Protein AF-A0A0G4IZK8-F1 (afdb_monomer_lite)

InterPro domains:
  IPR000195 Rab-GAP-TBC domain [PF00566] (155-348)
  IPR000195 Rab-GAP-TBC domain [PS50086] (149-330)
  IPR000195 Rab-GAP-TBC domain [SM00164] (146-354)
  IPR000836 Phosphoribosyltransferase domain [PF14681] (653-843)
  IPR001763 Rhodanese-like domain [PF00581] (453-541)
  IPR001763 Rhodanese-like domain [PS50206] (453-551)
  IPR029057 Phosphoribosyltransferase-like [G3DSA:3.40.50.2020] (639-859)
  IPR029057 Phosphoribosyltransferase-like [SSF53271] (658-852)
  IPR035969 Rab-GAP-TBC domain superfamily [SSF47923] (148-286)
  IPR035969 Rab-GAP-TBC domain superfamily [SSF47923] (273-383)
  IPR036873 Rhodanese-like domain superfamily [G3DSA:3.40.250.10] (441-547)
  IPR036873 Rhodanese-like domain superfamily [SSF52821] (453-541)
  IPR039755 TBC1 domain family member 23 [PTHR13297] (133-566)

Radius of gyration: 36.81 Å; chains: 1; bounding box: 91×108×116 Å

Sequence (861 aa):
MEDAEADAVDGRYLRTFTLAQIEERVMSRKHVPGYREMLMECAVDKTDDGVVFNIQHPSWVKLISLVREAEQSGSDAARRSRSFRMEASTGTGSSGSESARSRVRSLSQSSLETSSGMRRHQSPFSLEDELRKPVPNANVIRERCSAASITTANRADVWQALLNAKLPNEGSDVQLPECDFDLYNQRVIRMDIQRTRPDVDFFRNDSAVGDALEMMLTLFCKRHLINYKQGLNYIAAPFLFVFGTSRAHDAYSCMSAFIRRFCPNTFTDDQFGGLQCIFRMFRAILLANFLDDNDMSPELYASPWFMTVFANRLPFSVLLYVWDCLMFHHEPLILYFLAAALLISNSDSIRSQSVVVLPEKLTQLSVVSVANVDELFATANNLLSSTPVSFVTYFRSVVSRNVTVDSALYQRIAALECISIAAEEVIGHCYPALNAPPQSPRVAQASPRSALQFFIIDCRPLNHYNSGHLPHAYHLDPTLYMEPEKLARRVESLSSMVGCHFVFLLDSHDSRSRQQFMGLQLFFVQKGFKYVSSCEGGFAACHDLVIHSSADIDLADHNPARCLDCMNTSVPSTDSPIQFKRGFFSSVRSKMSLARVGSPQNRLESPRASVLSSGISDLSIDNRTPNPAYMVPAYGSDYLPQRCAVLDESVEAQMLFCGIRDTNVTPVQYTSCAQRLLSLLVAKAVSDFPIRESATTSANGFPFSARRFERAIVAVGTSSAGRHALEHSLSIFSLCGRISAGVVSFKEEYVKQADGVLKAVNVPVYGDIPDGSRSGLCNILVFIAMVESEAVICDVVNALAQRGFGESCITIVSIIAVRAVLWRLAAAFPELRFIAGAIDRTTKGKVDPGMNPFDKFYCVP

pLDDT: mean 78.06, std 22.93, range [20.62, 98.0]

Secondary structure (DSSP, 8-state):
--S----EETTEEEEEE-HHHHHHHHHHTTTSTTHHHHHHTTEEEE-SS-EEEETTSHHHHHHHHHHHHHHHHHHHHHHHHHHHHHHTSS-------------------------------PPPP-HHHHHTSSS--HHHHHHH--GGG--TTTHHHHHHHHTT---SS--TTPPPPP--S--TTHHHHHHHHTTS-TTSGGGSS-HHHHHHHHHHHHHHHHHHT----TTHHHHHHHHHHHH-GGGHHHHHHHHHHHHHHHSTTTTT-TT-HHHHHHHHHHHHH---HHHHTTT--GGGTTHHHHHHTTTTTS-HHHHHHHHHHHHH-S-TTHHHHHHHHHHHHTHHHHHTS-TTTHHHHHHT-----THHHHHHHHHHHHHHHTS-HHHHHHHHHHHTS---TTSTTHHHHHT--SEEEPHHHHHHHH-GGGGPPPS-SS---S-------EEEEE-S-HHHHTT-B-TTPEE--TTGGG-HHHHHHHHHTTGGGBTBEEEEEP-TT-TTHHHHHHHHHHHHHHTT---EEEETTHHHHHHHHHHT-SSS---BT--TTT-HHHHHTTS----------PPP----------------------------------------PPPTT--PPPTT-----TTEEE----HHHHHHHHHHH-TT--HHHHHHHHHHHHHHHHHHHHTTS-EEEEEEE-TTS-EEEEEEESSEEEEEESSHHHHHHHHHHHGGGTTTS-EEEEEEEEEEEEEEPTTS-EEEEEEEEEESPPPGGGGGGEEEEEE-SEE--SHHHHHHHHHHHHTT--GGGEEEEEEEEEHHHHHHHHHH-SS-EEEEEEEEEEETTEEES--S-HHHH----

Organism: Plasmodiophora brassicae (NCBI:txid37360)

Structure (mmCIF, N/CA/C/O backbone):
data_AF-A0A0G4IZK8-F1
#
_entry.id   AF-A0A0G4IZK8-F1
#
loop_
_atom_site.group_PDB
_atom_site.id
_atom_site.type_symbol
_atom_site.label_atom_id
_atom_site.label_alt_id
_atom_site.label_comp_id
_atom_site.label_asym_id
_atom_site.label_entity_id
_atom_site.label_seq_id
_atom_site.pdbx_PDB_ins_code
_atom_site.Cartn_x
_atom_site.Cartn_y
_atom_site.Cartn_z
_atom_site.occupancy
_atom_site.B_iso_or_equiv
_atom_site.auth_seq_id
_atom_site.auth_comp_id
_atom_site.auth_asym_id
_atom_site.auth_atom_id
_atom_site.pdbx_PDB_model_num
ATOM 1 N N . MET A 1 1 ? 6.654 8.918 34.407 1.00 38.06 1 MET A N 1
ATOM 2 C CA . MET A 1 1 ? 5.967 10.113 33.862 1.00 38.06 1 MET A CA 1
ATOM 3 C C . MET A 1 1 ? 4.977 10.705 34.865 1.00 38.06 1 MET A C 1
ATOM 5 O O . MET A 1 1 ? 4.505 11.803 34.628 1.00 38.06 1 MET A O 1
ATOM 9 N N . GLU A 1 2 ? 4.697 10.002 35.960 1.00 27.50 2 GLU A N 1
ATOM 10 C CA . GLU A 1 2 ? 3.604 10.232 36.899 1.00 27.50 2 GLU A CA 1
ATOM 11 C C . GLU A 1 2 ? 3.725 11.543 37.705 1.00 27.50 2 GLU A C 1
ATOM 13 O O . GLU A 1 2 ? 2.715 12.194 37.939 1.00 27.50 2 GLU A O 1
ATOM 18 N N . ASP A 1 3 ? 4.938 11.987 38.057 1.00 30.91 3 ASP A N 1
ATOM 19 C CA . ASP A 1 3 ? 5.151 13.153 38.934 1.00 30.91 3 ASP A CA 1
ATOM 20 C C . ASP A 1 3 ? 5.335 14.489 38.175 1.00 30.91 3 ASP A C 1
ATOM 22 O O . ASP A 1 3 ? 6.399 15.110 38.272 1.00 30.91 3 ASP A O 1
ATOM 26 N N . ALA A 1 4 ? 4.362 14.925 37.361 1.00 36.50 4 ALA A N 1
ATOM 27 C CA . ALA A 1 4 ? 4.330 16.312 36.860 1.00 36.50 4 ALA A CA 1
ATOM 28 C C . ALA A 1 4 ? 3.048 16.745 36.135 1.00 36.50 4 ALA A C 1
ATOM 30 O O . ALA A 1 4 ? 2.687 16.190 35.096 1.00 36.50 4 ALA A O 1
ATOM 31 N N . GLU A 1 5 ? 2.512 17.872 36.594 1.00 38.28 5 GLU A N 1
ATOM 32 C CA . GLU A 1 5 ? 1.679 18.792 35.817 1.00 38.28 5 GLU A CA 1
ATOM 33 C C . GLU A 1 5 ? 2.503 19.444 34.679 1.00 38.28 5 GLU A C 1
ATOM 35 O O . GLU A 1 5 ? 3.741 19.458 34.707 1.00 38.28 5 GLU A O 1
ATOM 40 N N . ALA A 1 6 ? 1.829 19.958 33.647 1.00 45.03 6 ALA A N 1
ATOM 41 C CA . ALA A 1 6 ? 2.467 20.638 32.518 1.00 45.03 6 ALA A CA 1
ATOM 42 C C . ALA A 1 6 ? 1.580 21.777 31.996 1.00 45.03 6 ALA A C 1
ATOM 44 O O . ALA A 1 6 ? 0.466 21.533 31.530 1.00 45.03 6 ALA A O 1
ATOM 45 N N . ASP A 1 7 ? 2.088 23.009 32.045 1.00 45.28 7 ASP A N 1
ATOM 46 C CA . ASP A 1 7 ? 1.340 24.200 31.642 1.00 45.28 7 ASP A CA 1
ATOM 47 C C . ASP A 1 7 ? 1.237 24.329 30.115 1.00 45.28 7 ASP A C 1
ATOM 49 O O . ASP A 1 7 ? 2.236 24.424 29.395 1.00 45.28 7 ASP A O 1
ATOM 53 N N . ALA A 1 8 ? 0.004 24.372 29.611 1.00 43.19 8 ALA A N 1
ATOM 54 C CA . ALA A 1 8 ? -0.285 24.565 28.195 1.00 43.19 8 ALA A CA 1
ATOM 55 C C . ALA A 1 8 ? -0.426 26.062 27.864 1.00 43.19 8 ALA A C 1
ATOM 57 O O . ALA A 1 8 ? -1.498 26.646 28.022 1.00 43.19 8 ALA A O 1
ATOM 58 N N . VAL A 1 9 ? 0.649 26.676 27.359 1.00 42.03 9 VAL A N 1
ATOM 59 C CA . VAL A 1 9 ? 0.668 28.078 26.899 1.00 42.03 9 VAL A CA 1
ATOM 60 C C . VAL A 1 9 ? 0.877 28.124 25.380 1.00 42.03 9 VAL A C 1
ATOM 62 O O . VAL A 1 9 ? 1.725 27.415 24.837 1.00 42.03 9 VAL A O 1
ATOM 65 N N . ASP A 1 10 ? 0.067 28.921 24.675 1.00 44.12 10 ASP A N 1
ATOM 66 C CA . ASP A 1 10 ? 0.082 29.099 23.208 1.00 44.12 10 ASP A CA 1
ATOM 67 C C . ASP A 1 10 ? 0.131 27.796 22.379 1.00 44.12 10 ASP A C 1
ATOM 69 O O . ASP A 1 10 ? 0.736 27.724 21.306 1.00 44.12 10 ASP A O 1
ATOM 73 N N . GLY A 1 11 ? -0.517 26.736 22.877 1.00 51.66 11 GLY A N 1
ATOM 74 C CA . GLY A 1 11 ? -0.624 25.444 22.189 1.00 51.66 11 GLY A CA 1
ATOM 75 C C . GLY A 1 11 ? 0.693 24.669 22.064 1.00 51.66 11 GLY A C 1
ATOM 76 O O . GLY A 1 11 ? 0.738 23.670 21.348 1.00 51.66 11 GLY A O 1
ATOM 77 N N . ARG A 1 12 ? 1.755 25.106 22.751 1.00 51.19 12 ARG A N 1
ATOM 78 C CA . ARG A 1 12 ? 3.034 24.396 22.849 1.00 51.19 12 ARG A CA 1
ATOM 79 C C . ARG A 1 12 ? 3.099 23.728 24.212 1.00 51.19 12 ARG A C 1
ATOM 81 O O . ARG A 1 12 ? 2.983 24.401 25.232 1.00 51.19 12 ARG A O 1
ATOM 88 N N . TYR A 1 13 ? 3.333 22.421 24.246 1.00 68.88 13 TYR A N 1
ATOM 89 C CA . TYR A 1 13 ? 3.596 21.744 25.514 1.00 68.88 13 TYR A CA 1
ATOM 90 C C . TYR A 1 13 ? 5.037 22.067 25.930 1.00 68.88 13 TYR A C 1
ATOM 92 O O . TYR A 1 13 ? 6.002 21.501 25.406 1.00 68.88 13 TYR A O 1
ATOM 100 N N . LEU A 1 14 ? 5.176 23.035 26.834 1.00 78.50 14 LEU A N 1
ATOM 101 C CA . LEU A 1 14 ? 6.451 23.486 27.380 1.00 78.50 14 LEU A CA 1
ATOM 102 C C . LEU A 1 14 ? 6.670 22.881 28.769 1.00 78.50 14 LEU A C 1
ATOM 104 O O . LEU A 1 14 ? 5.722 22.616 29.504 1.00 78.50 14 LEU A O 1
ATOM 108 N N . ARG A 1 15 ? 7.931 22.639 29.135 1.00 79.88 15 ARG A N 1
ATOM 109 C CA . ARG A 1 15 ? 8.280 22.111 30.456 1.00 79.88 15 ARG A CA 1
ATOM 110 C C . ARG A 1 15 ? 9.654 22.570 30.922 1.00 79.88 15 ARG A C 1
ATOM 112 O O . ARG A 1 15 ? 10.657 22.324 30.252 1.00 79.88 15 ARG A O 1
ATOM 119 N N . THR A 1 16 ? 9.697 23.174 32.102 1.00 83.75 16 THR A N 1
ATOM 120 C CA . THR A 1 16 ? 10.937 23.588 32.767 1.00 83.75 16 THR A CA 1
ATOM 121 C C . THR A 1 16 ? 11.600 22.405 33.473 1.00 83.75 16 THR A C 1
ATOM 123 O O . THR A 1 16 ? 10.928 21.586 34.102 1.00 83.75 16 THR A O 1
ATOM 126 N N . PHE A 1 17 ? 12.929 22.325 33.401 1.00 85.00 17 PHE A N 1
ATOM 127 C CA . PHE A 1 17 ? 13.751 21.456 34.247 1.00 85.00 17 PHE A CA 1
ATOM 128 C C . PHE A 1 17 ? 14.901 22.264 34.850 1.00 85.00 17 PHE A C 1
ATOM 130 O O . PHE A 1 17 ? 15.513 23.087 34.163 1.00 85.00 17 PHE A O 1
ATOM 137 N N . THR A 1 18 ? 15.229 22.010 36.117 1.00 89.62 18 THR A N 1
ATOM 138 C CA . THR A 1 18 ? 16.373 22.668 36.771 1.00 89.62 18 THR A CA 1
ATOM 139 C C . THR A 1 18 ? 17.697 22.162 36.188 1.00 89.62 18 THR A C 1
ATOM 141 O O . THR A 1 18 ? 17.772 21.051 35.658 1.00 89.62 18 THR A O 1
ATOM 144 N N . LEU A 1 19 ? 18.781 22.937 36.311 1.00 82.94 19 LEU A N 1
ATOM 145 C CA . LEU A 1 19 ? 20.096 22.527 35.785 1.00 82.94 19 LEU A CA 1
ATOM 146 C C . LEU A 1 19 ? 20.553 21.164 36.339 1.00 82.94 19 LEU A C 1
ATOM 148 O O . LEU A 1 19 ? 20.984 20.309 35.568 1.00 82.94 19 LEU A O 1
ATOM 152 N N . ALA A 1 20 ? 20.347 20.906 37.635 1.00 81.69 20 ALA A N 1
ATOM 153 C CA . ALA A 1 20 ? 20.647 19.610 38.249 1.00 81.69 20 ALA A CA 1
ATOM 154 C C . ALA A 1 20 ? 19.798 18.461 37.663 1.00 81.69 20 ALA A C 1
ATOM 156 O O . ALA A 1 20 ? 20.322 17.383 37.386 1.00 81.69 20 ALA A O 1
ATOM 157 N N . GLN A 1 21 ? 18.505 18.695 37.406 1.00 83.19 21 GLN A N 1
ATOM 158 C CA . GLN A 1 21 ? 17.613 17.714 36.771 1.00 83.19 21 GLN A CA 1
ATOM 159 C C . GLN A 1 21 ? 18.003 17.400 35.318 1.00 83.19 21 GLN A C 1
ATOM 161 O O . GLN A 1 21 ? 17.745 16.288 34.843 1.00 83.19 21 GLN A O 1
ATOM 166 N N . ILE A 1 22 ? 18.600 18.358 34.604 1.00 86.00 22 ILE A N 1
ATOM 167 C CA . ILE A 1 22 ? 19.125 18.174 33.243 1.00 86.00 22 ILE A CA 1
ATOM 168 C C . ILE A 1 22 ? 20.428 17.370 33.299 1.00 86.00 22 ILE A C 1
ATOM 170 O O . ILE A 1 22 ? 20.568 16.378 32.582 1.00 86.00 22 ILE A O 1
ATOM 174 N N . GLU A 1 23 ? 21.359 17.741 34.182 1.00 84.25 23 GLU A N 1
ATOM 175 C CA . GLU A 1 23 ? 22.634 17.038 34.351 1.00 84.25 23 GLU A CA 1
ATOM 176 C C . GLU A 1 23 ? 22.440 15.583 34.796 1.00 84.25 23 GLU A C 1
ATOM 178 O O . GLU A 1 23 ? 23.052 14.692 34.212 1.00 84.25 23 GLU A O 1
ATOM 183 N N . GLU A 1 24 ? 21.532 15.304 35.735 1.00 85.94 24 GLU A N 1
ATOM 184 C CA . GLU A 1 24 ? 21.164 13.942 36.146 1.00 85.94 24 GLU A CA 1
ATOM 185 C C . GLU A 1 24 ? 20.649 13.096 34.964 1.00 85.94 24 GLU A C 1
ATOM 187 O O . GLU A 1 24 ? 21.072 11.949 34.768 1.00 85.94 24 GLU A O 1
ATOM 192 N N . ARG A 1 25 ? 19.768 13.665 34.129 1.00 84.88 25 ARG A N 1
ATOM 193 C CA . ARG A 1 25 ? 19.214 12.992 32.939 1.00 84.88 25 ARG A CA 1
ATOM 194 C C . ARG A 1 25 ? 20.288 12.722 31.890 1.00 84.88 25 ARG A C 1
ATOM 196 O O . ARG A 1 25 ? 20.313 11.632 31.322 1.00 84.88 25 ARG A O 1
ATOM 203 N N . VAL A 1 26 ? 21.196 13.672 31.669 1.00 85.31 26 VAL A N 1
ATOM 204 C CA . VAL A 1 26 ? 22.335 13.514 30.754 1.00 85.31 26 VAL A CA 1
ATOM 205 C C . VAL A 1 26 ? 23.335 12.486 31.289 1.00 85.31 26 VAL A C 1
ATOM 207 O O . VAL A 1 26 ? 23.807 11.651 30.526 1.00 85.31 26 VAL A O 1
ATOM 210 N N . MET A 1 27 ? 23.632 12.498 32.592 1.00 78.81 27 MET A N 1
ATOM 211 C CA . MET A 1 27 ? 24.558 11.565 33.245 1.00 78.81 27 MET A CA 1
ATOM 212 C C . MET A 1 27 ? 24.046 10.122 33.225 1.00 78.81 27 MET A C 1
ATOM 214 O O . MET A 1 27 ? 24.802 9.219 32.867 1.00 78.81 27 MET A O 1
ATOM 218 N N . SER A 1 28 ? 22.772 9.903 33.560 1.00 77.69 28 SER A N 1
ATOM 219 C CA . SER A 1 28 ? 22.150 8.569 33.557 1.00 77.69 28 SER A CA 1
ATOM 220 C C . SER A 1 28 ? 22.009 7.972 32.149 1.00 77.69 28 SER A C 1
ATOM 222 O O . SER A 1 28 ? 22.091 6.753 31.988 1.00 77.69 28 SER A O 1
ATOM 224 N N . ARG A 1 29 ? 21.863 8.812 31.114 1.00 84.50 29 ARG A N 1
ATOM 225 C CA . ARG A 1 29 ? 21.614 8.387 29.722 1.00 84.50 29 ARG A CA 1
ATOM 226 C C . ARG A 1 29 ? 22.785 8.595 28.756 1.00 84.50 29 ARG A C 1
ATOM 228 O O . ARG A 1 29 ? 22.594 8.516 27.547 1.00 84.50 29 ARG A O 1
ATOM 235 N N . LYS A 1 30 ? 24.020 8.730 29.262 1.00 79.06 30 LYS A N 1
ATOM 236 C CA . LYS A 1 30 ? 25.266 8.780 28.455 1.00 79.06 30 LYS A CA 1
ATOM 237 C C . LYS A 1 30 ? 25.460 7.618 27.468 1.00 79.06 30 LYS A C 1
ATOM 239 O O . LYS A 1 30 ? 26.289 7.722 26.572 1.00 79.06 30 LYS A O 1
ATOM 244 N N . HIS A 1 31 ? 24.744 6.511 27.653 1.00 78.81 31 HIS A N 1
ATOM 245 C CA . HIS A 1 31 ? 24.772 5.347 26.767 1.00 78.81 31 HIS A CA 1
ATOM 246 C C . HIS A 1 31 ? 23.898 5.509 25.506 1.00 78.81 31 HIS A C 1
ATOM 248 O O . HIS A 1 31 ? 24.038 4.715 24.580 1.00 78.81 31 HIS A O 1
ATOM 254 N N . VAL A 1 32 ? 23.018 6.517 25.448 1.00 80.25 32 VAL A N 1
ATOM 255 C CA . VAL A 1 32 ? 22.222 6.854 24.258 1.00 80.25 32 VAL A CA 1
ATOM 256 C C . VAL A 1 32 ? 23.016 7.848 23.389 1.00 80.25 32 VAL A C 1
ATOM 258 O O . VAL A 1 32 ? 23.316 8.951 23.858 1.00 80.25 32 VAL A O 1
ATOM 261 N N . PRO A 1 33 ? 23.378 7.506 22.135 1.00 78.06 33 PRO A N 1
ATOM 262 C CA . PRO A 1 33 ? 24.157 8.395 21.271 1.00 78.06 33 PRO A CA 1
ATOM 263 C C . PRO A 1 33 ? 23.444 9.727 21.003 1.00 78.06 33 PRO A C 1
ATOM 265 O O . PRO A 1 33 ? 22.262 9.747 20.668 1.00 78.06 33 PRO A O 1
ATOM 268 N N . GLY A 1 34 ? 24.164 10.845 21.145 1.00 81.00 34 GLY A N 1
ATOM 269 C CA . GLY A 1 34 ? 23.631 12.193 20.902 1.00 81.00 34 GLY A CA 1
ATOM 270 C C . GLY A 1 34 ? 22.565 12.666 21.901 1.00 81.00 34 GLY A C 1
ATOM 271 O O . GLY A 1 34 ? 21.857 13.630 21.613 1.00 81.00 34 GLY A O 1
ATOM 272 N N . TYR A 1 35 ? 22.399 11.991 23.050 1.00 86.25 35 TYR A N 1
ATOM 273 C CA . TYR A 1 35 ? 21.328 12.292 24.011 1.00 86.25 35 TYR A CA 1
ATOM 274 C C . TYR A 1 35 ? 21.332 13.750 24.483 1.00 86.25 35 TYR A C 1
ATOM 276 O O . TYR A 1 35 ? 20.278 14.373 24.584 1.00 86.25 35 TYR A O 1
ATOM 284 N N . ARG A 1 36 ? 22.514 14.305 24.779 1.00 86.31 36 ARG A N 1
ATOM 285 C CA . ARG A 1 36 ? 22.647 15.679 25.282 1.00 86.31 36 ARG A CA 1
ATOM 286 C C . ARG A 1 36 ? 22.336 16.695 24.188 1.00 86.31 36 ARG A C 1
ATOM 288 O O . ARG A 1 36 ? 21.698 17.705 24.456 1.00 86.31 36 ARG A O 1
ATOM 295 N N . GLU A 1 37 ? 22.770 16.410 22.971 1.00 83.81 37 GLU A N 1
ATOM 296 C CA . GLU A 1 37 ? 22.636 17.264 21.798 1.00 83.81 37 GLU A CA 1
ATOM 297 C C . GLU A 1 37 ? 21.155 17.370 21.410 1.00 83.81 37 GLU A C 1
ATOM 299 O O . GLU A 1 37 ? 20.595 18.463 21.454 1.00 83.81 37 GLU A O 1
ATOM 304 N N . MET A 1 38 ? 20.482 16.231 21.205 1.00 85.62 38 MET A N 1
ATOM 305 C CA . MET A 1 38 ? 19.038 16.175 20.932 1.00 85.62 38 MET A CA 1
ATOM 306 C C . MET A 1 38 ? 18.182 16.735 22.078 1.00 85.62 38 MET A C 1
ATOM 308 O O . MET A 1 38 ? 17.077 17.216 21.834 1.00 85.62 38 MET A O 1
ATOM 312 N N . LEU A 1 39 ? 18.658 16.690 23.330 1.00 86.12 39 LEU A N 1
ATOM 313 C CA . LEU A 1 39 ? 17.936 17.279 24.463 1.00 86.12 39 LEU A CA 1
ATOM 314 C C . LEU A 1 39 ? 18.002 18.808 24.398 1.00 86.12 39 LEU A C 1
ATOM 316 O O . LEU A 1 39 ? 16.975 19.469 24.527 1.00 86.12 39 LEU A O 1
ATOM 320 N N . MET A 1 40 ? 19.189 19.365 24.142 1.00 85.25 40 MET A N 1
ATOM 321 C CA . MET A 1 40 ? 19.378 20.811 24.005 1.00 85.25 40 MET A CA 1
ATOM 322 C C . MET A 1 40 ? 18.743 21.381 22.726 1.00 85.25 40 MET A C 1
ATOM 324 O O . MET A 1 40 ? 18.303 22.523 22.755 1.00 85.25 40 MET A O 1
ATOM 328 N N . GLU A 1 41 ? 18.599 20.597 21.650 1.00 84.12 41 GLU A N 1
ATOM 329 C CA . GLU A 1 41 ? 17.779 20.960 20.474 1.00 84.12 41 GLU A CA 1
ATOM 330 C C . GLU A 1 41 ? 16.309 21.247 20.829 1.00 84.12 41 GLU A C 1
ATOM 332 O O . GLU A 1 41 ? 15.626 21.956 20.097 1.00 84.12 41 GLU A O 1
ATOM 337 N N . CYS A 1 42 ? 15.805 20.697 21.938 1.00 85.12 42 CYS A N 1
ATOM 338 C CA . CYS A 1 42 ? 14.428 20.907 22.387 1.00 85.12 42 CYS A CA 1
ATOM 339 C C . CYS A 1 42 ? 14.279 22.101 23.343 1.00 85.12 42 CYS A C 1
ATOM 341 O O . CYS A 1 42 ? 13.153 22.408 23.737 1.00 85.12 42 CYS A O 1
ATOM 343 N N . ALA A 1 43 ? 15.378 22.741 23.756 1.00 87.00 43 ALA A N 1
ATOM 344 C CA . ALA A 1 43 ? 15.350 23.905 24.635 1.00 87.00 43 ALA A CA 1
ATOM 345 C C . ALA A 1 43 ? 14.856 25.143 23.868 1.00 87.00 43 ALA A C 1
ATOM 347 O O . ALA A 1 43 ? 15.344 25.448 22.782 1.00 87.00 43 ALA A O 1
ATOM 348 N N . VAL A 1 44 ? 13.888 25.855 24.443 1.00 83.56 44 VAL A N 1
ATOM 349 C CA . VAL A 1 44 ? 13.249 27.038 23.842 1.00 83.56 44 VAL A CA 1
ATOM 350 C C . VAL A 1 44 ? 13.624 28.318 24.582 1.00 83.56 44 VAL A C 1
ATOM 352 O O . VAL A 1 44 ? 13.802 29.348 23.940 1.00 83.56 44 VAL A O 1
ATOM 355 N N . ASP A 1 45 ? 13.755 28.258 25.909 1.00 84.31 45 ASP A N 1
ATOM 356 C CA . ASP A 1 45 ? 14.054 29.425 26.743 1.00 84.31 45 ASP A CA 1
ATOM 357 C C . ASP A 1 45 ? 14.808 29.031 28.028 1.00 84.31 45 ASP A C 1
ATOM 359 O O . ASP A 1 45 ? 14.900 27.847 28.373 1.00 84.31 45 ASP A O 1
ATOM 363 N N . LYS A 1 46 ? 15.350 30.014 28.750 1.00 84.56 46 LYS A N 1
ATOM 364 C CA . LYS A 1 46 ? 16.038 29.836 30.032 1.00 84.56 46 LYS A CA 1
ATOM 365 C C . LYS A 1 46 ? 15.504 30.825 31.071 1.00 84.56 46 LYS A C 1
ATOM 367 O O . LYS A 1 46 ? 15.720 32.027 30.955 1.00 84.56 46 LYS A O 1
ATOM 372 N N . THR A 1 47 ? 14.897 30.291 32.125 1.00 82.19 47 THR A N 1
ATOM 373 C CA . THR A 1 47 ? 14.411 31.042 33.289 1.00 82.19 47 THR A CA 1
ATOM 374 C C . THR A 1 47 ? 15.429 31.007 34.434 1.00 82.19 47 THR A C 1
ATOM 376 O O . THR A 1 47 ? 16.436 30.296 34.370 1.00 82.19 47 THR A O 1
ATOM 379 N N . ASP A 1 48 ? 15.171 31.752 35.511 1.00 75.44 48 ASP A N 1
ATOM 380 C CA . ASP A 1 48 ? 15.991 31.682 36.728 1.00 75.44 48 ASP A CA 1
ATOM 381 C C . ASP A 1 48 ? 15.910 30.294 37.403 1.00 75.44 48 ASP A C 1
ATOM 383 O O . ASP A 1 48 ? 16.901 29.812 37.953 1.00 75.44 48 ASP A O 1
ATOM 387 N N . ASP A 1 49 ? 14.770 29.602 37.277 1.00 74.75 49 ASP A N 1
ATOM 388 C CA . ASP A 1 49 ? 14.551 28.250 37.812 1.00 74.75 49 ASP A CA 1
ATOM 389 C C . ASP A 1 49 ? 15.175 27.120 36.964 1.00 74.75 49 ASP A C 1
ATOM 391 O O . ASP A 1 49 ? 15.347 25.996 37.450 1.00 74.75 49 ASP A O 1
ATOM 395 N N . GLY A 1 50 ? 15.520 27.367 35.692 1.00 87.50 50 GLY A N 1
ATOM 396 C CA . GLY A 1 50 ? 16.059 26.318 34.823 1.00 87.50 50 GLY A CA 1
ATOM 397 C C . GLY A 1 50 ? 16.016 26.593 33.319 1.00 87.50 50 GLY A C 1
ATOM 398 O O . GLY A 1 50 ? 16.218 27.707 32.849 1.00 87.50 50 GLY A O 1
ATOM 399 N N . VAL A 1 51 ? 15.805 25.531 32.540 1.00 86.12 51 VAL A N 1
ATOM 400 C CA . VAL A 1 51 ? 15.674 25.587 31.074 1.00 86.12 51 VAL A CA 1
ATOM 401 C C . VAL A 1 51 ? 14.305 25.040 30.684 1.00 86.12 51 VAL A C 1
ATOM 403 O O . VAL A 1 51 ? 13.886 23.998 31.192 1.00 86.12 51 VAL A O 1
ATOM 406 N N . VAL A 1 52 ? 13.616 25.745 29.789 1.00 85.31 52 VAL A N 1
ATOM 407 C CA . VAL A 1 52 ? 12.289 25.399 29.271 1.00 85.31 52 VAL A CA 1
ATOM 408 C C . VAL A 1 52 ? 12.452 24.618 27.971 1.00 85.31 52 VAL A C 1
ATOM 410 O O . VAL A 1 52 ? 13.086 25.099 27.033 1.00 85.31 52 VAL A O 1
ATOM 413 N N . PHE A 1 53 ? 11.861 23.428 27.894 1.00 87.88 53 PHE A N 1
ATOM 414 C CA . PHE A 1 53 ? 11.915 22.555 26.721 1.00 87.88 53 PHE A CA 1
ATOM 415 C C . PHE A 1 53 ? 10.531 22.384 26.094 1.00 87.88 53 PHE A C 1
ATOM 417 O O . PHE A 1 53 ? 9.537 22.252 26.806 1.00 87.88 53 PHE A O 1
ATOM 424 N N . ASN A 1 54 ? 10.468 22.329 24.765 1.00 83.56 54 ASN A N 1
ATOM 425 C CA . ASN A 1 54 ? 9.268 21.934 24.030 1.00 83.56 54 ASN A CA 1
ATOM 426 C C . ASN A 1 54 ? 9.215 20.405 23.914 1.00 83.56 54 ASN A C 1
ATOM 428 O O . ASN A 1 54 ? 9.993 19.806 23.169 1.00 83.56 54 ASN A O 1
ATOM 432 N N . ILE A 1 55 ? 8.273 19.775 24.618 1.00 81.69 55 ILE A N 1
ATOM 433 C CA . ILE A 1 55 ? 8.160 18.309 24.670 1.00 81.69 55 ILE A CA 1
ATOM 434 C C . ILE A 1 55 ? 7.455 17.701 23.442 1.00 81.69 55 ILE A C 1
ATOM 436 O O . ILE A 1 55 ? 7.378 16.480 23.319 1.00 81.69 55 ILE A O 1
ATOM 440 N N . GLN A 1 56 ? 6.985 18.538 22.511 1.00 75.88 56 GLN A N 1
ATOM 441 C CA . GLN A 1 56 ? 6.522 18.147 21.172 1.00 75.88 56 GLN A CA 1
ATOM 442 C C . GLN A 1 56 ? 7.593 18.339 20.084 1.00 75.88 56 GLN A C 1
ATOM 444 O O . GLN A 1 56 ? 7.336 18.038 18.918 1.00 75.88 56 GLN A O 1
ATOM 449 N N . HIS A 1 57 ? 8.788 18.844 20.417 1.00 80.31 57 HIS A N 1
ATOM 450 C CA . HIS A 1 57 ? 9.859 18.984 19.430 1.00 80.31 57 HIS A CA 1
ATOM 451 C C . HIS A 1 57 ? 10.244 17.600 18.855 1.00 80.31 57 HIS A C 1
ATOM 453 O O . HIS A 1 57 ? 10.346 16.644 19.630 1.00 80.31 57 HIS A O 1
ATOM 459 N N . PRO A 1 58 ? 10.492 17.436 17.536 1.00 75.69 58 PRO A N 1
ATOM 460 C CA . PRO A 1 58 ? 10.772 16.121 16.949 1.00 75.69 58 PRO A CA 1
ATOM 461 C C . PRO A 1 58 ? 11.938 15.374 17.613 1.00 75.69 58 PRO A C 1
ATOM 463 O O . PRO A 1 58 ? 11.859 14.161 17.817 1.00 75.69 58 PRO A O 1
ATOM 466 N N . SER A 1 59 ? 12.983 16.092 18.038 1.00 77.75 59 SER A N 1
ATOM 467 C CA . SER A 1 59 ? 14.106 15.503 18.778 1.00 77.75 59 SER A CA 1
ATOM 468 C C . SER A 1 59 ? 13.703 14.988 20.169 1.00 77.75 59 SER A C 1
ATOM 470 O O . SER A 1 59 ? 14.282 14.011 20.632 1.00 77.75 59 SER A O 1
ATOM 472 N N . TRP A 1 60 ? 12.664 15.544 20.807 1.00 83.19 60 TRP A N 1
ATOM 473 C CA . TRP A 1 60 ? 12.130 15.060 22.088 1.00 83.19 60 TRP A CA 1
ATOM 474 C C . TRP A 1 60 ? 11.386 13.731 21.916 1.00 83.19 60 TRP A C 1
ATOM 476 O O . TRP A 1 60 ? 11.594 12.786 22.678 1.00 83.19 60 TRP A O 1
ATOM 486 N N . VAL A 1 61 ? 10.573 13.616 20.862 1.00 73.56 61 VAL A N 1
ATOM 487 C CA . VAL A 1 61 ? 9.881 12.364 20.509 1.00 73.56 61 VAL A CA 1
ATOM 488 C C . VAL A 1 61 ? 10.898 11.269 20.158 1.00 73.56 61 VAL A C 1
ATOM 490 O O . VAL A 1 61 ? 10.806 10.147 20.658 1.00 73.56 61 VAL A O 1
ATOM 493 N N . LYS A 1 62 ? 11.929 11.617 19.376 1.00 79.12 62 LYS A N 1
ATOM 494 C CA . LYS A 1 62 ? 13.049 10.733 19.017 1.00 79.12 62 LYS A CA 1
ATOM 495 C C . LYS A 1 62 ? 13.901 10.321 20.226 1.00 79.12 62 LYS A C 1
ATOM 497 O O . LYS A 1 62 ? 14.346 9.179 20.304 1.00 79.12 62 LYS A O 1
ATOM 502 N N . LEU A 1 63 ? 14.100 11.208 21.202 1.00 82.00 63 LEU A N 1
ATOM 503 C CA . LEU A 1 63 ? 14.733 10.859 22.477 1.00 82.00 63 LEU A CA 1
ATOM 504 C C . LEU A 1 63 ? 13.917 9.817 23.246 1.00 82.00 63 LEU A C 1
ATOM 506 O O . LEU A 1 63 ? 14.495 8.876 23.785 1.00 82.00 63 LEU A O 1
ATOM 510 N N . ILE A 1 64 ? 12.588 9.949 23.284 1.00 78.06 64 ILE A N 1
ATOM 511 C CA . ILE A 1 64 ? 11.716 8.989 23.975 1.00 78.06 64 ILE A CA 1
ATOM 512 C C . ILE A 1 64 ? 11.793 7.597 23.326 1.00 78.06 64 ILE A C 1
ATOM 514 O O . ILE A 1 64 ? 11.825 6.607 24.060 1.00 78.06 64 ILE A O 1
ATOM 518 N N . SER A 1 65 ? 11.865 7.486 21.992 1.00 73.88 65 SER A N 1
ATOM 519 C CA . SER A 1 65 ? 12.036 6.177 21.337 1.00 73.88 65 SER A CA 1
ATOM 520 C C . SER A 1 65 ? 13.417 5.575 21.616 1.00 73.88 65 SER A C 1
ATOM 522 O O . SER A 1 65 ? 13.494 4.453 22.114 1.00 73.88 65 SER A O 1
ATOM 524 N N . LEU A 1 66 ? 14.498 6.341 21.429 1.00 77.19 66 LEU A N 1
ATOM 525 C CA . LEU A 1 66 ? 15.873 5.870 21.650 1.00 77.19 66 LEU A CA 1
ATOM 526 C C . LEU A 1 66 ? 16.139 5.447 23.106 1.00 77.19 66 LEU A C 1
ATOM 528 O O . LEU A 1 66 ? 16.844 4.469 23.349 1.00 77.19 66 LEU A O 1
ATOM 532 N N . VAL A 1 67 ? 15.552 6.143 24.086 1.00 76.56 67 VAL A N 1
ATOM 533 C CA . VAL A 1 67 ? 15.632 5.747 25.502 1.00 76.56 67 VAL A CA 1
ATOM 534 C C . VAL A 1 67 ? 14.869 4.446 25.757 1.00 76.56 67 VAL A C 1
ATOM 536 O O . VAL A 1 67 ? 15.407 3.555 26.410 1.00 76.56 67 VAL A O 1
ATOM 539 N N . ARG A 1 68 ? 13.664 4.280 25.193 1.00 74.62 68 ARG A N 1
ATOM 540 C CA . ARG A 1 68 ? 12.894 3.027 25.310 1.00 74.62 68 ARG A CA 1
ATOM 541 C C . ARG A 1 68 ? 13.613 1.844 24.654 1.00 74.62 68 ARG A C 1
ATOM 543 O O . ARG A 1 68 ? 13.596 0.750 25.209 1.00 74.62 68 ARG A O 1
ATOM 550 N N . GLU A 1 69 ? 14.269 2.050 23.515 1.00 72.38 69 GLU A N 1
ATOM 551 C CA . GLU A 1 69 ? 15.077 1.032 22.826 1.00 72.38 69 GLU A CA 1
ATOM 552 C C . GLU A 1 69 ? 16.316 0.625 23.649 1.00 72.38 69 GLU A C 1
ATOM 554 O O . GLU A 1 69 ? 16.628 -0.566 23.770 1.00 72.38 69 GLU A O 1
ATOM 559 N N . ALA A 1 70 ? 16.989 1.588 24.289 1.00 71.88 70 ALA A N 1
ATOM 560 C CA . ALA A 1 70 ? 18.099 1.329 25.210 1.00 71.88 70 ALA A CA 1
ATOM 561 C C . ALA A 1 70 ? 17.651 0.579 26.483 1.00 71.88 70 ALA A C 1
ATOM 563 O O . ALA A 1 70 ? 18.292 -0.389 26.900 1.00 71.88 70 ALA A O 1
ATOM 564 N N . GLU A 1 71 ? 16.520 0.967 27.075 1.00 72.44 71 GLU A N 1
ATOM 565 C CA . GLU A 1 71 ? 15.948 0.312 28.259 1.00 72.44 71 GLU A CA 1
ATOM 566 C C . GLU A 1 71 ? 15.471 -1.123 27.938 1.00 72.44 71 GLU A C 1
ATOM 568 O O . GLU A 1 71 ? 15.746 -2.057 28.698 1.00 72.44 71 GLU A O 1
ATOM 573 N N . GLN A 1 72 ? 14.843 -1.342 26.776 1.00 63.62 72 GLN A N 1
ATOM 574 C CA . GLN A 1 72 ? 14.425 -2.673 26.313 1.00 63.62 72 GLN A CA 1
ATOM 575 C C . GLN A 1 72 ? 15.620 -3.591 26.027 1.00 63.62 72 GLN A C 1
ATOM 577 O O . GLN A 1 72 ? 15.659 -4.713 26.538 1.00 63.62 72 GLN A O 1
ATOM 582 N N . SER A 1 73 ? 16.623 -3.122 25.280 1.00 58.59 73 SER A N 1
ATOM 583 C CA . SER A 1 73 ? 17.826 -3.914 24.978 1.00 58.59 73 SER A CA 1
ATOM 584 C C . SER A 1 73 ? 18.657 -4.232 26.231 1.00 58.59 73 SER A C 1
ATOM 586 O O . SER A 1 73 ? 19.158 -5.353 26.365 1.00 58.59 73 SER A O 1
ATOM 588 N N . GLY A 1 74 ? 18.712 -3.319 27.208 1.00 57.16 74 GLY A N 1
ATOM 589 C CA . GLY A 1 74 ? 19.245 -3.599 28.544 1.00 57.16 74 GLY A CA 1
ATOM 590 C C . GLY A 1 74 ? 18.459 -4.689 29.289 1.00 57.16 74 GLY A C 1
ATOM 591 O O . GLY A 1 74 ? 19.056 -5.584 29.897 1.00 57.16 74 GLY A O 1
ATOM 592 N N . SER A 1 75 ? 17.124 -4.677 29.194 1.00 51.84 75 SER A N 1
ATOM 593 C CA . SER A 1 75 ? 16.266 -5.698 29.815 1.00 51.84 75 SER A CA 1
ATOM 594 C C . SER A 1 75 ? 16.464 -7.092 29.200 1.00 51.84 75 SER A C 1
ATOM 596 O O . SER A 1 75 ? 16.559 -8.078 29.935 1.00 51.84 75 SER A O 1
ATOM 598 N N . ASP A 1 76 ? 16.641 -7.193 27.878 1.00 44.03 76 ASP A N 1
ATOM 599 C CA . ASP A 1 76 ? 16.915 -8.467 27.205 1.00 44.03 76 ASP A CA 1
ATOM 600 C C . ASP A 1 76 ? 18.341 -8.973 27.465 1.00 44.03 76 ASP A C 1
ATOM 602 O O . ASP A 1 76 ? 18.544 -10.182 27.606 1.00 44.03 76 ASP A O 1
ATOM 606 N N . ALA A 1 77 ? 19.328 -8.087 27.635 1.00 44.16 77 ALA A N 1
ATOM 607 C CA . ALA A 1 77 ? 20.657 -8.471 28.116 1.00 44.16 77 ALA A CA 1
ATOM 608 C C . ALA A 1 77 ? 20.600 -9.056 29.545 1.00 44.16 77 ALA A C 1
ATOM 610 O O . ALA A 1 77 ? 21.208 -10.098 29.822 1.00 44.16 77 ALA A O 1
ATOM 611 N N . ALA A 1 78 ? 19.808 -8.457 30.442 1.00 40.00 78 ALA A N 1
ATOM 612 C CA . ALA A 1 78 ? 19.552 -8.985 31.786 1.00 40.00 78 ALA A CA 1
ATOM 613 C C . ALA A 1 78 ? 18.773 -10.320 31.763 1.00 40.00 78 ALA A C 1
ATOM 615 O O . ALA A 1 78 ? 19.032 -11.219 32.567 1.00 40.00 78 ALA A O 1
ATOM 616 N N . ARG A 1 79 ? 17.847 -10.491 30.811 1.00 40.28 79 ARG A N 1
ATOM 617 C CA . ARG A 1 79 ? 17.063 -11.722 30.625 1.00 40.28 79 ARG A CA 1
ATOM 618 C C . ARG A 1 79 ? 17.918 -12.874 30.089 1.00 40.28 79 ARG A C 1
ATOM 620 O O . ARG A 1 79 ? 17.883 -13.969 30.650 1.00 40.28 79 ARG A O 1
ATOM 627 N N . ARG A 1 80 ? 18.752 -12.614 29.075 1.00 40.62 80 ARG A N 1
ATOM 628 C CA . ARG A 1 80 ? 19.718 -13.580 28.517 1.00 40.62 80 ARG A CA 1
ATOM 629 C C . ARG A 1 80 ? 20.755 -14.006 29.557 1.00 40.62 80 ARG A C 1
ATOM 631 O O . ARG A 1 80 ? 20.997 -15.199 29.714 1.00 40.62 80 ARG A O 1
ATOM 638 N N . SER A 1 81 ? 21.306 -13.064 30.325 1.00 40.44 81 SER A N 1
ATOM 639 C CA . SER A 1 81 ? 22.278 -13.375 31.387 1.00 40.44 81 SER A CA 1
ATOM 640 C C . SER A 1 81 ? 21.666 -14.090 32.602 1.00 40.44 81 SER A C 1
ATOM 642 O O . SER A 1 81 ? 22.367 -14.865 33.251 1.00 40.44 81 SER A O 1
ATOM 644 N N . ARG A 1 82 ? 20.360 -13.935 32.881 1.00 37.41 82 ARG A N 1
ATOM 645 C CA . ARG A 1 82 ? 19.641 -14.814 33.827 1.00 37.41 82 ARG A CA 1
ATOM 646 C C . ARG A 1 82 ? 19.454 -16.236 33.287 1.00 37.41 82 ARG A C 1
ATOM 648 O O . ARG A 1 82 ? 19.688 -17.171 34.045 1.00 37.41 82 ARG A O 1
ATOM 655 N N . SER A 1 83 ? 19.114 -16.405 32.004 1.00 37.94 83 SER A N 1
ATOM 656 C CA . SER A 1 83 ? 19.009 -17.734 31.368 1.00 37.94 83 SER A CA 1
ATOM 657 C C . SER A 1 83 ? 20.338 -18.494 31.448 1.00 37.94 83 SER A C 1
ATOM 659 O O . SER A 1 83 ? 20.414 -19.577 32.027 1.00 37.94 83 SER A O 1
ATOM 661 N N . PHE A 1 84 ? 21.422 -17.856 30.995 1.00 32.16 84 PHE A N 1
ATOM 662 C CA . PHE A 1 84 ? 22.763 -18.450 30.956 1.00 32.16 84 PHE A CA 1
ATOM 663 C C . PHE A 1 84 ? 23.301 -18.846 32.345 1.00 32.16 84 PHE A C 1
ATOM 665 O O . PHE A 1 84 ? 24.150 -19.727 32.460 1.00 32.16 84 PHE A O 1
ATOM 672 N N . ARG A 1 85 ? 22.808 -18.211 33.419 1.00 30.77 85 ARG A N 1
ATOM 673 C CA . ARG A 1 85 ? 23.227 -18.488 34.802 1.00 30.77 85 ARG A CA 1
ATOM 674 C C . ARG A 1 85 ? 22.439 -19.617 35.479 1.00 30.77 85 ARG A C 1
ATOM 676 O O . ARG A 1 85 ? 22.855 -20.051 36.547 1.00 30.77 85 ARG A O 1
ATOM 683 N N . MET A 1 86 ? 21.349 -20.104 34.877 1.00 33.94 86 MET A N 1
ATOM 684 C CA . MET A 1 86 ? 20.650 -21.324 35.316 1.00 33.94 86 MET A CA 1
ATOM 685 C C . MET A 1 86 ? 21.146 -22.586 34.597 1.00 33.94 86 MET A C 1
ATOM 687 O O . MET A 1 86 ? 21.152 -23.660 35.192 1.00 33.94 86 MET A O 1
ATOM 691 N N . GLU A 1 87 ? 21.607 -22.471 33.350 1.00 31.23 87 GLU A N 1
ATOM 692 C CA . GLU A 1 87 ? 22.094 -23.621 32.568 1.00 31.23 87 GLU A CA 1
ATOM 693 C C . GLU A 1 87 ? 23.563 -23.980 32.877 1.00 31.23 87 GLU A C 1
ATOM 695 O O . GLU A 1 87 ? 23.993 -25.107 32.650 1.00 31.23 87 GLU A O 1
ATOM 700 N N . ALA A 1 88 ? 24.329 -23.059 33.473 1.00 28.25 88 ALA A N 1
ATOM 701 C CA . ALA A 1 88 ? 25.750 -23.242 33.785 1.00 28.25 88 ALA A CA 1
ATOM 702 C C . ALA A 1 88 ? 26.056 -23.920 35.144 1.00 28.25 88 ALA A C 1
ATOM 704 O O . ALA A 1 88 ? 27.209 -23.906 35.575 1.00 28.25 88 ALA A O 1
ATOM 705 N N . SER A 1 89 ? 25.066 -24.481 35.856 1.00 29.33 89 SER A N 1
ATOM 706 C CA . SER A 1 89 ? 25.245 -24.962 37.244 1.00 29.33 89 SER A CA 1
ATOM 707 C C . SER A 1 89 ? 24.800 -26.408 37.522 1.00 29.33 89 SER A C 1
ATOM 709 O O . SER A 1 89 ? 24.369 -26.709 38.634 1.00 29.33 89 SER A O 1
ATOM 711 N N . THR A 1 90 ? 24.916 -27.321 36.549 1.00 29.52 90 THR A N 1
ATOM 712 C CA . THR A 1 90 ? 24.739 -28.779 36.759 1.00 29.52 90 THR A CA 1
ATOM 713 C C . THR A 1 90 ? 25.745 -29.621 35.953 1.00 29.52 90 THR A C 1
ATOM 715 O O . THR A 1 90 ? 25.443 -30.105 34.868 1.00 29.52 90 THR A O 1
ATOM 718 N N . GLY A 1 91 ? 26.950 -29.856 36.490 1.00 25.39 91 GLY A N 1
ATOM 719 C CA . GLY A 1 91 ? 27.893 -30.808 35.881 1.00 25.39 91 GLY A CA 1
ATOM 720 C C . GLY A 1 91 ? 29.304 -30.808 36.476 1.00 25.39 91 GLY A C 1
ATOM 721 O O . GLY A 1 91 ? 30.019 -29.822 36.356 1.00 25.39 91 GLY A O 1
ATOM 722 N N . THR A 1 92 ? 29.726 -31.959 37.019 1.00 27.56 92 THR A N 1
ATOM 723 C CA . THR A 1 92 ? 31.055 -32.250 37.618 1.00 27.56 92 THR A CA 1
ATOM 724 C C . THR A 1 92 ? 31.417 -31.458 38.898 1.00 27.56 92 THR A C 1
ATOM 726 O O . THR A 1 92 ? 31.081 -30.291 39.034 1.00 27.56 92 THR A O 1
ATOM 729 N N . GLY A 1 93 ? 32.089 -32.040 39.900 1.00 25.39 93 GLY A N 1
ATOM 730 C CA . GLY A 1 93 ? 32.358 -33.469 40.109 1.00 25.39 93 GLY A CA 1
ATOM 731 C C . GLY A 1 93 ? 33.410 -33.757 41.193 1.00 25.39 93 GLY A C 1
ATOM 732 O O . GLY A 1 93 ? 34.565 -33.386 41.024 1.00 25.39 93 GLY A O 1
ATOM 733 N N . SER A 1 94 ? 33.034 -34.529 42.227 1.00 24.75 94 SER A N 1
ATOM 734 C CA . SER A 1 94 ? 33.893 -35.000 43.342 1.00 24.75 94 SER A CA 1
ATOM 735 C C . SER A 1 94 ? 34.386 -33.895 44.314 1.00 24.75 94 SER A C 1
ATOM 737 O O . SER A 1 94 ? 34.313 -32.718 43.988 1.00 24.75 94 SER A O 1
ATOM 739 N N . SER A 1 95 ? 34.830 -34.177 45.547 1.00 24.55 95 SER A N 1
ATOM 740 C CA . SER A 1 95 ? 34.963 -35.455 46.279 1.00 24.55 95 SER A CA 1
ATOM 741 C C . SER A 1 95 ? 34.755 -35.247 47.792 1.00 24.55 95 SER A C 1
ATOM 743 O O . SER A 1 95 ? 35.183 -34.220 48.312 1.00 24.55 95 SER A O 1
ATOM 745 N N . GLY A 1 96 ? 34.206 -36.229 48.517 1.00 23.91 96 GLY A N 1
ATOM 746 C CA . GLY A 1 96 ? 34.147 -36.197 49.988 1.00 23.91 96 GLY A CA 1
ATOM 747 C C . GLY A 1 96 ? 33.295 -37.315 50.600 1.00 23.91 96 GLY A C 1
ATOM 748 O O . GLY A 1 96 ? 32.218 -37.620 50.097 1.00 23.91 96 GLY A O 1
ATOM 749 N N . SER A 1 97 ? 33.800 -37.934 51.668 1.00 24.19 97 SER A N 1
ATOM 750 C CA . SER A 1 97 ? 33.095 -38.875 52.557 1.00 24.19 97 SER A CA 1
ATOM 751 C C . SER A 1 97 ? 32.010 -38.141 53.388 1.00 24.19 97 SER A C 1
ATOM 753 O O . SER A 1 97 ? 32.036 -36.919 53.464 1.00 24.19 97 SER A O 1
ATOM 755 N N . GLU A 1 98 ? 31.005 -38.773 54.007 1.00 24.52 98 GLU A N 1
ATOM 756 C CA . GLU A 1 98 ? 31.059 -40.005 54.813 1.00 24.52 98 GLU A CA 1
ATOM 757 C C . GLU A 1 98 ? 29.850 -40.956 54.678 1.00 24.52 98 GLU A C 1
ATOM 759 O O . GLU A 1 98 ? 28.866 -40.705 53.988 1.00 24.52 98 GLU A O 1
ATOM 764 N N . SER A 1 99 ? 29.973 -42.106 55.347 1.00 22.78 99 SER A N 1
ATOM 765 C CA . SER A 1 99 ? 29.019 -43.215 55.386 1.00 22.78 99 SER A CA 1
ATOM 766 C C . SER A 1 99 ? 28.257 -43.239 56.714 1.00 22.78 99 SER A C 1
ATOM 768 O O . SER A 1 99 ? 28.870 -43.021 57.756 1.00 22.78 99 SER A O 1
ATOM 770 N N . ALA A 1 100 ? 26.972 -43.624 56.704 1.00 25.31 100 ALA A N 1
ATOM 771 C CA . ALA A 1 100 ? 26.527 -44.905 57.288 1.00 25.31 100 ALA A CA 1
ATOM 772 C C . ALA A 1 100 ? 25.022 -44.966 57.642 1.00 25.31 100 ALA A C 1
ATOM 774 O O . ALA A 1 100 ? 24.477 -44.045 58.237 1.00 25.31 100 ALA A O 1
ATOM 775 N N . ARG A 1 101 ? 24.447 -46.175 57.467 1.00 24.50 101 ARG A N 1
ATOM 776 C CA . ARG A 1 101 ? 23.233 -46.731 58.131 1.00 24.50 101 ARG A CA 1
ATOM 777 C C . ARG A 1 101 ? 21.855 -46.149 57.729 1.00 24.50 101 ARG A C 1
ATOM 779 O O . ARG A 1 101 ? 21.724 -44.967 57.477 1.00 24.50 101 ARG A O 1
ATOM 786 N N . SER A 1 102 ? 20.757 -46.925 57.743 1.00 25.91 102 SER A N 1
ATOM 787 C CA . SER A 1 102 ? 20.568 -48.399 57.693 1.00 25.91 102 SER A CA 1
ATOM 788 C C . SER A 1 102 ? 19.074 -48.754 57.487 1.00 25.91 102 SER A C 1
ATOM 790 O O . SER A 1 102 ? 18.223 -47.902 57.710 1.00 25.91 102 SER A O 1
ATOM 792 N N . ARG A 1 103 ? 18.774 -50.043 57.218 1.00 25.36 103 ARG A N 1
ATOM 793 C CA . ARG A 1 103 ? 17.440 -50.707 57.147 1.00 25.36 103 ARG A CA 1
ATOM 794 C C . ARG A 1 103 ? 16.635 -50.357 55.881 1.00 25.36 103 ARG A C 1
ATOM 796 O O . ARG A 1 103 ? 16.120 -49.259 55.777 1.00 25.36 103 ARG A O 1
ATOM 803 N N . VAL A 1 104 ? 16.510 -51.194 54.839 1.00 25.20 104 VAL A N 1
ATOM 804 C CA . VAL A 1 104 ? 16.635 -52.666 54.634 1.00 25.20 104 VAL A CA 1
ATOM 805 C C . VAL A 1 104 ? 15.458 -53.505 55.161 1.00 25.20 104 VAL A C 1
ATOM 807 O O . VAL A 1 104 ? 15.511 -53.967 56.301 1.00 25.20 104 VAL A O 1
ATOM 810 N N . ARG A 1 105 ? 14.464 -53.766 54.286 1.00 24.66 105 ARG A N 1
ATOM 811 C CA . ARG A 1 105 ? 13.831 -55.078 53.950 1.00 24.66 105 ARG A CA 1
ATOM 812 C C . ARG A 1 105 ? 12.553 -54.883 53.094 1.00 24.66 105 ARG A C 1
ATOM 814 O O . ARG A 1 105 ? 11.890 -53.875 53.278 1.00 24.66 105 ARG A O 1
ATOM 821 N N . SER A 1 106 ? 12.104 -55.795 52.218 1.00 24.20 106 SER A N 1
ATOM 822 C CA . SER A 1 106 ? 12.788 -56.817 51.383 1.00 24.20 106 SER A CA 1
ATOM 823 C C . SER A 1 106 ? 11.768 -57.608 50.536 1.00 24.20 106 SER A C 1
ATOM 825 O O . SER A 1 106 ? 10.835 -58.139 51.129 1.00 24.20 106 SER A O 1
ATOM 827 N N . LEU A 1 107 ? 12.068 -57.846 49.246 1.00 27.16 107 LEU A N 1
ATOM 828 C CA . LEU A 1 107 ? 11.468 -58.893 48.378 1.00 27.16 107 LEU A CA 1
ATOM 829 C C . LEU A 1 107 ? 9.957 -58.697 48.053 1.00 27.16 107 LEU A C 1
ATOM 831 O O . LEU A 1 107 ? 9.270 -57.939 48.722 1.00 27.16 107 LEU A O 1
ATOM 835 N N . SER A 1 108 ? 9.378 -59.281 46.995 1.00 24.78 108 SER A N 1
ATOM 836 C CA . SER A 1 108 ? 9.790 -60.425 46.153 1.00 24.78 108 SER A CA 1
ATOM 837 C C . SER A 1 108 ? 9.438 -60.240 44.655 1.00 24.78 108 SER A C 1
ATOM 839 O O . SER A 1 108 ? 8.864 -59.225 44.269 1.00 24.78 108 SER A O 1
ATOM 841 N N . GLN A 1 109 ? 9.839 -61.198 43.807 1.00 29.27 109 GLN A N 1
ATOM 842 C CA . GLN A 1 109 ? 9.562 -61.267 42.357 1.00 29.27 109 GLN A CA 1
ATOM 843 C C . GLN A 1 109 ? 8.540 -62.377 42.020 1.00 29.27 109 GLN A C 1
ATOM 845 O O . GLN A 1 109 ? 8.186 -63.169 42.892 1.00 29.27 109 GLN A O 1
ATOM 850 N N . SER A 1 110 ? 8.192 -62.490 40.726 1.00 26.25 110 SER A N 1
ATOM 851 C CA . SER A 1 110 ? 7.270 -63.454 40.079 1.00 26.25 110 SER A CA 1
ATOM 852 C C . SER A 1 110 ? 5.774 -63.101 40.222 1.00 26.25 110 SER A C 1
ATOM 854 O O . SER A 1 110 ? 5.382 -62.526 41.230 1.00 26.25 110 SER A O 1
ATOM 856 N N . SER A 1 111 ? 4.899 -63.324 39.231 1.00 25.42 111 SER A N 1
ATOM 857 C CA . SER A 1 111 ? 5.049 -63.980 37.909 1.00 25.42 111 SER A CA 1
ATOM 858 C C . SER A 1 111 ? 4.454 -63.139 36.763 1.00 25.42 111 SER A C 1
ATOM 860 O O . SER A 1 111 ? 3.847 -62.097 37.000 1.00 25.42 111 SER A O 1
ATOM 862 N N . LEU A 1 112 ? 4.647 -63.576 35.511 1.00 32.41 112 LEU A N 1
ATOM 863 C CA . LEU A 1 112 ? 4.054 -62.947 34.325 1.00 32.41 112 LEU A CA 1
ATOM 864 C C . LEU A 1 112 ? 2.558 -63.280 34.213 1.00 32.41 112 LEU A C 1
ATOM 866 O O . LEU A 1 112 ? 2.224 -64.453 34.094 1.00 32.41 112 LEU A O 1
ATOM 870 N N . GLU A 1 113 ? 1.707 -62.262 34.079 1.00 25.97 113 GLU A N 1
ATOM 871 C CA . GLU A 1 113 ? 0.443 -62.348 33.332 1.00 25.97 113 GLU A CA 1
ATOM 872 C C . GLU A 1 113 ? 0.248 -61.075 32.487 1.00 25.97 113 GLU A C 1
ATOM 874 O O . GLU A 1 113 ? 0.850 -60.030 32.745 1.00 25.97 113 GLU A O 1
ATOM 879 N N . THR A 1 114 ? -0.529 -61.178 31.406 1.00 30.38 114 THR A N 1
ATOM 880 C CA . THR A 1 114 ? -0.571 -60.177 30.328 1.00 30.38 114 THR A CA 1
ATOM 881 C C . THR A 1 114 ? -1.356 -58.920 30.702 1.00 30.38 114 THR A C 1
ATOM 883 O O . THR A 1 114 ? -2.587 -58.937 30.762 1.00 30.38 114 THR A O 1
ATOM 886 N N . SER A 1 115 ? -0.663 -57.792 30.860 1.00 27.44 115 SER A N 1
ATOM 887 C CA . SER A 1 115 ? -1.285 -56.491 31.110 1.00 27.44 115 SER A CA 1
ATOM 888 C C . SER A 1 115 ? -1.921 -55.896 29.846 1.00 27.44 115 SER A C 1
ATOM 890 O O . SER A 1 115 ? -1.284 -55.196 29.058 1.00 27.44 115 SER A O 1
ATOM 892 N N . SER A 1 116 ? -3.230 -56.114 29.689 1.00 30.16 116 SER A N 1
ATOM 893 C CA . SER A 1 116 ? -4.063 -55.265 28.829 1.00 30.16 116 SER A CA 1
ATOM 894 C C . SER A 1 116 ? -3.902 -53.805 29.268 1.00 30.16 116 SER A C 1
ATOM 896 O O . SER A 1 116 ? -4.140 -53.463 30.429 1.00 30.16 116 SER A O 1
ATOM 898 N N . GLY A 1 117 ? -3.420 -52.949 28.364 1.00 29.81 117 GLY A N 1
ATOM 899 C CA . GLY A 1 117 ? -2.966 -51.605 28.713 1.00 29.81 117 GLY A CA 1
ATOM 900 C C . GLY A 1 117 ? -4.093 -50.720 29.247 1.00 29.81 117 GLY A C 1
ATOM 901 O O . GLY A 1 117 ? -4.989 -50.334 28.494 1.00 29.81 117 GLY A O 1
ATOM 902 N N . MET A 1 118 ? -4.010 -50.339 30.526 1.00 30.17 118 MET A N 1
ATOM 903 C CA . MET A 1 118 ? -4.919 -49.376 31.156 1.00 30.17 118 MET A CA 1
ATOM 904 C C . MET A 1 118 ? -4.878 -48.033 30.415 1.00 30.17 118 MET A C 1
ATOM 906 O O . MET A 1 118 ? -4.019 -47.184 30.670 1.00 30.17 118 MET A O 1
ATOM 910 N N . ARG A 1 119 ? -5.843 -47.805 29.518 1.00 35.84 119 ARG A N 1
ATOM 911 C CA . ARG A 1 119 ? -6.111 -46.471 28.977 1.00 35.84 119 ARG A CA 1
ATOM 912 C C . ARG A 1 119 ? -6.500 -45.569 30.145 1.00 35.84 119 ARG A C 1
ATOM 914 O O . ARG A 1 119 ? -7.530 -45.788 30.778 1.00 35.84 119 ARG A O 1
ATOM 921 N N . ARG A 1 120 ? -5.695 -44.539 30.428 1.00 40.59 120 ARG A N 1
ATOM 922 C CA . ARG A 1 120 ? -6.112 -43.451 31.323 1.00 40.59 120 ARG A CA 1
ATOM 923 C C . ARG A 1 120 ? -7.373 -42.822 30.735 1.00 40.59 120 ARG A C 1
ATOM 925 O O . ARG A 1 120 ? -7.288 -42.154 29.706 1.00 40.59 120 ARG A O 1
ATOM 932 N N . HIS A 1 121 ? -8.514 -43.009 31.395 1.00 39.78 121 HIS A N 1
ATOM 933 C CA . HIS A 1 121 ? -9.692 -42.189 31.142 1.00 39.78 121 HIS A CA 1
ATOM 934 C C . HIS A 1 121 ? -9.339 -40.737 31.479 1.00 39.78 121 HIS A C 1
ATOM 936 O O . HIS A 1 121 ? -9.256 -40.361 32.646 1.00 39.78 121 HIS A O 1
ATOM 942 N N . GLN A 1 122 ? -9.101 -39.928 30.448 1.00 50.69 122 GLN A N 1
ATOM 943 C CA . GLN A 1 122 ? -9.258 -38.486 30.570 1.00 50.69 122 GLN A CA 1
ATOM 944 C C . GLN A 1 122 ? -10.758 -38.211 30.711 1.00 50.69 122 GLN A C 1
ATOM 946 O O . GLN A 1 122 ? -11.567 -38.822 30.008 1.00 50.69 122 GLN A O 1
ATOM 951 N N . SER A 1 123 ? -11.131 -37.322 31.628 1.00 57.69 123 SER A N 1
ATOM 952 C CA . SER A 1 123 ? -12.496 -36.800 31.691 1.00 57.69 123 SER A CA 1
ATOM 953 C C . SER A 1 123 ? -12.847 -36.098 30.371 1.00 57.69 123 SER A C 1
ATOM 955 O O . SER A 1 123 ? -11.948 -35.542 29.729 1.00 57.69 123 SER A O 1
ATOM 957 N N . PRO A 1 124 ? -14.126 -36.090 29.948 1.00 79.62 124 PRO A N 1
ATOM 958 C CA . PRO A 1 124 ? -14.545 -35.250 28.831 1.00 79.62 124 PRO A CA 1
ATOM 959 C C . PRO A 1 124 ? -14.181 -33.786 29.116 1.00 79.62 124 PRO A C 1
ATOM 961 O O . PRO A 1 124 ? -14.209 -33.338 30.264 1.00 79.62 124 PRO A O 1
ATOM 964 N N . PHE A 1 125 ? -13.799 -33.053 28.072 1.00 86.69 125 PHE A N 1
ATOM 965 C CA . PHE A 1 125 ? -13.492 -31.631 28.193 1.00 86.69 125 PHE A CA 1
ATOM 966 C C . PHE A 1 125 ? -14.778 -30.833 28.464 1.00 86.69 125 PHE A C 1
ATOM 968 O O . PHE A 1 125 ? -15.809 -31.090 27.845 1.00 86.69 125 PHE A O 1
ATOM 975 N N . SER A 1 126 ? -14.689 -29.853 29.362 1.00 91.38 126 SER A N 1
ATOM 976 C CA . SER A 1 126 ? -15.776 -28.958 29.761 1.00 91.38 126 SER A CA 1
ATOM 977 C C . SER A 1 126 ? -15.283 -27.518 29.661 1.00 91.38 126 SER A C 1
ATOM 979 O O . SER A 1 126 ? -14.292 -27.156 30.298 1.00 91.38 126 SER A O 1
ATOM 981 N N . LEU A 1 127 ? -15.960 -26.697 28.851 1.00 91.62 127 LEU A N 1
ATOM 982 C CA . LEU A 1 127 ? -15.595 -25.288 28.676 1.00 91.62 127 LEU A CA 1
ATOM 983 C C . LEU A 1 127 ? -15.803 -24.494 29.971 1.00 91.62 127 LEU A C 1
ATOM 985 O O . LEU A 1 127 ? -14.958 -23.678 30.323 1.00 91.62 127 LEU A O 1
ATOM 989 N N . GLU A 1 128 ? -16.877 -24.765 30.717 1.00 90.44 128 GLU A N 1
ATOM 990 C CA . GLU A 1 128 ? -17.125 -24.096 31.998 1.00 90.44 128 GLU A CA 1
ATOM 991 C C . GLU A 1 128 ? -16.000 -24.366 33.005 1.00 90.44 128 GLU A C 1
ATOM 993 O O . GLU A 1 128 ? -15.545 -23.448 33.680 1.00 90.44 128 GLU A O 1
ATOM 998 N N . ASP A 1 129 ? -15.498 -25.601 33.075 1.00 90.31 129 ASP A N 1
ATOM 999 C CA . ASP A 1 129 ? -14.437 -25.977 34.018 1.00 90.31 129 ASP A CA 1
ATOM 1000 C C . ASP A 1 129 ? -13.036 -25.537 33.560 1.00 90.31 129 ASP A C 1
ATOM 1002 O O . ASP A 1 129 ? -12.110 -25.464 34.369 1.00 90.31 129 ASP A O 1
ATOM 1006 N N . GLU A 1 130 ? -12.869 -25.188 32.280 1.00 91.31 130 GLU A N 1
ATOM 1007 C CA . GLU A 1 130 ? -11.698 -24.460 31.782 1.00 91.31 130 GLU A CA 1
ATOM 1008 C C . GLU A 1 130 ? -11.767 -22.972 32.167 1.00 91.31 130 GLU A C 1
ATOM 1010 O O . GLU A 1 130 ? -10.779 -22.426 32.657 1.00 91.31 130 GLU A O 1
ATOM 1015 N N . LEU A 1 131 ? -12.936 -22.337 32.019 1.00 90.00 131 LEU A N 1
ATOM 1016 C CA . LEU A 1 131 ? -13.170 -20.926 32.364 1.00 90.00 131 LEU A CA 1
ATOM 1017 C C . LEU A 1 131 ? -13.157 -20.663 33.880 1.00 90.00 131 LEU A C 1
ATOM 1019 O O . LEU A 1 131 ? -12.691 -19.612 34.309 1.00 90.00 131 LEU A O 1
ATOM 1023 N N . ARG A 1 132 ? -13.583 -21.630 34.705 1.00 88.31 132 ARG A N 1
ATOM 1024 C CA . ARG A 1 132 ? -13.515 -21.576 36.183 1.00 88.31 132 ARG A CA 1
ATOM 1025 C C . ARG A 1 132 ? -12.081 -21.555 36.744 1.00 88.31 132 ARG A C 1
ATOM 1027 O O . ARG A 1 132 ? -11.905 -21.380 37.950 1.00 88.31 132 ARG A O 1
ATOM 1034 N N . LYS A 1 133 ? -11.043 -21.759 35.923 1.00 84.50 133 LYS A N 1
ATOM 1035 C CA . LYS A 1 133 ? -9.643 -21.746 36.382 1.00 84.50 133 LYS A CA 1
ATOM 1036 C C . LYS A 1 133 ? -9.148 -20.313 36.627 1.00 84.50 133 LYS A C 1
ATOM 1038 O O . LYS A 1 133 ? -9.474 -19.420 35.852 1.00 84.50 133 LYS A O 1
ATOM 1043 N N . PRO A 1 134 ? -8.236 -20.084 37.597 1.00 78.44 134 PRO A N 1
ATOM 1044 C CA . PRO A 1 134 ? -7.618 -18.767 37.813 1.00 78.44 134 PRO A CA 1
ATOM 1045 C C . PRO A 1 134 ? -6.913 -18.183 36.573 1.00 78.44 134 PRO A C 1
ATOM 1047 O O . PRO A 1 134 ? -6.827 -16.961 36.414 1.00 78.44 134 PRO A O 1
ATOM 1050 N N . VAL A 1 135 ? -6.422 -19.057 35.687 1.00 81.75 135 VAL A N 1
ATOM 1051 C CA . VAL A 1 135 ? -5.920 -18.730 34.345 1.00 81.75 135 VAL A CA 1
ATOM 1052 C C . VAL A 1 135 ? -6.444 -19.799 33.369 1.00 81.75 135 VAL A C 1
ATOM 1054 O O . VAL A 1 135 ? -5.876 -20.894 33.326 1.00 81.75 135 VAL A O 1
ATOM 1057 N N . PRO A 1 136 ? -7.529 -19.532 32.619 1.00 87.69 136 PRO A N 1
ATOM 1058 C CA . PRO A 1 136 ? -8.035 -20.439 31.586 1.00 87.69 136 PRO A CA 1
ATOM 1059 C C . PRO A 1 136 ? -7.031 -20.593 30.438 1.00 87.69 136 PRO A C 1
ATOM 1061 O O . PRO A 1 136 ? -6.405 -19.616 30.019 1.00 87.69 136 PRO A O 1
ATOM 1064 N N . ASN A 1 137 ? -6.861 -21.803 29.898 1.00 87.94 137 ASN A N 1
ATOM 1065 C CA . ASN A 1 137 ? -5.877 -22.030 28.841 1.00 87.94 137 ASN A CA 1
ATOM 1066 C C . ASN A 1 137 ? -6.457 -21.738 27.445 1.00 87.94 137 ASN A C 1
ATOM 1068 O O . ASN A 1 137 ? -7.141 -22.571 26.849 1.00 87.94 137 ASN A O 1
ATOM 1072 N N . ALA A 1 138 ? -6.108 -20.572 26.894 1.00 89.44 138 ALA A N 1
ATOM 1073 C CA . ALA A 1 138 ? -6.532 -20.120 25.568 1.00 89.44 138 ALA A CA 1
ATOM 1074 C C . ALA A 1 138 ? -6.260 -21.131 24.435 1.00 89.44 138 ALA A C 1
ATOM 1076 O O . ALA A 1 138 ? -7.073 -21.237 23.520 1.00 89.44 138 ALA A O 1
ATOM 1077 N N . ASN A 1 139 ? -5.157 -21.889 24.483 1.00 88.44 139 ASN A N 1
ATOM 1078 C CA . ASN A 1 139 ? -4.850 -22.892 23.456 1.00 88.44 139 ASN A CA 1
ATOM 1079 C C . ASN A 1 139 ? -5.773 -24.108 23.580 1.00 88.44 139 ASN A C 1
ATOM 1081 O O . ASN A 1 139 ? -6.332 -24.544 22.582 1.00 88.44 139 ASN A O 1
ATOM 1085 N N . VAL A 1 140 ? -6.015 -24.596 24.801 1.00 90.06 140 VAL A N 1
ATOM 1086 C CA . VAL A 1 140 ? -6.950 -25.712 25.038 1.00 90.06 140 VAL A CA 1
ATOM 1087 C C . VAL A 1 140 ? -8.370 -25.332 24.614 1.00 90.06 140 VAL A C 1
ATOM 1089 O O . VAL A 1 140 ? -9.051 -26.146 24.000 1.00 90.06 140 VAL A O 1
ATOM 1092 N N . ILE A 1 141 ? -8.804 -24.091 24.864 1.00 92.06 141 ILE A N 1
ATOM 1093 C CA . ILE A 1 141 ? -10.103 -23.600 24.377 1.00 92.06 141 ILE A CA 1
ATOM 1094 C C . ILE A 1 141 ? -10.138 -23.629 22.839 1.00 92.06 141 ILE A C 1
ATOM 1096 O O . ILE A 1 141 ? -11.077 -24.186 22.276 1.00 92.06 141 ILE A O 1
ATOM 1100 N N . ARG A 1 142 ? -9.103 -23.119 22.152 1.00 90.81 142 ARG A N 1
ATOM 1101 C CA . ARG A 1 142 ? -9.008 -23.139 20.674 1.00 90.81 142 ARG A CA 1
ATOM 1102 C C . ARG A 1 142 ? -8.960 -24.548 20.074 1.00 90.81 142 ARG A C 1
ATOM 1104 O O . ARG A 1 142 ? -9.505 -24.764 19.001 1.00 90.81 142 ARG A O 1
ATOM 1111 N N . GLU A 1 143 ? -8.332 -25.501 20.760 1.00 89.19 143 GLU A N 1
ATOM 1112 C CA . GLU A 1 143 ? -8.225 -26.903 20.329 1.00 89.19 143 GLU A CA 1
ATOM 1113 C C . GLU A 1 143 ? -9.497 -27.732 20.579 1.00 89.19 143 GLU A C 1
ATOM 1115 O O . GLU A 1 143 ? -9.652 -28.802 19.986 1.00 89.19 143 GLU A O 1
ATOM 1120 N N . ARG A 1 144 ? -10.373 -27.308 21.503 1.00 90.56 144 ARG A N 1
ATOM 1121 C CA . ARG A 1 144 ? -11.502 -28.122 22.002 1.00 90.56 144 ARG A CA 1
ATOM 1122 C C . ARG A 1 144 ? -12.887 -27.509 21.797 1.00 90.56 144 ARG A C 1
ATOM 1124 O O . ARG A 1 144 ? -13.870 -28.227 21.959 1.00 90.56 144 ARG A O 1
ATOM 1131 N N . CYS A 1 145 ? -12.975 -26.225 21.461 1.00 92.75 145 CYS A N 1
ATOM 1132 C CA . CYS A 1 145 ? -14.221 -25.499 21.203 1.00 92.75 145 CYS A CA 1
ATOM 1133 C C . CYS A 1 145 ? -14.221 -24.864 19.805 1.00 92.75 145 CYS A C 1
ATOM 1135 O O . CYS A 1 145 ? -13.213 -24.857 19.103 1.00 92.75 145 CYS A O 1
ATOM 1137 N N . SER A 1 146 ? -15.358 -24.292 19.418 1.00 91.44 146 SER A N 1
ATOM 1138 C CA . SER A 1 146 ? -15.505 -23.458 18.221 1.00 91.44 146 SER A CA 1
ATOM 1139 C C . SER A 1 146 ? -16.378 -22.237 18.526 1.00 91.44 146 SER A C 1
ATOM 1141 O O . SER A 1 146 ? -16.914 -22.114 19.629 1.00 91.44 146 SER A O 1
ATOM 1143 N N . ALA A 1 147 ? -16.583 -21.345 17.551 1.00 89.94 147 ALA A N 1
ATOM 1144 C CA . ALA A 1 147 ? -17.505 -20.214 17.701 1.00 89.94 147 ALA A CA 1
ATOM 1145 C C . ALA A 1 147 ? -18.934 -20.658 18.085 1.00 89.94 147 ALA A C 1
ATOM 1147 O O . ALA A 1 147 ? -19.603 -19.982 18.860 1.00 89.94 147 ALA A O 1
ATOM 1148 N N . ALA A 1 148 ? -19.373 -21.844 17.644 1.00 87.81 148 ALA A N 1
ATOM 1149 C CA . ALA A 1 148 ? -20.655 -22.438 18.036 1.00 87.81 148 ALA A CA 1
ATOM 1150 C C . ALA A 1 148 ? -20.730 -22.872 19.520 1.00 87.81 148 ALA A C 1
ATOM 1152 O O . ALA A 1 148 ? -21.809 -23.192 20.010 1.00 87.81 148 ALA A O 1
ATOM 1153 N N . SER A 1 149 ? -19.609 -22.884 20.252 1.00 89.00 149 SER A N 1
ATOM 1154 C CA . SER A 1 149 ? -19.565 -23.096 21.709 1.00 89.00 149 SER A CA 1
ATOM 1155 C C . SER A 1 149 ? -19.829 -21.813 22.517 1.00 89.00 149 SER A C 1
ATOM 1157 O O . SER A 1 149 ? -19.957 -21.875 23.744 1.00 89.00 149 SER A O 1
ATOM 1159 N N . ILE A 1 150 ? -19.889 -20.648 21.859 1.00 93.00 150 ILE A N 1
ATOM 1160 C CA . ILE A 1 150 ? -20.141 -19.362 22.510 1.00 93.00 150 ILE A CA 1
ATOM 1161 C C . ILE A 1 150 ? -21.645 -19.076 22.580 1.00 93.00 150 ILE A C 1
ATOM 1163 O O . ILE A 1 150 ? -22.388 -19.177 21.607 1.00 93.00 150 ILE A O 1
ATOM 1167 N N . THR A 1 151 ? -22.082 -18.656 23.762 1.00 93.75 151 THR A N 1
ATOM 1168 C CA . THR A 1 151 ? -23.436 -18.197 24.075 1.00 93.75 151 THR A CA 1
ATOM 1169 C C . THR A 1 151 ? -23.375 -16.767 24.607 1.00 93.75 151 THR A C 1
ATOM 1171 O O . THR A 1 151 ? -22.326 -16.298 25.045 1.00 93.75 151 THR A O 1
ATOM 1174 N N . THR A 1 152 ? -24.505 -16.059 24.638 1.00 90.56 152 THR A N 1
ATOM 1175 C CA . THR A 1 152 ? -24.569 -14.713 25.238 1.00 90.56 152 THR A CA 1
ATOM 1176 C C . THR A 1 152 ? -24.111 -14.696 26.702 1.00 90.56 152 THR A C 1
ATOM 1178 O O . THR A 1 152 ? -23.535 -13.706 27.131 1.00 90.56 152 THR A O 1
ATOM 1181 N N . ALA A 1 153 ? -24.298 -15.794 27.444 1.00 91.75 153 ALA A N 1
ATOM 1182 C CA . ALA A 1 153 ? -23.917 -15.891 28.852 1.00 91.75 153 ALA A CA 1
ATOM 1183 C C . ALA A 1 153 ? -22.411 -16.117 29.087 1.00 91.75 153 ALA A C 1
ATOM 1185 O O . ALA A 1 153 ? -21.904 -15.677 30.111 1.00 91.75 153 ALA A O 1
ATOM 1186 N N . ASN A 1 154 ? -21.693 -16.788 28.172 1.00 94.56 154 ASN A N 1
ATOM 1187 C CA . ASN A 1 154 ? -20.265 -17.112 28.351 1.00 94.56 154 ASN A CA 1
ATOM 1188 C C . ASN A 1 154 ? -19.306 -16.281 27.472 1.00 94.56 154 ASN A C 1
ATOM 1190 O O . ASN A 1 154 ? -18.093 -16.359 27.665 1.00 94.56 154 ASN A O 1
ATOM 1194 N N . ARG A 1 155 ? -19.816 -15.478 26.521 1.00 96.25 155 ARG A N 1
ATOM 1195 C CA . ARG A 1 155 ? -18.985 -14.758 25.535 1.00 96.25 155 ARG A CA 1
ATOM 1196 C C . ARG A 1 155 ? -17.922 -13.862 26.169 1.00 96.25 155 ARG A C 1
ATOM 1198 O O . ARG A 1 155 ? -16.791 -13.883 25.697 1.00 96.25 155 ARG A O 1
ATOM 1205 N N . ALA A 1 156 ? -18.257 -13.124 27.229 1.00 94.75 156 ALA A N 1
ATOM 1206 C CA . ALA A 1 156 ? -17.311 -12.253 27.932 1.00 94.75 156 ALA A CA 1
ATOM 1207 C C . ALA A 1 156 ? -16.079 -13.031 28.421 1.00 94.75 156 ALA A C 1
ATOM 1209 O O . ALA A 1 156 ? -14.945 -12.709 28.065 1.00 94.75 156 ALA A O 1
ATOM 1210 N N . ASP A 1 157 ? -16.303 -14.117 29.156 1.00 93.19 157 ASP A N 1
ATOM 1211 C CA . ASP A 1 157 ? -15.225 -14.885 29.781 1.00 93.19 157 ASP A CA 1
ATOM 1212 C C . ASP A 1 157 ? -14.435 -15.698 28.741 1.00 93.19 157 ASP A C 1
ATOM 1214 O O . ASP A 1 157 ? -13.211 -15.812 28.837 1.00 93.19 157 ASP A O 1
ATOM 1218 N N . VAL A 1 158 ? -15.101 -16.187 27.684 1.00 95.06 158 VAL A N 1
ATOM 1219 C CA . VAL A 1 158 ? -14.432 -16.825 26.537 1.00 95.06 158 VAL A CA 1
ATOM 1220 C C . VAL A 1 158 ? -13.560 -15.824 25.772 1.00 95.06 158 VAL A C 1
ATOM 1222 O O . VAL A 1 158 ? -12.420 -16.151 25.446 1.00 95.06 158 VAL A O 1
ATOM 1225 N N . TRP A 1 159 ? -14.032 -14.600 25.509 1.00 95.31 159 TRP A N 1
ATOM 1226 C CA . TRP A 1 159 ? -13.228 -13.554 24.862 1.00 95.31 159 TRP A CA 1
ATOM 1227 C C . TRP A 1 159 ? -12.035 -13.142 25.736 1.00 95.31 159 TRP A C 1
ATOM 1229 O O . TRP A 1 159 ? -10.909 -13.076 25.237 1.00 95.31 159 TRP A O 1
ATOM 1239 N N . GLN A 1 160 ? -12.249 -12.942 27.041 1.00 92.62 160 GLN A N 1
ATOM 1240 C CA . GLN A 1 160 ? -11.189 -12.597 27.994 1.00 92.62 160 GLN A CA 1
ATOM 1241 C C . GLN A 1 160 ? -10.099 -13.681 28.051 1.00 92.62 160 GLN A C 1
ATOM 1243 O O . GLN A 1 160 ? -8.904 -13.363 28.021 1.00 92.62 160 GLN A O 1
ATOM 1248 N N . ALA A 1 161 ? -10.499 -14.957 28.050 1.00 92.38 161 ALA A N 1
ATOM 1249 C CA . ALA A 1 161 ? -9.593 -16.099 27.975 1.00 92.38 161 ALA A CA 1
ATOM 1250 C C . ALA A 1 161 ? -8.855 -16.183 26.626 1.00 92.38 161 ALA A C 1
ATOM 1252 O O . ALA A 1 161 ? -7.627 -16.265 26.605 1.00 92.38 161 ALA A O 1
ATOM 1253 N N . LEU A 1 162 ? -9.566 -16.123 25.492 1.00 93.44 162 LEU A N 1
ATOM 1254 C CA . LEU A 1 162 ? -8.985 -16.268 24.147 1.00 93.44 162 LEU A CA 1
ATOM 1255 C C . LEU A 1 162 ? -7.996 -15.152 23.780 1.00 93.44 162 LEU A C 1
ATOM 1257 O O . LEU A 1 162 ? -7.074 -15.401 22.994 1.00 93.44 162 LEU A O 1
ATOM 1261 N N . LEU A 1 163 ? -8.169 -13.953 24.342 1.00 91.56 163 LEU A N 1
ATOM 1262 C CA . LEU A 1 163 ? -7.260 -12.809 24.203 1.00 91.56 163 LEU A CA 1
ATOM 1263 C C . LEU A 1 163 ? -6.099 -12.813 25.209 1.00 91.56 163 LEU A C 1
ATOM 1265 O O . LEU A 1 163 ? -5.169 -12.021 25.049 1.00 91.56 163 LEU A O 1
ATOM 1269 N N . ASN A 1 164 ? -6.156 -13.660 26.246 1.00 83.00 164 ASN A N 1
ATOM 1270 C CA . ASN A 1 164 ? -5.310 -13.576 27.442 1.00 83.00 164 ASN A CA 1
ATOM 1271 C C . ASN A 1 164 ? -5.307 -12.152 28.047 1.00 83.00 164 ASN A C 1
ATOM 1273 O O . ASN A 1 164 ? -4.261 -11.576 28.355 1.00 83.00 164 ASN A O 1
ATOM 1277 N N . ALA A 1 165 ? -6.495 -11.549 28.154 1.00 67.19 165 ALA A N 1
ATOM 1278 C CA . ALA A 1 165 ? -6.684 -10.147 28.515 1.00 67.19 165 ALA A CA 1
ATOM 1279 C C . ALA A 1 165 ? -6.661 -9.926 30.040 1.00 67.19 165 ALA A C 1
ATOM 1281 O O . ALA A 1 165 ? -7.660 -9.536 30.642 1.00 67.19 165 ALA A O 1
ATOM 1282 N N . LYS A 1 166 ? -5.498 -10.160 30.662 1.00 60.03 166 LYS A N 1
ATOM 1283 C CA . LYS A 1 166 ? -5.191 -9.715 32.030 1.00 60.03 166 LYS A CA 1
ATOM 1284 C C . LYS A 1 166 ? -4.078 -8.669 31.996 1.00 60.03 166 LYS A C 1
ATOM 1286 O O . LYS A 1 166 ? -3.018 -8.912 31.417 1.00 60.03 166 LYS A O 1
ATOM 1291 N N . LEU A 1 167 ? -4.325 -7.507 32.599 1.00 49.31 167 LEU A N 1
ATOM 1292 C CA . LEU A 1 167 ? -3.300 -6.483 32.799 1.00 49.31 167 LEU A CA 1
ATOM 1293 C C . LEU A 1 167 ? -2.304 -6.958 33.877 1.00 49.31 167 LEU A C 1
ATOM 1295 O O . LEU A 1 167 ? -2.721 -7.600 34.844 1.00 49.31 167 LEU A O 1
ATOM 1299 N N . PRO A 1 168 ? -0.991 -6.696 33.737 1.00 39.53 168 PRO A N 1
ATOM 1300 C CA . PRO A 1 168 ? -0.038 -6.991 34.800 1.00 39.53 168 PRO A CA 1
ATOM 1301 C C . PRO A 1 168 ? -0.344 -6.170 36.060 1.00 39.53 168 PRO A C 1
ATOM 1303 O O . PRO A 1 168 ? -0.499 -4.957 35.980 1.00 39.53 168 PRO A O 1
ATOM 1306 N N . ASN A 1 169 ? -0.345 -6.829 37.220 1.00 42.75 169 ASN A N 1
ATOM 1307 C CA . ASN A 1 169 ? -0.406 -6.244 38.569 1.00 42.75 169 ASN A CA 1
ATOM 1308 C C . ASN A 1 169 ? -1.691 -5.495 38.992 1.00 42.75 169 ASN A C 1
ATOM 1310 O O . ASN A 1 169 ? -1.772 -5.114 40.158 1.00 42.75 169 ASN A O 1
ATOM 1314 N N . GLU A 1 170 ? -2.700 -5.323 38.136 1.00 45.97 170 GLU A N 1
ATOM 1315 C CA . GLU A 1 170 ? -3.998 -4.743 38.532 1.00 45.97 170 GLU A CA 1
ATOM 1316 C C . GLU A 1 170 ? -4.965 -5.842 39.036 1.00 45.97 170 GLU A C 1
ATOM 1318 O O . GLU A 1 170 ? -5.052 -6.937 38.472 1.00 45.97 170 GLU A O 1
ATOM 1323 N N . GLY A 1 171 ? -5.649 -5.579 40.158 1.00 48.88 171 GLY A N 1
ATOM 1324 C CA . GLY A 1 171 ? -6.558 -6.528 40.814 1.00 48.88 171 GLY A CA 1
ATOM 1325 C C . GLY A 1 171 ? -7.912 -6.661 40.107 1.00 48.88 171 GLY A C 1
ATOM 1326 O O . GLY A 1 171 ? -8.326 -5.781 39.361 1.00 48.88 171 GLY A O 1
ATOM 1327 N N . SER A 1 172 ? -8.648 -7.742 40.382 1.00 45.66 172 SER A N 1
ATOM 1328 C CA . SER A 1 172 ? -9.934 -8.062 39.729 1.00 45.66 172 SER A CA 1
ATOM 1329 C C . SER A 1 172 ? -11.135 -7.203 40.168 1.00 45.66 172 SER A C 1
ATOM 1331 O O . SER A 1 172 ? -12.269 -7.609 39.950 1.00 45.66 172 SER A O 1
ATOM 1333 N N . ASP A 1 173 ? -10.885 -6.065 40.815 1.00 47.09 173 ASP A N 1
ATOM 1334 C CA . ASP A 1 173 ? -11.890 -5.150 41.386 1.00 47.09 173 ASP A CA 1
ATOM 1335 C C . ASP A 1 173 ? -11.520 -3.672 41.106 1.00 47.09 173 ASP A C 1
ATOM 1337 O O . ASP A 1 173 ? -11.981 -2.739 41.758 1.00 47.09 173 ASP A O 1
ATOM 1341 N N . VAL A 1 174 ? -10.612 -3.453 40.145 1.00 54.47 174 VAL A N 1
ATOM 1342 C CA . VAL A 1 174 ? -10.147 -2.129 39.719 1.00 54.47 174 VAL A CA 1
ATOM 1343 C C . VAL A 1 174 ? -11.140 -1.552 38.708 1.00 54.47 174 VAL A C 1
ATOM 1345 O O . VAL A 1 174 ? -11.322 -2.093 37.616 1.00 54.47 174 VAL A O 1
ATOM 1348 N N . GLN A 1 175 ? -11.788 -0.440 39.067 1.00 62.25 175 GLN A N 1
ATOM 1349 C CA . GLN A 1 175 ? -12.540 0.379 38.111 1.00 62.25 175 GLN A CA 1
ATOM 1350 C C . GLN A 1 175 ? -11.593 0.959 37.048 1.00 62.25 175 GLN A C 1
ATOM 1352 O O . GLN A 1 175 ? -10.384 1.047 37.266 1.00 62.25 175 GLN A O 1
ATOM 1357 N N . LEU A 1 176 ? -12.124 1.367 35.888 1.00 67.56 176 LEU A N 1
ATOM 1358 C CA . LEU A 1 176 ? -11.315 2.083 34.895 1.00 67.56 176 LEU A CA 1
ATOM 1359 C C . LEU A 1 176 ? -10.648 3.300 35.562 1.00 67.56 176 LEU A C 1
ATOM 1361 O O . LEU A 1 176 ? -11.372 4.079 36.181 1.00 67.56 176 LEU A O 1
ATOM 1365 N N . PRO A 1 177 ? -9.316 3.478 35.445 1.00 71.06 177 PRO A N 1
ATOM 1366 C CA . PRO A 1 177 ? -8.645 4.645 36.000 1.00 71.06 177 PRO A CA 1
ATOM 1367 C C . PRO A 1 177 ? -9.292 5.928 35.482 1.00 71.06 177 PRO A C 1
ATOM 1369 O O . PRO A 1 177 ? -9.384 6.115 34.266 1.00 71.06 177 PRO A O 1
ATOM 1372 N N . GLU A 1 178 ? -9.732 6.792 36.398 1.00 72.12 178 GLU A N 1
ATOM 1373 C CA . GLU A 1 178 ? -10.253 8.109 36.046 1.00 72.12 178 GLU A CA 1
ATOM 1374 C C . GLU A 1 178 ? -9.191 8.868 35.242 1.00 72.12 178 GLU A C 1
ATOM 1376 O O . GLU A 1 178 ? -8.013 8.902 35.607 1.00 72.12 178 GLU A O 1
ATOM 1381 N N . CYS A 1 179 ? -9.592 9.438 34.108 1.00 79.94 179 CYS A N 1
ATOM 1382 C CA . CYS A 1 179 ? -8.713 10.261 33.294 1.00 79.94 179 CYS A CA 1
ATOM 1383 C C . CYS A 1 179 ? -9.503 11.384 32.628 1.00 79.94 179 CYS A C 1
ATOM 1385 O O . CYS A 1 179 ? -10.633 11.188 32.179 1.00 79.94 179 CYS A O 1
ATOM 1387 N N . ASP A 1 180 ? -8.895 12.565 32.562 1.00 86.12 180 ASP A N 1
ATOM 1388 C CA . ASP A 1 180 ? -9.563 13.766 32.072 1.00 86.12 180 ASP A CA 1
ATOM 1389 C C . ASP A 1 180 ? -9.942 13.640 30.598 1.00 86.12 180 ASP A C 1
ATOM 1391 O O . ASP A 1 180 ? -9.184 13.110 29.779 1.00 86.12 180 ASP A O 1
ATOM 1395 N N . PHE A 1 181 ? -11.108 14.173 30.248 1.00 91.50 181 PHE A N 1
ATOM 1396 C CA . PHE A 1 181 ? -11.627 14.193 28.883 1.00 91.50 181 PHE A CA 1
ATOM 1397 C C . PHE A 1 181 ? -11.085 15.421 28.126 1.00 91.50 181 PHE A C 1
ATOM 1399 O O . PHE A 1 181 ? -11.835 16.321 27.741 1.00 91.50 181 PHE A O 1
ATOM 1406 N N . ASP A 1 182 ? -9.761 15.455 27.964 1.00 88.81 182 ASP A N 1
ATOM 1407 C CA . ASP A 1 182 ? -8.933 16.611 27.573 1.00 88.81 182 ASP A CA 1
ATOM 1408 C C . ASP A 1 182 ? -8.265 16.492 26.186 1.00 88.81 182 ASP A C 1
ATOM 1410 O O . ASP A 1 182 ? -7.549 17.402 25.763 1.00 88.81 182 ASP A O 1
ATOM 1414 N N . LEU A 1 183 ? -8.477 15.384 25.462 1.00 89.12 183 LEU A N 1
ATOM 1415 C CA . LEU A 1 183 ? -7.845 15.156 24.160 1.00 89.12 183 LEU A CA 1
ATOM 1416 C C . LEU A 1 183 ? -8.223 16.267 23.173 1.00 89.12 183 LEU A C 1
ATOM 1418 O O . LEU A 1 183 ? -9.380 16.690 23.111 1.00 89.12 183 LEU A O 1
ATOM 1422 N N . TYR A 1 184 ? -7.279 16.680 22.319 1.00 87.88 184 TYR A N 1
ATOM 1423 C CA . TYR A 1 184 ? -7.485 17.784 21.365 1.00 87.88 184 TYR A CA 1
ATOM 1424 C C . TYR A 1 184 ? -8.743 17.609 20.483 1.00 87.88 184 TYR A C 1
ATOM 1426 O O . TYR A 1 184 ? -9.353 18.587 20.050 1.00 87.88 184 TYR A O 1
ATOM 1434 N N . ASN A 1 185 ? -9.149 16.358 20.235 1.00 90.94 185 ASN A N 1
ATOM 1435 C CA . ASN A 1 185 ? -10.333 15.981 19.474 1.00 90.94 185 ASN A CA 1
ATOM 1436 C C . ASN A 1 185 ? -11.390 15.213 20.295 1.00 90.94 185 ASN A C 1
ATOM 1438 O O . ASN A 1 185 ? -12.221 14.519 19.710 1.00 90.94 185 ASN A O 1
ATOM 1442 N N . GLN A 1 186 ? -11.448 15.391 21.622 1.00 94.94 186 GLN A N 1
ATOM 1443 C CA . GLN A 1 186 ? -12.454 14.780 22.512 1.00 94.94 186 GLN A CA 1
ATOM 1444 C C . GLN A 1 186 ? -13.903 15.013 22.032 1.00 94.94 186 GLN A C 1
ATOM 1446 O O . GLN A 1 186 ? -14.766 14.143 22.137 1.00 94.94 186 GLN A O 1
ATOM 1451 N N . ARG A 1 187 ? -14.182 16.172 21.415 1.00 94.00 187 ARG A N 1
ATOM 1452 C CA . ARG A 1 187 ? -15.487 16.463 20.795 1.00 94.00 187 ARG A CA 1
ATOM 1453 C C . ARG A 1 187 ? -15.869 15.451 19.703 1.00 94.00 187 ARG A C 1
ATOM 1455 O O . ARG A 1 187 ? -17.053 15.182 19.526 1.00 94.00 187 ARG A O 1
ATOM 1462 N N . VAL A 1 188 ? -14.898 14.887 18.983 1.00 96.06 188 VAL A N 1
ATOM 1463 C CA . VAL A 1 188 ? -15.128 13.853 17.960 1.00 96.06 188 VAL A CA 1
ATOM 1464 C C . VAL A 1 188 ? -15.533 12.531 18.612 1.00 96.06 188 VAL A C 1
ATOM 1466 O O . VAL A 1 188 ? -16.475 11.914 18.127 1.00 96.06 188 VAL A O 1
ATOM 1469 N N . ILE A 1 189 ? -14.929 12.157 19.749 1.00 96.69 189 ILE A N 1
ATOM 1470 C CA . ILE A 1 189 ? -15.346 10.989 20.551 1.00 96.69 189 ILE A CA 1
ATOM 1471 C C . ILE A 1 189 ? -16.830 11.114 20.928 1.00 96.69 189 ILE A C 1
ATOM 1473 O O . ILE A 1 189 ? -17.619 10.222 20.624 1.00 96.69 189 ILE A O 1
ATOM 1477 N N . ARG A 1 190 ? -17.240 12.262 21.487 1.00 95.31 190 ARG A N 1
ATOM 1478 C CA . ARG A 1 190 ? -18.642 12.534 21.869 1.00 95.31 190 ARG A CA 1
ATOM 1479 C C . ARG A 1 190 ? -19.618 12.431 20.695 1.00 95.31 190 ARG A C 1
ATOM 1481 O O . ARG A 1 190 ? -20.673 11.814 20.823 1.00 95.31 190 ARG A O 1
ATOM 1488 N N . MET A 1 191 ? -19.264 13.000 19.540 1.00 95.25 191 MET A N 1
ATOM 1489 C CA . MET A 1 191 ? -20.090 12.915 18.326 1.00 95.25 191 MET A CA 1
ATOM 1490 C C . MET A 1 191 ? -20.137 11.496 17.740 1.00 95.25 191 MET A C 1
ATOM 1492 O O . MET A 1 191 ? -21.159 11.107 17.178 1.00 95.25 191 MET A O 1
ATOM 1496 N N . ASP A 1 192 ? -19.065 10.709 17.874 1.00 95.75 192 ASP A N 1
ATOM 1497 C CA . ASP A 1 192 ? -19.029 9.311 17.441 1.00 95.75 192 ASP A CA 1
ATOM 1498 C C . ASP A 1 192 ? -19.867 8.400 18.339 1.00 95.75 192 ASP A C 1
ATOM 1500 O O . ASP A 1 192 ? -20.607 7.560 17.824 1.00 95.75 192 ASP A O 1
ATOM 1504 N N . ILE A 1 193 ? -19.820 8.588 19.660 1.00 95.44 193 ILE A N 1
ATOM 1505 C CA . ILE A 1 193 ? -20.631 7.835 20.629 1.00 95.44 193 ILE A CA 1
ATOM 1506 C C . ILE A 1 193 ? -22.125 7.995 20.321 1.00 95.44 193 ILE A C 1
ATOM 1508 O O . ILE A 1 193 ? -22.820 6.993 20.172 1.00 95.44 193 ILE A O 1
ATOM 1512 N N . GLN A 1 194 ? -22.595 9.223 20.074 1.00 92.12 194 GLN A N 1
ATOM 1513 C CA . GLN A 1 194 ? -23.992 9.513 19.702 1.00 92.12 194 GLN A CA 1
ATOM 1514 C C . GLN A 1 194 ? -24.480 8.790 1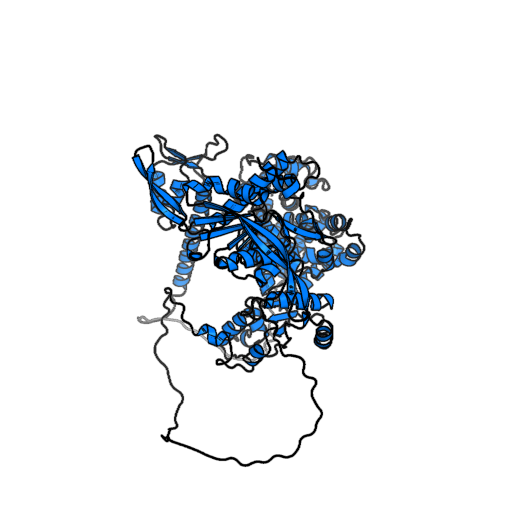8.429 1.00 92.12 194 GLN A C 1
ATOM 1516 O O . GLN A 1 194 ? -25.685 8.627 18.242 1.00 92.12 194 GLN A O 1
ATOM 1521 N N . ARG A 1 195 ? -23.567 8.350 17.551 1.00 92.06 195 ARG A N 1
ATOM 1522 C CA . ARG A 1 195 ? -23.866 7.581 16.325 1.00 92.06 195 ARG A CA 1
ATOM 1523 C C . ARG A 1 195 ? -23.331 6.143 16.357 1.00 92.06 195 ARG A C 1
ATOM 1525 O O . ARG A 1 195 ? -23.255 5.493 15.314 1.00 92.06 195 ARG A O 1
ATOM 1532 N N . THR A 1 196 ? -22.953 5.632 17.528 1.00 94.44 196 THR A N 1
ATOM 1533 C CA . THR A 1 196 ? -22.413 4.276 17.696 1.00 94.44 196 THR A CA 1
ATOM 1534 C C . THR A 1 196 ? -23.544 3.265 17.852 1.00 94.44 196 THR A C 1
ATOM 1536 O O . THR A 1 196 ? -24.266 3.283 18.839 1.00 94.44 196 THR A O 1
ATOM 1539 N N . ARG A 1 197 ? -23.693 2.377 16.858 1.00 92.75 197 ARG A N 1
ATOM 1540 C CA . ARG A 1 197 ? -24.699 1.292 16.813 1.00 92.75 197 ARG A CA 1
ATOM 1541 C C . ARG A 1 197 ? -26.124 1.695 17.268 1.00 92.75 197 ARG A C 1
ATOM 1543 O O . ARG A 1 197 ? -26.724 0.987 18.077 1.00 92.75 197 ARG A O 1
ATOM 1550 N N . PRO A 1 198 ? -26.729 2.768 16.712 1.00 91.56 198 PRO A N 1
ATOM 1551 C CA . PRO A 1 198 ? -28.109 3.159 17.031 1.00 91.56 198 PRO A CA 1
ATOM 1552 C C . PRO A 1 198 ? -29.153 2.118 16.581 1.00 91.56 198 PRO A C 1
ATOM 1554 O O . PRO A 1 198 ? -30.339 2.251 16.887 1.00 91.56 198 PRO A O 1
ATOM 1557 N N . ASP A 1 199 ? -28.738 1.076 15.856 1.00 90.62 199 ASP A N 1
ATOM 1558 C CA . ASP A 1 199 ? -29.529 -0.109 15.531 1.00 90.62 199 ASP A CA 1
ATOM 1559 C C . ASP A 1 199 ? -29.756 -1.050 16.732 1.00 90.62 199 ASP A C 1
ATOM 1561 O O . ASP A 1 199 ? -30.698 -1.839 16.698 1.00 90.62 199 ASP A O 1
ATOM 1565 N N . VAL A 1 200 ? -28.955 -0.938 17.800 1.00 93.62 200 VAL A N 1
ATOM 1566 C CA . VAL A 1 200 ? -28.964 -1.827 18.973 1.00 93.62 200 VAL A CA 1
ATOM 1567 C C . VAL A 1 200 ? -29.398 -1.069 20.230 1.00 93.62 200 VAL A C 1
ATOM 1569 O O . VAL A 1 200 ? -28.785 -0.070 20.599 1.00 93.62 200 VAL A O 1
ATOM 1572 N N . ASP A 1 201 ? -30.419 -1.573 20.932 1.00 93.19 201 ASP A N 1
ATOM 1573 C CA . ASP A 1 201 ? -31.039 -0.886 22.079 1.00 93.19 201 ASP A CA 1
ATOM 1574 C C . ASP A 1 201 ? -30.078 -0.546 23.227 1.00 93.19 201 ASP A C 1
ATOM 1576 O O . ASP A 1 201 ? -30.237 0.493 23.856 1.00 93.19 201 ASP A O 1
ATOM 1580 N N . PHE A 1 202 ? -29.039 -1.355 23.453 1.00 94.31 202 PHE A N 1
ATOM 1581 C CA . PHE A 1 202 ? -28.016 -1.110 24.480 1.00 94.31 202 PHE A CA 1
ATOM 1582 C C . PHE A 1 202 ? -27.291 0.242 24.329 1.00 94.31 202 PHE A C 1
ATOM 1584 O O . PHE A 1 202 ? -26.830 0.794 25.319 1.00 94.31 202 PHE A O 1
ATOM 1591 N N . PHE A 1 203 ? -27.201 0.799 23.115 1.00 93.81 203 PHE A N 1
ATOM 1592 C CA . PHE A 1 203 ? -26.568 2.104 22.870 1.00 93.81 203 PHE A CA 1
ATOM 1593 C C . PHE A 1 203 ? -27.587 3.253 22.749 1.00 93.81 203 PHE A C 1
ATOM 1595 O O . PHE A 1 203 ? -27.215 4.381 22.426 1.00 93.81 203 PHE A O 1
ATOM 1602 N N . ARG A 1 204 ? -28.883 2.998 22.987 1.00 89.06 204 ARG A N 1
ATOM 1603 C CA . ARG A 1 204 ? -29.946 4.009 22.883 1.00 89.06 204 ARG A CA 1
ATOM 1604 C C . ARG A 1 204 ? -30.204 4.672 24.233 1.00 89.06 204 ARG A C 1
ATOM 1606 O O . ARG A 1 204 ? -30.848 4.094 25.099 1.00 89.06 204 ARG A O 1
ATOM 1613 N N . ASN A 1 205 ? -29.800 5.935 24.354 1.00 74.62 205 ASN A N 1
ATOM 1614 C CA . ASN A 1 205 ? -30.168 6.848 25.448 1.00 74.62 205 ASN A CA 1
ATOM 1615 C C . ASN A 1 205 ? -29.713 6.441 26.870 1.00 74.62 205 ASN A C 1
ATOM 1617 O O . ASN A 1 205 ? -30.145 7.068 27.835 1.00 74.62 205 ASN A O 1
ATOM 1621 N N . ASP A 1 206 ? -28.832 5.449 27.013 1.00 85.00 206 ASP A N 1
ATOM 1622 C CA . ASP A 1 206 ? -28.158 5.134 28.277 1.00 85.00 206 ASP A CA 1
ATOM 1623 C C . ASP A 1 206 ? -26.900 6.010 28.422 1.00 85.00 206 ASP A C 1
ATOM 1625 O O . ASP A 1 206 ? -25.967 5.922 27.616 1.00 85.00 206 ASP A O 1
ATOM 1629 N N . SER A 1 207 ? -26.879 6.884 29.434 1.00 87.56 207 SER A N 1
ATOM 1630 C CA . SER A 1 207 ? -25.736 7.766 29.684 1.00 87.56 207 SER A CA 1
ATOM 1631 C C . SER A 1 207 ? -24.513 6.999 30.179 1.00 87.56 207 SER A C 1
ATOM 1633 O O . SER A 1 207 ? -23.419 7.279 29.710 1.00 87.56 207 SER A O 1
ATOM 1635 N N . ALA A 1 208 ? -24.679 5.981 31.029 1.00 92.19 208 ALA A N 1
ATOM 1636 C CA . ALA A 1 208 ? -23.565 5.204 31.571 1.00 92.19 208 ALA A CA 1
ATOM 1637 C C . ALA A 1 208 ? -22.859 4.373 30.486 1.00 92.19 208 ALA A C 1
ATOM 1639 O O . ALA A 1 208 ? -21.648 4.163 30.559 1.00 92.19 208 ALA A O 1
ATOM 1640 N N . VAL A 1 209 ? -23.583 3.934 29.449 1.00 95.19 209 VAL A N 1
ATOM 1641 C CA . VAL A 1 209 ? -22.981 3.342 28.240 1.00 95.19 209 VAL A CA 1
ATOM 1642 C C . VAL A 1 209 ? -22.181 4.388 27.455 1.00 95.19 209 VAL A C 1
ATOM 1644 O O . VAL A 1 209 ? -21.077 4.090 26.996 1.00 95.19 209 VAL A O 1
ATOM 1647 N N . GLY A 1 210 ? -22.692 5.616 27.331 1.00 94.44 210 GLY A N 1
ATOM 1648 C CA . GLY A 1 210 ? -21.976 6.731 26.705 1.00 94.44 210 GLY A CA 1
ATOM 1649 C C . GLY A 1 210 ? -20.695 7.116 27.454 1.00 94.44 210 GLY A C 1
ATOM 1650 O O . GLY A 1 210 ? -19.620 7.143 26.856 1.00 94.44 210 GLY A O 1
ATOM 1651 N N . ASP A 1 211 ? -20.798 7.333 28.764 1.00 93.50 211 ASP A N 1
ATOM 1652 C CA . ASP A 1 211 ? -19.698 7.710 29.656 1.00 93.50 211 ASP A CA 1
ATOM 1653 C C . ASP A 1 211 ? -18.606 6.624 29.683 1.00 93.50 211 ASP A C 1
ATOM 1655 O O . ASP A 1 211 ? -17.412 6.924 29.602 1.00 93.50 211 ASP A O 1
ATOM 1659 N N . ALA A 1 212 ? -19.001 5.344 29.711 1.00 94.44 212 ALA A N 1
ATOM 1660 C CA . ALA A 1 212 ? -18.071 4.220 29.633 1.00 94.44 212 ALA A CA 1
ATOM 1661 C C . ALA A 1 212 ? -17.355 4.139 28.273 1.00 94.44 212 ALA A C 1
ATOM 1663 O O . ALA A 1 212 ? -16.156 3.860 28.245 1.00 94.44 212 ALA A O 1
ATOM 1664 N N . LEU A 1 213 ? -18.036 4.414 27.149 1.00 96.06 213 LEU A N 1
ATOM 1665 C CA . LEU A 1 213 ? -17.370 4.514 25.844 1.00 96.06 213 LEU A CA 1
ATOM 1666 C C . LEU A 1 213 ? -16.402 5.701 25.790 1.00 96.06 213 LEU A C 1
ATOM 1668 O O . LEU A 1 213 ? -15.298 5.537 25.271 1.00 96.06 213 LEU A O 1
ATOM 1672 N N . GLU A 1 214 ? -16.771 6.868 26.328 1.00 95.62 214 GLU A N 1
ATOM 1673 C CA . GLU A 1 214 ? -15.883 8.036 26.350 1.00 95.62 214 GLU A CA 1
ATOM 1674 C C . GLU A 1 214 ? -14.621 7.733 27.168 1.00 95.62 214 GLU A C 1
ATOM 1676 O O . GLU A 1 214 ? -13.512 7.877 26.651 1.00 95.62 214 GLU A O 1
ATOM 1681 N N . MET A 1 215 ? -14.775 7.171 28.372 1.00 94.81 215 MET A N 1
ATOM 1682 C CA . MET A 1 215 ? -13.657 6.736 29.213 1.00 94.81 215 MET A CA 1
ATOM 1683 C C . MET A 1 215 ? -12.780 5.678 28.523 1.00 94.81 215 MET A C 1
ATOM 1685 O O . MET A 1 215 ? -11.560 5.833 28.464 1.00 94.81 215 MET A O 1
ATOM 1689 N N . MET A 1 216 ? -13.369 4.619 27.951 1.00 95.69 216 MET A N 1
ATOM 1690 C CA . MET A 1 216 ? -12.618 3.556 27.264 1.00 95.69 216 MET A CA 1
ATOM 1691 C C . MET A 1 216 ? -11.796 4.086 26.081 1.00 95.69 216 MET A C 1
ATOM 1693 O O . MET A 1 216 ? -10.653 3.664 25.887 1.00 95.69 216 MET A O 1
ATOM 1697 N N . LEU A 1 217 ? -12.366 4.996 25.285 1.00 96.62 217 LEU A N 1
ATOM 1698 C CA . LEU A 1 217 ? -11.715 5.566 24.105 1.00 96.62 217 LEU A CA 1
ATOM 1699 C C . LEU A 1 217 ? -10.636 6.585 24.489 1.00 96.62 217 LEU A C 1
ATOM 1701 O O . LEU A 1 217 ? -9.533 6.529 23.938 1.00 96.62 217 LEU A O 1
ATOM 1705 N N . THR A 1 218 ? -10.902 7.460 25.462 1.00 95.50 218 THR A N 1
ATOM 1706 C CA . THR A 1 218 ? -9.921 8.432 25.965 1.00 95.50 218 THR A CA 1
ATOM 1707 C C . THR A 1 218 ? -8.738 7.739 26.627 1.00 95.50 218 THR A C 1
ATOM 1709 O O . THR A 1 218 ? -7.591 8.023 26.273 1.00 95.50 218 THR A O 1
ATOM 1712 N N . LEU A 1 219 ? -8.991 6.760 27.502 1.00 93.94 219 LEU A N 1
ATOM 1713 C CA . LEU A 1 219 ? -7.946 5.977 28.161 1.00 93.94 219 LEU A CA 1
ATOM 1714 C C . LEU A 1 219 ? -7.095 5.190 27.153 1.00 93.94 219 LEU A C 1
ATOM 1716 O O . LEU A 1 219 ? -5.883 5.077 27.343 1.00 93.94 219 LEU A O 1
ATOM 1720 N N . PHE A 1 220 ? -7.691 4.683 26.065 1.00 93.19 220 PHE A N 1
ATOM 1721 C CA . PHE A 1 220 ? -6.947 4.007 24.997 1.00 93.19 220 PHE A CA 1
ATOM 1722 C C . PHE A 1 220 ? -5.997 4.978 24.288 1.00 93.19 220 PHE A C 1
ATOM 1724 O O . PHE A 1 220 ? -4.807 4.691 24.161 1.00 93.19 220 PHE A O 1
ATOM 1731 N N . CYS A 1 221 ? -6.499 6.147 23.886 1.00 92.81 221 CYS A N 1
ATOM 1732 C CA . CYS A 1 221 ? -5.701 7.170 23.214 1.00 92.81 221 CYS A CA 1
ATOM 1733 C C . CYS A 1 221 ? -4.557 7.678 24.112 1.00 92.81 221 CYS A C 1
ATOM 1735 O O . CYS A 1 221 ? -3.404 7.700 23.677 1.00 92.81 221 CYS A O 1
ATOM 1737 N N . LYS A 1 222 ? -4.842 7.962 25.395 1.00 89.69 222 LYS A N 1
ATOM 1738 C CA . LYS A 1 222 ? -3.840 8.351 26.405 1.00 89.69 222 LYS A CA 1
ATOM 1739 C C . LYS A 1 222 ? -2.787 7.260 26.642 1.00 89.69 222 LYS A C 1
ATOM 1741 O O . LYS A 1 222 ? -1.596 7.539 26.513 1.00 89.69 222 LYS A O 1
ATOM 1746 N N . ARG A 1 223 ? -3.183 6.011 26.943 1.00 88.62 223 ARG A N 1
ATOM 1747 C CA . ARG A 1 223 ? -2.237 4.906 27.232 1.00 88.62 223 ARG A CA 1
ATOM 1748 C C . ARG A 1 223 ? -1.372 4.518 26.019 1.00 88.62 223 ARG A C 1
ATOM 1750 O O . ARG A 1 223 ? -0.254 4.051 26.226 1.00 88.62 223 ARG A O 1
ATOM 1757 N N . HIS A 1 224 ? -1.842 4.720 24.783 1.00 85.69 224 HIS A N 1
ATOM 1758 C CA . HIS A 1 224 ? -1.075 4.427 23.556 1.00 85.69 224 HIS A CA 1
ATOM 1759 C C . HIS A 1 224 ? -0.368 5.639 22.926 1.00 85.69 224 HIS A C 1
ATOM 1761 O O . HIS A 1 224 ? 0.379 5.451 21.970 1.00 85.69 224 HIS A O 1
ATOM 1767 N N . LEU A 1 225 ? -0.539 6.850 23.476 1.00 87.19 225 LEU A N 1
ATOM 1768 C CA . LEU A 1 225 ? 0.007 8.112 22.947 1.00 87.19 225 LEU A CA 1
ATOM 1769 C C . LEU A 1 225 ? -0.412 8.387 21.488 1.00 87.19 225 LEU A C 1
ATOM 1771 O O . LEU A 1 225 ? 0.412 8.765 20.656 1.00 87.19 225 LEU A O 1
ATOM 1775 N N . ILE A 1 226 ? -1.698 8.187 21.181 1.00 88.31 226 ILE A N 1
ATOM 1776 C CA . ILE A 1 226 ? -2.276 8.417 19.847 1.00 88.31 226 ILE A CA 1
ATOM 1777 C C . ILE A 1 226 ? -3.433 9.417 19.888 1.00 88.31 226 ILE A C 1
ATOM 1779 O O . ILE A 1 226 ? -4.150 9.534 20.881 1.00 88.31 226 ILE A O 1
ATOM 1783 N N . ASN A 1 227 ? -3.661 10.078 18.757 1.00 88.62 227 ASN A N 1
ATOM 1784 C CA . ASN A 1 227 ? -4.864 10.859 18.491 1.00 88.62 227 ASN A CA 1
ATOM 1785 C C . ASN A 1 227 ? -6.085 9.936 18.312 1.00 88.62 227 ASN A C 1
ATOM 1787 O O . ASN A 1 227 ? -5.964 8.860 17.717 1.00 88.62 227 ASN A O 1
ATOM 1791 N N . TYR A 1 228 ? -7.279 10.349 18.765 1.00 93.44 228 TYR A N 1
ATOM 1792 C CA . TYR A 1 228 ? -8.493 9.568 18.494 1.00 93.44 228 TYR A CA 1
ATOM 1793 C C . TYR A 1 228 ? -8.784 9.526 16.989 1.00 93.44 228 TYR A C 1
ATOM 1795 O O . TYR A 1 228 ? -8.740 10.554 16.309 1.00 93.44 228 TYR A O 1
ATOM 1803 N N . LYS A 1 229 ? -9.122 8.339 16.478 1.00 91.56 229 LYS A N 1
ATOM 1804 C CA . LYS A 1 229 ? -9.431 8.087 15.066 1.00 91.56 229 LYS A CA 1
ATOM 1805 C C . LYS A 1 229 ? -10.835 7.498 14.934 1.00 91.56 229 LYS A C 1
ATOM 1807 O O . LYS A 1 229 ? -11.141 6.470 15.542 1.00 91.56 229 LYS A O 1
ATOM 1812 N N . GLN A 1 230 ? -11.670 8.149 14.120 1.00 90.69 230 GLN A N 1
ATOM 1813 C CA . GLN A 1 230 ? -13.033 7.704 13.812 1.00 90.69 230 GLN A CA 1
ATOM 1814 C C . GLN A 1 230 ? -13.011 6.240 13.347 1.00 90.69 230 GLN A C 1
ATOM 1816 O O . GLN A 1 230 ? -12.271 5.888 12.428 1.00 90.69 230 GLN A O 1
ATOM 1821 N N . GLY A 1 231 ? -13.819 5.391 13.985 1.00 91.44 231 GLY A N 1
ATOM 1822 C CA . GLY A 1 231 ? -13.779 3.936 13.807 1.00 91.44 231 GLY A CA 1
ATOM 1823 C C . GLY A 1 231 ? -13.434 3.178 15.090 1.00 91.44 231 GLY A C 1
ATOM 1824 O O . GLY A 1 231 ? -13.979 2.096 15.306 1.00 91.44 231 GLY A O 1
ATOM 1825 N N . LEU A 1 232 ? -12.622 3.757 15.987 1.00 94.88 232 LEU A N 1
ATOM 1826 C CA . LEU A 1 232 ? -12.305 3.146 17.288 1.00 94.88 232 LEU A CA 1
ATOM 1827 C C . LEU A 1 232 ? -13.562 2.918 18.145 1.00 94.88 232 LEU A C 1
ATOM 1829 O O . LEU A 1 232 ? -13.674 1.886 18.802 1.00 94.88 232 LEU A O 1
ATOM 1833 N N . ASN A 1 233 ? -14.548 3.816 18.075 1.00 96.25 233 ASN A N 1
ATOM 1834 C CA . ASN A 1 233 ? -15.865 3.651 18.699 1.00 96.25 233 ASN A CA 1
ATOM 1835 C C . ASN A 1 233 ? -16.592 2.361 18.261 1.00 96.25 233 ASN A C 1
ATOM 1837 O O . ASN A 1 233 ? -17.181 1.670 19.092 1.00 96.25 233 ASN A O 1
ATOM 1841 N N . TYR A 1 234 ? -16.499 1.989 16.979 1.00 96.94 234 TYR A N 1
ATOM 1842 C CA . TYR A 1 234 ? -17.071 0.740 16.467 1.00 96.94 234 TYR A CA 1
ATOM 1843 C C . TYR A 1 234 ? -16.307 -0.498 16.962 1.00 96.94 234 TYR A C 1
ATOM 1845 O O . TYR A 1 234 ? -16.912 -1.561 17.062 1.00 96.94 234 TYR A O 1
ATOM 1853 N N . ILE A 1 235 ? -15.020 -0.373 17.313 1.00 97.31 235 ILE A N 1
ATOM 1854 C CA . ILE A 1 235 ? -14.255 -1.460 17.946 1.00 97.31 235 ILE A CA 1
ATOM 1855 C C . ILE A 1 235 ? -14.568 -1.560 19.449 1.00 97.31 235 ILE A C 1
ATOM 1857 O O . ILE A 1 235 ? -14.669 -2.665 19.975 1.00 97.31 235 ILE A O 1
ATOM 1861 N N . ALA A 1 236 ? -14.762 -0.436 20.144 1.00 97.56 236 ALA A N 1
ATOM 1862 C CA . ALA A 1 236 ? -15.093 -0.412 21.570 1.00 97.56 236 ALA A CA 1
ATOM 1863 C C . ALA A 1 236 ? -16.486 -0.993 21.876 1.00 97.56 236 ALA A C 1
ATOM 1865 O O . ALA A 1 236 ? -16.654 -1.735 22.847 1.00 97.56 236 ALA A O 1
ATOM 1866 N N . ALA A 1 237 ? -17.476 -0.686 21.032 1.00 97.50 237 ALA A N 1
ATOM 1867 C CA . ALA A 1 237 ? -18.878 -1.022 21.269 1.00 97.50 237 ALA A CA 1
ATOM 1868 C C . ALA A 1 237 ? -19.155 -2.526 21.502 1.00 97.50 237 ALA A C 1
ATOM 1870 O O . ALA A 1 237 ? -19.786 -2.840 22.515 1.00 97.50 237 ALA A O 1
ATOM 1871 N N . PRO A 1 238 ? -18.677 -3.483 20.676 1.00 97.94 238 PRO A N 1
ATOM 1872 C CA . PRO A 1 238 ? -18.891 -4.907 20.941 1.00 97.94 238 PRO A CA 1
ATOM 1873 C C . PRO A 1 238 ? -18.330 -5.381 22.287 1.00 97.94 238 PRO A C 1
ATOM 1875 O O . PRO A 1 238 ? -18.962 -6.215 22.929 1.00 97.94 238 PRO A O 1
ATOM 1878 N N . PHE A 1 239 ? -17.199 -4.837 22.755 1.00 98.00 239 PHE A N 1
ATOM 1879 C CA . PHE A 1 239 ? -16.673 -5.181 24.081 1.00 98.00 239 PHE A CA 1
ATOM 1880 C C . PHE A 1 239 ? -17.566 -4.639 25.197 1.00 98.00 239 PHE A C 1
ATOM 1882 O O . PHE A 1 239 ? -17.950 -5.406 26.075 1.00 98.00 239 PHE A O 1
ATOM 1889 N N . LEU A 1 240 ? -17.960 -3.362 25.155 1.00 97.38 240 LEU A N 1
ATOM 1890 C CA . LEU A 1 240 ? -18.829 -2.809 26.199 1.00 97.38 240 LEU A CA 1
ATOM 1891 C C . LEU A 1 240 ? -20.205 -3.499 26.240 1.00 97.38 240 LEU A C 1
ATOM 1893 O O . LEU A 1 240 ? -20.729 -3.731 27.324 1.00 97.38 240 LEU A O 1
ATOM 1897 N N . PHE A 1 241 ? -20.754 -3.901 25.089 1.00 97.31 241 PHE A N 1
ATOM 1898 C CA . PHE A 1 241 ? -21.984 -4.699 25.024 1.00 97.31 241 PHE A CA 1
ATOM 1899 C C . PHE A 1 241 ? -21.824 -6.092 25.647 1.00 97.31 241 PHE A C 1
ATOM 1901 O O . PHE A 1 241 ? -22.678 -6.533 26.409 1.00 97.31 241 PHE A O 1
ATOM 1908 N N . VAL A 1 242 ? -20.746 -6.808 25.307 1.00 97.00 242 VAL A N 1
ATOM 1909 C CA . VAL A 1 242 ? -20.527 -8.198 25.748 1.00 97.00 242 VAL A CA 1
ATOM 1910 C C . VAL A 1 242 ? -20.237 -8.289 27.247 1.00 97.00 242 VAL A C 1
ATOM 1912 O O . VAL A 1 242 ? -20.626 -9.268 27.879 1.00 97.00 242 VAL A O 1
ATOM 1915 N N . PHE A 1 243 ? -19.561 -7.289 27.811 1.00 95.25 243 PHE A N 1
ATOM 1916 C CA . PHE A 1 243 ? -19.165 -7.260 29.220 1.00 95.25 243 PHE A CA 1
ATOM 1917 C C . PHE A 1 243 ? -20.146 -6.476 30.111 1.00 95.25 243 PHE A C 1
ATOM 1919 O O . PHE A 1 243 ? -20.252 -6.769 31.302 1.00 95.25 243 PHE A O 1
ATOM 1926 N N . GLY A 1 244 ? -20.878 -5.511 29.548 1.00 93.94 244 GLY A N 1
ATOM 1927 C CA . GLY A 1 244 ? -21.700 -4.555 30.288 1.00 93.94 244 GLY A CA 1
ATOM 1928 C C . GLY A 1 244 ? -20.878 -3.429 30.929 1.00 93.94 244 GLY A C 1
ATOM 1929 O O . GLY A 1 244 ? -19.667 -3.539 31.130 1.00 93.94 244 GLY A O 1
ATOM 1930 N N . THR A 1 245 ? -21.550 -2.334 31.294 1.00 92.25 245 THR A N 1
ATOM 1931 C CA . THR A 1 245 ? -20.933 -1.175 31.971 1.00 92.25 245 THR A CA 1
ATOM 1932 C C . THR A 1 245 ? -20.288 -1.549 33.309 1.00 92.25 245 THR A C 1
ATOM 1934 O O . THR A 1 245 ? -19.217 -1.044 33.637 1.00 92.25 245 THR A O 1
ATOM 1937 N N . SER A 1 246 ? -20.860 -2.513 34.035 1.00 89.75 246 SER A N 1
ATOM 1938 C CA . SER A 1 246 ? -20.312 -3.055 35.288 1.00 89.75 246 SER A CA 1
ATOM 1939 C C . SER A 1 246 ? -18.963 -3.776 35.140 1.00 89.75 246 SER A C 1
ATOM 1941 O O . SER A 1 246 ? -18.259 -3.931 36.134 1.00 89.75 246 SER A O 1
ATOM 1943 N N . ARG A 1 247 ? -18.572 -4.191 33.926 1.00 90.50 247 ARG A N 1
ATOM 1944 C CA . ARG A 1 247 ? -17.258 -4.787 33.618 1.00 90.50 247 ARG A CA 1
ATOM 1945 C C . ARG A 1 247 ? -16.484 -3.970 32.572 1.00 90.50 247 ARG A C 1
ATOM 1947 O O . ARG A 1 247 ? -15.672 -4.523 31.830 1.00 90.50 247 ARG A O 1
ATOM 1954 N N . ALA A 1 248 ? -16.679 -2.649 32.516 1.00 90.88 248 ALA A N 1
ATOM 1955 C CA . ALA A 1 248 ? -16.000 -1.776 31.547 1.00 90.88 248 ALA A CA 1
ATOM 1956 C C . ALA A 1 248 ? -14.453 -1.869 31.594 1.00 90.88 248 ALA A C 1
ATOM 1958 O O . ALA A 1 248 ? -13.790 -1.706 30.569 1.00 90.88 248 ALA A O 1
ATOM 1959 N N . HIS A 1 249 ? -13.866 -2.213 32.748 1.00 88.75 249 HIS A N 1
ATOM 1960 C CA . HIS A 1 249 ? -12.429 -2.492 32.881 1.00 88.75 249 HIS A CA 1
ATOM 1961 C C . HIS A 1 249 ? -11.976 -3.757 32.119 1.00 88.75 249 HIS A C 1
ATOM 1963 O O . HIS A 1 249 ? -10.972 -3.732 31.395 1.00 88.75 249 HIS A O 1
ATOM 1969 N N . ASP A 1 250 ? -12.738 -4.853 32.212 1.00 90.38 250 ASP A N 1
ATOM 1970 C CA . ASP A 1 250 ? -12.497 -6.059 31.409 1.00 90.38 250 ASP A CA 1
ATOM 1971 C C . ASP A 1 250 ? -12.732 -5.772 29.920 1.00 90.38 250 ASP A C 1
ATOM 1973 O O . ASP A 1 250 ? -11.936 -6.193 29.077 1.00 90.38 250 ASP A O 1
ATOM 1977 N N . ALA A 1 251 ? -13.785 -5.009 29.595 1.00 95.19 251 ALA A N 1
ATOM 1978 C CA . ALA A 1 251 ? -14.111 -4.599 28.231 1.00 95.19 251 ALA A CA 1
ATOM 1979 C C . ALA A 1 251 ? -12.950 -3.827 27.581 1.00 95.19 251 ALA A C 1
ATOM 1981 O O . ALA A 1 251 ? -12.523 -4.164 26.477 1.00 95.19 251 ALA A O 1
ATOM 1982 N N . TYR A 1 252 ? -12.380 -2.846 28.291 1.00 94.62 252 TYR A N 1
ATOM 1983 C CA . TYR A 1 252 ? -11.180 -2.115 27.876 1.00 94.62 252 TYR A CA 1
ATOM 1984 C C . TYR A 1 252 ? -9.967 -3.035 27.698 1.00 94.62 252 TYR A C 1
ATOM 1986 O O . TYR A 1 252 ? -9.253 -2.956 26.693 1.00 94.62 252 TYR A O 1
ATOM 1994 N N . SER A 1 253 ? -9.730 -3.926 28.664 1.00 92.56 253 SER A N 1
ATOM 1995 C CA . SER A 1 253 ? -8.596 -4.855 28.645 1.00 92.56 253 SER A CA 1
ATOM 1996 C C . SER A 1 253 ? -8.663 -5.794 27.436 1.00 92.56 253 SER A C 1
ATOM 1998 O O . SER A 1 253 ? -7.658 -6.004 26.749 1.00 92.56 253 SER A O 1
ATOM 2000 N N . CYS A 1 254 ? -9.863 -6.287 27.118 1.00 94.88 254 CYS A N 1
ATOM 2001 C CA . CYS A 1 254 ? -10.140 -7.089 25.932 1.00 94.88 254 CYS A CA 1
ATOM 2002 C C . CYS A 1 254 ? -10.016 -6.264 24.643 1.00 94.88 254 CYS A C 1
ATOM 2004 O O . CYS A 1 254 ? -9.320 -6.692 23.726 1.00 94.88 254 CYS A O 1
ATOM 2006 N N . MET A 1 255 ? -10.577 -5.053 24.587 1.00 95.88 255 MET A N 1
ATOM 2007 C CA . MET A 1 255 ? -10.449 -4.141 23.442 1.00 95.88 255 MET A CA 1
ATOM 2008 C C . MET A 1 255 ? -8.979 -3.851 23.098 1.00 95.88 255 MET A C 1
ATOM 2010 O O . MET A 1 255 ? -8.564 -3.996 21.948 1.00 95.88 255 MET A O 1
ATOM 2014 N N . SER A 1 256 ? -8.158 -3.516 24.096 1.00 93.81 256 SER A N 1
ATOM 2015 C CA . SER A 1 256 ? -6.722 -3.264 23.917 1.00 93.81 256 SER A CA 1
ATOM 2016 C C . SER A 1 256 ? -5.957 -4.521 23.474 1.00 93.81 256 SER A C 1
ATOM 2018 O O . SER A 1 256 ? -5.060 -4.444 22.631 1.00 93.81 256 SER A O 1
ATOM 2020 N N . ALA A 1 257 ? -6.318 -5.702 23.991 1.00 93.69 257 ALA A N 1
ATOM 2021 C CA . ALA A 1 257 ? -5.747 -6.975 23.547 1.00 93.69 257 ALA A CA 1
ATOM 2022 C C . ALA A 1 257 ? -6.151 -7.347 22.110 1.00 93.69 257 ALA A C 1
ATOM 2024 O O . ALA A 1 257 ? -5.319 -7.839 21.348 1.00 93.69 257 ALA A O 1
ATOM 2025 N N . PHE A 1 258 ? -7.394 -7.066 21.721 1.00 96.38 258 PHE A N 1
ATOM 2026 C CA . PHE A 1 258 ? -7.922 -7.305 20.381 1.00 96.38 258 PHE A CA 1
ATOM 2027 C C . PHE A 1 258 ? -7.281 -6.387 19.339 1.00 96.38 258 PHE A C 1
ATOM 2029 O O . PHE A 1 258 ? -6.796 -6.877 18.320 1.00 96.38 258 PHE A O 1
ATOM 2036 N N . ILE A 1 259 ? -7.171 -5.083 19.624 1.00 94.25 259 ILE A N 1
ATOM 2037 C CA . ILE A 1 259 ? -6.486 -4.132 18.736 1.00 94.25 259 ILE A CA 1
ATOM 2038 C C . ILE A 1 259 ? -5.010 -4.523 18.577 1.00 94.25 259 ILE A C 1
ATOM 2040 O O . ILE A 1 259 ? -4.537 -4.610 17.449 1.00 94.25 259 ILE A O 1
ATOM 2044 N N . ARG A 1 260 ? -4.302 -4.890 19.659 1.00 92.00 260 ARG A N 1
ATOM 2045 C CA . ARG A 1 260 ? -2.930 -5.438 19.562 1.00 92.00 260 ARG A CA 1
ATOM 2046 C C . ARG A 1 260 ? -2.826 -6.723 18.733 1.00 92.00 260 ARG A C 1
ATOM 2048 O O . ARG A 1 260 ? -1.750 -6.997 18.209 1.00 92.00 260 ARG A O 1
ATOM 2055 N N . ARG A 1 261 ? -3.890 -7.528 18.651 1.00 92.81 261 ARG A N 1
ATOM 2056 C CA . ARG A 1 261 ? -3.896 -8.806 17.925 1.00 92.81 261 ARG A CA 1
ATOM 2057 C C . ARG A 1 261 ? -4.202 -8.636 16.436 1.00 92.81 261 ARG A C 1
ATOM 2059 O O . ARG A 1 261 ? -3.501 -9.239 15.634 1.00 92.81 261 ARG A O 1
ATOM 2066 N N . PHE A 1 262 ? -5.225 -7.858 16.080 1.00 94.12 262 PHE A N 1
ATOM 2067 C CA . PHE A 1 262 ? -5.758 -7.785 14.708 1.00 94.12 262 PHE A CA 1
ATOM 2068 C C . PHE A 1 262 ? -5.505 -6.451 13.990 1.00 94.12 262 PHE A C 1
ATOM 2070 O O . PHE A 1 262 ? -5.477 -6.435 12.763 1.00 94.12 262 PHE A O 1
ATOM 2077 N N . CYS A 1 263 ? -5.280 -5.359 14.728 1.00 90.62 263 CYS A N 1
ATOM 2078 C CA . CYS A 1 263 ? -5.004 -4.021 14.187 1.00 90.62 263 CYS A CA 1
ATOM 2079 C C . CYS A 1 263 ? -3.760 -3.351 14.824 1.00 90.62 263 CYS A C 1
ATOM 2081 O O . CYS A 1 263 ? -3.814 -2.152 15.132 1.00 90.62 263 CYS A O 1
ATOM 2083 N N . PRO A 1 264 ? -2.636 -4.064 15.074 1.00 87.00 264 PRO A N 1
ATOM 2084 C CA . PRO A 1 264 ? -1.440 -3.418 15.603 1.00 87.00 264 PRO A CA 1
ATOM 2085 C C . PRO A 1 264 ? -0.977 -2.324 14.632 1.00 87.00 264 PRO A C 1
ATOM 2087 O O . PRO A 1 264 ? -1.112 -2.455 13.417 1.00 87.00 264 PRO A O 1
ATOM 2090 N N . ASN A 1 265 ? -0.503 -1.207 15.183 1.00 84.06 265 ASN A N 1
ATOM 2091 C CA . ASN A 1 265 ? -0.036 -0.013 14.462 1.00 84.06 265 ASN A CA 1
ATOM 2092 C C . ASN A 1 265 ? -1.031 0.647 13.476 1.00 84.06 265 ASN A C 1
ATOM 2094 O O . ASN A 1 265 ? -0.729 1.685 12.895 1.00 84.06 265 ASN A O 1
ATOM 2098 N N . THR A 1 266 ? -2.250 0.120 13.315 1.00 84.50 266 THR A N 1
ATOM 2099 C CA . THR A 1 266 ? -3.260 0.660 12.379 1.00 84.50 266 THR A CA 1
ATOM 2100 C C . THR A 1 266 ? -3.685 2.085 12.756 1.00 84.50 266 THR A C 1
ATOM 2102 O O . THR A 1 266 ? -4.062 2.877 11.897 1.00 84.50 266 THR A O 1
ATOM 2105 N N . PHE A 1 267 ? -3.568 2.434 14.041 1.00 83.56 267 PHE A N 1
ATOM 2106 C CA . PHE A 1 267 ? -3.939 3.741 14.584 1.00 83.56 267 PHE A CA 1
ATOM 2107 C C . PHE A 1 267 ? -2.738 4.637 14.953 1.00 83.56 267 PHE A C 1
ATOM 2109 O O . PHE A 1 267 ? -2.959 5.796 15.298 1.00 83.56 267 PHE A O 1
ATOM 2116 N N . THR A 1 268 ? -1.487 4.159 14.877 1.00 78.06 268 THR A N 1
ATOM 2117 C CA . THR A 1 268 ? -0.309 4.853 15.456 1.00 78.06 268 THR A CA 1
ATOM 2118 C C . THR A 1 268 ? 0.350 5.904 14.566 1.00 78.06 268 THR A C 1
ATOM 2120 O O . THR A 1 268 ? 1.061 6.753 15.087 1.00 78.06 268 THR A O 1
ATOM 2123 N N . ASP A 1 269 ? 0.123 5.871 13.253 1.00 73.88 269 ASP A N 1
ATOM 2124 C CA . ASP A 1 269 ? 0.615 6.884 12.309 1.00 73.88 269 ASP A CA 1
ATOM 2125 C C . ASP A 1 269 ? -0.544 7.758 11.812 1.00 73.88 269 ASP A C 1
ATOM 2127 O O . ASP A 1 269 ? -1.561 7.246 11.336 1.00 73.88 269 ASP A O 1
ATOM 2131 N N . ASP A 1 270 ? -0.413 9.079 11.937 1.00 70.69 270 ASP A N 1
ATOM 2132 C CA . ASP A 1 270 ? -1.400 10.055 11.460 1.00 70.69 270 ASP A CA 1
ATOM 2133 C C . ASP A 1 270 ? -1.471 10.150 9.929 1.00 70.69 270 ASP A C 1
ATOM 2135 O O . ASP A 1 270 ? -2.514 10.534 9.404 1.00 70.69 270 ASP A O 1
ATOM 2139 N N . GLN A 1 271 ? -0.432 9.715 9.204 1.00 74.19 271 GLN A N 1
ATOM 2140 C CA . GLN A 1 271 ? -0.465 9.582 7.741 1.00 74.19 271 GLN A CA 1
ATOM 2141 C C . GLN A 1 271 ? -1.010 8.226 7.255 1.00 74.19 271 GLN A C 1
ATOM 2143 O O . GLN A 1 271 ? -1.142 8.015 6.049 1.00 74.19 271 GLN A O 1
ATOM 2148 N N . PHE A 1 272 ? -1.363 7.311 8.167 1.00 82.06 272 PHE A N 1
ATOM 2149 C CA . PHE A 1 272 ? -1.889 5.976 7.857 1.00 82.06 272 PHE A CA 1
ATOM 2150 C C . PHE A 1 272 ? -0.980 5.106 6.955 1.00 82.06 272 PHE A C 1
ATOM 2152 O O . PHE A 1 272 ? -1.464 4.170 6.317 1.00 82.06 272 PHE A O 1
ATOM 2159 N N . GLY A 1 273 ? 0.337 5.336 6.924 1.00 84.44 273 GLY A N 1
ATOM 2160 C CA . GLY A 1 273 ? 1.289 4.609 6.075 1.00 84.44 273 GLY A CA 1
ATOM 2161 C C . GLY A 1 273 ? 1.269 3.089 6.284 1.00 84.44 273 GLY A C 1
ATOM 2162 O O . GLY A 1 273 ? 1.338 2.326 5.318 1.00 84.44 273 GLY A O 1
ATOM 2163 N N . GLY A 1 274 ? 1.052 2.630 7.521 1.00 87.62 274 GLY A N 1
ATOM 2164 C CA . GLY A 1 274 ? 0.843 1.212 7.837 1.00 87.62 274 GLY A CA 1
ATOM 2165 C C . GLY A 1 274 ? -0.439 0.631 7.225 1.00 87.62 274 GLY A C 1
ATOM 2166 O O . GLY A 1 274 ? -0.426 -0.490 6.719 1.00 87.62 274 GLY A O 1
ATOM 2167 N N . LEU A 1 275 ? -1.532 1.401 7.192 1.00 89.88 275 LEU A N 1
ATOM 2168 C CA . LEU A 1 275 ? -2.794 0.998 6.561 1.00 89.88 275 LEU A CA 1
ATOM 2169 C C . LEU A 1 275 ? -2.680 0.998 5.025 1.00 89.88 275 LEU A C 1
ATOM 2171 O O . LEU A 1 275 ? -3.167 0.075 4.377 1.00 89.88 275 LEU A O 1
ATOM 2175 N N . GLN A 1 276 ? -1.962 1.965 4.450 1.00 89.44 276 GLN A N 1
ATOM 2176 C CA . GLN A 1 276 ? -1.617 1.975 3.023 1.00 89.44 276 GLN A CA 1
ATOM 2177 C C . GLN A 1 276 ? -0.799 0.735 2.631 1.00 89.44 276 GLN A C 1
ATOM 2179 O O . GLN A 1 276 ? -1.121 0.050 1.659 1.00 89.44 276 GLN A O 1
ATOM 2184 N N . CYS A 1 277 ? 0.194 0.360 3.444 1.00 90.38 277 CYS A N 1
ATOM 2185 C CA . CYS A 1 277 ? 0.923 -0.895 3.267 1.00 90.38 277 CYS A CA 1
ATOM 2186 C C . CYS A 1 277 ? -0.007 -2.120 3.352 1.00 90.38 277 CYS A C 1
ATOM 2188 O O . CYS A 1 277 ? 0.112 -3.034 2.538 1.00 90.38 277 CYS A O 1
ATOM 2190 N N . ILE A 1 278 ? -0.966 -2.132 4.287 1.00 92.38 278 ILE A N 1
ATOM 2191 C CA . ILE A 1 278 ? -1.977 -3.195 4.405 1.00 92.38 278 ILE A CA 1
ATOM 2192 C C . ILE A 1 278 ? -2.831 -3.313 3.133 1.00 92.38 278 ILE A C 1
ATOM 2194 O O . ILE A 1 278 ? -3.055 -4.436 2.686 1.00 92.38 278 ILE A O 1
ATOM 2198 N N . PHE A 1 279 ? -3.257 -2.212 2.501 1.00 91.81 279 PHE A N 1
ATOM 2199 C CA . PHE A 1 279 ? -4.001 -2.277 1.233 1.00 91.81 279 PHE A CA 1
ATOM 2200 C C . PHE A 1 279 ? -3.176 -2.889 0.097 1.00 91.81 279 PHE A C 1
ATOM 2202 O O . PHE A 1 279 ? -3.708 -3.689 -0.672 1.00 91.81 279 PHE A O 1
ATOM 2209 N N . ARG A 1 280 ? -1.875 -2.584 0.014 1.00 89.06 280 ARG A N 1
ATOM 2210 C CA . ARG A 1 280 ? -0.973 -3.161 -1.001 1.00 89.06 280 ARG A CA 1
ATOM 2211 C C . ARG A 1 280 ? -0.731 -4.654 -0.769 1.00 89.06 280 ARG A C 1
ATOM 2213 O O . ARG A 1 280 ? -0.871 -5.447 -1.698 1.00 89.06 280 ARG A O 1
ATOM 2220 N N . MET A 1 281 ? -0.488 -5.058 0.479 1.00 90.94 281 MET A N 1
ATOM 2221 C CA . MET A 1 281 ? -0.380 -6.474 0.855 1.00 90.94 281 MET A CA 1
ATOM 2222 C C . MET A 1 281 ? -1.691 -7.244 0.622 1.00 90.94 281 MET A C 1
ATOM 2224 O O . MET A 1 281 ? -1.664 -8.393 0.189 1.00 90.94 281 MET A O 1
ATOM 2228 N N . PHE A 1 282 ? -2.842 -6.610 0.858 1.00 91.62 282 PHE A N 1
ATOM 2229 C CA . PHE A 1 282 ? -4.155 -7.180 0.565 1.00 91.62 282 PHE A CA 1
ATOM 2230 C C . PHE A 1 282 ? -4.407 -7.308 -0.946 1.00 91.62 282 PHE A C 1
ATOM 2232 O O . PHE A 1 282 ? -4.845 -8.370 -1.382 1.00 91.62 282 PHE A O 1
ATOM 2239 N N . ARG A 1 283 ? -4.050 -6.303 -1.764 1.00 87.81 283 ARG A N 1
ATOM 2240 C CA . ARG A 1 283 ? -4.117 -6.392 -3.237 1.00 87.81 283 ARG A CA 1
ATOM 2241 C C . ARG A 1 283 ? -3.308 -7.575 -3.771 1.00 87.81 283 ARG A C 1
ATOM 2243 O O . ARG A 1 283 ? -3.815 -8.299 -4.613 1.00 87.81 283 ARG A O 1
ATOM 2250 N N . ALA A 1 284 ? -2.121 -7.847 -3.226 1.00 82.31 284 ALA A N 1
ATOM 2251 C CA . ALA A 1 284 ? -1.318 -9.010 -3.622 1.00 82.31 284 ALA A CA 1
ATOM 2252 C C . ALA A 1 284 ? -1.973 -10.379 -3.299 1.00 82.31 284 ALA A C 1
ATOM 2254 O O . ALA A 1 284 ? -1.620 -11.377 -3.921 1.00 82.31 284 ALA A O 1
ATOM 2255 N N . ILE A 1 285 ? -2.939 -10.441 -2.371 1.00 83.94 285 ILE A N 1
ATOM 2256 C CA . ILE A 1 285 ? -3.771 -11.637 -2.114 1.00 83.94 285 ILE A CA 1
ATOM 2257 C C . ILE A 1 285 ? -4.962 -11.711 -3.093 1.00 83.94 285 ILE A C 1
ATOM 2259 O O . ILE A 1 285 ? -5.473 -12.796 -3.384 1.00 83.94 285 ILE A O 1
ATOM 2263 N N . LEU A 1 286 ? -5.424 -10.571 -3.617 1.00 73.69 286 LEU A N 1
ATOM 2264 C CA . LEU A 1 286 ? -6.537 -10.496 -4.560 1.00 73.69 286 LEU A CA 1
ATOM 2265 C C . LEU A 1 286 ? -6.085 -10.839 -5.983 1.00 73.69 286 LEU A C 1
ATOM 2267 O O . LEU A 1 286 ? -5.653 -9.991 -6.755 1.00 73.69 286 LEU A O 1
ATOM 2271 N N . LEU A 1 287 ? -6.302 -12.098 -6.361 1.00 58.19 287 LEU A N 1
ATOM 2272 C CA . LEU A 1 287 ? -6.097 -12.662 -7.704 1.00 58.19 287 LEU A CA 1
ATOM 2273 C C . LEU A 1 287 ? -7.128 -12.155 -8.741 1.00 58.19 287 LEU A C 1
ATOM 2275 O O . LEU A 1 287 ? -7.721 -12.938 -9.488 1.00 58.19 287 LEU A O 1
ATOM 2279 N N . ALA A 1 288 ? -7.435 -10.861 -8.714 1.00 58.03 288 ALA A N 1
ATOM 2280 C CA . ALA A 1 288 ? -8.643 -10.281 -9.278 1.00 58.03 288 ALA A CA 1
ATOM 2281 C C . ALA A 1 288 ? -8.330 -9.124 -10.234 1.00 58.03 288 ALA A C 1
ATOM 2283 O O . ALA A 1 288 ? -8.727 -7.991 -9.967 1.00 58.03 288 ALA A O 1
ATOM 2284 N N . ASN A 1 289 ? -7.704 -9.438 -11.378 1.00 67.12 289 ASN A N 1
ATOM 2285 C CA . ASN A 1 289 ? -7.410 -8.485 -12.461 1.00 67.12 289 ASN A CA 1
ATOM 2286 C C . ASN A 1 289 ? -8.581 -7.534 -12.718 1.00 67.12 289 ASN A C 1
ATOM 2288 O O . ASN A 1 289 ? -8.370 -6.344 -12.797 1.00 67.12 289 ASN A O 1
ATOM 2292 N N . PHE A 1 290 ? -9.824 -8.034 -12.720 1.00 78.62 290 PHE A N 1
ATOM 2293 C CA . PHE A 1 290 ? -11.030 -7.226 -12.923 1.00 78.62 290 PHE A CA 1
ATOM 2294 C C . PHE A 1 290 ? -11.121 -5.960 -12.046 1.00 78.62 290 PHE A C 1
ATOM 2296 O O . PHE A 1 290 ? -11.693 -4.973 -12.493 1.00 78.62 290 PHE A O 1
ATOM 2303 N N . LEU A 1 291 ? -10.607 -5.962 -10.811 1.00 85.44 291 LEU A N 1
ATOM 2304 C CA . LEU A 1 291 ? -10.576 -4.747 -9.988 1.00 85.44 291 LEU A CA 1
ATOM 2305 C C . LEU A 1 291 ? -9.466 -3.795 -10.454 1.00 85.44 291 LEU A C 1
ATOM 2307 O O . LEU A 1 291 ? -9.709 -2.602 -10.599 1.00 85.44 291 LEU A O 1
ATOM 2311 N N . ASP A 1 292 ? -8.289 -4.333 -10.760 1.00 81.56 292 ASP A N 1
ATOM 2312 C CA . ASP A 1 292 ? -7.123 -3.588 -11.242 1.00 81.56 292 ASP A CA 1
ATOM 2313 C C . ASP A 1 292 ? -7.342 -2.999 -12.653 1.00 81.56 292 ASP A C 1
ATOM 2315 O O . ASP A 1 292 ? -7.054 -1.828 -12.876 1.00 81.56 292 ASP A O 1
ATOM 2319 N N . ASP A 1 293 ? -7.941 -3.772 -13.566 1.00 82.56 293 ASP A N 1
ATOM 2320 C CA . ASP A 1 293 ? -8.362 -3.415 -14.932 1.00 82.56 293 ASP A CA 1
ATOM 2321 C C . ASP A 1 293 ? -9.421 -2.289 -14.959 1.00 82.56 293 ASP A C 1
ATOM 2323 O O . ASP A 1 293 ? -9.731 -1.746 -16.019 1.00 82.56 293 ASP A O 1
ATOM 2327 N N . ASN A 1 294 ? -10.013 -1.969 -13.802 1.00 85.25 294 ASN A N 1
ATOM 2328 C CA . ASN A 1 294 ? -11.044 -0.946 -13.611 1.00 85.25 294 ASN A CA 1
ATOM 2329 C C . ASN A 1 294 ? -10.643 0.106 -12.551 1.00 85.25 294 ASN A C 1
ATOM 2331 O O . ASN A 1 294 ? -11.517 0.796 -12.029 1.00 85.25 294 ASN A O 1
ATOM 2335 N N . ASP A 1 295 ? -9.352 0.217 -12.209 1.00 87.62 295 ASP A N 1
ATOM 2336 C CA . ASP A 1 295 ? -8.787 1.172 -11.234 1.00 87.62 295 ASP A CA 1
ATOM 2337 C C . ASP A 1 295 ? -9.371 1.088 -9.794 1.00 87.62 295 ASP A C 1
ATOM 2339 O O . ASP A 1 295 ? -9.241 2.010 -8.985 1.00 87.62 295 ASP A O 1
ATOM 2343 N N . MET A 1 296 ? -9.984 -0.041 -9.418 1.00 90.06 296 MET A N 1
ATOM 2344 C CA . MET A 1 296 ? -10.655 -0.249 -8.124 1.00 90.06 296 MET A CA 1
ATOM 2345 C C . MET A 1 296 ? -9.676 -0.667 -7.016 1.00 90.06 296 MET A C 1
ATOM 2347 O O . MET A 1 296 ? -9.689 -1.806 -6.537 1.00 90.06 296 MET A O 1
ATOM 2351 N N . SER A 1 297 ? -8.819 0.259 -6.585 1.00 89.06 297 SER A N 1
ATOM 2352 C CA . SER A 1 297 ? -7.831 -0.011 -5.535 1.00 89.06 297 SER A CA 1
ATOM 2353 C C . SER A 1 297 ? -8.483 -0.223 -4.144 1.00 89.06 297 SER A C 1
ATOM 2355 O O . SER A 1 297 ? -9.519 0.386 -3.849 1.00 89.06 297 SER A O 1
ATOM 2357 N N . PRO A 1 298 ? -7.930 -1.083 -3.255 1.00 91.69 298 PRO A N 1
ATOM 2358 C CA . PRO A 1 298 ? -8.577 -1.416 -1.979 1.00 91.69 298 PRO A CA 1
ATOM 2359 C C . PRO A 1 298 ? -8.786 -0.244 -1.016 1.00 91.69 298 PRO A C 1
ATOM 2361 O O . PRO A 1 298 ? -9.715 -0.282 -0.209 1.00 91.69 298 PRO A O 1
ATOM 2364 N N . GLU A 1 299 ? -7.968 0.802 -1.125 1.00 90.50 299 GLU A N 1
ATOM 2365 C CA . GLU A 1 299 ? -8.096 2.080 -0.419 1.00 90.50 299 GLU A CA 1
ATOM 2366 C C . GLU A 1 299 ? -9.546 2.616 -0.477 1.00 90.50 299 GLU A C 1
ATOM 2368 O O . GLU A 1 299 ? -10.083 3.085 0.533 1.00 90.50 299 GLU A O 1
ATOM 2373 N N . LEU A 1 300 ? -10.201 2.476 -1.639 1.00 90.25 300 LEU A N 1
ATOM 2374 C CA . LEU A 1 300 ? -11.534 3.010 -1.946 1.00 90.25 300 LEU A CA 1
ATOM 2375 C C . LEU A 1 300 ? -12.682 2.315 -1.192 1.00 90.25 300 LEU A C 1
ATOM 2377 O O . LEU A 1 300 ? -13.713 2.941 -0.946 1.00 90.25 300 LEU A O 1
ATOM 2381 N N . TYR A 1 301 ? -12.539 1.031 -0.840 1.00 90.50 301 TYR A N 1
ATOM 2382 C CA . TYR A 1 301 ? -13.650 0.221 -0.311 1.00 90.50 301 TYR A CA 1
ATOM 2383 C C . TYR A 1 301 ? -13.328 -0.576 0.960 1.00 90.50 301 TYR A C 1
ATOM 2385 O O . TYR A 1 301 ? -14.219 -0.766 1.789 1.00 90.50 301 TYR A O 1
ATOM 2393 N N . ALA A 1 302 ? -12.080 -1.014 1.155 1.00 92.69 302 ALA A N 1
ATOM 2394 C CA . ALA A 1 302 ? -11.678 -1.852 2.287 1.00 92.69 302 ALA A CA 1
ATOM 2395 C C . ALA A 1 302 ? -11.345 -1.045 3.554 1.00 92.69 302 ALA A C 1
ATOM 2397 O O . ALA A 1 302 ? -11.277 -1.615 4.646 1.00 92.69 302 ALA A O 1
ATOM 2398 N N . SER A 1 303 ? -11.195 0.282 3.443 1.00 91.75 303 SER A N 1
ATOM 2399 C CA . SER A 1 303 ? -10.905 1.178 4.572 1.00 91.75 303 SER A CA 1
ATOM 2400 C C . SER A 1 303 ? -11.809 0.945 5.800 1.00 91.75 303 SER A C 1
ATOM 2402 O O . SER A 1 303 ? -11.265 0.728 6.884 1.00 91.75 303 SER A O 1
ATOM 2404 N N . PRO A 1 304 ? -13.157 0.867 5.692 1.00 90.75 304 PRO A N 1
ATOM 2405 C CA . PRO A 1 304 ? -14.019 0.583 6.844 1.00 90.75 304 PRO A CA 1
ATOM 2406 C C . PRO A 1 304 ? -13.856 -0.837 7.403 1.00 90.75 304 PRO A C 1
ATOM 2408 O O . PRO A 1 304 ? -14.076 -1.048 8.596 1.00 90.75 304 PRO A O 1
ATOM 2411 N N . TRP A 1 305 ? -13.487 -1.817 6.570 1.00 94.12 305 TRP A N 1
ATOM 2412 C CA . TRP A 1 305 ? -13.307 -3.208 6.994 1.00 94.12 305 TRP A CA 1
ATOM 2413 C C . TRP A 1 305 ? -12.093 -3.341 7.914 1.00 94.12 305 TRP A C 1
ATOM 2415 O O . TRP A 1 305 ? -12.210 -3.918 8.994 1.00 94.12 305 TRP A O 1
ATOM 2425 N N . PHE A 1 306 ? -10.954 -2.757 7.529 1.00 93.81 306 PHE A N 1
ATOM 2426 C CA . PHE A 1 306 ? -9.703 -2.876 8.286 1.00 93.81 306 PHE A CA 1
ATOM 2427 C C . PHE A 1 306 ? -9.624 -1.892 9.463 1.00 93.81 306 PHE A C 1
ATOM 2429 O O . PHE A 1 306 ? -9.152 -2.276 10.529 1.00 93.81 306 PHE A O 1
ATOM 2436 N N . MET A 1 307 ? -10.172 -0.676 9.332 1.00 92.38 307 MET A N 1
ATOM 2437 C CA . MET A 1 307 ? -10.220 0.308 10.430 1.00 92.38 307 MET A CA 1
ATOM 2438 C C . MET A 1 307 ? -11.207 -0.036 11.554 1.00 92.38 307 MET A C 1
ATOM 2440 O O . MET A 1 307 ? -11.120 0.555 12.627 1.00 92.38 307 MET A O 1
ATOM 2444 N N . THR A 1 308 ? -12.164 -0.948 11.331 1.00 94.81 308 THR A N 1
ATOM 2445 C CA . THR A 1 308 ? -13.173 -1.317 12.349 1.00 94.81 308 THR A CA 1
ATOM 2446 C C . THR A 1 308 ? -13.287 -2.818 12.612 1.00 94.81 308 THR A C 1
ATOM 2448 O O . THR A 1 308 ? -14.167 -3.237 13.357 1.00 94.81 308 THR A O 1
ATOM 2451 N N . VAL A 1 309 ? -12.438 -3.651 11.998 1.00 95.88 309 VAL A N 1
ATOM 2452 C CA . VAL A 1 309 ? -12.575 -5.124 12.002 1.00 95.88 309 VAL A CA 1
ATOM 2453 C C . VAL A 1 309 ? -14.007 -5.538 11.616 1.00 95.88 309 VAL A C 1
ATOM 2455 O O . VAL A 1 309 ? -14.696 -6.268 12.326 1.00 95.88 309 VAL A O 1
ATOM 2458 N N . PHE A 1 310 ? -14.484 -4.978 10.499 1.00 95.12 310 PHE A N 1
ATOM 2459 C CA . PHE A 1 310 ? -15.860 -5.047 9.981 1.00 95.12 310 PHE A CA 1
ATOM 2460 C C . PHE A 1 310 ? -16.991 -4.464 10.868 1.00 95.12 310 PHE A C 1
ATOM 2462 O O . PHE A 1 310 ? -18.137 -4.418 10.411 1.00 95.12 310 PHE A O 1
ATOM 2469 N N . ALA A 1 311 ? -16.725 -3.951 12.077 1.00 94.31 311 ALA A N 1
ATOM 2470 C CA . ALA A 1 311 ? -17.762 -3.537 13.035 1.00 94.31 311 ALA A CA 1
ATOM 2471 C C . ALA A 1 311 ? -18.694 -2.399 12.579 1.00 94.31 311 ALA A C 1
ATOM 2473 O O . ALA A 1 311 ? -19.823 -2.291 13.068 1.00 94.31 311 ALA A O 1
ATOM 2474 N N . ASN A 1 312 ? -18.265 -1.584 11.613 1.00 89.25 312 ASN A N 1
ATOM 2475 C CA . ASN A 1 312 ? -19.109 -0.586 10.953 1.00 89.25 312 ASN A CA 1
ATOM 2476 C C . ASN A 1 312 ? -20.149 -1.194 9.985 1.00 89.25 312 ASN A C 1
ATOM 2478 O O . ASN A 1 312 ? -21.231 -0.634 9.831 1.00 89.25 312 ASN A O 1
ATOM 2482 N N . ARG A 1 313 ? -19.830 -2.311 9.314 1.00 83.75 313 ARG A N 1
ATOM 2483 C CA . ARG A 1 313 ? -20.571 -2.801 8.132 1.00 83.75 313 ARG A CA 1
ATOM 2484 C C . ARG A 1 313 ? -21.559 -3.935 8.404 1.00 83.75 313 ARG A C 1
ATOM 2486 O O . ARG A 1 313 ? -22.434 -4.167 7.572 1.00 83.75 313 ARG A O 1
ATOM 2493 N N . LEU A 1 314 ? -21.409 -4.658 9.513 1.00 92.56 314 LEU A N 1
ATOM 2494 C CA . LEU A 1 314 ? -22.175 -5.878 9.790 1.00 92.56 314 LEU A CA 1
ATOM 2495 C C . LEU A 1 314 ? -23.378 -5.635 10.724 1.00 92.56 314 LEU A C 1
ATOM 2497 O O . LEU A 1 314 ? -23.257 -4.860 11.684 1.00 92.56 314 LEU A O 1
ATOM 2501 N N . PRO A 1 315 ? -24.512 -6.342 10.534 1.00 93.44 315 PRO A N 1
ATOM 2502 C CA . PRO A 1 315 ? -25.548 -6.471 11.562 1.00 93.44 315 PRO A CA 1
ATOM 2503 C C . PRO A 1 315 ? -24.935 -6.991 12.868 1.00 93.44 315 PRO A C 1
ATOM 2505 O O . PRO A 1 315 ? -24.066 -7.861 12.836 1.00 93.44 315 PRO A O 1
ATOM 2508 N N . PHE A 1 316 ? -25.349 -6.462 14.022 1.00 93.50 316 PHE A N 1
ATOM 2509 C CA . PHE A 1 316 ? -24.585 -6.641 15.265 1.00 93.50 316 PHE A CA 1
ATOM 2510 C C . PHE A 1 316 ? -24.471 -8.107 15.729 1.00 93.50 316 PHE A C 1
ATOM 2512 O O . PHE A 1 316 ? -23.428 -8.524 16.224 1.00 93.50 316 PHE A O 1
ATOM 2519 N N . SER A 1 317 ? -25.495 -8.929 15.488 1.00 93.00 317 SER A N 1
ATOM 2520 C CA . SER A 1 317 ? -25.451 -10.379 15.733 1.00 93.00 317 SER A CA 1
ATOM 2521 C C . SER A 1 317 ? -24.441 -11.112 14.838 1.00 93.00 317 SER A C 1
ATOM 2523 O O . SER A 1 317 ? -23.723 -11.989 15.315 1.00 93.00 317 SER A O 1
ATOM 2525 N N . VAL A 1 318 ? -24.341 -10.728 13.560 1.00 95.31 318 VAL A N 1
ATOM 2526 C CA . VAL A 1 318 ? -23.353 -11.277 12.616 1.00 95.31 318 VAL A CA 1
ATOM 2527 C C . VAL A 1 318 ? -21.947 -10.803 12.982 1.00 95.31 318 VAL A C 1
ATOM 2529 O O . VAL A 1 318 ? -21.011 -11.594 12.937 1.00 95.31 318 VAL A O 1
ATOM 2532 N N . LEU A 1 319 ? -21.797 -9.545 13.413 1.00 96.12 319 LEU A N 1
ATOM 2533 C CA . LEU A 1 319 ? -20.531 -8.998 13.904 1.00 96.12 319 LEU A CA 1
ATOM 2534 C C . LEU A 1 319 ? -19.977 -9.807 15.081 1.00 96.12 319 LEU A C 1
ATOM 2536 O O . LEU A 1 319 ? -18.818 -10.211 15.037 1.00 96.12 319 LEU A O 1
ATOM 2540 N N . LEU A 1 320 ? -20.804 -10.066 16.101 1.00 96.19 320 LEU A N 1
ATOM 2541 C CA . LEU A 1 320 ? -20.393 -10.861 17.259 1.00 96.19 320 LEU A CA 1
ATOM 2542 C C . LEU A 1 320 ? -19.930 -12.262 16.839 1.00 96.19 320 LEU A C 1
ATOM 2544 O O . LEU A 1 320 ? -18.896 -12.704 17.322 1.00 96.19 320 LEU A O 1
ATOM 2548 N N . TYR A 1 321 ? -20.619 -12.918 15.898 1.00 96.50 321 TYR A N 1
ATOM 2549 C CA . TYR A 1 321 ? -20.221 -14.246 15.419 1.00 96.50 321 TYR A CA 1
ATOM 2550 C C . TYR A 1 321 ? -18.953 -14.232 14.546 1.00 96.50 321 TYR A C 1
ATOM 2552 O O . TYR A 1 321 ? -18.084 -15.086 14.700 1.00 96.50 321 TYR A O 1
ATOM 2560 N N . VAL A 1 322 ? -18.781 -13.229 13.676 1.00 96.81 322 VAL A N 1
ATOM 2561 C CA . VAL A 1 322 ? -17.521 -13.026 12.936 1.00 96.81 322 VAL A CA 1
ATOM 2562 C C . VAL A 1 322 ? -16.364 -12.813 13.912 1.00 96.81 322 VAL A C 1
ATOM 2564 O O . VAL A 1 322 ? -15.291 -13.384 13.722 1.00 96.81 322 VAL A O 1
ATOM 2567 N N . TRP A 1 323 ? -16.572 -12.035 14.976 1.00 97.19 323 TRP A N 1
ATOM 2568 C CA . TRP A 1 323 ? -15.564 -11.837 16.014 1.00 97.19 323 TRP A CA 1
ATOM 2569 C C . TRP A 1 323 ? -15.330 -13.099 16.844 1.00 97.19 323 TRP A C 1
ATOM 2571 O O . TRP A 1 323 ? -14.172 -13.414 17.079 1.00 97.19 323 TRP A O 1
ATOM 2581 N N . ASP A 1 324 ? -16.355 -13.878 17.199 1.00 96.44 324 ASP A N 1
ATOM 2582 C CA . ASP A 1 324 ? -16.190 -15.201 17.818 1.00 96.44 324 ASP A CA 1
ATOM 2583 C C . ASP A 1 324 ? -15.251 -16.084 16.964 1.00 96.44 324 ASP A C 1
ATOM 2585 O O . ASP A 1 324 ? -14.260 -16.616 17.472 1.00 96.44 324 ASP A O 1
ATOM 2589 N N . CYS A 1 325 ? -15.475 -16.155 15.646 1.00 96.19 325 CYS A N 1
ATOM 2590 C CA . CYS A 1 325 ? -14.608 -16.878 14.708 1.00 96.19 325 CYS A CA 1
ATOM 2591 C C . CYS A 1 325 ? -13.174 -16.312 14.638 1.00 96.19 325 CYS A C 1
ATOM 2593 O O . CYS A 1 325 ? -12.209 -17.080 14.699 1.00 96.19 325 CYS A O 1
ATOM 2595 N N . LEU A 1 326 ? -13.000 -14.982 14.572 1.00 96.00 326 LEU A N 1
ATOM 2596 C CA . LEU A 1 326 ? -11.675 -14.341 14.631 1.00 96.00 326 LEU A CA 1
ATOM 2597 C C . LEU A 1 326 ? -10.949 -14.668 15.946 1.00 96.00 326 LEU A C 1
ATOM 2599 O O . LEU A 1 326 ? -9.769 -15.020 15.926 1.00 96.00 326 LEU A O 1
ATOM 2603 N N . MET A 1 327 ? -11.647 -14.583 17.084 1.00 93.31 327 MET A N 1
ATOM 2604 C CA . MET A 1 327 ? -11.100 -14.865 18.413 1.00 93.31 327 MET A CA 1
ATOM 2605 C C . MET A 1 327 ? -10.579 -16.297 18.499 1.00 93.31 327 MET A C 1
ATOM 2607 O O . MET A 1 327 ? -9.490 -16.489 19.040 1.00 93.31 327 MET A O 1
ATOM 2611 N N . PHE A 1 328 ? -11.288 -17.277 17.928 1.00 93.44 328 PHE A N 1
ATOM 2612 C CA . PHE A 1 328 ? -10.839 -18.672 17.840 1.00 93.44 328 PHE A CA 1
ATOM 2613 C C . PHE A 1 328 ? -9.643 -18.877 16.901 1.00 93.44 328 PHE A C 1
ATOM 2615 O O . PHE A 1 328 ? -8.755 -19.681 17.201 1.00 93.44 328 PHE A O 1
ATOM 2622 N N . HIS A 1 329 ? -9.552 -18.128 15.801 1.00 93.75 329 HIS A N 1
ATOM 2623 C CA . HIS A 1 329 ? -8.512 -18.340 14.798 1.00 93.75 329 HIS A CA 1
ATOM 2624 C C . HIS A 1 329 ? -7.096 -18.002 15.300 1.00 93.75 329 HIS A C 1
ATOM 2626 O O . HIS A 1 329 ? -6.865 -16.953 15.910 1.00 93.75 329 HIS A O 1
ATOM 2632 N N . HIS A 1 330 ? -6.122 -18.886 15.042 1.00 88.75 330 HIS A N 1
ATOM 2633 C CA . HIS A 1 330 ? -4.749 -18.752 15.552 1.00 88.75 330 HIS A CA 1
ATOM 2634 C C . HIS A 1 330 ? -3.935 -17.654 14.848 1.00 88.75 330 HIS A C 1
ATOM 2636 O O . HIS A 1 330 ? -3.215 -16.917 15.524 1.00 88.75 330 HIS A O 1
ATOM 2642 N N . GLU A 1 331 ? -4.071 -17.512 13.527 1.00 92.38 331 GLU A N 1
ATOM 2643 C CA . GLU A 1 331 ? -3.381 -16.493 12.722 1.00 92.38 331 GLU A CA 1
ATOM 2644 C C . GLU A 1 331 ? -4.232 -15.212 12.622 1.00 92.38 331 GLU A C 1
ATOM 2646 O O . GLU A 1 331 ? -5.337 -15.289 12.078 1.00 92.38 331 GLU A O 1
ATOM 2651 N N . PRO A 1 332 ? -3.763 -14.036 13.087 1.00 93.25 332 PRO A N 1
ATOM 2652 C CA . PRO A 1 332 ? -4.551 -12.803 13.009 1.00 93.25 332 PRO A CA 1
ATOM 2653 C C . PRO A 1 332 ? -4.777 -12.279 11.586 1.00 93.25 332 PRO A C 1
ATOM 2655 O O . PRO A 1 332 ? -5.809 -11.663 11.327 1.00 93.25 332 PRO A O 1
ATOM 2658 N N . LEU A 1 333 ? -3.869 -12.573 10.643 1.00 95.56 333 LEU A N 1
ATOM 2659 C CA . LEU A 1 333 ? -3.994 -12.143 9.242 1.00 95.56 333 LEU A CA 1
ATOM 2660 C C . LEU A 1 333 ? -5.249 -12.682 8.530 1.00 95.56 333 LEU A C 1
ATOM 2662 O O . LEU A 1 333 ? -5.601 -12.170 7.468 1.00 95.56 333 LEU A O 1
ATOM 2666 N N . ILE A 1 334 ? -5.952 -13.668 9.106 1.00 96.25 334 ILE A N 1
ATOM 2667 C CA . ILE A 1 334 ? -7.230 -14.191 8.592 1.00 96.25 334 ILE A CA 1
ATOM 2668 C C . ILE A 1 334 ? -8.264 -13.087 8.320 1.00 96.25 334 ILE A C 1
ATOM 2670 O O . ILE A 1 334 ? -9.082 -13.247 7.424 1.00 96.25 334 ILE A O 1
ATOM 2674 N N . LEU A 1 335 ? -8.188 -11.947 9.020 1.00 95.94 335 LEU A N 1
ATOM 2675 C CA . LEU A 1 335 ? -9.013 -10.761 8.768 1.00 95.94 335 LEU A CA 1
ATOM 2676 C C . LEU A 1 335 ? -8.952 -10.296 7.300 1.00 95.94 335 LEU A C 1
ATOM 2678 O O . LEU A 1 335 ? -9.977 -9.971 6.700 1.00 95.94 335 LEU A O 1
ATOM 2682 N N . TYR A 1 336 ? -7.759 -10.304 6.704 1.00 95.75 336 TYR A N 1
ATOM 2683 C CA . TYR A 1 336 ? -7.540 -9.886 5.319 1.00 95.75 336 TYR A CA 1
ATOM 2684 C C . TYR A 1 336 ? -7.972 -10.979 4.330 1.00 95.75 336 TYR A C 1
ATOM 2686 O O . TYR A 1 336 ? -8.565 -10.683 3.295 1.00 95.75 336 TYR A O 1
ATOM 2694 N N . PHE A 1 337 ? -7.782 -12.254 4.678 1.00 95.88 337 PHE A N 1
ATOM 2695 C CA . PHE A 1 337 ? -8.293 -13.376 3.881 1.00 95.88 337 PHE A CA 1
ATOM 2696 C C . PHE A 1 337 ? -9.828 -13.484 3.924 1.00 95.88 337 PHE A C 1
ATOM 2698 O O . PHE A 1 337 ? -10.430 -13.905 2.941 1.00 95.88 337 PHE A O 1
ATOM 2705 N N . LEU A 1 338 ? -10.476 -13.035 5.005 1.00 95.56 338 LEU A N 1
ATOM 2706 C CA . LEU A 1 338 ? -11.933 -12.913 5.112 1.00 95.56 338 LEU A CA 1
ATOM 2707 C C . LEU A 1 338 ? -12.478 -11.803 4.196 1.00 95.56 338 LEU A C 1
ATOM 2709 O O . LEU A 1 338 ? -13.502 -11.994 3.545 1.00 95.56 338 LEU A O 1
ATOM 2713 N N . ALA A 1 339 ? -11.767 -10.677 4.072 1.00 94.62 339 ALA A N 1
ATOM 2714 C CA . ALA A 1 339 ? -12.080 -9.650 3.075 1.00 94.62 339 ALA A CA 1
ATOM 2715 C C . ALA A 1 339 ? -11.899 -10.154 1.629 1.00 94.62 339 ALA A C 1
ATOM 2717 O O . ALA A 1 339 ? -12.718 -9.844 0.763 1.00 94.62 339 ALA A O 1
ATOM 2718 N N . ALA A 1 340 ? -10.878 -10.979 1.368 1.00 94.00 340 ALA A N 1
ATOM 2719 C CA . ALA A 1 340 ? -10.694 -11.617 0.064 1.00 94.00 340 ALA A CA 1
ATOM 2720 C C . ALA A 1 340 ? -11.815 -12.628 -0.239 1.00 94.00 340 ALA A C 1
ATOM 2722 O O . ALA A 1 340 ? -12.371 -12.616 -1.336 1.00 94.00 340 ALA A O 1
ATOM 2723 N N . ALA A 1 341 ? -12.207 -13.444 0.745 1.00 93.69 341 ALA A N 1
ATOM 2724 C CA . ALA A 1 341 ? -13.351 -14.346 0.641 1.00 93.69 341 ALA A CA 1
ATOM 2725 C C . ALA A 1 341 ? -14.654 -13.584 0.341 1.00 93.69 341 ALA A C 1
ATOM 2727 O O . ALA A 1 341 ? -15.374 -13.966 -0.576 1.00 93.69 341 ALA A O 1
ATOM 2728 N N . LEU A 1 342 ? -14.918 -12.461 1.025 1.00 93.12 342 LEU A N 1
ATOM 2729 C CA . LEU A 1 342 ? -16.102 -11.626 0.783 1.00 93.12 342 LEU A CA 1
ATOM 2730 C C . LEU A 1 342 ? -16.176 -11.117 -0.668 1.00 93.12 342 LEU A C 1
ATOM 2732 O O . LEU A 1 342 ? -17.251 -11.152 -1.270 1.00 93.12 342 LEU A O 1
ATOM 2736 N N . LEU A 1 343 ? -15.050 -10.683 -1.244 1.00 92.75 343 LEU A N 1
ATOM 2737 C CA . LEU A 1 343 ? -14.970 -10.278 -2.652 1.00 92.75 343 LEU A CA 1
ATOM 2738 C C . LEU A 1 343 ? -15.184 -11.464 -3.605 1.00 92.75 343 LEU A C 1
ATOM 2740 O O . LEU A 1 343 ? -15.932 -11.345 -4.574 1.00 92.75 343 LEU A O 1
ATOM 2744 N N . ILE A 1 344 ? -14.576 -12.619 -3.321 1.00 89.94 344 ILE A N 1
ATOM 2745 C CA . ILE A 1 344 ? -14.690 -13.833 -4.145 1.00 89.94 344 ILE A CA 1
ATOM 2746 C C . ILE A 1 344 ? -16.134 -14.357 -4.163 1.00 89.94 344 ILE A C 1
ATOM 2748 O O . ILE A 1 344 ? -16.680 -14.576 -5.246 1.00 89.94 344 ILE A O 1
ATOM 2752 N N . SER A 1 345 ? -16.790 -14.461 -3.004 1.00 90.50 345 SER A N 1
ATOM 2753 C CA . SER A 1 345 ? -18.193 -14.889 -2.875 1.00 90.50 345 SER A CA 1
ATOM 2754 C C . SER A 1 345 ? -19.200 -13.917 -3.507 1.00 90.50 345 SER A C 1
ATOM 2756 O O . SER A 1 345 ? -20.352 -14.285 -3.712 1.00 90.50 345 SER A O 1
ATOM 2758 N N . ASN A 1 346 ? -18.788 -12.688 -3.840 1.00 91.31 346 ASN A N 1
ATOM 2759 C CA . ASN A 1 346 ? -19.609 -11.703 -4.552 1.00 91.31 346 ASN A CA 1
ATOM 2760 C C . ASN A 1 346 ? -19.152 -11.467 -6.006 1.00 91.31 346 ASN A C 1
ATOM 2762 O O . ASN A 1 346 ? -19.705 -10.596 -6.680 1.00 91.31 346 ASN A O 1
ATOM 2766 N N . SER A 1 347 ? -18.162 -12.217 -6.503 1.00 89.81 347 SER A N 1
ATOM 2767 C CA . SER A 1 347 ? -17.434 -11.898 -7.741 1.00 89.81 347 SER A CA 1
ATOM 2768 C C . SER A 1 347 ? -18.319 -11.728 -8.982 1.00 89.81 347 SER A C 1
ATOM 2770 O O . SER A 1 347 ? -18.098 -10.785 -9.740 1.00 89.81 347 SER A O 1
ATOM 2772 N N . ASP A 1 348 ? -19.369 -12.530 -9.160 1.00 89.25 348 ASP A N 1
ATOM 2773 C CA . ASP A 1 348 ? -20.303 -12.381 -10.289 1.00 89.25 348 ASP A CA 1
ATOM 2774 C C . ASP A 1 348 ? -21.225 -11.153 -10.147 1.00 89.25 348 ASP A C 1
ATOM 2776 O O . ASP A 1 348 ? -21.533 -10.471 -11.128 1.00 89.25 348 ASP A O 1
ATOM 2780 N N . SER A 1 349 ? -21.616 -10.796 -8.916 1.00 89.81 349 SER A N 1
ATOM 2781 C CA . SER A 1 349 ? -22.380 -9.567 -8.636 1.00 89.81 349 SER A CA 1
ATOM 2782 C C . SER A 1 349 ? -21.522 -8.306 -8.794 1.00 89.81 349 SER A C 1
ATOM 2784 O O . SER A 1 349 ? -22.050 -7.245 -9.121 1.00 89.81 349 SER A O 1
ATOM 2786 N N . ILE A 1 350 ? -20.208 -8.421 -8.589 1.00 91.25 350 ILE A N 1
ATOM 2787 C CA . ILE A 1 350 ? -19.217 -7.361 -8.813 1.00 91.25 350 ILE A CA 1
ATOM 2788 C C . ILE A 1 350 ? -18.962 -7.195 -10.323 1.00 91.25 350 ILE A C 1
ATOM 2790 O O . ILE A 1 350 ? -19.081 -6.091 -10.849 1.00 91.25 350 ILE A O 1
ATOM 2794 N N . ARG A 1 351 ? -18.699 -8.296 -11.041 1.00 89.25 351 ARG A N 1
ATOM 2795 C CA . ARG A 1 351 ? -18.401 -8.324 -12.490 1.00 89.25 351 ARG A CA 1
ATOM 2796 C C . ARG A 1 351 ? -19.559 -7.909 -13.399 1.00 89.25 351 ARG A C 1
ATOM 2798 O O . ARG A 1 351 ? -19.327 -7.583 -14.557 1.00 89.25 351 ARG A O 1
ATOM 2805 N N . SER A 1 352 ? -20.789 -7.934 -12.892 1.00 89.88 352 SER A N 1
ATOM 2806 C CA . SER A 1 352 ? -21.993 -7.491 -13.610 1.00 89.88 352 SER A CA 1
ATOM 2807 C C . SER A 1 352 ? -22.289 -5.989 -13.482 1.00 89.88 352 SER A C 1
ATOM 2809 O O . SER A 1 352 ? -23.238 -5.516 -14.106 1.00 89.88 352 SER A O 1
ATOM 2811 N N . GLN A 1 353 ? -21.505 -5.226 -12.709 1.00 90.25 353 GLN A N 1
ATOM 2812 C CA . GLN A 1 353 ? -21.673 -3.771 -12.603 1.00 90.25 353 GLN A CA 1
ATOM 2813 C C . GLN A 1 353 ? -20.926 -3.009 -13.701 1.00 90.25 353 GLN A C 1
ATOM 2815 O O . GLN A 1 353 ? -19.907 -3.461 -14.220 1.00 90.25 353 GLN A O 1
ATOM 2820 N N . SER A 1 354 ? -21.396 -1.795 -14.000 1.00 88.31 354 SER A N 1
ATOM 2821 C CA . SER A 1 354 ? -20.605 -0.818 -14.748 1.00 88.31 354 SER A CA 1
ATOM 2822 C C . SER A 1 354 ? -19.552 -0.165 -13.845 1.00 88.31 354 SER A C 1
ATOM 2824 O O . SER A 1 354 ? -19.767 0.009 -12.644 1.00 88.31 354 SER A O 1
ATOM 2826 N N . VAL A 1 355 ? -18.435 0.262 -14.441 1.00 86.56 355 VAL A N 1
ATOM 2827 C CA . VAL A 1 355 ? -17.290 0.893 -13.749 1.00 86.56 355 VAL A CA 1
ATOM 2828 C C . VAL A 1 355 ? -17.705 2.076 -12.863 1.00 86.56 355 VAL A C 1
ATOM 2830 O O . VAL A 1 355 ? -17.132 2.290 -11.803 1.00 86.56 355 VAL A O 1
ATOM 2833 N N . VAL A 1 356 ? -18.747 2.814 -13.262 1.00 88.06 356 VAL A N 1
ATOM 2834 C CA . VAL A 1 356 ? -19.271 3.985 -12.536 1.00 88.06 356 VAL A CA 1
ATOM 2835 C C . VAL A 1 356 ? -19.958 3.600 -11.216 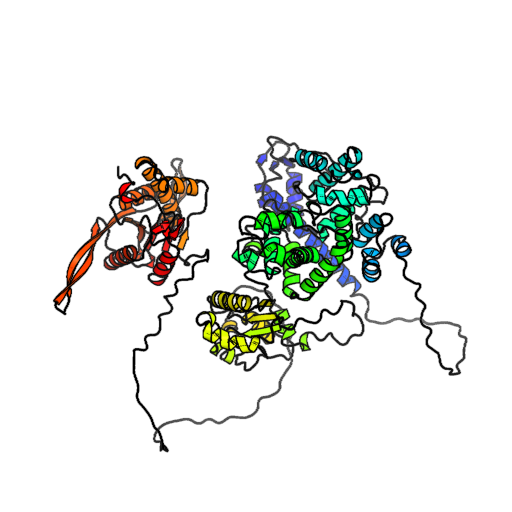1.00 88.06 356 VAL A C 1
ATOM 2837 O O . VAL A 1 356 ? -19.867 4.340 -10.243 1.00 88.06 356 VAL A O 1
ATOM 2840 N N . VAL A 1 357 ? -20.632 2.446 -11.168 1.00 90.50 357 VAL A N 1
ATOM 2841 C CA . VAL A 1 357 ? -21.371 1.951 -9.983 1.00 90.50 357 VAL A CA 1
ATOM 2842 C C . VAL A 1 357 ? -20.500 1.025 -9.120 1.00 90.50 357 VAL A C 1
ATOM 2844 O O . VAL A 1 357 ? -20.777 0.799 -7.941 1.00 90.50 357 VAL A O 1
ATOM 2847 N N . LEU A 1 358 ? -19.411 0.505 -9.690 1.00 89.06 358 LEU A N 1
ATOM 2848 C CA . LEU A 1 358 ? -18.506 -0.450 -9.058 1.00 89.06 358 LEU A CA 1
ATOM 2849 C C . LEU A 1 358 ? -17.933 0.018 -7.695 1.00 89.06 358 LEU A C 1
ATOM 2851 O O . LEU A 1 358 ? -17.982 -0.794 -6.767 1.00 89.06 358 LEU A O 1
ATOM 2855 N N . PRO A 1 359 ? -17.500 1.284 -7.482 1.00 88.81 359 PRO A N 1
ATOM 2856 C CA . PRO A 1 359 ? -17.064 1.752 -6.162 1.00 88.81 359 PRO A CA 1
ATOM 2857 C C . PRO A 1 359 ? -18.177 1.665 -5.115 1.00 88.81 359 PRO A C 1
ATOM 2859 O O . PRO A 1 359 ? -17.971 1.124 -4.029 1.00 88.81 359 PRO A O 1
ATOM 2862 N N . GLU A 1 360 ? -19.381 2.143 -5.449 1.00 89.75 360 GLU A N 1
ATOM 2863 C CA . GLU A 1 360 ? -20.531 2.110 -4.544 1.00 89.75 360 GLU A CA 1
ATOM 2864 C C . GLU A 1 360 ? -20.858 0.661 -4.158 1.00 89.75 360 GLU A C 1
ATOM 2866 O O . GLU A 1 360 ? -20.893 0.330 -2.969 1.00 89.75 360 GLU A O 1
ATOM 2871 N N . LYS A 1 361 ? -20.976 -0.228 -5.154 1.00 90.94 361 LYS A N 1
ATOM 2872 C CA . LYS A 1 361 ? -21.236 -1.658 -4.947 1.00 90.94 361 LYS A CA 1
ATOM 2873 C C . LYS A 1 361 ? -20.188 -2.321 -4.050 1.00 90.94 361 LYS A C 1
ATOM 2875 O O . LYS A 1 361 ? -20.567 -3.091 -3.169 1.00 90.94 361 LYS A O 1
ATOM 2880 N N . LEU A 1 362 ? -18.899 -2.028 -4.248 1.00 91.81 362 LEU A N 1
ATOM 2881 C CA . LEU A 1 362 ? -17.809 -2.559 -3.420 1.00 91.81 362 LEU A CA 1
ATOM 2882 C C . LEU A 1 362 ? -17.915 -2.066 -1.969 1.00 91.81 362 LEU A C 1
ATOM 2884 O O . LEU A 1 362 ? -17.780 -2.862 -1.040 1.00 91.81 362 LEU A O 1
ATOM 2888 N N . THR A 1 363 ? -18.234 -0.785 -1.752 1.00 89.69 363 THR A N 1
ATOM 2889 C CA . THR A 1 363 ? -18.433 -0.251 -0.391 1.00 89.69 363 THR A CA 1
ATOM 2890 C C . THR A 1 363 ? -19.668 -0.828 0.312 1.00 89.69 363 THR A C 1
ATOM 2892 O O . THR A 1 363 ? -19.686 -0.892 1.542 1.00 89.69 363 THR A O 1
ATOM 2895 N N . GLN A 1 364 ? -20.685 -1.265 -0.439 1.00 89.31 364 GLN A N 1
ATOM 2896 C CA . GLN A 1 364 ? -21.919 -1.866 0.081 1.00 89.31 364 GLN A CA 1
ATOM 2897 C C . GLN A 1 364 ? -21.800 -3.366 0.413 1.00 89.31 364 GLN A C 1
ATOM 2899 O O . GLN A 1 364 ? -22.742 -3.936 0.965 1.00 89.31 364 GLN A O 1
ATOM 2904 N N . LEU A 1 365 ? -20.670 -4.025 0.118 1.00 90.06 365 LEU A N 1
ATOM 2905 C CA . LEU A 1 365 ? -20.477 -5.437 0.466 1.00 90.06 365 LEU A CA 1
ATOM 2906 C C . LEU A 1 365 ? -20.474 -5.642 1.991 1.00 90.06 365 LEU A C 1
ATOM 2908 O O . LEU A 1 365 ? -19.754 -4.974 2.736 1.00 90.06 365 LEU A O 1
ATOM 2912 N N . SER A 1 366 ? -21.281 -6.601 2.448 1.00 86.88 366 SER A N 1
ATOM 2913 C CA . SER A 1 366 ? -21.470 -6.939 3.860 1.00 86.88 366 SER A CA 1
ATOM 2914 C C . SER A 1 366 ? -21.881 -8.408 4.014 1.00 86.88 366 SER A C 1
ATOM 2916 O O . SER A 1 366 ? -22.438 -9.004 3.091 1.00 86.88 366 SER A O 1
ATOM 2918 N N . VAL A 1 367 ? -21.615 -8.999 5.182 1.00 85.56 367 VAL A N 1
ATOM 2919 C CA . VAL A 1 367 ? -22.062 -10.358 5.521 1.00 85.56 367 VAL A CA 1
ATOM 2920 C C . VAL A 1 367 ? -23.445 -10.263 6.163 1.00 85.56 367 VAL A C 1
ATOM 2922 O O . VAL A 1 367 ? -23.595 -9.765 7.276 1.00 85.56 367 VAL A O 1
ATOM 2925 N N . VAL A 1 368 ? -24.468 -10.713 5.435 1.00 78.06 368 VAL A N 1
ATOM 2926 C CA . VAL A 1 368 ? -25.880 -10.464 5.788 1.00 78.06 368 VAL A CA 1
ATOM 2927 C C . VAL A 1 368 ? -26.447 -11.472 6.799 1.00 78.06 368 VAL A C 1
ATOM 2929 O O . VAL A 1 368 ? -27.460 -11.200 7.436 1.00 78.06 368 VAL A O 1
ATOM 2932 N N . SER A 1 369 ? -25.814 -12.639 6.953 1.00 83.25 369 SER A N 1
ATOM 2933 C CA . SER A 1 369 ? -26.307 -13.750 7.776 1.00 83.25 369 SER A CA 1
ATOM 2934 C C . SER A 1 369 ? -25.162 -14.526 8.422 1.00 83.25 369 SER A C 1
ATOM 2936 O O . SER A 1 369 ? -24.103 -14.699 7.820 1.00 83.25 369 SER A O 1
ATOM 2938 N N . VAL A 1 370 ? -25.413 -15.048 9.627 1.00 83.12 370 VAL A N 1
ATOM 2939 C CA . VAL A 1 370 ? -24.510 -15.948 10.366 1.00 83.12 370 VAL A CA 1
ATOM 2940 C C . VAL A 1 370 ? -24.188 -17.207 9.554 1.00 83.12 370 VAL A C 1
ATOM 2942 O O . VAL A 1 370 ? -23.039 -17.629 9.532 1.00 83.12 370 VAL A O 1
ATOM 2945 N N . ALA A 1 371 ? -25.160 -17.758 8.819 1.00 79.44 371 ALA A N 1
ATOM 2946 C CA . ALA A 1 371 ? -24.978 -18.984 8.032 1.00 79.44 371 ALA A CA 1
ATOM 2947 C C . ALA A 1 371 ? -23.902 -18.861 6.933 1.00 79.44 371 ALA A C 1
ATOM 2949 O O . ALA A 1 371 ? -23.283 -19.850 6.559 1.00 79.44 371 ALA A O 1
ATOM 2950 N N . ASN A 1 372 ? -23.652 -17.644 6.440 1.00 86.00 372 ASN A N 1
ATOM 2951 C CA . ASN A 1 372 ? -22.640 -17.368 5.420 1.00 86.00 372 ASN A CA 1
ATOM 2952 C C . ASN A 1 372 ? -21.236 -17.171 6.025 1.00 86.00 372 ASN A C 1
ATOM 2954 O O . ASN A 1 372 ? -20.254 -17.133 5.286 1.00 86.00 372 ASN A O 1
ATOM 2958 N N . VAL A 1 373 ? -21.118 -17.011 7.351 1.00 93.31 373 VAL A N 1
ATOM 2959 C CA . VAL A 1 373 ? -19.834 -16.744 8.018 1.00 93.31 373 VAL A CA 1
ATOM 2960 C C . VAL A 1 373 ? -18.925 -17.969 7.952 1.00 93.31 373 VAL A C 1
ATOM 2962 O O . VAL A 1 373 ? -17.757 -17.819 7.607 1.00 93.31 373 VAL A O 1
ATOM 2965 N N . ASP A 1 374 ? -19.447 -19.171 8.209 1.00 92.12 374 ASP A N 1
ATOM 2966 C CA . ASP A 1 374 ? -18.651 -20.407 8.168 1.00 92.12 374 ASP A CA 1
ATOM 2967 C C . ASP A 1 374 ? -18.086 -20.690 6.767 1.00 92.12 374 ASP A C 1
ATOM 2969 O O . ASP A 1 374 ? -16.916 -21.044 6.631 1.00 92.12 374 ASP A O 1
ATOM 2973 N N . GLU A 1 375 ? -18.880 -20.464 5.714 1.00 92.12 375 GLU A N 1
ATOM 2974 C CA . GLU A 1 375 ? -18.436 -20.601 4.322 1.00 92.12 375 GLU A CA 1
ATOM 2975 C C . GLU A 1 375 ? -17.346 -19.574 3.976 1.00 92.12 375 GLU A C 1
ATOM 2977 O O . GLU A 1 375 ? -16.299 -19.939 3.441 1.00 92.12 375 GLU A O 1
ATOM 2982 N N . LEU A 1 376 ? -17.527 -18.307 4.369 1.00 94.81 376 LEU A N 1
ATOM 2983 C CA . LEU A 1 376 ? -16.517 -17.260 4.189 1.00 94.81 376 LEU A CA 1
ATOM 2984 C C . LEU A 1 376 ? -15.220 -17.562 4.955 1.00 94.81 376 LEU A C 1
ATOM 2986 O O . LEU A 1 376 ? -14.132 -17.346 4.419 1.00 94.81 376 LEU A O 1
ATOM 2990 N N . PHE A 1 377 ? -15.300 -18.097 6.178 1.00 95.31 377 PHE A N 1
ATOM 2991 C CA . PHE A 1 377 ? -14.121 -18.530 6.932 1.00 95.31 377 PHE A CA 1
ATOM 2992 C C . PHE A 1 377 ? -13.471 -19.782 6.333 1.00 95.31 377 PHE A C 1
ATOM 2994 O O . PHE A 1 377 ? -12.243 -19.870 6.345 1.00 95.31 377 PHE A O 1
ATOM 3001 N N . ALA A 1 378 ? -14.232 -20.721 5.765 1.00 94.56 378 ALA A N 1
ATOM 3002 C CA . ALA A 1 378 ? -13.680 -21.857 5.029 1.00 94.56 378 ALA A CA 1
ATOM 3003 C C . ALA A 1 378 ? -12.924 -21.384 3.773 1.00 94.56 378 ALA A C 1
ATOM 3005 O O . ALA A 1 378 ? -11.775 -21.775 3.559 1.00 94.56 378 ALA A O 1
ATOM 3006 N N . THR A 1 379 ? -13.503 -20.465 2.992 1.00 94.06 379 THR A N 1
ATOM 3007 C CA . THR A 1 379 ? -12.832 -19.823 1.851 1.00 94.06 379 THR A CA 1
ATOM 3008 C C . THR A 1 379 ? -11.575 -19.060 2.286 1.00 94.06 379 THR A C 1
ATOM 3010 O O . THR A 1 379 ? -10.521 -19.236 1.677 1.00 94.06 379 THR A O 1
ATOM 3013 N N . ALA A 1 380 ? -11.639 -18.276 3.367 1.00 95.56 380 ALA A N 1
ATOM 3014 C CA . ALA A 1 380 ? -10.492 -17.543 3.907 1.00 95.56 380 ALA A CA 1
ATOM 3015 C C . ALA A 1 380 ? -9.361 -18.473 4.385 1.00 95.56 380 ALA A C 1
ATOM 3017 O O . ALA A 1 380 ? -8.188 -18.196 4.134 1.00 95.56 380 ALA A O 1
ATOM 3018 N N . ASN A 1 381 ? -9.700 -19.598 5.025 1.00 95.06 381 ASN A N 1
ATOM 3019 C CA . ASN A 1 381 ? -8.737 -20.629 5.420 1.00 95.06 381 ASN A CA 1
ATOM 3020 C C . ASN A 1 381 ? -8.086 -21.296 4.207 1.00 95.06 381 ASN A C 1
ATOM 3022 O O . ASN A 1 381 ? -6.865 -21.451 4.188 1.00 95.06 381 ASN A O 1
ATOM 3026 N N . ASN A 1 382 ? -8.871 -21.636 3.181 1.00 92.44 382 ASN A N 1
ATOM 3027 C CA . ASN A 1 382 ? -8.349 -22.202 1.940 1.00 92.44 382 ASN A CA 1
ATOM 3028 C C . ASN A 1 382 ? -7.332 -21.244 1.299 1.00 92.44 382 ASN A C 1
ATOM 3030 O O . ASN A 1 382 ? -6.196 -21.649 1.070 1.00 92.44 382 ASN A O 1
ATOM 3034 N N . LEU A 1 383 ? -7.674 -19.959 1.135 1.00 91.81 383 LEU A N 1
ATOM 3035 C CA . LEU A 1 383 ? -6.753 -18.930 0.625 1.00 91.81 383 LEU A CA 1
ATOM 3036 C C . LEU A 1 383 ? -5.475 -18.814 1.478 1.00 91.81 383 LEU A C 1
ATOM 3038 O O . LEU A 1 383 ? -4.371 -18.868 0.941 1.00 91.81 383 LEU A O 1
ATOM 3042 N N . LEU A 1 384 ? -5.604 -18.722 2.806 1.00 93.25 384 LEU A N 1
ATOM 3043 C CA . LEU A 1 384 ? -4.473 -18.631 3.741 1.00 93.25 384 LEU A CA 1
ATOM 3044 C C . LEU A 1 384 ? -3.586 -19.894 3.741 1.00 93.25 384 LEU A C 1
ATOM 3046 O O . LEU A 1 384 ? -2.389 -19.808 4.039 1.00 93.25 384 LEU A O 1
ATOM 3050 N N . SER A 1 385 ? -4.154 -21.064 3.434 1.00 90.69 385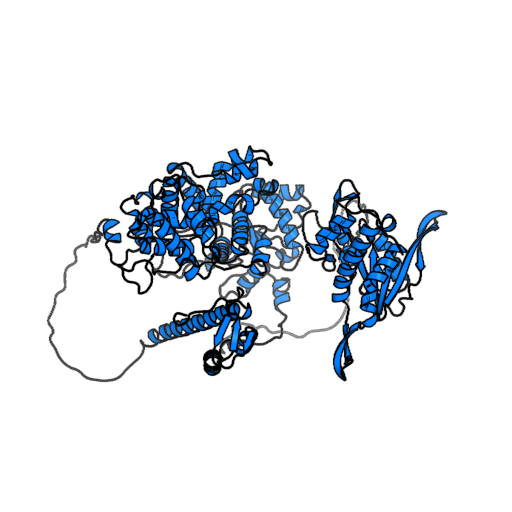 SER A N 1
ATOM 3051 C CA . SER A 1 385 ? -3.408 -22.315 3.252 1.00 90.69 385 SER A CA 1
ATOM 3052 C C . SER A 1 385 ? -2.686 -22.359 1.900 1.00 90.69 385 SER A C 1
ATOM 3054 O O . SER A 1 385 ? -1.527 -22.760 1.855 1.00 90.69 385 SER A O 1
ATOM 3056 N N . SER A 1 386 ? -3.316 -21.839 0.840 1.00 89.00 386 SER A N 1
ATOM 3057 C CA . SER A 1 386 ? -2.763 -21.635 -0.507 1.00 89.00 386 SER A CA 1
ATOM 3058 C C . SER A 1 386 ? -1.975 -20.322 -0.642 1.00 89.00 386 SER A C 1
ATOM 3060 O O . SER A 1 386 ? -1.933 -19.729 -1.716 1.00 89.00 386 SER A O 1
ATOM 3062 N N . THR A 1 387 ? -1.356 -19.844 0.442 1.00 91.62 387 THR A N 1
ATOM 3063 C CA . THR A 1 387 ? -0.478 -18.663 0.434 1.00 91.62 387 THR A CA 1
ATOM 3064 C C . THR A 1 387 ? 0.904 -19.031 0.999 1.00 91.62 387 THR A C 1
ATOM 3066 O O . THR A 1 387 ? 0.955 -19.553 2.122 1.00 91.62 387 THR A O 1
ATOM 3069 N N . PRO A 1 388 ? 2.007 -18.752 0.270 1.00 91.94 388 PRO A N 1
ATOM 3070 C CA . PRO A 1 388 ? 3.386 -19.027 0.694 1.00 91.94 388 PRO A CA 1
ATOM 3071 C C . PRO A 1 388 ? 3.749 -18.481 2.078 1.00 91.94 388 PRO A C 1
ATOM 3073 O O . PRO A 1 388 ? 3.300 -17.406 2.492 1.00 91.94 388 PRO A O 1
ATOM 3076 N N . VAL A 1 389 ? 4.571 -19.231 2.811 1.00 91.00 389 VAL A N 1
ATOM 3077 C CA . VAL A 1 389 ? 4.877 -18.972 4.224 1.00 91.00 389 VAL A CA 1
ATOM 3078 C C . VAL A 1 389 ? 5.745 -17.724 4.390 1.00 91.00 389 VAL A C 1
ATOM 3080 O O . VAL A 1 389 ? 5.551 -16.984 5.363 1.00 91.00 389 VAL A O 1
ATOM 3083 N N . SER A 1 390 ? 6.629 -17.431 3.433 1.00 92.19 390 SER A N 1
ATOM 3084 C CA . SER A 1 390 ? 7.403 -16.190 3.373 1.00 92.19 390 SER A CA 1
ATOM 3085 C C . SER A 1 390 ? 6.485 -14.977 3.305 1.00 92.19 390 SER A C 1
ATOM 3087 O O . SER A 1 390 ? 6.635 -14.056 4.102 1.00 92.19 390 SER A O 1
ATOM 3089 N N . PHE A 1 391 ? 5.479 -14.998 2.427 1.00 92.19 391 PHE A N 1
ATOM 3090 C CA . PHE A 1 391 ? 4.560 -13.884 2.228 1.00 92.19 391 PHE A CA 1
ATOM 3091 C C . PHE A 1 391 ? 3.651 -13.675 3.440 1.00 92.19 391 PHE A C 1
ATOM 3093 O O . PHE A 1 391 ? 3.513 -12.547 3.910 1.00 92.19 391 PHE A O 1
ATOM 3100 N N . VAL A 1 392 ? 3.094 -14.750 4.014 1.00 92.88 392 VAL A N 1
ATOM 3101 C CA . VAL A 1 392 ? 2.327 -14.663 5.272 1.00 92.88 392 VAL A CA 1
ATOM 3102 C C . VAL A 1 392 ? 3.205 -14.086 6.393 1.00 92.88 392 VAL A C 1
ATOM 3104 O O . VAL A 1 392 ? 2.747 -13.264 7.185 1.00 92.88 392 VAL A O 1
ATOM 3107 N N . THR A 1 393 ? 4.488 -14.450 6.448 1.00 92.62 393 THR A N 1
ATOM 3108 C CA . THR A 1 393 ? 5.427 -13.951 7.466 1.00 92.62 393 THR A CA 1
ATOM 3109 C C . THR A 1 393 ? 5.843 -12.499 7.232 1.00 92.62 393 THR A C 1
ATOM 3111 O O . THR A 1 393 ? 5.861 -11.712 8.183 1.00 92.62 393 THR A O 1
ATOM 3114 N N . TYR A 1 394 ? 6.088 -12.112 5.982 1.00 91.56 394 TYR A N 1
ATOM 3115 C CA . TYR A 1 394 ? 6.363 -10.737 5.582 1.00 91.56 394 TYR A CA 1
ATOM 3116 C C . TYR A 1 394 ? 5.156 -9.835 5.865 1.00 91.56 394 TYR A C 1
ATOM 3118 O O . TYR A 1 394 ? 5.307 -8.831 6.555 1.00 91.56 394 TYR A O 1
ATOM 3126 N N . PHE A 1 395 ? 3.941 -10.232 5.472 1.00 92.94 395 PHE A N 1
ATOM 3127 C CA . PHE A 1 395 ? 2.712 -9.487 5.768 1.00 92.94 395 PHE A CA 1
ATOM 3128 C C . PHE A 1 395 ? 2.489 -9.332 7.280 1.00 92.94 395 PHE A C 1
ATOM 3130 O O . PHE A 1 395 ? 2.201 -8.231 7.751 1.00 92.94 395 PHE A O 1
ATOM 3137 N N . ARG A 1 396 ? 2.738 -10.384 8.077 1.00 92.50 396 ARG A N 1
ATOM 3138 C CA . ARG A 1 396 ? 2.684 -10.294 9.546 1.00 92.50 396 ARG A CA 1
ATOM 3139 C C . ARG A 1 396 ? 3.688 -9.272 10.082 1.00 92.50 396 ARG A C 1
ATOM 3141 O O . ARG A 1 396 ? 3.358 -8.516 10.992 1.00 92.50 396 ARG A O 1
ATOM 3148 N N . SER A 1 397 ? 4.886 -9.211 9.498 1.00 90.12 397 SER A N 1
ATOM 3149 C CA . SER A 1 397 ? 5.916 -8.215 9.816 1.00 90.12 397 SER A CA 1
ATOM 3150 C C . SER A 1 397 ? 5.580 -6.797 9.325 1.00 90.12 397 SER A C 1
ATOM 3152 O O . SER A 1 397 ? 6.062 -5.846 9.932 1.00 90.12 397 SER A O 1
ATOM 3154 N N . VAL A 1 398 ? 4.787 -6.627 8.263 1.00 90.12 398 VAL A N 1
ATOM 3155 C CA . VAL A 1 398 ? 4.279 -5.313 7.822 1.00 90.12 398 VAL A CA 1
ATOM 3156 C C . VAL A 1 398 ? 3.244 -4.799 8.821 1.00 90.12 398 VAL A C 1
ATOM 3158 O O . VAL A 1 398 ? 3.431 -3.733 9.397 1.00 90.12 398 VAL A O 1
ATOM 3161 N N . VAL A 1 399 ? 2.214 -5.601 9.106 1.00 90.88 399 VAL A N 1
ATOM 3162 C CA . VAL A 1 399 ? 1.141 -5.286 10.071 1.00 90.88 399 VAL A CA 1
ATOM 3163 C C . VAL A 1 399 ? 1.707 -5.011 11.474 1.00 90.88 399 VAL A C 1
ATOM 3165 O O . VAL A 1 399 ? 1.277 -4.099 12.175 1.00 90.88 399 VAL A O 1
ATOM 3168 N N . SER A 1 400 ? 2.735 -5.758 11.883 1.00 88.06 400 SER A N 1
ATOM 3169 C CA . SER A 1 400 ? 3.337 -5.637 13.219 1.00 88.06 400 SER A CA 1
ATOM 3170 C C . SER A 1 400 ? 4.338 -4.482 13.379 1.00 88.06 400 SER A C 1
ATOM 3172 O O . SER A 1 400 ? 4.896 -4.337 14.466 1.00 88.06 400 SER A O 1
ATOM 3174 N N . ARG A 1 401 ? 4.566 -3.638 12.359 1.00 85.62 401 ARG A N 1
ATOM 3175 C CA . ARG A 1 401 ? 5.444 -2.453 12.443 1.00 85.62 401 ARG A CA 1
ATOM 3176 C C . ARG A 1 401 ? 4.655 -1.154 12.273 1.00 85.62 401 ARG A C 1
ATOM 3178 O O . ARG A 1 401 ? 3.689 -1.104 11.522 1.00 85.62 401 ARG A O 1
ATOM 3185 N N . ASN A 1 402 ? 5.116 -0.082 12.915 1.00 83.06 402 ASN A N 1
ATOM 3186 C CA . ASN A 1 402 ? 4.704 1.272 12.549 1.00 83.06 402 ASN A CA 1
ATOM 3187 C C . ASN A 1 402 ? 5.486 1.673 11.287 1.00 83.06 402 ASN A C 1
ATOM 3189 O O . ASN A 1 402 ? 6.716 1.732 11.330 1.00 83.06 402 ASN A O 1
ATOM 3193 N N . VAL A 1 403 ? 4.797 1.867 10.160 1.00 82.75 403 VAL A N 1
ATOM 3194 C CA . VAL A 1 403 ? 5.418 2.134 8.851 1.00 82.75 403 VAL A CA 1
ATOM 3195 C C . VAL A 1 403 ? 4.966 3.502 8.356 1.00 82.75 403 VAL A C 1
ATOM 3197 O O . VAL A 1 403 ? 3.798 3.680 8.025 1.00 82.75 403 VAL A O 1
ATOM 3200 N N . THR A 1 404 ? 5.891 4.457 8.301 1.00 81.19 404 THR A N 1
ATOM 3201 C CA . THR A 1 404 ? 5.650 5.812 7.793 1.00 81.19 404 THR A CA 1
ATOM 3202 C C . THR A 1 404 ? 5.825 5.873 6.272 1.00 81.19 404 THR A C 1
ATOM 3204 O O . THR A 1 404 ? 6.567 5.076 5.688 1.00 81.19 404 THR A O 1
ATOM 3207 N N . VAL A 1 405 ? 5.135 6.820 5.628 1.00 76.62 405 VAL A N 1
ATOM 3208 C CA . VAL A 1 405 ? 5.043 6.968 4.159 1.00 76.62 405 VAL A CA 1
ATOM 3209 C C . VAL A 1 405 ? 6.397 7.275 3.494 1.00 76.62 405 VAL A C 1
ATOM 3211 O O . VAL A 1 405 ? 6.648 6.880 2.359 1.00 76.62 405 VAL A O 1
ATOM 3214 N N . ASP A 1 406 ? 7.307 7.928 4.214 1.00 75.62 406 ASP A N 1
ATOM 3215 C CA . ASP A 1 406 ? 8.669 8.250 3.775 1.00 75.62 406 ASP A CA 1
ATOM 3216 C C . ASP A 1 406 ? 9.647 7.059 3.846 1.00 75.62 406 ASP A C 1
ATOM 3218 O O . ASP A 1 406 ? 10.732 7.103 3.264 1.00 75.62 406 ASP A O 1
ATOM 3222 N N . SER A 1 407 ? 9.287 5.980 4.548 1.00 81.81 407 SER A N 1
ATOM 3223 C CA . SER A 1 407 ? 10.227 4.909 4.884 1.00 81.81 407 SER A CA 1
ATOM 3224 C C . SER A 1 407 ? 10.626 4.021 3.693 1.00 81.81 407 SER A C 1
ATOM 3226 O O . SER A 1 407 ? 9.815 3.636 2.850 1.00 81.81 407 SER A O 1
ATOM 3228 N N . ALA A 1 408 ? 11.874 3.542 3.693 1.00 83.69 408 ALA A N 1
ATOM 3229 C CA . ALA A 1 408 ? 12.364 2.551 2.724 1.00 83.69 408 ALA A CA 1
ATOM 3230 C C . ALA A 1 408 ? 11.679 1.164 2.835 1.00 83.69 408 ALA A C 1
ATOM 3232 O O . ALA A 1 408 ? 11.943 0.262 2.035 1.00 83.69 408 ALA A O 1
ATOM 3233 N N . LEU A 1 409 ? 10.818 0.949 3.839 1.00 82.75 409 LEU A N 1
ATOM 3234 C CA . LEU A 1 409 ? 9.906 -0.197 3.881 1.00 82.75 409 LEU A CA 1
ATOM 3235 C C . LEU A 1 409 ? 8.621 0.112 3.101 1.00 82.75 409 LEU A C 1
ATOM 3237 O O . LEU A 1 409 ? 8.251 -0.684 2.242 1.00 82.75 409 LEU A O 1
ATOM 3241 N N . TYR A 1 410 ? 8.012 1.283 3.319 1.00 86.25 410 TYR A N 1
ATOM 3242 C CA . TYR A 1 410 ? 6.866 1.760 2.540 1.00 86.25 410 TYR A CA 1
ATOM 3243 C C . TYR A 1 410 ? 7.170 1.780 1.039 1.00 86.25 410 TYR A C 1
ATOM 3245 O O . TYR A 1 410 ? 6.429 1.190 0.259 1.00 86.25 410 TYR A O 1
ATOM 3253 N N . GLN A 1 411 ? 8.303 2.361 0.631 1.00 83.12 411 GLN A N 1
ATOM 3254 C CA . GLN A 1 411 ? 8.702 2.434 -0.782 1.00 83.12 411 GLN A CA 1
ATOM 3255 C C . GLN A 1 411 ? 8.845 1.047 -1.435 1.00 83.12 411 GLN A C 1
ATOM 3257 O O . GLN A 1 411 ? 8.442 0.861 -2.581 1.00 83.12 411 GLN A O 1
ATOM 3262 N N . ARG A 1 412 ? 9.360 0.046 -0.703 1.00 82.75 412 ARG A N 1
ATOM 3263 C CA . ARG A 1 412 ? 9.443 -1.340 -1.198 1.00 82.75 412 ARG A CA 1
ATOM 3264 C C . ARG A 1 412 ? 8.074 -2.010 -1.301 1.00 82.75 412 ARG A C 1
ATOM 3266 O O . ARG A 1 412 ? 7.845 -2.721 -2.271 1.00 82.75 412 ARG A O 1
ATOM 3273 N N . ILE A 1 413 ? 7.167 -1.760 -0.355 1.00 85.62 413 ILE A N 1
ATOM 3274 C CA . ILE A 1 413 ? 5.794 -2.298 -0.371 1.00 85.62 413 ILE A CA 1
ATOM 3275 C C . ILE A 1 413 ? 4.954 -1.646 -1.479 1.00 85.62 413 ILE A C 1
ATOM 3277 O O . ILE A 1 413 ? 4.200 -2.331 -2.166 1.00 85.62 413 ILE A O 1
ATOM 3281 N N . ALA A 1 414 ? 5.118 -0.340 -1.703 1.00 80.50 414 ALA A N 1
ATOM 3282 C CA . ALA A 1 414 ? 4.503 0.381 -2.816 1.00 80.50 414 ALA A CA 1
ATOM 3283 C C . ALA A 1 414 ? 4.973 -0.151 -4.185 1.00 80.50 414 ALA A C 1
ATOM 3285 O O . ALA A 1 414 ? 4.213 -0.107 -5.148 1.00 80.50 414 ALA A O 1
ATOM 3286 N N . ALA A 1 415 ? 6.191 -0.701 -4.245 1.00 78.38 415 ALA A N 1
ATOM 3287 C CA . ALA A 1 415 ? 6.774 -1.366 -5.405 1.00 78.38 415 ALA A CA 1
ATOM 3288 C C . ALA A 1 415 ? 6.586 -2.904 -5.412 1.00 78.38 415 ALA A C 1
ATOM 3290 O O . ALA A 1 415 ? 7.393 -3.609 -6.020 1.00 78.38 415 ALA A O 1
ATOM 3291 N N . LEU A 1 416 ? 5.560 -3.466 -4.759 1.00 76.88 416 LEU A N 1
ATOM 3292 C CA . LEU A 1 416 ? 5.216 -4.890 -4.906 1.00 76.88 416 LEU A CA 1
ATOM 3293 C C . LEU A 1 416 ? 4.254 -5.115 -6.085 1.00 76.88 416 LEU A C 1
ATOM 3295 O O . LEU A 1 416 ? 3.101 -4.697 -6.051 1.00 76.88 416 LEU A O 1
ATOM 3299 N N . GLU A 1 417 ? 4.737 -5.817 -7.114 1.00 73.06 417 GLU A N 1
ATOM 3300 C CA . GLU A 1 417 ? 3.973 -6.220 -8.315 1.00 73.06 417 GLU A CA 1
ATOM 3301 C C . GLU A 1 417 ? 3.227 -7.555 -8.140 1.00 73.06 417 GLU A C 1
ATOM 3303 O O . GLU A 1 417 ? 2.292 -7.862 -8.881 1.00 73.06 417 GLU A O 1
ATOM 3308 N N . CYS A 1 418 ? 3.665 -8.381 -7.187 1.00 82.00 418 CYS A N 1
ATOM 3309 C CA . CYS A 1 418 ? 3.119 -9.705 -6.906 1.00 82.00 418 CYS A CA 1
ATOM 3310 C C . CYS A 1 418 ? 3.494 -10.168 -5.488 1.00 82.00 418 CYS A C 1
ATOM 3312 O O . CYS A 1 418 ? 4.192 -9.476 -4.741 1.00 82.00 418 CYS A O 1
ATOM 3314 N N . ILE A 1 419 ? 3.050 -11.374 -5.131 1.00 86.31 419 ILE A N 1
ATOM 3315 C CA . ILE A 1 419 ? 3.573 -12.124 -3.987 1.00 86.31 419 ILE A CA 1
ATOM 3316 C C . ILE A 1 419 ? 5.059 -12.443 -4.237 1.00 86.31 419 ILE A C 1
ATOM 3318 O O . ILE A 1 419 ? 5.396 -13.083 -5.230 1.00 86.31 419 ILE A O 1
ATOM 3322 N N . SER A 1 420 ? 5.934 -12.021 -3.321 1.00 88.19 420 SER A N 1
ATOM 3323 C CA . SER A 1 420 ? 7.368 -12.350 -3.330 1.00 88.19 420 SER A CA 1
ATOM 3324 C C . SER A 1 420 ? 7.656 -13.554 -2.426 1.00 88.19 420 SER A C 1
ATOM 3326 O O . SER A 1 420 ? 7.180 -13.611 -1.286 1.00 88.19 420 SER A O 1
ATOM 3328 N N . ILE A 1 421 ? 8.443 -14.508 -2.923 1.00 92.56 421 ILE A N 1
ATOM 3329 C CA . ILE A 1 421 ? 8.867 -15.711 -2.194 1.00 92.56 421 ILE A CA 1
ATOM 3330 C C . ILE A 1 421 ? 10.272 -15.496 -1.634 1.00 92.56 421 ILE A C 1
ATOM 3332 O O . ILE A 1 421 ? 11.148 -15.028 -2.355 1.00 92.56 421 ILE A O 1
ATOM 3336 N N . ALA A 1 422 ? 10.510 -15.846 -0.370 1.00 93.44 422 ALA A N 1
ATOM 3337 C CA . ALA A 1 422 ? 11.860 -15.796 0.192 1.00 93.44 422 ALA A CA 1
ATOM 3338 C C . ALA A 1 422 ? 12.709 -16.955 -0.356 1.00 93.44 422 ALA A C 1
ATOM 3340 O O . ALA A 1 422 ? 12.208 -18.076 -0.504 1.00 93.44 422 ALA A O 1
ATOM 3341 N N . ALA A 1 423 ? 13.990 -16.702 -0.630 1.00 93.94 423 ALA A N 1
ATOM 3342 C CA . ALA A 1 423 ? 14.893 -17.696 -1.209 1.00 93.94 423 ALA A CA 1
ATOM 3343 C C . ALA A 1 423 ? 15.006 -18.960 -0.334 1.00 93.94 423 ALA A C 1
ATOM 3345 O O . ALA A 1 423 ? 15.104 -20.066 -0.857 1.00 93.94 423 ALA A O 1
ATOM 3346 N N . GLU A 1 424 ? 14.883 -18.836 0.988 1.00 91.94 424 GLU A N 1
ATOM 3347 C CA . GLU A 1 424 ? 14.865 -19.955 1.932 1.00 91.94 424 GLU A CA 1
ATOM 3348 C C . GLU A 1 424 ? 13.662 -20.897 1.735 1.00 91.94 424 GLU A C 1
ATOM 3350 O O . GLU A 1 424 ? 13.806 -22.108 1.901 1.00 91.94 424 GLU A O 1
ATOM 3355 N N . GLU A 1 425 ? 12.485 -20.384 1.349 1.00 92.62 425 GLU A N 1
ATOM 3356 C CA . GLU A 1 425 ? 11.309 -21.226 1.060 1.00 92.62 425 GLU A CA 1
ATOM 3357 C C . GLU A 1 425 ? 11.464 -21.931 -0.299 1.00 92.62 425 GLU A C 1
ATOM 3359 O O . GLU A 1 425 ? 11.091 -23.096 -0.434 1.00 92.62 425 GLU A O 1
ATOM 3364 N N . VAL A 1 426 ? 12.099 -21.272 -1.279 1.00 93.44 426 VAL A N 1
ATOM 3365 C CA . VAL A 1 426 ? 12.452 -21.871 -2.580 1.00 93.44 426 VAL A CA 1
ATOM 3366 C C . VAL A 1 426 ? 13.493 -22.981 -2.417 1.00 93.44 426 VAL A C 1
ATOM 3368 O O . VAL A 1 426 ? 13.284 -24.095 -2.887 1.00 93.44 426 VAL A O 1
ATOM 3371 N N . ILE A 1 427 ? 14.589 -22.727 -1.697 1.00 92.50 427 ILE A N 1
ATOM 3372 C CA . ILE A 1 427 ? 15.622 -23.730 -1.400 1.00 92.50 427 ILE A CA 1
ATOM 3373 C C . ILE A 1 427 ? 15.048 -24.877 -0.557 1.00 92.50 427 ILE A C 1
ATOM 3375 O O . ILE A 1 427 ? 15.322 -26.045 -0.836 1.00 92.50 427 ILE A O 1
ATOM 3379 N N . GLY A 1 428 ? 14.186 -24.575 0.415 1.00 89.31 428 GLY A N 1
ATOM 3380 C CA . GLY A 1 428 ? 13.480 -25.582 1.205 1.00 89.31 428 GLY A CA 1
ATOM 3381 C C . GLY A 1 428 ? 12.518 -26.469 0.397 1.00 89.31 428 GLY A C 1
ATOM 3382 O O . GLY A 1 428 ? 12.281 -27.615 0.789 1.00 89.31 428 GLY A O 1
ATOM 3383 N N . HIS A 1 429 ? 11.985 -25.967 -0.722 1.00 89.31 429 HIS A N 1
ATOM 3384 C CA . HIS A 1 429 ? 11.196 -26.743 -1.684 1.00 89.31 429 HIS A CA 1
ATOM 3385 C C . HIS A 1 429 ? 12.090 -27.582 -2.613 1.00 89.31 429 HIS A C 1
ATOM 3387 O O . HIS A 1 429 ? 11.867 -28.786 -2.737 1.00 89.31 429 HIS A O 1
ATOM 3393 N N . CYS A 1 430 ? 13.142 -26.988 -3.188 1.00 89.94 430 CYS A N 1
ATOM 3394 C CA . CYS A 1 430 ? 14.070 -27.666 -4.102 1.00 89.94 430 CYS A CA 1
ATOM 3395 C C . CYS A 1 430 ? 14.878 -28.795 -3.439 1.00 89.94 430 CYS A C 1
ATOM 3397 O O . CYS A 1 430 ? 15.195 -29.787 -4.096 1.00 89.94 430 CYS A O 1
ATOM 3399 N N . TYR A 1 431 ? 15.194 -28.669 -2.144 1.00 89.50 431 TYR A N 1
ATOM 3400 C CA . TYR A 1 431 ? 15.972 -29.651 -1.382 1.00 89.50 431 TYR A CA 1
ATOM 3401 C C . TYR A 1 431 ? 15.227 -30.096 -0.102 1.00 89.50 431 TYR A C 1
ATOM 3403 O O . TYR A 1 431 ? 15.632 -29.738 1.009 1.00 89.50 431 TYR A O 1
ATOM 3411 N N . PRO A 1 432 ? 14.168 -30.931 -0.197 1.00 80.38 432 PRO A N 1
ATOM 3412 C CA . PRO A 1 432 ? 13.343 -31.316 0.958 1.00 80.38 432 PRO A CA 1
ATOM 3413 C C . PRO A 1 432 ? 14.106 -31.991 2.110 1.00 80.38 432 PRO A C 1
ATOM 3415 O O . PRO A 1 432 ? 13.643 -31.972 3.249 1.00 80.38 432 PRO A O 1
ATOM 3418 N N . ALA A 1 433 ? 15.288 -32.557 1.838 1.00 76.06 433 ALA A N 1
ATOM 3419 C CA . ALA A 1 433 ? 16.178 -33.131 2.847 1.00 76.06 433 ALA A CA 1
ATOM 3420 C C . ALA A 1 433 ? 16.635 -32.113 3.913 1.00 76.06 433 ALA A C 1
ATOM 3422 O O . ALA A 1 433 ? 16.851 -32.502 5.058 1.00 76.06 433 ALA A O 1
ATOM 3423 N N . LEU A 1 434 ? 16.720 -30.819 3.572 1.00 72.50 434 LEU A N 1
ATOM 3424 C CA . LEU A 1 434 ? 17.048 -29.739 4.515 1.00 72.50 434 LEU A CA 1
ATOM 3425 C C . LEU A 1 434 ? 15.940 -29.511 5.554 1.00 72.50 434 LEU A C 1
ATOM 3427 O O . LEU A 1 434 ? 16.214 -29.115 6.683 1.00 72.50 434 LEU A O 1
ATOM 3431 N N . ASN A 1 435 ? 14.691 -29.780 5.168 1.00 66.06 435 ASN A N 1
ATOM 3432 C CA . ASN A 1 435 ? 13.495 -29.586 5.987 1.00 66.06 435 ASN A CA 1
ATOM 3433 C C . ASN A 1 435 ? 13.085 -30.846 6.771 1.00 66.06 435 ASN A C 1
ATOM 3435 O O . ASN A 1 435 ? 12.056 -30.846 7.451 1.00 66.06 435 ASN A O 1
ATOM 3439 N N . ALA A 1 436 ? 13.872 -31.924 6.704 1.00 56.00 436 ALA A N 1
ATOM 3440 C CA . ALA A 1 436 ? 13.645 -33.111 7.517 1.00 56.00 436 ALA A CA 1
ATOM 3441 C C . ALA A 1 436 ? 13.937 -32.794 9.001 1.00 56.00 436 ALA A C 1
ATOM 3443 O O . ALA A 1 436 ? 15.076 -32.462 9.339 1.00 56.00 436 ALA A O 1
ATOM 3444 N N . PRO A 1 437 ? 12.955 -32.901 9.920 1.00 50.72 437 PRO A N 1
ATOM 3445 C CA . PRO A 1 437 ? 13.203 -32.616 11.328 1.00 50.72 437 PRO A CA 1
ATOM 3446 C C . PRO A 1 437 ? 14.203 -33.629 11.913 1.00 50.72 437 PRO A C 1
ATOM 3448 O O . PRO A 1 437 ? 14.112 -34.825 11.608 1.00 50.72 437 PRO A O 1
ATOM 3451 N N . PRO A 1 438 ? 15.132 -33.203 12.792 1.00 42.00 438 PRO A N 1
ATOM 3452 C CA . PRO A 1 438 ? 16.058 -34.122 13.444 1.00 42.00 438 PRO A CA 1
ATOM 3453 C C . PRO A 1 438 ? 15.268 -35.165 14.241 1.00 42.00 438 PRO A C 1
ATOM 3455 O O . PRO A 1 438 ? 14.353 -34.804 14.987 1.00 42.00 438 PRO A O 1
ATOM 3458 N N . GLN A 1 439 ? 15.621 -36.448 14.082 1.00 39.19 439 GLN A N 1
ATOM 3459 C CA . GLN A 1 439 ? 14.866 -37.604 14.590 1.00 39.19 439 GLN A CA 1
ATOM 3460 C C . GLN A 1 439 ? 14.777 -37.621 16.126 1.00 39.19 439 GLN A C 1
ATOM 3462 O O . GLN A 1 439 ? 15.523 -38.302 16.826 1.00 39.19 439 GLN A O 1
ATOM 3467 N N . SER A 1 440 ? 13.834 -36.847 16.653 1.00 35.69 440 SER A N 1
ATOM 3468 C CA . SER A 1 440 ? 13.631 -36.589 18.071 1.00 35.69 440 SER A CA 1
ATOM 3469 C C . SER A 1 440 ? 12.124 -36.655 18.358 1.00 35.69 440 SER A C 1
ATOM 3471 O O . SER A 1 440 ? 11.343 -35.910 17.767 1.00 35.69 440 SER A O 1
ATOM 3473 N N . PRO A 1 441 ? 11.650 -37.568 19.226 1.00 35.53 441 PRO A N 1
ATOM 3474 C CA . PRO A 1 441 ? 10.229 -37.930 19.284 1.00 35.53 441 PRO A CA 1
ATOM 3475 C C . PRO A 1 441 ? 9.357 -36.933 20.076 1.00 35.53 441 PRO A C 1
ATOM 3477 O O . PRO A 1 441 ? 8.367 -37.334 20.689 1.00 35.53 441 PRO A O 1
ATOM 3480 N N . ARG A 1 442 ? 9.738 -35.646 20.138 1.00 36.28 442 ARG A N 1
ATOM 3481 C CA . ARG A 1 442 ? 9.066 -34.602 20.936 1.00 36.28 442 ARG A CA 1
ATOM 3482 C C . ARG A 1 442 ? 9.206 -33.192 20.343 1.00 36.28 442 ARG A C 1
ATOM 3484 O O . ARG A 1 442 ? 9.989 -32.396 20.841 1.00 36.28 442 ARG A O 1
ATOM 3491 N N . VAL A 1 443 ? 8.387 -32.891 19.337 1.00 32.06 443 VAL A N 1
ATOM 3492 C CA . VAL A 1 443 ? 7.454 -31.740 19.260 1.00 32.06 443 VAL A CA 1
ATOM 3493 C C . VAL A 1 443 ? 6.745 -31.866 17.909 1.00 32.06 443 VAL A C 1
ATOM 3495 O O . VAL A 1 443 ? 7.355 -31.711 16.859 1.00 32.06 443 VAL A O 1
ATOM 3498 N N . ALA A 1 444 ? 5.456 -32.200 17.934 1.00 36.50 444 ALA A N 1
ATOM 3499 C CA . ALA A 1 444 ? 4.638 -32.387 16.736 1.00 36.50 444 ALA A CA 1
ATOM 3500 C C . ALA A 1 444 ? 3.247 -31.793 16.987 1.00 36.50 444 ALA A C 1
ATOM 3502 O O . ALA A 1 444 ? 2.305 -32.512 17.310 1.00 36.50 444 ALA A O 1
ATOM 3503 N N . GLN A 1 445 ? 3.150 -30.460 16.928 1.00 34.97 445 GLN A N 1
ATOM 3504 C CA . GLN A 1 445 ? 1.888 -29.739 17.131 1.00 34.97 445 GLN A CA 1
ATOM 3505 C C . GLN A 1 445 ? 1.878 -28.354 16.459 1.00 34.97 445 GLN A C 1
ATOM 3507 O O . GLN A 1 445 ? 1.602 -27.323 17.063 1.00 34.97 445 GLN A O 1
ATOM 3512 N N . ALA A 1 446 ? 2.144 -28.360 15.155 1.00 30.94 446 ALA A N 1
ATOM 3513 C CA . ALA A 1 446 ? 1.496 -27.446 14.224 1.00 30.94 446 ALA A CA 1
ATOM 3514 C C . ALA A 1 446 ? 0.728 -28.317 13.222 1.00 30.94 446 ALA A C 1
ATOM 3516 O O . ALA A 1 446 ? 1.240 -29.363 12.813 1.00 30.94 446 ALA A O 1
ATOM 3517 N N . SER A 1 447 ? -0.496 -27.932 12.854 1.00 31.45 447 SER A N 1
ATOM 3518 C CA . SER A 1 447 ? -1.267 -28.663 11.843 1.00 31.45 447 SER A CA 1
ATOM 3519 C C . SER A 1 447 ? -0.456 -28.735 10.544 1.00 31.45 447 SER A C 1
ATOM 3521 O O . SER A 1 447 ? 0.042 -27.691 10.110 1.00 31.45 447 SER A O 1
ATOM 3523 N N . PRO A 1 448 ? -0.303 -29.914 9.913 1.00 33.66 448 PRO A N 1
ATOM 3524 C CA . PRO A 1 448 ? 0.494 -30.036 8.704 1.00 33.66 448 PRO A CA 1
ATOM 3525 C C . PRO A 1 448 ? -0.216 -29.323 7.552 1.00 33.66 448 PRO A C 1
ATOM 3527 O O . PRO A 1 448 ? -1.050 -29.906 6.860 1.00 33.66 448 PRO A O 1
ATOM 3530 N N . ARG A 1 449 ? 0.142 -28.052 7.323 1.00 47.94 449 ARG A N 1
ATOM 3531 C CA . ARG A 1 449 ? -0.009 -27.438 6.003 1.00 47.94 449 ARG A CA 1
ATOM 3532 C C . ARG A 1 449 ? 0.699 -28.371 5.026 1.00 47.94 449 ARG A C 1
ATOM 3534 O O . ARG A 1 449 ? 1.898 -28.603 5.172 1.00 47.94 449 ARG A O 1
ATOM 3541 N N . SER A 1 450 ? -0.031 -28.918 4.059 1.00 50.22 450 SER A N 1
ATOM 3542 C CA . SER A 1 450 ? 0.583 -29.590 2.917 1.00 50.22 450 SER A CA 1
ATOM 3543 C C . SER A 1 450 ? 1.545 -28.599 2.270 1.00 50.22 450 SER A C 1
ATOM 3545 O O . SER A 1 450 ? 1.093 -27.549 1.809 1.00 50.22 450 SER A O 1
ATOM 3547 N N . ALA A 1 451 ? 2.848 -28.892 2.303 1.00 65.50 451 ALA A N 1
ATOM 3548 C CA . ALA A 1 451 ? 3.868 -27.988 1.780 1.00 65.50 451 ALA A CA 1
ATOM 3549 C C . ALA A 1 451 ? 3.518 -27.616 0.334 1.00 65.50 451 ALA A C 1
ATOM 3551 O O . ALA A 1 451 ? 3.286 -28.503 -0.495 1.00 65.50 451 ALA A O 1
ATOM 3552 N N . LEU A 1 452 ? 3.402 -26.312 0.066 1.00 83.06 452 LEU A N 1
ATOM 3553 C CA . LEU A 1 452 ? 2.959 -25.827 -1.235 1.00 83.06 452 LEU A CA 1
ATOM 3554 C C . LEU A 1 452 ? 3.969 -26.257 -2.295 1.00 83.06 452 LEU A C 1
ATOM 3556 O O . LEU A 1 452 ? 5.174 -26.079 -2.137 1.00 83.06 452 LEU A O 1
ATOM 3560 N N . GLN A 1 453 ? 3.462 -26.867 -3.362 1.00 85.38 453 GLN A N 1
ATOM 3561 C CA . GLN A 1 453 ? 4.299 -27.339 -4.452 1.00 85.38 453 GLN A CA 1
ATOM 3562 C C . GLN A 1 453 ? 4.561 -26.184 -5.410 1.00 85.38 453 GLN A C 1
ATOM 3564 O O . GLN A 1 453 ? 3.653 -25.718 -6.106 1.00 85.38 453 GLN A O 1
ATOM 3569 N N . PHE A 1 454 ? 5.806 -25.716 -5.407 1.00 91.75 454 PHE A N 1
ATOM 3570 C CA . PHE A 1 454 ? 6.277 -24.695 -6.323 1.00 91.75 454 PHE A CA 1
ATOM 3571 C C . PHE A 1 454 ? 6.732 -25.339 -7.639 1.00 91.75 454 PHE A C 1
ATOM 3573 O O . PHE A 1 454 ? 7.398 -26.372 -7.657 1.00 91.75 454 PHE A O 1
ATOM 3580 N N . PHE A 1 455 ? 6.381 -24.709 -8.754 1.00 93.56 455 PHE A N 1
ATOM 3581 C CA . PHE A 1 455 ? 6.975 -24.956 -10.057 1.00 93.56 455 PHE A CA 1
ATOM 3582 C C . PHE A 1 455 ? 7.975 -23.829 -10.313 1.00 93.56 455 PHE A C 1
ATOM 3584 O O . PHE A 1 455 ? 7.588 -22.687 -10.580 1.00 93.56 455 PHE A O 1
ATOM 3591 N N . ILE A 1 456 ? 9.261 -24.136 -10.147 1.00 95.50 456 ILE A N 1
ATOM 3592 C CA . ILE A 1 456 ? 10.337 -23.153 -10.275 1.00 95.50 456 ILE A CA 1
ATOM 3593 C C . ILE A 1 456 ? 10.598 -22.894 -11.757 1.00 95.50 456 ILE A C 1
ATOM 3595 O O . ILE A 1 456 ? 10.905 -23.821 -12.506 1.00 95.50 456 ILE A O 1
ATOM 3599 N N . ILE A 1 457 ? 10.497 -21.636 -12.174 1.00 95.56 457 ILE A N 1
ATOM 3600 C CA . ILE A 1 457 ? 10.857 -21.187 -13.519 1.00 95.56 457 ILE A CA 1
ATOM 3601 C C . ILE A 1 457 ? 12.132 -20.359 -13.411 1.00 95.56 457 ILE A C 1
ATOM 3603 O O . ILE A 1 457 ? 12.158 -19.349 -12.714 1.00 95.56 457 ILE A O 1
ATOM 3607 N N . ASP A 1 458 ? 13.187 -20.766 -14.109 1.00 96.19 458 ASP A N 1
ATOM 3608 C CA . ASP A 1 458 ? 14.398 -19.960 -14.237 1.00 96.19 458 ASP A CA 1
ATOM 3609 C C . ASP A 1 458 ? 14.294 -19.097 -15.499 1.00 96.19 458 ASP A C 1
ATOM 3611 O O . ASP A 1 458 ? 14.256 -19.613 -16.621 1.00 96.19 458 ASP A O 1
ATOM 3615 N N . CYS A 1 459 ? 14.208 -17.781 -15.293 1.00 94.06 459 CYS A N 1
ATOM 3616 C CA . CYS A 1 459 ? 14.108 -16.773 -16.344 1.00 94.06 459 CYS A CA 1
ATOM 3617 C C . CYS A 1 459 ? 15.411 -15.989 -16.536 1.00 94.06 459 CYS A C 1
ATOM 3619 O O . CYS A 1 459 ? 15.392 -14.855 -17.009 1.00 94.06 459 CYS A O 1
ATOM 3621 N N . ARG A 1 460 ? 16.564 -16.573 -16.204 1.00 94.00 460 ARG A N 1
ATOM 3622 C CA . ARG A 1 460 ? 17.859 -16.022 -16.619 1.00 94.00 460 ARG A CA 1
ATOM 3623 C C . ARG A 1 460 ? 18.134 -16.286 -18.108 1.00 94.00 460 ARG A C 1
ATOM 3625 O O . ARG A 1 460 ? 17.552 -17.201 -18.701 1.00 94.00 460 ARG A O 1
ATOM 3632 N N . PRO A 1 461 ? 19.065 -15.546 -18.737 1.00 91.31 461 PRO A N 1
ATOM 3633 C CA . PRO A 1 461 ? 19.642 -15.918 -20.024 1.00 91.31 461 PRO A CA 1
ATOM 3634 C C . PRO A 1 461 ? 20.137 -17.374 -20.036 1.00 91.31 461 PRO A C 1
ATOM 3636 O O . PRO A 1 461 ? 20.723 -17.859 -19.066 1.00 91.31 461 PRO A O 1
ATOM 3639 N N . LEU A 1 462 ? 19.934 -18.080 -21.153 1.00 92.06 462 LEU A N 1
ATOM 3640 C CA . LEU A 1 462 ? 20.225 -19.518 -21.275 1.00 92.06 462 LEU A CA 1
ATOM 3641 C C . LEU A 1 462 ? 21.695 -19.872 -20.960 1.00 92.06 462 LEU A C 1
ATOM 3643 O O . LEU A 1 462 ? 21.986 -20.955 -20.462 1.00 92.06 462 LEU A O 1
ATOM 3647 N N . ASN A 1 463 ? 22.634 -18.957 -21.203 1.00 90.62 463 ASN A N 1
ATOM 3648 C CA . ASN A 1 463 ? 24.048 -19.122 -20.860 1.00 90.62 463 ASN A CA 1
ATOM 3649 C C . ASN A 1 463 ? 24.343 -19.028 -19.348 1.00 90.62 463 ASN A C 1
ATOM 3651 O O . ASN A 1 463 ? 25.366 -19.558 -18.926 1.00 90.62 463 ASN A O 1
ATOM 3655 N N . HIS A 1 464 ? 23.480 -18.387 -18.551 1.00 91.69 464 HIS A N 1
ATOM 3656 C CA . HIS A 1 464 ? 23.584 -18.344 -17.084 1.00 91.69 464 HIS A CA 1
ATOM 3657 C C . HIS A 1 464 ? 22.886 -19.558 -16.452 1.00 91.69 464 HIS A C 1
ATOM 3659 O O . HIS A 1 464 ? 23.418 -20.164 -15.527 1.00 91.69 464 HIS A O 1
ATOM 3665 N N . TYR A 1 465 ? 21.754 -19.994 -17.018 1.00 94.19 465 TYR A N 1
ATOM 3666 C CA . TYR A 1 465 ? 21.131 -21.278 -16.672 1.00 94.19 465 TYR A CA 1
ATOM 3667 C C . TYR A 1 465 ? 22.105 -22.456 -16.882 1.00 94.19 465 TYR A C 1
ATOM 3669 O O . TYR A 1 465 ? 22.342 -23.259 -15.978 1.00 94.19 465 TYR A O 1
ATOM 3677 N N . ASN A 1 466 ? 22.755 -22.499 -18.052 1.00 93.94 466 ASN A N 1
ATOM 3678 C CA . ASN A 1 466 ? 23.737 -23.524 -18.431 1.00 93.94 466 ASN A CA 1
ATOM 3679 C C . ASN A 1 466 ? 25.104 -23.406 -17.719 1.00 93.94 466 ASN A C 1
ATOM 3681 O O . ASN A 1 466 ? 26.015 -24.169 -18.048 1.00 93.94 466 ASN A O 1
ATOM 3685 N N . SER A 1 467 ? 25.299 -22.452 -16.798 1.00 92.56 467 SER A N 1
ATOM 3686 C CA . SER A 1 467 ? 26.476 -22.423 -15.913 1.00 92.56 467 SER A CA 1
ATOM 3687 C C . SER A 1 467 ? 26.166 -22.788 -14.458 1.00 92.56 467 SER A C 1
ATOM 3689 O O . SER A 1 467 ? 27.102 -22.912 -13.669 1.00 92.56 467 SER A O 1
ATOM 3691 N N . GLY A 1 468 ? 24.892 -23.025 -14.127 1.00 93.06 468 GLY A N 1
ATOM 3692 C CA . GLY A 1 468 ? 24.413 -23.556 -12.851 1.00 93.06 468 GLY A CA 1
ATOM 3693 C C . GLY A 1 468 ? 22.975 -23.119 -12.575 1.00 93.06 468 GLY A C 1
ATOM 3694 O O . GLY A 1 468 ? 22.669 -21.933 -12.687 1.00 93.06 468 GLY A O 1
ATOM 3695 N N . HIS A 1 469 ? 22.090 -24.047 -12.207 1.00 95.50 469 HIS A N 1
ATOM 3696 C CA . HIS A 1 469 ? 20.670 -23.773 -11.928 1.00 95.50 469 HIS A CA 1
ATOM 3697 C C . HIS A 1 469 ? 20.144 -24.577 -10.722 1.00 95.50 469 HIS A C 1
ATOM 3699 O O . HIS A 1 469 ? 20.809 -25.490 -10.234 1.00 95.50 469 HIS A O 1
ATOM 3705 N N . LEU A 1 470 ? 18.956 -24.238 -10.200 1.00 95.12 470 LEU A N 1
ATOM 3706 C CA . LEU A 1 470 ? 18.327 -25.057 -9.152 1.00 95.12 470 LEU A CA 1
ATOM 3707 C C . LEU A 1 470 ? 17.821 -26.389 -9.742 1.00 95.12 470 LEU A C 1
ATOM 3709 O O . LEU A 1 470 ? 17.229 -26.373 -10.826 1.00 95.12 470 LEU A O 1
ATOM 3713 N N . PRO A 1 471 ? 17.986 -27.532 -9.047 1.00 91.31 471 PRO A N 1
ATOM 3714 C CA . PRO A 1 471 ? 17.456 -28.814 -9.501 1.00 91.31 471 PRO A CA 1
ATOM 3715 C C . PRO A 1 471 ? 15.957 -28.750 -9.814 1.00 91.31 471 PRO A C 1
ATOM 3717 O O . PRO A 1 471 ? 15.168 -28.248 -9.016 1.00 91.31 471 PRO A O 1
ATOM 3720 N N . HIS A 1 472 ? 15.568 -29.309 -10.962 1.00 86.94 472 HIS A N 1
ATOM 3721 C CA . HIS A 1 472 ? 14.193 -29.327 -11.486 1.00 86.94 472 HIS A CA 1
ATOM 3722 C C . HIS A 1 472 ? 13.596 -27.956 -11.868 1.00 86.94 472 HIS A C 1
ATOM 3724 O O . HIS A 1 472 ? 12.422 -27.903 -12.235 1.00 86.94 472 HIS A O 1
ATOM 3730 N N . ALA A 1 473 ? 14.369 -26.863 -11.841 1.00 94.38 473 ALA A N 1
ATOM 3731 C CA . ALA A 1 473 ? 13.914 -25.585 -12.384 1.00 94.38 473 ALA A CA 1
ATOM 3732 C C . ALA A 1 473 ? 13.698 -25.675 -13.904 1.00 94.38 473 ALA A C 1
ATOM 3734 O O . ALA A 1 473 ? 14.506 -26.241 -14.637 1.00 94.38 473 ALA A O 1
ATOM 3735 N N . TYR A 1 474 ? 12.603 -25.099 -14.392 1.00 94.00 474 TYR A N 1
ATOM 3736 C CA . TYR A 1 474 ? 12.257 -25.075 -15.808 1.00 94.00 474 TYR A CA 1
ATOM 3737 C C . TYR A 1 474 ? 12.787 -23.802 -16.471 1.00 94.00 474 TYR A C 1
ATOM 3739 O O . TYR A 1 474 ? 12.370 -22.702 -16.109 1.00 94.00 474 TYR A O 1
ATOM 3747 N N . HIS A 1 475 ? 13.665 -23.928 -17.472 1.00 95.19 475 HIS A N 1
ATOM 3748 C CA . HIS A 1 475 ? 14.125 -22.758 -18.226 1.00 95.19 475 HIS A CA 1
ATOM 3749 C C . HIS A 1 475 ? 13.034 -22.188 -19.146 1.00 95.19 475 HIS A C 1
ATOM 3751 O O . HIS A 1 475 ? 12.504 -22.876 -20.037 1.00 95.19 475 HIS A O 1
ATOM 3757 N N . LEU A 1 476 ? 12.749 -20.898 -18.957 1.00 94.00 476 LEU A N 1
ATOM 3758 C CA . LEU A 1 476 ? 11.891 -20.091 -19.816 1.00 94.00 476 LEU A CA 1
ATOM 3759 C C . LEU A 1 476 ? 12.634 -18.808 -20.199 1.00 94.00 476 LEU A C 1
ATOM 3761 O O . LEU A 1 476 ? 12.863 -17.945 -19.357 1.00 94.00 476 LEU A O 1
ATOM 3765 N N . ASP A 1 477 ? 12.981 -18.674 -21.480 1.00 90.38 477 ASP A N 1
ATOM 3766 C CA . ASP A 1 477 ? 13.673 -17.495 -22.008 1.00 90.38 477 ASP A CA 1
ATOM 3767 C C . ASP A 1 477 ? 12.904 -16.198 -21.662 1.00 90.38 477 ASP A C 1
ATOM 3769 O O . ASP A 1 477 ? 11.739 -16.052 -22.062 1.00 90.38 477 ASP A O 1
ATOM 3773 N N . PRO A 1 478 ? 13.531 -15.248 -20.937 1.00 86.19 478 PRO A N 1
ATOM 3774 C CA . PRO A 1 478 ? 12.859 -14.053 -20.441 1.00 86.19 478 PRO A CA 1
ATOM 3775 C C . PRO A 1 478 ? 12.430 -13.074 -21.536 1.00 86.19 478 PRO A C 1
ATOM 3777 O O . PRO A 1 478 ? 11.693 -12.134 -21.253 1.00 86.19 478 PRO A O 1
ATOM 3780 N N . THR A 1 479 ? 12.866 -13.255 -22.785 1.00 87.88 479 THR A N 1
ATOM 3781 C CA . THR A 1 479 ? 12.470 -12.396 -23.910 1.00 87.88 479 THR A CA 1
ATOM 3782 C C . THR A 1 479 ? 11.122 -12.788 -24.523 1.00 87.88 479 THR A C 1
ATOM 3784 O O . THR A 1 479 ? 10.503 -11.970 -25.204 1.00 87.88 479 THR A O 1
ATOM 3787 N N . LEU A 1 480 ? 10.606 -13.992 -24.234 1.00 87.12 480 LEU A N 1
ATOM 3788 C CA . LEU A 1 480 ? 9.425 -14.559 -24.903 1.00 87.12 480 LEU A CA 1
ATOM 3789 C C . LEU A 1 480 ? 8.118 -13.772 -24.707 1.00 87.12 480 LEU A C 1
ATOM 3791 O O . LEU A 1 480 ? 7.206 -13.933 -25.514 1.00 87.12 480 LEU A O 1
ATOM 3795 N N . TYR A 1 481 ? 8.007 -12.890 -23.707 1.00 82.88 481 TYR A N 1
ATOM 3796 C CA . TYR A 1 481 ? 6.853 -11.980 -23.581 1.00 82.88 481 TYR A CA 1
ATOM 3797 C C . TYR A 1 481 ? 6.705 -11.019 -24.774 1.00 82.88 481 TYR A C 1
ATOM 3799 O O . TYR A 1 481 ? 5.589 -10.605 -25.083 1.00 82.88 481 TYR A O 1
ATOM 3807 N N . MET A 1 482 ? 7.800 -10.720 -25.485 1.00 84.50 482 MET A N 1
ATOM 3808 C CA . MET A 1 482 ? 7.778 -9.957 -26.740 1.00 84.50 482 MET A CA 1
ATOM 3809 C C . MET A 1 482 ? 7.300 -10.788 -27.943 1.00 84.50 482 MET A C 1
ATOM 3811 O O . MET A 1 482 ? 7.030 -10.230 -29.003 1.00 84.50 482 MET A O 1
ATOM 3815 N N . GLU A 1 483 ? 7.156 -12.110 -27.793 1.00 88.81 483 GLU A N 1
ATOM 3816 C CA . GLU A 1 483 ? 6.686 -13.026 -28.837 1.00 88.81 483 GLU A CA 1
ATOM 3817 C C . GLU A 1 483 ? 5.504 -13.889 -28.341 1.00 88.81 483 GLU A C 1
ATOM 3819 O O . GLU A 1 483 ? 5.653 -15.106 -28.157 1.00 88.81 483 GLU A O 1
ATOM 3824 N N . PRO A 1 484 ? 4.300 -13.305 -28.142 1.00 84.19 484 PRO A N 1
ATOM 3825 C CA . PRO A 1 484 ? 3.181 -13.976 -27.472 1.00 84.19 484 PRO A CA 1
ATOM 3826 C C . PRO A 1 484 ? 2.757 -15.312 -28.096 1.00 84.19 484 PRO A C 1
ATOM 3828 O O . PRO A 1 484 ? 2.304 -16.200 -27.382 1.00 84.19 484 PRO A O 1
ATOM 3831 N N . GLU A 1 485 ? 2.936 -15.502 -29.407 1.00 88.12 485 GLU A N 1
ATOM 3832 C CA . GLU A 1 485 ? 2.650 -16.771 -30.094 1.00 88.12 485 GLU A CA 1
ATOM 3833 C C . GLU A 1 485 ? 3.672 -17.880 -29.803 1.00 88.12 485 GLU A C 1
ATOM 3835 O O . GLU A 1 485 ? 3.336 -19.067 -29.859 1.00 88.12 485 GLU A O 1
ATOM 3840 N N . LYS A 1 486 ? 4.936 -17.531 -29.529 1.00 88.88 486 LYS A N 1
ATOM 3841 C CA . LYS A 1 486 ? 5.950 -18.496 -29.074 1.00 88.88 486 LYS A CA 1
ATOM 3842 C C . LYS A 1 486 ? 5.737 -18.808 -27.597 1.00 88.88 486 LYS A C 1
ATOM 3844 O O . LYS A 1 486 ? 5.723 -19.981 -27.229 1.00 88.88 486 LYS A O 1
ATOM 3849 N N . LEU A 1 487 ? 5.493 -17.780 -26.779 1.00 89.19 487 LEU A N 1
ATOM 3850 C CA . LEU A 1 487 ? 5.184 -17.950 -25.360 1.00 89.19 487 LEU A CA 1
ATOM 3851 C C . LEU A 1 487 ? 3.917 -18.790 -25.155 1.00 89.19 487 LEU A C 1
ATOM 3853 O O . LEU A 1 487 ? 3.939 -19.707 -24.344 1.00 89.19 487 LEU A O 1
ATOM 3857 N N . ALA A 1 488 ? 2.859 -18.570 -25.944 1.00 87.44 488 ALA A N 1
ATOM 3858 C CA . ALA A 1 488 ? 1.645 -19.385 -25.907 1.00 87.44 488 ALA A CA 1
ATOM 3859 C C . ALA A 1 488 ? 1.942 -20.875 -26.101 1.00 87.44 488 ALA A C 1
ATOM 3861 O O . ALA A 1 488 ? 1.580 -21.665 -25.238 1.00 87.44 488 ALA A O 1
ATOM 3862 N N . ARG A 1 489 ? 2.672 -21.251 -27.159 1.00 88.19 489 ARG A N 1
ATOM 3863 C CA . ARG A 1 489 ? 3.067 -22.649 -27.420 1.00 88.19 489 ARG A CA 1
ATOM 3864 C C . ARG A 1 489 ? 3.996 -23.229 -26.346 1.00 88.19 489 ARG A C 1
ATOM 3866 O O . ARG A 1 489 ? 3.964 -24.427 -26.088 1.00 88.19 489 ARG A O 1
ATOM 3873 N N . ARG A 1 490 ? 4.827 -22.398 -25.706 1.00 86.56 490 ARG A N 1
ATOM 3874 C CA . ARG A 1 490 ? 5.729 -22.810 -24.612 1.00 86.56 490 ARG A CA 1
ATOM 3875 C C . ARG A 1 490 ? 4.995 -22.988 -23.274 1.00 86.56 490 ARG A C 1
ATOM 3877 O O . ARG A 1 490 ? 5.383 -23.833 -22.475 1.00 86.56 490 ARG A O 1
ATOM 3884 N N . VAL A 1 491 ? 3.932 -22.217 -23.046 1.00 86.56 491 VAL A N 1
ATOM 3885 C CA . VAL A 1 491 ? 3.079 -22.252 -21.844 1.00 86.56 491 VAL A CA 1
ATOM 3886 C C . VAL A 1 491 ? 1.902 -23.228 -21.998 1.00 86.56 491 VAL A C 1
ATOM 3888 O O . VAL A 1 491 ? 1.361 -23.700 -21.004 1.00 86.56 491 VAL A O 1
ATOM 3891 N N . GLU A 1 492 ? 1.540 -23.618 -23.220 1.00 86.00 492 GLU A N 1
ATOM 3892 C CA . GLU A 1 492 ? 0.512 -24.628 -23.512 1.00 86.00 492 GLU A CA 1
ATOM 3893 C C . GLU A 1 492 ? 0.814 -25.975 -22.833 1.00 86.00 492 GLU A C 1
ATOM 3895 O O . GLU A 1 492 ? -0.075 -26.562 -22.215 1.00 86.00 492 GLU A O 1
ATOM 3900 N N . SER A 1 493 ? 2.083 -26.403 -22.804 1.00 82.69 493 SER A N 1
ATOM 3901 C CA . SER A 1 493 ? 2.526 -27.582 -22.040 1.00 82.69 493 SER A CA 1
ATOM 3902 C C . SER A 1 493 ? 2.440 -27.431 -20.514 1.00 82.69 493 SER A C 1
ATOM 3904 O O . SER A 1 493 ? 2.574 -28.421 -19.803 1.00 82.69 493 SER A O 1
ATOM 3906 N N . LEU A 1 494 ? 2.221 -26.215 -20.001 1.00 85.31 494 LEU A N 1
ATOM 3907 C CA . LEU A 1 494 ? 2.018 -25.929 -18.576 1.00 85.31 494 LEU A CA 1
ATOM 3908 C C . LEU A 1 494 ? 0.524 -25.854 -18.203 1.00 85.31 494 LEU A C 1
ATOM 3910 O O . LEU A 1 494 ? 0.198 -25.775 -17.022 1.00 85.31 494 LEU A O 1
ATOM 3914 N N . SER A 1 495 ? -0.397 -25.890 -19.176 1.00 81.25 495 SER A N 1
ATOM 3915 C CA . SER A 1 495 ? -1.848 -25.714 -18.959 1.00 81.25 495 SER A CA 1
ATOM 3916 C C . SER A 1 495 ? -2.485 -26.745 -18.015 1.00 81.25 495 SER A C 1
ATOM 3918 O O . SER A 1 495 ? -3.442 -26.428 -17.312 1.00 81.25 495 SER A O 1
ATOM 3920 N N . SER A 1 496 ? -1.924 -27.952 -17.923 1.00 82.44 496 SER A N 1
ATOM 3921 C CA . SER A 1 496 ? -2.336 -28.986 -16.963 1.00 82.44 496 SER A CA 1
ATOM 3922 C C . SER A 1 496 ? -1.981 -28.661 -15.503 1.00 82.44 496 SER A C 1
ATOM 3924 O O . SER A 1 496 ? -2.472 -29.329 -14.597 1.00 82.44 496 SER A O 1
ATOM 3926 N N . MET A 1 497 ? -1.159 -27.633 -15.266 1.00 80.44 497 MET A N 1
ATOM 3927 C CA . MET A 1 497 ? -0.705 -27.175 -13.947 1.00 80.44 497 MET A CA 1
ATOM 3928 C C . MET A 1 497 ? -1.391 -25.869 -13.500 1.00 80.44 497 MET A C 1
ATOM 3930 O O . MET A 1 497 ? -0.903 -25.172 -12.607 1.00 80.44 497 MET A O 1
ATOM 3934 N N . VAL A 1 498 ? -2.538 -25.511 -14.093 1.00 71.00 498 VAL A N 1
ATOM 3935 C CA . VAL A 1 498 ? -3.377 -24.399 -13.610 1.00 71.00 498 VAL A CA 1
ATOM 3936 C C . VAL A 1 498 ? -3.854 -24.701 -12.184 1.00 71.00 498 VAL A C 1
ATOM 3938 O O . VAL A 1 498 ? -4.709 -25.554 -11.961 1.00 71.00 498 VAL A O 1
ATOM 3941 N N . GLY A 1 499 ? -3.282 -23.986 -11.212 1.00 71.38 499 GLY A N 1
ATOM 3942 C CA . GLY A 1 499 ? -3.485 -24.213 -9.776 1.00 71.38 499 GLY A CA 1
ATOM 3943 C C . GLY A 1 499 ? -2.190 -24.463 -8.994 1.00 71.38 499 GLY A C 1
ATOM 3944 O O . GLY A 1 499 ? -2.197 -24.318 -7.776 1.00 71.38 499 GLY A O 1
ATOM 3945 N N . CYS A 1 500 ? -1.078 -24.768 -9.670 1.00 84.94 500 CYS A N 1
ATOM 3946 C CA . CYS A 1 500 ? 0.257 -24.779 -9.069 1.00 84.94 500 CYS A CA 1
ATOM 3947 C C . CYS A 1 500 ? 0.768 -23.354 -8.787 1.00 84.94 500 CYS A C 1
ATOM 3949 O O . CYS A 1 500 ? 0.294 -22.385 -9.384 1.00 84.94 500 CYS A O 1
ATOM 3951 N N . HIS A 1 501 ? 1.751 -23.240 -7.889 1.00 90.31 501 HIS A N 1
ATOM 3952 C CA . HIS A 1 501 ? 2.456 -21.993 -7.585 1.00 90.31 501 HIS A CA 1
ATOM 3953 C C . HIS A 1 501 ? 3.685 -21.847 -8.485 1.00 90.31 501 HIS A C 1
ATOM 3955 O O . HIS A 1 501 ? 4.633 -22.611 -8.350 1.00 90.31 501 HIS A O 1
ATOM 3961 N N . PHE A 1 502 ? 3.690 -20.872 -9.387 1.00 93.44 502 PHE A N 1
ATOM 3962 C CA . PHE A 1 502 ? 4.799 -20.608 -10.302 1.00 93.44 502 PHE A CA 1
ATOM 3963 C C . PHE A 1 502 ? 5.732 -19.563 -9.695 1.00 93.44 502 PHE A C 1
ATOM 3965 O O . PHE A 1 502 ? 5.317 -18.423 -9.478 1.00 93.44 502 PHE A O 1
ATOM 3972 N N . VAL A 1 503 ? 6.981 -19.949 -9.423 1.00 94.88 503 VAL A N 1
ATOM 3973 C CA . VAL A 1 503 ? 7.975 -19.082 -8.773 1.00 94.88 503 VAL A CA 1
ATOM 3974 C C . VAL A 1 503 ? 9.120 -18.804 -9.736 1.00 94.88 503 VAL A C 1
ATOM 3976 O O . VAL A 1 503 ? 9.851 -19.711 -10.126 1.00 94.88 503 VAL A O 1
ATOM 3979 N N . PHE A 1 504 ? 9.262 -17.541 -10.124 1.00 95.19 504 PHE A N 1
ATOM 3980 C CA . PHE A 1 504 ? 10.231 -17.088 -11.114 1.00 95.19 504 PHE A CA 1
ATOM 3981 C C . PHE A 1 504 ? 11.551 -16.677 -10.446 1.00 95.19 504 PHE A C 1
ATOM 3983 O O . PHE A 1 504 ? 11.585 -15.759 -9.620 1.00 95.19 504 PHE A O 1
ATOM 3990 N N . LEU A 1 505 ? 12.648 -17.328 -10.837 1.00 95.50 505 LEU A N 1
ATOM 3991 C CA . LEU A 1 505 ? 14.010 -16.887 -10.549 1.00 95.50 505 LEU A CA 1
ATOM 3992 C C . LEU A 1 505 ? 14.413 -15.853 -11.600 1.00 95.50 505 LEU A C 1
ATOM 3994 O O . LEU A 1 505 ? 14.406 -16.135 -12.800 1.00 95.50 505 LEU A O 1
ATOM 3998 N N . LEU A 1 506 ? 14.747 -14.654 -11.137 1.00 92.94 506 LEU A N 1
ATOM 3999 C CA . LEU A 1 506 ? 15.164 -13.540 -11.984 1.00 92.94 506 LEU A CA 1
ATOM 4000 C C . LEU A 1 506 ? 16.692 -13.453 -12.042 1.00 92.94 506 LEU A C 1
ATOM 4002 O O . LEU A 1 506 ? 17.370 -13.868 -11.097 1.00 92.94 506 LEU A O 1
ATOM 4006 N N . ASP A 1 507 ? 17.233 -12.891 -13.127 1.00 88.31 507 ASP A N 1
ATOM 4007 C CA . ASP A 1 507 ? 18.658 -12.566 -13.186 1.00 88.31 507 ASP A CA 1
ATOM 4008 C C . ASP A 1 507 ? 18.942 -11.322 -12.345 1.00 88.31 507 ASP A C 1
ATOM 4010 O O . ASP A 1 507 ? 18.488 -10.220 -12.667 1.00 88.31 507 ASP A O 1
ATOM 4014 N N . SER A 1 508 ? 19.689 -11.515 -11.263 1.00 83.00 508 SER A N 1
ATOM 4015 C CA . SER A 1 508 ? 20.066 -10.470 -10.313 1.00 83.00 508 SER A CA 1
ATOM 4016 C C . SER A 1 508 ? 21.085 -9.472 -10.892 1.00 83.00 508 SER A C 1
ATOM 4018 O O . SER A 1 508 ? 21.296 -8.420 -10.291 1.00 83.00 508 SER A O 1
ATOM 4020 N N . HIS A 1 509 ? 21.687 -9.768 -12.055 1.00 80.75 509 HIS A N 1
ATOM 4021 C CA . HIS A 1 509 ? 22.680 -8.923 -12.738 1.00 80.75 509 HIS A CA 1
ATOM 4022 C C . HIS A 1 509 ? 22.113 -8.156 -13.947 1.00 80.75 509 HIS A C 1
ATOM 4024 O O . HIS A 1 509 ? 22.768 -7.235 -14.435 1.00 80.75 509 HIS A O 1
ATOM 4030 N N . ASP A 1 510 ? 20.904 -8.480 -14.427 1.00 81.62 510 ASP A N 1
ATOM 4031 C CA . ASP A 1 510 ? 20.214 -7.729 -15.491 1.00 81.62 510 ASP A CA 1
ATOM 4032 C C . ASP A 1 510 ? 19.089 -6.858 -14.907 1.00 81.62 510 ASP A C 1
ATOM 4034 O O . ASP A 1 510 ? 18.059 -7.346 -14.438 1.00 81.62 510 ASP A O 1
ATOM 4038 N N . SER A 1 511 ? 19.247 -5.534 -14.988 1.00 75.62 511 SER A N 1
ATOM 4039 C CA . SER A 1 511 ? 18.244 -4.564 -14.522 1.00 75.62 511 SER A CA 1
ATOM 4040 C C . SER A 1 511 ? 16.901 -4.661 -15.263 1.00 75.62 511 SER A C 1
ATOM 4042 O O . SER A 1 511 ? 15.885 -4.171 -14.766 1.00 75.62 511 SER A O 1
ATOM 4044 N N . ARG A 1 512 ? 16.865 -5.325 -16.425 1.00 82.50 512 ARG A N 1
ATOM 4045 C CA . ARG A 1 512 ? 15.656 -5.562 -17.226 1.00 82.50 512 ARG A CA 1
ATOM 4046 C C . ARG A 1 512 ? 14.877 -6.802 -16.780 1.00 82.50 512 ARG A C 1
ATOM 4048 O O . ARG A 1 512 ? 13.710 -6.913 -17.157 1.00 82.50 512 ARG A O 1
ATOM 4055 N N . SER A 1 513 ? 15.455 -7.693 -15.964 1.00 82.81 513 SER A N 1
ATOM 4056 C CA . SER A 1 513 ? 14.812 -8.936 -15.491 1.00 82.81 513 SER A CA 1
ATOM 4057 C C . SER A 1 513 ? 13.430 -8.707 -14.894 1.00 82.81 513 SER A C 1
ATOM 4059 O O . SER A 1 513 ? 12.516 -9.503 -15.090 1.00 82.81 513 SER A O 1
ATOM 4061 N N . ARG A 1 514 ? 13.253 -7.586 -14.189 1.00 82.00 514 ARG A N 1
ATOM 4062 C CA . ARG A 1 514 ? 11.970 -7.207 -13.597 1.00 82.00 514 ARG A CA 1
ATOM 4063 C C . ARG A 1 514 ? 10.923 -6.842 -14.653 1.00 82.00 514 ARG A C 1
ATOM 4065 O O . ARG A 1 514 ? 9.812 -7.351 -14.599 1.00 82.00 514 ARG A O 1
ATOM 4072 N N . GLN A 1 515 ? 11.280 -6.037 -15.655 1.00 82.12 515 GLN A N 1
ATOM 4073 C CA . GLN A 1 515 ? 10.376 -5.698 -16.764 1.00 82.12 515 GLN A CA 1
ATOM 4074 C C . GLN A 1 515 ? 10.012 -6.941 -17.596 1.00 82.12 515 GLN A C 1
ATOM 4076 O O . GLN A 1 515 ? 8.859 -7.107 -17.992 1.00 82.12 515 GLN A O 1
ATOM 4081 N N . GLN A 1 516 ? 10.987 -7.824 -17.827 1.00 86.31 516 GLN A N 1
ATOM 4082 C CA . GLN A 1 516 ? 10.789 -9.119 -18.485 1.00 86.31 516 GLN A CA 1
ATOM 4083 C C . GLN A 1 516 ? 9.800 -9.988 -17.684 1.00 86.31 516 GLN A C 1
ATOM 4085 O O . GLN A 1 516 ? 8.821 -10.491 -18.238 1.00 86.31 516 GLN A O 1
ATOM 4090 N N . PHE A 1 517 ? 9.992 -10.080 -16.363 1.00 88.56 517 PHE A N 1
ATOM 4091 C CA . PHE A 1 517 ? 9.081 -10.768 -15.452 1.00 88.56 517 PHE A CA 1
ATOM 4092 C C . PHE A 1 517 ? 7.665 -10.187 -15.467 1.00 88.56 517 PHE A C 1
ATOM 4094 O O . PHE A 1 517 ? 6.729 -10.966 -15.595 1.00 88.56 517 PHE A O 1
ATOM 4101 N N . MET A 1 518 ? 7.476 -8.863 -15.419 1.00 85.75 518 MET A N 1
ATOM 4102 C CA . MET A 1 518 ? 6.137 -8.251 -15.490 1.00 85.75 518 MET A CA 1
ATOM 4103 C C . MET A 1 518 ? 5.368 -8.688 -16.749 1.00 85.75 518 MET A C 1
ATOM 4105 O O . MET A 1 518 ? 4.181 -9.005 -16.674 1.00 85.75 518 MET A O 1
ATOM 4109 N N . GLY A 1 519 ? 6.044 -8.750 -17.904 1.00 86.06 519 GLY A N 1
ATOM 4110 C CA . GLY A 1 519 ? 5.446 -9.220 -19.157 1.00 86.06 519 GLY A CA 1
ATOM 4111 C C . GLY A 1 519 ? 5.049 -10.700 -19.120 1.00 86.06 519 GLY A C 1
ATOM 4112 O O . GLY A 1 519 ? 3.961 -11.065 -19.571 1.00 86.06 519 GLY A O 1
ATOM 4113 N N . LEU A 1 520 ? 5.897 -11.553 -18.537 1.00 88.75 520 LEU A N 1
ATOM 4114 C CA . LEU A 1 520 ? 5.610 -12.978 -18.344 1.00 88.75 520 LEU A CA 1
ATOM 4115 C C . LEU A 1 520 ? 4.493 -13.208 -17.313 1.00 88.75 520 LEU A C 1
ATOM 4117 O O . LEU A 1 520 ? 3.574 -13.980 -17.581 1.00 88.75 520 LEU A O 1
ATOM 4121 N N . GLN A 1 521 ? 4.528 -12.508 -16.176 1.00 88.06 521 GLN A N 1
ATOM 4122 C CA . GLN A 1 521 ? 3.504 -12.542 -15.131 1.00 88.06 521 GLN A CA 1
ATOM 4123 C C . GLN A 1 521 ? 2.141 -12.180 -15.719 1.00 88.06 521 GLN A C 1
ATOM 4125 O O . GLN A 1 521 ? 1.195 -12.951 -15.561 1.00 88.06 521 GLN A O 1
ATOM 4130 N N . LEU A 1 522 ? 2.047 -11.058 -16.442 1.00 84.19 522 LEU A N 1
ATOM 4131 C CA . LEU A 1 522 ? 0.808 -10.622 -17.085 1.00 84.19 522 LEU A CA 1
ATOM 4132 C C . LEU A 1 522 ? 0.276 -11.682 -18.060 1.00 84.19 522 LEU A C 1
ATOM 4134 O O . LEU A 1 522 ? -0.916 -11.981 -18.038 1.00 84.19 522 LEU A O 1
ATOM 4138 N N . PHE A 1 523 ? 1.144 -12.303 -18.865 1.00 87.56 523 PHE A N 1
ATOM 4139 C CA . PHE A 1 523 ? 0.740 -13.375 -19.777 1.00 87.56 523 PHE A CA 1
ATOM 4140 C C . PHE A 1 523 ? 0.215 -14.615 -19.036 1.00 87.56 523 PHE A C 1
ATOM 4142 O O . PHE A 1 523 ? -0.850 -15.131 -19.376 1.00 87.56 523 PHE A O 1
ATOM 4149 N N . PHE A 1 524 ? 0.926 -15.093 -18.010 1.00 87.94 524 PHE A N 1
ATOM 4150 C CA . PHE A 1 524 ? 0.495 -16.237 -17.197 1.00 87.94 524 PHE A CA 1
ATOM 4151 C C . PHE A 1 524 ? -0.858 -15.954 -16.522 1.00 87.94 524 PHE A C 1
ATOM 4153 O O . PHE A 1 524 ? -1.789 -16.757 -16.617 1.00 87.94 524 PHE A O 1
ATOM 4160 N N . VAL A 1 525 ? -1.002 -14.771 -15.927 1.00 82.12 525 VAL A N 1
ATOM 4161 C CA . VAL A 1 525 ? -2.233 -14.304 -15.282 1.00 82.12 525 VAL A CA 1
ATOM 4162 C C . VAL A 1 525 ? -3.394 -14.192 -16.286 1.00 82.12 525 VAL A C 1
ATOM 4164 O O . VAL A 1 525 ? -4.495 -14.662 -15.998 1.00 82.12 525 VAL A O 1
ATOM 4167 N N . GLN A 1 526 ? -3.161 -13.686 -17.504 1.00 82.12 526 GLN A N 1
ATOM 4168 C CA . GLN A 1 526 ? -4.155 -13.678 -18.594 1.00 82.12 526 GLN A CA 1
ATOM 4169 C C . GLN A 1 526 ? -4.534 -15.086 -19.090 1.00 82.12 526 GLN A C 1
ATOM 4171 O O . GLN A 1 526 ? -5.653 -15.290 -19.559 1.00 82.12 526 GLN A O 1
ATOM 4176 N N . LYS A 1 527 ? -3.637 -16.074 -18.977 1.00 83.94 527 LYS A N 1
ATOM 4177 C CA . LYS A 1 527 ? -3.929 -17.493 -19.257 1.00 83.94 527 LYS A CA 1
ATOM 4178 C C . LYS A 1 527 ? -4.584 -18.234 -18.083 1.00 83.94 527 LYS A C 1
ATOM 4180 O O . LYS A 1 527 ? -4.850 -19.426 -18.201 1.00 83.94 527 LYS A O 1
ATOM 4185 N N . GLY A 1 528 ? -4.888 -17.547 -16.979 1.00 81.62 528 GLY A N 1
ATOM 4186 C CA . GLY A 1 528 ? -5.575 -18.121 -15.820 1.00 81.62 528 GLY A CA 1
ATOM 4187 C C . GLY A 1 528 ? -4.661 -18.820 -14.810 1.00 81.62 528 GLY A C 1
ATOM 4188 O O . GLY A 1 528 ? -5.165 -19.424 -13.859 1.00 81.62 528 GLY A O 1
ATOM 4189 N N . PHE A 1 529 ? -3.335 -18.721 -14.959 1.00 86.00 529 PHE A N 1
ATOM 4190 C CA . PHE A 1 529 ? -2.402 -19.135 -13.913 1.00 86.00 529 PHE A CA 1
ATOM 4191 C C . PHE A 1 529 ? -2.486 -18.138 -12.758 1.00 86.00 529 PHE A C 1
ATOM 4193 O O . PHE A 1 529 ? -1.997 -17.016 -12.840 1.00 86.00 529 PHE A O 1
ATOM 4200 N N . LYS A 1 530 ? -3.168 -18.554 -11.689 1.00 79.12 530 LYS A N 1
ATOM 4201 C CA . LYS A 1 530 ? -3.473 -17.708 -10.532 1.00 79.12 530 LYS A CA 1
ATOM 4202 C C . LYS A 1 530 ? -2.230 -17.370 -9.713 1.00 79.12 530 LYS A C 1
ATOM 4204 O O . LYS A 1 530 ? -1.933 -16.206 -9.480 1.00 79.12 530 LYS A O 1
ATOM 4209 N N . TYR A 1 531 ? -1.513 -18.390 -9.259 1.00 88.25 531 TYR A N 1
ATOM 4210 C CA . TYR A 1 531 ? -0.425 -18.220 -8.306 1.00 88.25 531 TYR A CA 1
ATOM 4211 C C . TYR A 1 531 ? 0.898 -17.995 -9.042 1.00 88.25 531 TYR A C 1
ATOM 4213 O O . TYR A 1 531 ? 1.637 -18.942 -9.300 1.00 88.25 531 TYR A O 1
ATOM 4221 N N . VAL A 1 532 ? 1.175 -16.741 -9.400 1.00 90.38 532 VAL A N 1
ATOM 4222 C CA . VAL A 1 532 ? 2.444 -16.316 -10.011 1.00 90.38 532 VAL A CA 1
ATOM 4223 C C . VAL A 1 532 ? 3.205 -15.430 -9.030 1.00 90.38 532 VAL A C 1
ATOM 4225 O O . VAL A 1 532 ? 2.634 -14.536 -8.403 1.00 90.38 532 VAL A O 1
ATOM 4228 N N . SER A 1 533 ? 4.493 -15.706 -8.857 1.00 92.25 533 SER A N 1
ATOM 4229 C CA . SER A 1 533 ? 5.350 -15.071 -7.856 1.00 92.25 533 SER A CA 1
ATOM 4230 C C . SER A 1 533 ? 6.795 -15.004 -8.348 1.00 92.25 533 SER A C 1
ATOM 4232 O O . SER A 1 533 ? 7.198 -15.791 -9.204 1.00 92.25 533 SER A O 1
ATOM 4234 N N . SER A 1 534 ? 7.597 -14.100 -7.793 1.00 92.88 534 SER A N 1
ATOM 4235 C CA . SER A 1 534 ? 9.049 -14.046 -8.019 1.00 92.88 534 SER A CA 1
ATOM 4236 C C . SER A 1 534 ? 9.819 -14.375 -6.738 1.00 92.88 534 SER A C 1
ATOM 4238 O O . SER A 1 534 ? 9.285 -14.263 -5.634 1.00 92.88 534 SER A O 1
ATOM 4240 N N . CYS A 1 535 ? 11.067 -14.827 -6.877 1.00 94.06 535 CYS A N 1
ATOM 4241 C CA . CYS A 1 535 ? 11.965 -15.034 -5.742 1.00 94.06 535 CYS A CA 1
ATOM 4242 C C . CYS A 1 535 ? 12.663 -13.722 -5.350 1.00 94.06 535 CYS A C 1
ATOM 4244 O O . CYS A 1 535 ? 13.294 -13.073 -6.189 1.00 94.06 535 CYS A O 1
ATOM 4246 N N . GLU A 1 536 ? 12.614 -13.361 -4.067 1.00 90.38 536 GLU A N 1
ATOM 4247 C CA . GLU A 1 536 ? 13.379 -12.248 -3.506 1.00 90.38 536 GLU A CA 1
ATOM 4248 C C . GLU A 1 536 ? 14.883 -12.505 -3.696 1.00 90.38 536 GLU A C 1
ATOM 4250 O O . GLU A 1 536 ? 15.372 -13.613 -3.478 1.00 90.38 536 GLU A O 1
ATOM 4255 N N . GLY A 1 537 ? 15.612 -11.496 -4.184 1.00 88.62 537 GLY A N 1
ATOM 4256 C CA . GLY A 1 537 ? 17.031 -11.617 -4.542 1.00 88.62 537 GLY A CA 1
ATOM 4257 C C . GLY A 1 537 ? 17.337 -12.434 -5.811 1.00 88.62 537 GLY A C 1
ATOM 4258 O O . GLY A 1 537 ? 18.502 -12.506 -6.207 1.00 88.62 537 GLY A O 1
ATOM 4259 N N . GLY A 1 538 ? 16.325 -12.999 -6.480 1.00 92.94 538 GLY A N 1
ATOM 4260 C CA . GLY A 1 538 ? 16.480 -13.762 -7.721 1.00 92.94 538 GLY A CA 1
ATOM 4261 C C . GLY A 1 538 ? 17.293 -15.050 -7.549 1.00 92.94 538 GLY A C 1
ATOM 4262 O O . GLY A 1 538 ? 17.298 -15.668 -6.483 1.00 92.94 538 GLY A O 1
ATOM 4263 N N . PHE A 1 539 ? 17.992 -15.464 -8.609 1.00 94.88 539 PHE A N 1
ATOM 4264 C CA . PHE A 1 539 ? 18.876 -16.631 -8.539 1.00 94.88 539 PHE A CA 1
ATOM 4265 C C . PHE A 1 539 ? 20.037 -16.433 -7.555 1.00 94.88 539 PHE A C 1
ATOM 4267 O O . PHE A 1 539 ? 20.362 -17.378 -6.843 1.00 94.88 539 PHE A O 1
ATOM 4274 N N . ALA A 1 540 ? 20.623 -15.232 -7.464 1.00 94.06 540 ALA A N 1
ATOM 4275 C CA . ALA A 1 540 ? 21.800 -14.979 -6.625 1.00 94.06 540 ALA A CA 1
ATOM 4276 C C . ALA A 1 540 ? 21.562 -15.331 -5.143 1.00 94.06 540 ALA A C 1
ATOM 4278 O O . ALA A 1 540 ? 22.377 -16.013 -4.528 1.00 94.06 540 ALA A O 1
ATOM 4279 N N . ALA A 1 541 ? 20.403 -14.964 -4.583 1.00 93.88 541 ALA A N 1
ATOM 4280 C CA . ALA A 1 541 ? 20.056 -15.322 -3.205 1.00 93.88 541 ALA A CA 1
ATOM 4281 C C . ALA A 1 541 ? 19.887 -16.842 -3.008 1.00 93.88 541 ALA A C 1
ATOM 4283 O O . ALA A 1 541 ? 20.306 -17.390 -1.990 1.00 93.88 541 ALA A O 1
ATOM 4284 N N . CYS A 1 542 ? 19.323 -17.544 -3.996 1.00 94.44 542 CYS A N 1
ATOM 4285 C CA . CYS A 1 542 ? 19.233 -19.006 -3.977 1.00 94.44 542 CYS A CA 1
ATOM 4286 C C . CYS A 1 542 ? 20.617 -19.671 -4.106 1.00 94.44 542 CYS A C 1
ATOM 4288 O O . CYS A 1 542 ? 20.912 -20.622 -3.385 1.00 94.44 542 CYS A O 1
ATOM 4290 N N . HIS A 1 543 ? 21.473 -19.161 -4.995 1.00 94.75 543 HIS A N 1
ATOM 4291 C CA . HIS A 1 543 ? 22.859 -19.592 -5.175 1.00 94.75 543 HIS A CA 1
ATOM 4292 C C . HIS A 1 543 ? 23.650 -19.456 -3.872 1.00 94.75 543 HIS A C 1
ATOM 4294 O O . HIS A 1 543 ? 24.239 -20.431 -3.411 1.00 94.75 543 HIS A O 1
ATOM 4300 N N . ASP A 1 544 ? 23.608 -18.288 -3.231 1.00 92.75 544 ASP A N 1
ATOM 4301 C CA . ASP A 1 544 ? 24.394 -18.025 -2.027 1.00 92.75 544 ASP A CA 1
ATOM 4302 C C . ASP A 1 544 ? 23.961 -18.899 -0.844 1.00 92.75 544 ASP A C 1
ATOM 4304 O O . ASP A 1 544 ? 24.822 -19.350 -0.086 1.00 92.75 544 ASP A O 1
ATOM 4308 N N . LEU A 1 545 ? 22.665 -19.213 -0.721 1.00 91.94 545 LEU A N 1
ATOM 4309 C CA . LEU A 1 545 ? 22.153 -20.171 0.266 1.00 91.94 545 LEU A CA 1
ATOM 4310 C C . LEU A 1 545 ? 22.634 -21.611 0.019 1.00 91.94 545 LEU A C 1
ATOM 4312 O O . LEU A 1 545 ? 22.850 -22.342 0.985 1.00 91.94 545 LEU A O 1
ATOM 4316 N N . VAL A 1 546 ? 22.814 -22.029 -1.240 1.00 92.06 546 VAL A N 1
ATOM 4317 C CA . VAL A 1 546 ? 23.344 -23.364 -1.581 1.00 92.06 546 VAL A CA 1
ATOM 4318 C C . VAL A 1 546 ? 24.859 -23.412 -1.375 1.00 92.06 546 VAL A C 1
ATOM 4320 O O . VAL A 1 546 ? 25.348 -24.266 -0.642 1.00 92.06 546 VAL A O 1
ATOM 4323 N N . ILE A 1 547 ? 25.605 -22.468 -1.953 1.00 88.75 547 ILE A N 1
ATOM 4324 C CA . ILE A 1 547 ? 27.078 -22.474 -1.963 1.00 88.75 547 ILE A CA 1
ATOM 4325 C C . ILE A 1 547 ? 27.690 -22.223 -0.574 1.00 88.75 547 ILE A C 1
ATOM 4327 O O . ILE A 1 547 ? 28.768 -22.739 -0.279 1.00 88.75 547 ILE A O 1
ATOM 4331 N N . HIS A 1 548 ? 27.003 -21.493 0.312 1.00 86.25 548 HIS A N 1
ATOM 4332 C CA . HIS A 1 548 ? 27.432 -21.308 1.707 1.00 86.25 548 HIS A CA 1
ATOM 4333 C C . HIS A 1 548 ? 26.780 -22.297 2.690 1.00 86.25 548 HIS A C 1
ATOM 4335 O O . HIS A 1 548 ? 26.972 -22.170 3.905 1.00 86.25 548 HIS A O 1
ATOM 4341 N N . SER A 1 549 ? 26.024 -23.282 2.194 1.00 84.94 549 SER A N 1
ATOM 4342 C CA . SER A 1 549 ? 25.401 -24.315 3.021 1.00 84.94 549 SER A CA 1
ATOM 4343 C C . SER A 1 549 ? 26.439 -25.186 3.735 1.00 84.94 549 SER A C 1
ATOM 4345 O O . SER A 1 549 ? 27.541 -25.433 3.247 1.00 84.94 549 SER A O 1
ATOM 4347 N N . SER A 1 550 ? 26.069 -25.696 4.910 1.00 77.50 550 SER A N 1
ATOM 4348 C CA . SER A 1 550 ? 26.797 -26.765 5.605 1.00 77.50 550 SER A CA 1
ATOM 4349 C C . SER A 1 550 ? 26.223 -28.163 5.334 1.00 77.50 550 SER A C 1
ATOM 4351 O O . SER A 1 550 ? 26.728 -29.140 5.889 1.00 77.50 550 SER A O 1
ATOM 4353 N N . ALA A 1 551 ? 25.167 -28.259 4.520 1.00 78.88 551 ALA A N 1
ATOM 4354 C CA . ALA A 1 551 ? 24.546 -29.509 4.098 1.00 78.88 551 ALA A CA 1
ATOM 4355 C C . ALA A 1 551 ? 25.074 -29.974 2.731 1.00 78.88 551 ALA A C 1
ATOM 4357 O O . ALA A 1 551 ? 25.565 -29.175 1.939 1.00 78.88 551 ALA A O 1
ATOM 4358 N N . ASP A 1 552 ? 24.932 -31.270 2.456 1.00 82.94 552 ASP A N 1
ATOM 4359 C CA . ASP A 1 552 ? 25.342 -31.914 1.202 1.00 82.94 552 ASP A CA 1
ATOM 4360 C C . ASP A 1 552 ? 24.303 -31.635 0.094 1.00 82.94 552 ASP A C 1
ATOM 4362 O O . ASP A 1 552 ? 23.408 -32.439 -0.170 1.00 82.94 552 ASP A O 1
ATOM 4366 N N . ILE A 1 553 ? 24.365 -30.424 -0.470 1.00 88.19 553 ILE A N 1
ATOM 4367 C CA . ILE A 1 553 ? 23.518 -29.918 -1.560 1.00 88.19 553 ILE A CA 1
ATOM 4368 C C . ILE A 1 553 ? 24.386 -29.177 -2.588 1.00 88.19 553 ILE A C 1
ATOM 4370 O O . ILE A 1 553 ? 25.340 -28.502 -2.213 1.00 88.19 553 ILE A O 1
ATOM 4374 N N . ASP A 1 554 ? 24.046 -29.276 -3.873 1.00 89.88 554 ASP A N 1
ATOM 4375 C CA . ASP A 1 554 ? 24.738 -28.564 -4.957 1.00 89.88 554 ASP A CA 1
ATOM 4376 C C . ASP A 1 554 ? 23.764 -28.222 -6.096 1.00 89.88 554 ASP A C 1
ATOM 4378 O O . ASP A 1 554 ? 22.707 -28.842 -6.254 1.00 89.88 554 ASP A O 1
ATOM 4382 N N . LEU A 1 555 ? 24.134 -27.214 -6.880 1.00 92.94 555 LEU A N 1
ATOM 4383 C CA . LEU A 1 555 ? 23.406 -26.700 -8.032 1.00 92.94 555 LEU A CA 1
ATOM 4384 C C . LEU A 1 555 ? 23.547 -27.640 -9.245 1.00 92.94 555 LEU A C 1
ATOM 4386 O O . LEU A 1 555 ? 24.608 -28.205 -9.510 1.00 92.94 555 LEU A O 1
ATOM 4390 N N . ALA A 1 556 ? 22.483 -27.767 -10.038 1.00 91.12 556 ALA A N 1
ATOM 4391 C CA . ALA A 1 556 ? 22.481 -28.589 -11.244 1.00 91.12 556 ALA A CA 1
ATOM 4392 C C . ALA A 1 556 ? 23.380 -27.983 -12.342 1.00 91.12 556 ALA A C 1
ATOM 4394 O O . ALA A 1 556 ? 23.348 -26.774 -12.586 1.00 91.12 556 ALA A O 1
ATOM 4395 N N . ASP A 1 557 ? 24.187 -28.837 -12.985 1.00 90.31 557 ASP A N 1
ATOM 4396 C CA . ASP A 1 557 ? 25.171 -28.512 -14.036 1.00 90.31 557 ASP A CA 1
ATOM 4397 C C . ASP A 1 557 ? 26.133 -27.349 -13.704 1.00 90.31 557 ASP A C 1
ATOM 4399 O O . ASP A 1 557 ? 26.646 -26.655 -14.587 1.00 90.31 557 ASP A O 1
ATOM 4403 N N . HIS A 1 558 ? 26.393 -27.122 -12.414 1.00 93.75 558 HIS A N 1
ATOM 4404 C CA . HIS A 1 558 ? 27.098 -25.937 -11.947 1.00 93.75 558 HIS A CA 1
ATOM 4405 C C . HIS A 1 558 ? 28.599 -25.941 -12.259 1.00 93.75 558 HIS A C 1
ATOM 4407 O O . HIS A 1 558 ? 29.333 -26.902 -12.025 1.00 93.75 558 HIS A O 1
ATOM 4413 N N . ASN A 1 559 ? 29.071 -24.808 -12.777 1.00 91.62 559 ASN A N 1
ATOM 4414 C CA . ASN A 1 559 ? 30.467 -24.563 -13.098 1.00 91.62 559 ASN A CA 1
ATOM 4415 C C . ASN A 1 559 ? 30.905 -23.209 -12.509 1.00 91.62 559 ASN A C 1
ATOM 4417 O O . ASN A 1 559 ? 30.688 -22.173 -13.146 1.00 91.62 559 ASN A O 1
ATOM 4421 N N . PRO A 1 560 ? 31.580 -23.191 -11.343 1.00 89.31 560 PRO A N 1
ATOM 4422 C CA . PRO A 1 560 ? 32.030 -21.959 -10.687 1.00 89.31 560 PRO A CA 1
ATOM 4423 C C . PRO A 1 560 ? 32.914 -21.041 -11.548 1.00 89.31 560 PRO A C 1
ATOM 4425 O O . PRO A 1 560 ? 32.960 -19.840 -11.313 1.00 89.31 560 PRO A O 1
ATOM 4428 N N . ALA A 1 561 ? 33.590 -21.573 -12.576 1.00 87.88 561 ALA A N 1
ATOM 4429 C CA . ALA A 1 561 ? 34.399 -20.792 -13.520 1.00 87.88 561 ALA A CA 1
ATOM 4430 C C . ALA A 1 561 ? 33.588 -20.211 -14.704 1.00 87.88 561 ALA A C 1
ATOM 4432 O O . ALA A 1 561 ? 34.166 -19.677 -15.653 1.00 87.88 561 ALA A O 1
ATOM 4433 N N . ARG A 1 562 ? 32.256 -20.364 -14.686 1.00 88.25 562 ARG A N 1
ATOM 4434 C CA . ARG A 1 562 ? 31.294 -19.812 -15.661 1.00 88.25 562 ARG A CA 1
ATOM 4435 C C . ARG A 1 562 ? 30.037 -19.212 -15.011 1.00 88.25 562 ARG A C 1
ATOM 4437 O O . ARG A 1 562 ? 29.290 -18.511 -15.690 1.00 88.25 562 ARG A O 1
ATOM 4444 N N . CYS A 1 563 ? 29.783 -19.494 -13.736 1.00 89.00 563 CYS A N 1
ATOM 4445 C CA . CYS A 1 563 ? 28.718 -18.890 -12.942 1.00 89.00 563 CYS A CA 1
ATOM 4446 C C . CYS A 1 563 ? 29.100 -17.448 -12.559 1.00 89.00 563 CYS A C 1
ATOM 4448 O O . CYS A 1 563 ? 30.151 -17.228 -11.955 1.00 89.00 563 CYS A O 1
ATOM 4450 N N . LEU A 1 564 ? 28.271 -16.459 -12.922 1.00 87.19 564 LEU A N 1
ATOM 4451 C CA . LEU A 1 564 ? 28.537 -15.043 -12.620 1.00 87.19 564 LEU A CA 1
ATOM 4452 C C . LEU A 1 564 ? 28.576 -14.783 -11.111 1.00 87.19 564 LEU A C 1
ATOM 4454 O O . LEU A 1 564 ? 29.433 -14.041 -10.639 1.00 87.19 564 LEU A O 1
ATOM 4458 N N . ASP A 1 565 ? 27.698 -15.438 -10.356 1.00 88.75 565 ASP A N 1
ATOM 4459 C CA . ASP A 1 565 ? 27.568 -15.286 -8.908 1.00 88.75 565 ASP A CA 1
ATOM 4460 C C . ASP A 1 565 ? 28.826 -15.790 -8.168 1.00 88.75 565 ASP A C 1
ATOM 4462 O O . ASP A 1 565 ? 29.372 -15.086 -7.315 1.00 88.75 565 ASP A O 1
ATOM 4466 N N . CYS A 1 566 ? 29.393 -16.933 -8.582 1.00 88.19 566 CYS A N 1
ATOM 4467 C CA . CYS A 1 566 ? 30.703 -17.418 -8.112 1.00 88.19 566 CYS A CA 1
ATOM 4468 C C . CYS A 1 566 ? 31.885 -16.516 -8.509 1.00 88.19 566 CYS A C 1
ATOM 4470 O O . CYS A 1 566 ? 32.877 -16.444 -7.785 1.00 88.19 566 CYS A O 1
ATOM 4472 N N . MET A 1 567 ? 31.823 -15.841 -9.660 1.00 83.75 567 MET A N 1
ATOM 4473 C CA . MET A 1 567 ? 32.905 -14.949 -10.092 1.00 83.75 567 MET A CA 1
ATOM 4474 C C . MET A 1 567 ? 32.853 -13.598 -9.363 1.00 83.75 567 MET A C 1
ATOM 4476 O O . MET A 1 567 ? 33.891 -13.111 -8.911 1.00 83.75 567 MET A O 1
ATOM 4480 N N . ASN A 1 568 ? 31.665 -13.021 -9.170 1.00 68.00 568 ASN A N 1
ATOM 4481 C CA . ASN A 1 568 ? 31.489 -11.731 -8.496 1.00 68.00 568 ASN A CA 1
ATOM 4482 C C . ASN A 1 568 ? 31.748 -11.805 -6.978 1.00 68.00 568 ASN A C 1
ATOM 4484 O O . ASN A 1 568 ? 32.253 -10.844 -6.399 1.00 68.00 568 ASN A O 1
ATOM 4488 N N . THR A 1 569 ? 31.513 -12.956 -6.338 1.00 57.69 569 THR A N 1
ATOM 4489 C CA . THR A 1 569 ? 31.845 -13.192 -4.914 1.00 57.69 569 THR A CA 1
ATOM 4490 C C . THR A 1 569 ? 33.353 -13.289 -4.619 1.00 57.69 569 THR A C 1
ATOM 4492 O O . THR A 1 569 ? 33.750 -13.374 -3.458 1.00 57.69 569 THR A O 1
ATOM 4495 N N . SER A 1 570 ? 34.224 -13.216 -5.636 1.00 40.28 570 SER A N 1
ATOM 4496 C CA . SER A 1 570 ? 35.687 -13.291 -5.469 1.00 40.28 570 SER A CA 1
ATOM 4497 C C . SER A 1 570 ? 36.383 -11.966 -5.098 1.00 40.28 570 SER A C 1
ATOM 4499 O O . SER A 1 570 ? 37.593 -11.965 -4.852 1.00 40.28 570 SER A O 1
ATOM 4501 N N . VAL A 1 571 ? 35.655 -10.842 -5.024 1.00 30.64 571 VAL A N 1
ATOM 4502 C CA . VAL A 1 571 ? 36.219 -9.511 -4.722 1.00 30.64 571 VAL A CA 1
ATOM 4503 C C . VAL A 1 571 ? 36.000 -9.132 -3.245 1.00 30.64 571 VAL A C 1
ATOM 4505 O O . VAL A 1 571 ? 34.866 -8.861 -2.851 1.00 30.64 571 VAL A O 1
ATOM 4508 N N . PRO A 1 572 ? 37.053 -9.046 -2.406 1.00 30.47 572 PRO A N 1
ATOM 4509 C CA . PRO A 1 572 ? 36.903 -8.644 -1.010 1.00 30.47 572 PRO A CA 1
ATOM 4510 C C . PRO A 1 572 ? 36.684 -7.128 -0.887 1.00 30.47 572 PRO A C 1
ATOM 4512 O O . PRO A 1 572 ? 37.616 -6.338 -1.041 1.00 30.47 572 PRO A O 1
ATOM 4515 N N . SER A 1 573 ? 35.461 -6.715 -0.554 1.00 27.97 573 SER A N 1
ATOM 4516 C CA . SER A 1 573 ? 35.141 -5.325 -0.216 1.00 27.97 573 SER A CA 1
ATOM 4517 C C . SER A 1 573 ? 35.828 -4.910 1.090 1.00 27.97 573 SER A C 1
ATOM 4519 O O . SER A 1 573 ? 35.465 -5.375 2.174 1.00 27.97 573 SER A O 1
ATOM 4521 N N . THR A 1 574 ? 36.821 -4.029 1.006 1.00 31.67 574 THR A N 1
ATOM 4522 C CA . THR A 1 574 ? 37.543 -3.525 2.178 1.00 31.67 574 THR A CA 1
ATOM 4523 C C . THR A 1 574 ? 36.762 -2.425 2.890 1.00 31.67 574 THR A C 1
ATOM 4525 O O . THR A 1 574 ? 36.998 -1.255 2.606 1.00 31.67 574 THR A O 1
ATOM 4528 N N . ASP A 1 575 ? 35.914 -2.778 3.863 1.00 26.89 575 ASP A N 1
ATOM 4529 C CA . ASP A 1 575 ? 35.779 -1.922 5.049 1.00 26.89 575 ASP A CA 1
ATOM 4530 C C . ASP A 1 575 ? 35.262 -2.630 6.321 1.00 26.89 575 ASP A C 1
ATOM 4532 O O . ASP A 1 575 ? 34.070 -2.857 6.498 1.00 26.89 575 ASP A O 1
ATOM 4536 N N . SER A 1 576 ? 36.202 -2.870 7.244 1.00 26.53 576 SER A N 1
ATOM 4537 C CA . SER A 1 576 ? 36.010 -2.876 8.707 1.00 26.53 576 SER A CA 1
ATOM 4538 C C . SER A 1 576 ? 35.130 -3.981 9.374 1.00 26.53 576 SER A C 1
ATOM 4540 O O . SER A 1 576 ? 34.310 -4.627 8.729 1.00 26.53 576 SER A O 1
ATOM 4542 N N . PRO A 1 577 ? 35.383 -4.353 10.657 1.00 33.50 577 PRO A N 1
ATOM 4543 C CA . PRO A 1 577 ? 35.427 -5.790 10.978 1.00 33.50 577 PRO A CA 1
ATOM 4544 C C . PRO A 1 577 ? 34.536 -6.302 12.128 1.00 33.50 577 PRO A C 1
ATOM 4546 O O . PRO A 1 577 ? 34.456 -5.703 13.200 1.00 33.50 577 PRO A O 1
ATOM 4549 N N . ILE A 1 578 ? 34.063 -7.549 11.990 1.00 24.64 578 ILE A N 1
ATOM 4550 C CA . ILE A 1 578 ? 33.798 -8.458 13.122 1.00 24.64 578 ILE A CA 1
ATOM 4551 C C . ILE A 1 578 ? 34.548 -9.776 12.877 1.00 24.64 578 ILE A C 1
ATOM 4553 O O . ILE A 1 578 ? 34.218 -10.542 11.977 1.00 24.64 578 ILE A O 1
ATOM 4557 N N . GLN A 1 579 ? 35.574 -10.056 13.687 1.00 24.48 579 GLN A N 1
ATOM 4558 C CA . GLN A 1 579 ? 36.318 -11.317 13.614 1.00 24.48 579 GLN A CA 1
ATOM 4559 C C . GLN A 1 579 ? 35.581 -12.442 14.352 1.00 24.48 579 GLN A C 1
ATOM 4561 O O . GLN A 1 579 ? 35.500 -12.412 15.579 1.00 24.48 579 GLN A O 1
ATOM 4566 N N . PHE A 1 580 ? 35.198 -13.506 13.643 1.00 23.33 580 PHE A N 1
ATOM 4567 C CA . PHE A 1 580 ? 35.027 -14.827 14.257 1.00 23.33 580 PHE A CA 1
ATOM 4568 C C . PHE A 1 580 ? 36.178 -15.751 13.854 1.00 23.33 580 PHE A C 1
ATOM 4570 O O . PHE A 1 580 ? 36.284 -16.207 12.717 1.00 23.33 580 PHE A O 1
ATOM 4577 N N . LYS A 1 581 ? 37.071 -16.020 14.812 1.00 24.55 581 LYS A N 1
ATOM 4578 C CA . LYS A 1 581 ? 38.216 -16.920 14.633 1.00 24.55 581 LYS A CA 1
ATOM 4579 C C . LYS A 1 581 ? 37.721 -18.362 14.478 1.00 24.55 581 LYS A C 1
ATOM 4581 O O . LYS A 1 581 ? 37.247 -18.943 15.452 1.00 24.55 581 LYS A O 1
ATOM 4586 N N . ARG A 1 582 ? 37.882 -18.969 13.297 1.00 26.39 582 ARG A N 1
ATOM 4587 C CA . ARG A 1 582 ? 37.827 -20.437 13.172 1.00 26.39 582 ARG A CA 1
ATOM 4588 C C . ARG A 1 582 ? 39.121 -21.053 13.716 1.00 26.39 582 ARG A C 1
ATOM 4590 O O . ARG A 1 582 ? 40.204 -20.498 13.540 1.00 26.39 582 ARG A O 1
ATOM 4597 N N . GLY A 1 583 ? 38.974 -22.172 14.425 1.00 25.22 583 GLY A N 1
ATOM 4598 C CA . GLY A 1 583 ? 40.079 -22.917 15.029 1.00 25.22 583 GLY A CA 1
ATOM 4599 C C . GLY A 1 583 ? 40.965 -23.630 14.002 1.00 25.22 583 GLY A C 1
ATOM 4600 O O . GLY A 1 583 ? 40.617 -23.754 12.831 1.00 25.22 583 GLY A O 1
ATOM 4601 N N . PHE A 1 584 ? 42.124 -24.090 14.468 1.00 24.50 584 PHE A N 1
ATOM 4602 C CA . PHE A 1 584 ? 43.168 -24.734 13.666 1.00 24.50 584 PHE A CA 1
ATOM 4603 C C . PHE A 1 584 ? 43.072 -26.272 13.772 1.00 24.50 584 PHE A C 1
ATOM 4605 O O . PHE A 1 584 ? 42.659 -26.772 14.818 1.00 24.50 584 PHE A O 1
ATOM 4612 N N . PHE A 1 585 ? 43.518 -27.000 12.732 1.00 25.09 585 PHE A N 1
ATOM 4613 C CA . PHE A 1 585 ? 43.352 -28.461 12.519 1.00 25.09 585 PHE A CA 1
ATOM 4614 C C . PHE A 1 585 ? 41.890 -28.892 12.220 1.00 25.09 585 PHE A C 1
ATOM 4616 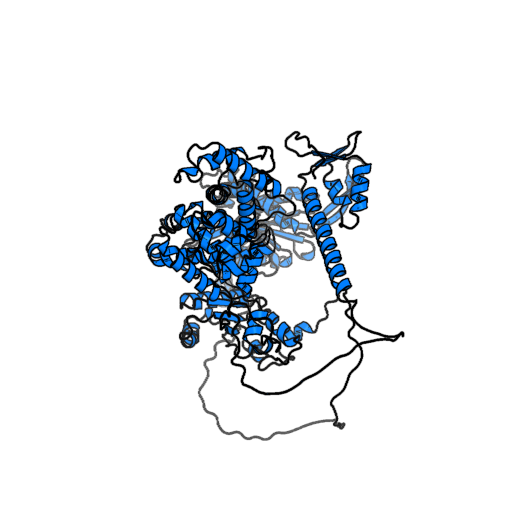O O . PHE A 1 585 ? 40.956 -28.316 12.757 1.00 25.09 585 PHE A O 1
ATOM 4623 N N . SER A 1 586 ? 41.580 -29.882 11.366 1.00 25.02 586 SER A N 1
ATOM 4624 C CA . SER A 1 586 ? 42.362 -30.883 10.597 1.00 25.02 586 SER A CA 1
ATOM 4625 C C . SER A 1 586 ? 41.544 -31.343 9.355 1.00 25.02 586 SER A C 1
ATOM 4627 O O . SER A 1 586 ? 40.376 -30.986 9.266 1.00 25.02 586 SER A O 1
ATOM 4629 N N . SER A 1 587 ? 41.989 -32.196 8.416 1.00 25.55 587 SER A N 1
ATOM 4630 C CA . SER A 1 587 ? 43.290 -32.394 7.738 1.00 25.55 587 SER A CA 1
ATOM 4631 C C . SER A 1 587 ? 43.152 -33.505 6.661 1.00 25.55 587 SER A C 1
ATOM 4633 O O . SER A 1 587 ? 42.686 -34.591 6.978 1.00 25.55 587 SER A O 1
ATOM 4635 N N . VAL A 1 588 ? 43.617 -33.250 5.428 1.00 27.03 588 VAL A N 1
ATOM 4636 C CA . VAL A 1 588 ? 44.096 -34.217 4.397 1.00 27.03 588 VAL A CA 1
ATOM 4637 C C . VAL A 1 588 ? 43.244 -35.452 4.009 1.00 27.03 588 VAL A C 1
ATOM 4639 O O . VAL A 1 588 ? 43.218 -36.454 4.715 1.00 27.03 588 VAL A O 1
ATOM 4642 N N . ARG A 1 589 ? 42.779 -35.463 2.745 1.00 25.22 589 ARG A N 1
ATOM 4643 C CA . ARG A 1 589 ? 42.863 -36.552 1.724 1.00 25.22 589 ARG A CA 1
ATOM 4644 C C . ARG A 1 589 ? 42.374 -35.980 0.373 1.00 25.22 589 ARG A C 1
ATOM 4646 O O . ARG A 1 589 ? 41.386 -35.266 0.377 1.00 25.22 589 ARG A O 1
ATOM 4653 N N . SER A 1 590 ? 42.962 -36.203 -0.807 1.00 25.00 590 SER A N 1
ATOM 4654 C CA . SER A 1 590 ? 44.269 -36.765 -1.195 1.00 25.00 590 SER A CA 1
ATOM 4655 C C . SER A 1 590 ? 44.718 -36.163 -2.542 1.00 25.00 590 SER A C 1
ATOM 4657 O O . SER A 1 590 ? 43.901 -35.989 -3.439 1.00 25.00 590 SER A O 1
ATOM 4659 N N . LYS A 1 591 ? 46.026 -35.943 -2.737 1.00 25.16 591 LYS A N 1
ATOM 4660 C CA . LYS A 1 591 ? 46.672 -35.777 -4.058 1.00 25.16 591 LYS A CA 1
ATOM 4661 C C . LYS A 1 591 ? 47.911 -36.670 -4.104 1.00 25.16 591 LYS A C 1
ATOM 4663 O O . LYS A 1 591 ? 48.697 -36.579 -3.170 1.00 25.16 591 LYS A O 1
ATOM 4668 N N . MET A 1 592 ? 48.118 -37.453 -5.170 1.00 24.33 592 MET A N 1
ATOM 4669 C CA . MET A 1 592 ? 49.439 -38.004 -5.548 1.00 24.33 592 MET A CA 1
ATOM 4670 C C . MET A 1 592 ? 49.435 -38.646 -6.953 1.00 24.33 592 MET A C 1
ATOM 4672 O O . MET A 1 592 ? 49.011 -39.782 -7.139 1.00 24.33 592 MET A O 1
ATOM 4676 N N . SER A 1 593 ? 49.932 -37.897 -7.938 1.00 24.11 593 SER A N 1
ATOM 4677 C CA . SER A 1 593 ? 50.816 -38.342 -9.039 1.00 24.11 593 SER A CA 1
ATOM 4678 C C . SER A 1 593 ? 51.161 -37.086 -9.861 1.00 24.11 593 SER A C 1
ATOM 4680 O O . SER A 1 593 ? 50.299 -36.496 -10.498 1.00 24.11 593 SER A O 1
ATOM 4682 N N . LEU A 1 594 ? 52.322 -36.448 -9.672 1.00 26.30 594 LEU A N 1
ATOM 4683 C CA . LEU A 1 594 ? 53.625 -36.852 -10.232 1.00 26.30 594 LEU A CA 1
ATOM 4684 C C . LEU A 1 594 ? 53.499 -37.125 -11.745 1.00 26.30 594 LEU A C 1
ATOM 4686 O O . LEU A 1 594 ? 53.214 -38.249 -12.133 1.00 26.30 594 LEU A O 1
ATOM 4690 N N . ALA A 1 595 ? 53.459 -36.114 -12.620 1.00 24.12 595 ALA A N 1
ATOM 4691 C CA . ALA A 1 595 ? 54.464 -35.083 -12.950 1.00 24.12 595 ALA A CA 1
ATOM 4692 C C . ALA A 1 595 ? 55.625 -35.578 -13.836 1.00 24.12 595 ALA A C 1
ATOM 4694 O O . ALA A 1 595 ? 56.359 -36.492 -13.465 1.00 24.12 595 ALA A O 1
ATOM 4695 N N . ARG A 1 596 ? 55.846 -34.883 -14.963 1.00 23.84 596 ARG A N 1
ATOM 4696 C CA . ARG A 1 596 ? 57.122 -34.812 -15.698 1.00 23.84 596 ARG A CA 1
ATOM 4697 C C . ARG A 1 596 ? 57.194 -33.520 -16.520 1.00 23.84 596 ARG A C 1
ATOM 4699 O O . ARG A 1 596 ? 56.169 -32.941 -16.861 1.00 23.84 596 ARG A O 1
ATOM 4706 N N . VAL A 1 597 ? 58.418 -33.065 -16.782 1.00 25.80 597 VAL A N 1
ATOM 4707 C CA . VAL A 1 597 ? 58.746 -31.820 -17.500 1.00 25.80 597 VAL A CA 1
ATOM 4708 C C . VAL A 1 597 ? 59.000 -32.132 -18.977 1.00 25.80 597 VAL A C 1
ATOM 4710 O O . VAL A 1 597 ? 59.598 -33.165 -19.274 1.00 25.80 597 VAL A O 1
ATOM 4713 N N . GLY A 1 598 ? 58.594 -31.247 -19.895 1.00 23.56 598 GLY A N 1
ATOM 4714 C CA . GLY A 1 598 ? 58.909 -31.400 -21.319 1.00 23.56 598 GLY A CA 1
ATOM 4715 C C . GLY A 1 598 ? 58.279 -30.354 -22.242 1.00 23.56 598 GLY A C 1
ATOM 4716 O O . GLY A 1 598 ? 57.151 -30.510 -22.692 1.00 23.56 598 GLY A O 1
ATOM 4717 N N . SER A 1 599 ? 59.049 -29.324 -22.578 1.00 21.53 599 SER A N 1
ATOM 4718 C CA . SER A 1 599 ? 58.923 -28.511 -23.798 1.00 21.53 599 SER A CA 1
ATOM 4719 C C . SER A 1 599 ? 60.324 -28.481 -24.460 1.00 21.53 599 SER A C 1
ATOM 4721 O O . SER A 1 599 ? 61.283 -28.809 -23.751 1.00 21.53 599 SER A O 1
ATOM 4723 N N . PRO A 1 600 ? 60.509 -28.132 -25.759 1.00 33.84 600 PRO A N 1
ATOM 4724 C CA . PRO A 1 600 ? 59.619 -27.297 -26.577 1.00 33.84 600 PRO A CA 1
ATOM 4725 C C . PRO A 1 600 ? 59.508 -27.658 -28.091 1.00 33.84 600 PRO A C 1
ATOM 4727 O O . PRO A 1 600 ? 60.053 -28.645 -28.563 1.00 33.84 600 PRO A O 1
ATOM 4730 N N . GLN A 1 601 ? 58.878 -26.737 -28.839 1.00 23.61 601 GLN A N 1
ATOM 4731 C CA . GLN A 1 601 ? 59.032 -26.432 -30.279 1.00 23.61 601 GLN A CA 1
ATOM 4732 C C . GLN A 1 601 ? 58.389 -27.310 -31.387 1.00 23.61 601 GLN A C 1
ATOM 4734 O O . GLN A 1 601 ? 58.793 -28.427 -31.666 1.00 23.61 601 GLN A O 1
ATOM 4739 N N . ASN A 1 602 ? 57.553 -26.605 -32.168 1.00 22.94 602 ASN A N 1
ATOM 4740 C CA . ASN A 1 602 ? 57.491 -26.551 -33.640 1.00 22.94 602 ASN A CA 1
ATOM 4741 C C . ASN A 1 602 ? 56.952 -27.717 -34.507 1.00 22.94 602 ASN A C 1
ATOM 4743 O O . ASN A 1 602 ? 57.642 -28.688 -34.785 1.00 22.94 602 ASN A O 1
ATOM 4747 N N . ARG A 1 603 ? 55.863 -27.347 -35.210 1.00 20.84 603 ARG A N 1
ATOM 4748 C CA . ARG A 1 603 ? 55.607 -27.477 -36.666 1.00 20.84 603 ARG A CA 1
ATOM 4749 C C . ARG A 1 603 ? 54.955 -28.743 -37.265 1.00 20.84 603 ARG A C 1
ATOM 4751 O O . ARG A 1 603 ? 55.449 -29.850 -37.146 1.00 20.84 603 ARG A O 1
ATOM 4758 N N . LEU A 1 604 ? 53.989 -28.400 -38.131 1.00 22.00 604 LEU A N 1
ATOM 4759 C CA . LEU A 1 604 ? 53.560 -29.015 -39.398 1.00 22.00 604 LEU A CA 1
ATOM 4760 C C . LEU A 1 604 ? 52.539 -30.175 -39.409 1.00 22.00 604 LEU A C 1
ATOM 4762 O O . LEU A 1 604 ? 52.696 -31.210 -38.783 1.00 22.00 604 LEU A O 1
ATOM 4766 N N . GLU A 1 605 ? 51.546 -29.929 -40.273 1.00 20.62 605 GLU A N 1
ATOM 4767 C CA . GLU A 1 605 ? 50.817 -30.848 -41.161 1.00 20.62 605 GLU A CA 1
ATOM 4768 C C . GLU A 1 605 ? 49.734 -31.809 -40.622 1.00 20.62 605 GLU A C 1
ATOM 4770 O O . GLU A 1 605 ? 49.953 -32.766 -39.889 1.00 20.62 605 GLU A O 1
ATOM 4775 N N . SER A 1 606 ? 48.518 -31.562 -41.125 1.00 23.36 606 SER A N 1
ATOM 4776 C CA . SER A 1 606 ? 47.379 -32.485 -41.198 1.00 23.36 606 SER A CA 1
ATOM 4777 C C . SER A 1 606 ? 47.571 -33.544 -42.293 1.00 23.36 606 SER A C 1
ATOM 4779 O O . SER A 1 606 ? 48.251 -33.247 -43.279 1.00 23.36 606 SER A O 1
ATOM 4781 N N . PRO A 1 607 ? 46.772 -34.629 -42.298 1.00 26.95 607 PRO A N 1
ATOM 4782 C CA . PRO A 1 607 ? 45.778 -34.682 -43.385 1.00 26.95 607 PRO A CA 1
ATOM 4783 C C . PRO A 1 607 ? 44.390 -35.283 -43.053 1.00 26.95 607 PRO A C 1
ATOM 4785 O O . PRO A 1 607 ? 44.261 -36.361 -42.490 1.00 26.95 607 PRO A O 1
ATOM 4788 N N . ARG A 1 608 ? 43.360 -34.568 -43.532 1.00 21.83 608 ARG A N 1
ATOM 4789 C CA . ARG A 1 608 ? 42.100 -35.013 -44.186 1.00 21.83 608 ARG A CA 1
ATOM 4790 C C . ARG A 1 608 ? 41.559 -36.450 -43.983 1.00 21.83 608 ARG A C 1
ATOM 4792 O O . ARG A 1 608 ? 42.124 -37.396 -44.519 1.00 21.83 608 ARG A O 1
ATOM 4799 N N . ALA A 1 609 ? 40.291 -36.528 -43.560 1.00 22.30 609 ALA A N 1
ATOM 4800 C CA . ALA A 1 609 ? 39.137 -36.821 -44.446 1.00 22.30 609 ALA A CA 1
ATOM 4801 C C . ALA A 1 609 ? 37.836 -36.275 -43.791 1.00 22.30 609 ALA A C 1
ATOM 4803 O O . ALA A 1 609 ? 37.728 -36.388 -42.576 1.00 22.30 609 ALA A O 1
ATOM 4804 N N . SER A 1 610 ? 36.851 -35.578 -44.394 1.00 22.03 610 SER A N 1
ATOM 4805 C CA . SER A 1 610 ? 36.373 -35.287 -45.774 1.00 22.03 610 SER A CA 1
ATOM 4806 C C . SER A 1 610 ? 35.349 -36.266 -46.377 1.00 22.03 610 SER A C 1
ATOM 4808 O O . SER A 1 610 ? 35.519 -37.462 -46.181 1.00 22.03 610 SER A O 1
ATOM 4810 N N . VAL A 1 611 ? 34.416 -35.735 -47.206 1.00 23.19 611 VAL A N 1
ATOM 4811 C CA . VAL A 1 611 ? 33.165 -36.323 -47.790 1.00 23.19 611 VAL A CA 1
ATOM 4812 C C . VAL A 1 611 ? 31.935 -36.169 -46.877 1.00 23.19 611 VAL A C 1
ATOM 4814 O O . VAL A 1 611 ? 32.049 -36.493 -45.703 1.00 23.19 611 VAL A O 1
ATOM 4817 N N . LEU A 1 612 ? 30.718 -35.767 -47.300 1.00 22.06 612 LEU A N 1
ATOM 4818 C CA . LEU A 1 612 ? 30.166 -34.782 -48.284 1.00 22.06 612 LEU A CA 1
ATOM 4819 C C . LEU A 1 612 ? 28.748 -34.405 -47.728 1.00 22.06 612 LEU A C 1
ATOM 4821 O O . LEU A 1 612 ? 28.127 -35.286 -47.143 1.00 22.06 612 LEU A O 1
ATOM 4825 N N . SER A 1 613 ? 28.103 -33.223 -47.780 1.00 23.88 613 SER A N 1
ATOM 4826 C CA . SER A 1 613 ? 28.295 -31.870 -48.363 1.00 23.88 613 SER A CA 1
ATOM 4827 C C . SER A 1 613 ? 27.390 -31.447 -49.556 1.00 23.88 613 SER A C 1
ATOM 4829 O O . SER A 1 613 ? 27.887 -31.193 -50.652 1.00 23.88 613 SER A O 1
ATOM 4831 N N . SER A 1 614 ? 26.078 -31.278 -49.320 1.00 22.92 614 SER A N 1
ATOM 4832 C CA . SER A 1 614 ? 25.111 -30.520 -50.162 1.00 22.92 614 SER A CA 1
ATOM 4833 C C . SER A 1 614 ? 23.974 -29.995 -49.265 1.00 22.92 614 SER A C 1
ATOM 4835 O O . SER A 1 614 ? 23.525 -30.759 -48.417 1.00 22.92 614 SER A O 1
ATOM 4837 N N . GLY A 1 615 ? 23.433 -28.775 -49.338 1.00 21.73 615 GLY A N 1
ATOM 4838 C CA . GLY A 1 615 ? 23.444 -27.698 -50.345 1.00 21.73 615 GLY A CA 1
ATOM 4839 C C . GLY A 1 615 ? 22.005 -27.138 -50.390 1.00 21.73 615 GLY A C 1
ATOM 4840 O O . GLY A 1 615 ? 21.074 -27.930 -50.467 1.00 21.73 615 GLY A O 1
ATOM 4841 N N . ILE A 1 616 ? 21.739 -25.839 -50.221 1.00 23.09 616 ILE A N 1
ATOM 4842 C CA . ILE A 1 616 ? 21.792 -24.796 -51.266 1.00 23.09 616 ILE A CA 1
ATOM 4843 C C . ILE A 1 616 ? 21.812 -23.384 -50.622 1.00 23.09 616 ILE A C 1
ATOM 4845 O O . ILE A 1 616 ? 21.398 -23.205 -49.482 1.00 23.09 616 ILE A O 1
ATOM 4849 N N . SER A 1 617 ? 22.321 -22.424 -51.396 1.00 22.61 617 SER A N 1
ATOM 4850 C CA . SER A 1 617 ? 22.667 -21.014 -51.136 1.00 22.61 617 SER A CA 1
ATOM 4851 C C . SER A 1 617 ? 21.811 -20.124 -50.218 1.00 22.61 617 SER A C 1
ATOM 4853 O O . SER A 1 617 ? 20.588 -20.058 -50.319 1.00 22.61 617 SER A O 1
ATOM 4855 N N . ASP A 1 618 ? 22.567 -19.297 -49.497 1.00 22.25 618 ASP A N 1
ATOM 4856 C CA . ASP A 1 618 ? 22.351 -17.913 -49.051 1.00 22.25 618 ASP A CA 1
ATOM 4857 C C . ASP A 1 618 ? 21.203 -17.072 -49.648 1.00 22.25 618 ASP A C 1
ATOM 4859 O O . ASP A 1 618 ? 21.015 -16.983 -50.862 1.00 22.25 618 ASP A O 1
ATOM 4863 N N . LEU A 1 619 ? 20.617 -16.246 -48.772 1.00 23.05 619 LEU A N 1
ATOM 4864 C CA . LEU A 1 619 ? 20.284 -14.847 -49.067 1.00 23.05 619 LEU A CA 1
ATOM 4865 C C . LEU A 1 619 ? 20.784 -13.970 -47.908 1.00 23.05 619 LEU A C 1
ATOM 4867 O O . LEU A 1 619 ? 20.189 -13.938 -46.832 1.00 23.05 619 LEU A O 1
ATOM 4871 N N . SER A 1 620 ? 21.905 -13.279 -48.114 1.00 25.72 620 SER A N 1
ATOM 4872 C CA . SER A 1 620 ? 22.539 -12.426 -47.105 1.00 25.72 620 SER A CA 1
ATOM 4873 C C . SER A 1 620 ? 21.883 -11.043 -47.029 1.00 25.72 620 SER A C 1
ATOM 4875 O O . SER A 1 620 ? 21.920 -10.292 -48.004 1.00 25.72 620 SER A O 1
ATOM 4877 N N . ILE A 1 621 ? 21.362 -10.676 -45.857 1.00 24.88 621 ILE A N 1
ATOM 4878 C CA . ILE A 1 621 ? 21.001 -9.296 -45.491 1.00 24.88 621 ILE A CA 1
ATOM 4879 C C . ILE A 1 621 ? 21.701 -8.974 -44.161 1.00 24.88 621 ILE A C 1
ATOM 4881 O O . ILE A 1 621 ? 21.851 -9.855 -43.315 1.00 24.88 621 ILE A O 1
ATOM 4885 N N . ASP A 1 622 ? 22.202 -7.743 -44.022 1.00 21.89 622 ASP A N 1
ATOM 4886 C CA . ASP A 1 622 ? 23.246 -7.372 -43.057 1.00 21.89 622 ASP A CA 1
ATOM 4887 C C . ASP A 1 622 ? 22.986 -7.776 -41.595 1.00 21.89 622 ASP A C 1
ATOM 4889 O O . ASP A 1 622 ? 22.026 -7.338 -40.957 1.00 21.89 622 ASP A O 1
ATOM 4893 N N . ASN A 1 623 ? 23.971 -8.464 -41.008 1.00 26.64 623 ASN A N 1
ATOM 4894 C CA . ASN A 1 623 ? 24.132 -8.564 -39.559 1.00 26.64 623 ASN A CA 1
ATOM 4895 C C . ASN A 1 623 ? 24.539 -7.195 -38.980 1.00 26.64 623 ASN A C 1
ATOM 4897 O O . ASN A 1 623 ? 25.719 -6.917 -38.756 1.00 26.64 623 ASN A O 1
ATOM 4901 N N . ARG A 1 624 ? 23.553 -6.341 -38.695 1.00 23.34 624 ARG A N 1
ATOM 4902 C CA . ARG A 1 624 ? 23.705 -5.237 -37.740 1.00 23.34 624 ARG A CA 1
ATOM 4903 C C . ARG A 1 624 ? 23.023 -5.619 -36.436 1.00 23.34 624 ARG A C 1
ATOM 4905 O O . ARG A 1 624 ? 21.799 -5.643 -36.351 1.00 23.34 624 ARG A O 1
ATOM 4912 N N . THR A 1 625 ? 23.827 -5.898 -35.417 1.00 25.17 625 THR A N 1
ATOM 4913 C CA . THR A 1 625 ? 23.350 -6.018 -34.039 1.00 25.17 625 THR A CA 1
ATOM 4914 C C . THR A 1 625 ? 22.623 -4.732 -33.627 1.00 25.17 625 THR A C 1
ATOM 4916 O O . THR A 1 625 ? 23.174 -3.641 -33.807 1.00 25.17 625 THR A O 1
ATOM 4919 N N . PRO A 1 626 ? 21.408 -4.812 -33.052 1.00 23.36 626 PRO A N 1
ATOM 4920 C CA . PRO A 1 626 ? 20.793 -3.662 -32.406 1.00 23.36 626 PRO A CA 1
ATOM 4921 C C . PRO A 1 626 ? 21.688 -3.193 -31.254 1.00 23.36 626 PRO A C 1
ATOM 4923 O O . PRO A 1 626 ? 21.937 -3.934 -30.304 1.00 23.36 626 PRO A O 1
ATOM 4926 N N . ASN A 1 627 ? 22.207 -1.970 -31.358 1.00 24.59 627 ASN A N 1
ATOM 4927 C CA . ASN A 1 627 ? 23.025 -1.362 -30.313 1.00 24.59 627 ASN A CA 1
ATOM 4928 C C . ASN A 1 627 ? 22.155 -1.190 -29.046 1.00 24.59 627 ASN A C 1
ATOM 4930 O O . ASN A 1 627 ? 21.097 -0.562 -29.157 1.00 24.59 627 ASN A O 1
ATOM 4934 N N . PRO A 1 628 ? 22.542 -1.702 -27.857 1.00 26.39 628 PRO A N 1
ATOM 4935 C CA . PRO A 1 628 ? 21.654 -1.790 -26.687 1.00 26.39 628 PRO A CA 1
ATOM 4936 C C . PRO A 1 628 ? 21.217 -0.446 -26.071 1.00 26.39 628 PRO A C 1
ATOM 4938 O O . PRO A 1 628 ? 20.485 -0.444 -25.088 1.00 26.39 628 PRO A O 1
ATOM 4941 N N . ALA A 1 629 ? 21.618 0.689 -26.651 1.00 26.47 629 ALA A N 1
ATOM 4942 C CA . ALA A 1 629 ? 21.176 2.026 -26.259 1.00 26.47 629 ALA A CA 1
ATOM 4943 C C . ALA A 1 629 ? 19.675 2.293 -26.511 1.00 26.47 629 ALA A C 1
ATOM 4945 O O . ALA A 1 629 ? 19.101 3.166 -25.869 1.00 26.47 629 ALA A O 1
ATOM 4946 N N . TYR A 1 630 ? 19.021 1.560 -27.423 1.00 31.38 630 TYR A N 1
ATOM 4947 C CA . TYR A 1 630 ? 17.659 1.876 -27.877 1.00 31.38 630 TYR A CA 1
ATOM 4948 C C . TYR A 1 630 ? 16.584 0.931 -27.319 1.00 31.38 630 TYR A C 1
ATOM 4950 O O . TYR A 1 630 ? 16.105 0.034 -28.012 1.00 31.38 630 TYR A O 1
ATOM 4958 N N . MET A 1 631 ? 16.131 1.192 -26.090 1.00 29.53 631 MET A N 1
ATOM 4959 C CA . MET A 1 631 ? 14.826 0.722 -25.605 1.00 29.53 631 MET A CA 1
ATOM 4960 C C . MET A 1 631 ? 14.012 1.888 -25.040 1.00 29.53 631 MET A C 1
ATOM 4962 O O . MET A 1 631 ? 14.316 2.423 -23.977 1.00 29.53 631 MET A O 1
ATOM 4966 N N . VAL A 1 632 ? 12.941 2.255 -25.744 1.00 31.69 632 VAL A N 1
ATOM 4967 C CA . VAL A 1 632 ? 11.905 3.152 -25.216 1.00 31.69 632 VAL A CA 1
ATOM 4968 C C . VAL A 1 632 ? 10.962 2.299 -24.359 1.00 31.69 632 VAL A C 1
ATOM 4970 O O . VAL A 1 632 ? 10.415 1.327 -24.887 1.00 31.69 632 VAL A O 1
ATOM 4973 N N . PRO A 1 633 ? 10.769 2.590 -23.061 1.00 30.41 633 PRO A N 1
ATOM 4974 C CA . PRO A 1 633 ? 9.893 1.787 -22.220 1.00 30.41 633 PRO A CA 1
ATOM 4975 C C . PRO A 1 633 ? 8.420 1.984 -22.589 1.00 30.41 633 PRO A C 1
ATOM 4977 O O . PRO A 1 633 ? 8.019 3.008 -23.149 1.00 30.41 633 PRO A O 1
ATOM 4980 N N . ALA A 1 634 ? 7.609 0.981 -22.256 1.00 33.72 634 ALA A N 1
ATOM 4981 C CA . ALA A 1 634 ? 6.175 0.994 -22.507 1.00 33.72 634 ALA A CA 1
ATOM 4982 C C . ALA A 1 634 ? 5.454 2.098 -21.710 1.00 33.72 634 ALA A C 1
ATOM 4984 O O . ALA A 1 634 ? 5.880 2.495 -20.624 1.00 33.72 634 ALA A O 1
ATOM 4985 N N . TYR A 1 635 ? 4.322 2.564 -22.244 1.00 28.62 635 TYR A N 1
ATOM 4986 C CA . TYR A 1 635 ? 3.418 3.471 -21.536 1.00 28.62 635 TYR A CA 1
ATOM 4987 C C . TYR A 1 635 ? 2.920 2.818 -20.238 1.00 28.62 635 TYR A C 1
ATOM 4989 O O . TYR A 1 635 ? 2.336 1.740 -20.287 1.00 28.62 635 TYR A O 1
ATOM 4997 N N . GLY A 1 636 ? 3.105 3.495 -19.100 1.00 36.47 636 GLY A N 1
ATOM 4998 C CA . GLY A 1 636 ? 2.503 3.104 -17.818 1.00 36.47 636 GLY A CA 1
ATOM 4999 C C . GLY A 1 636 ? 3.413 3.219 -16.594 1.00 36.47 636 GLY A C 1
ATOM 5000 O O . GLY A 1 636 ? 2.897 3.284 -15.486 1.00 36.47 636 GLY A O 1
ATOM 5001 N N . SER A 1 637 ? 4.739 3.280 -16.754 1.00 40.50 637 SER A N 1
ATOM 5002 C CA . SER A 1 637 ? 5.649 3.439 -15.612 1.00 40.50 637 SER A CA 1
ATOM 5003 C C . SER A 1 637 ? 5.839 4.906 -15.211 1.00 40.50 637 SER A C 1
ATOM 5005 O O . SER A 1 637 ? 6.065 5.776 -16.056 1.00 40.50 637 SER A O 1
ATOM 5007 N N . ASP A 1 638 ? 5.815 5.179 -13.902 1.00 50.28 638 ASP A N 1
ATOM 5008 C CA . ASP A 1 638 ? 6.078 6.523 -13.372 1.00 50.28 638 ASP A CA 1
ATOM 5009 C C . ASP A 1 638 ? 7.565 6.902 -13.330 1.00 50.28 638 ASP A C 1
ATOM 5011 O O . ASP A 1 638 ? 7.911 8.064 -13.104 1.00 50.28 638 ASP A O 1
ATOM 5015 N N . TYR A 1 639 ? 8.449 5.966 -13.672 1.00 61.44 639 TYR A N 1
ATOM 5016 C CA . TYR A 1 639 ? 9.885 6.194 -13.780 1.00 61.44 639 TYR A C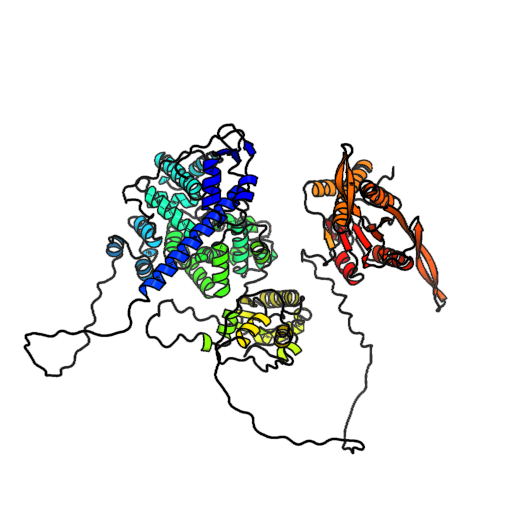A 1
ATOM 5017 C C . TYR A 1 639 ? 10.284 7.073 -14.979 1.00 61.44 639 TYR A C 1
ATOM 5019 O O . TYR A 1 639 ? 9.619 7.151 -16.021 1.00 61.44 639 TYR A O 1
ATOM 5027 N N . LEU A 1 640 ? 11.427 7.732 -14.817 1.00 79.56 640 LEU A N 1
ATOM 5028 C CA . LEU A 1 640 ? 12.084 8.595 -15.795 1.00 79.56 640 LEU A CA 1
ATOM 5029 C C . LEU A 1 640 ? 13.521 8.093 -16.026 1.00 79.56 640 LEU A C 1
ATOM 5031 O O . LEU A 1 640 ? 14.026 7.327 -15.200 1.00 79.56 640 LEU A O 1
ATOM 5035 N N . PRO A 1 641 ? 14.196 8.498 -17.119 1.00 83.00 641 PRO A N 1
ATOM 5036 C CA . PRO 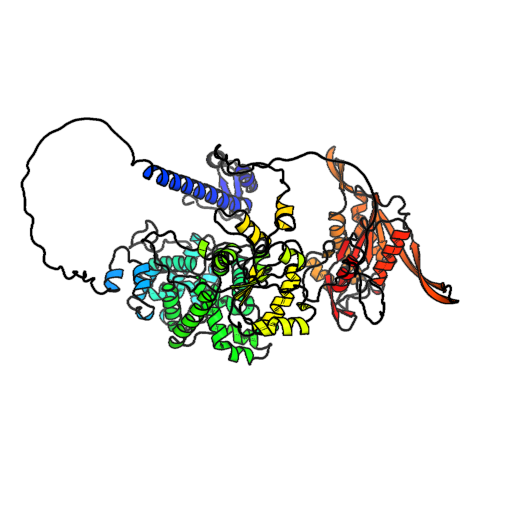A 1 641 ? 15.608 8.177 -17.317 1.00 83.00 641 PRO A CA 1
ATOM 5037 C C . PRO A 1 641 ? 16.476 8.680 -16.156 1.00 83.00 641 PRO A C 1
ATOM 5039 O O . PRO A 1 641 ? 16.177 9.709 -15.559 1.00 83.00 641 PRO A O 1
ATOM 5042 N N . GLN A 1 642 ? 17.596 8.011 -15.877 1.00 80.69 642 GLN A N 1
ATOM 5043 C CA . GLN A 1 642 ? 18.428 8.272 -14.689 1.00 80.69 642 GLN A CA 1
ATOM 5044 C C . GLN A 1 642 ? 18.951 9.721 -14.567 1.00 80.69 642 GLN A C 1
ATOM 5046 O O . GLN A 1 642 ? 19.204 10.185 -13.458 1.00 80.69 642 GLN A O 1
ATOM 5051 N N . ARG A 1 643 ? 19.101 10.448 -15.686 1.00 87.06 643 ARG A N 1
ATOM 5052 C CA . ARG A 1 643 ? 19.501 11.872 -15.718 1.00 87.06 643 ARG A CA 1
ATOM 5053 C C . ARG A 1 643 ? 18.334 12.847 -15.940 1.00 87.06 643 ARG A C 1
ATOM 5055 O O . ARG A 1 643 ? 18.566 14.010 -16.264 1.00 87.06 643 ARG A O 1
ATOM 5062 N N . CYS A 1 644 ? 17.092 12.391 -15.782 1.00 92.44 644 CYS A N 1
ATOM 5063 C CA . CYS A 1 644 ? 15.885 13.215 -15.845 1.00 92.44 644 CYS A CA 1
ATOM 5064 C C . CYS A 1 644 ? 15.332 13.487 -14.440 1.00 92.44 644 CYS A C 1
ATOM 5066 O O . CYS A 1 644 ? 15.068 12.552 -13.688 1.00 92.44 644 CYS A O 1
ATOM 5068 N N . ALA A 1 645 ? 15.078 14.755 -14.117 1.00 92.12 645 ALA A N 1
ATOM 5069 C CA . ALA A 1 645 ? 14.373 15.172 -12.906 1.00 92.12 645 ALA A CA 1
ATOM 5070 C C . ALA A 1 645 ? 13.120 16.000 -13.243 1.00 92.12 645 ALA A C 1
ATOM 5072 O O . ALA A 1 645 ? 13.016 16.587 -14.321 1.00 92.12 645 ALA A O 1
ATOM 5073 N N . VAL A 1 646 ? 12.177 16.067 -12.302 1.00 93.31 646 VAL A N 1
ATOM 5074 C CA . VAL A 1 646 ? 10.969 16.908 -12.387 1.00 93.31 646 VAL A CA 1
ATOM 5075 C C . VAL A 1 646 ? 10.937 17.852 -11.186 1.00 93.31 646 VAL A C 1
ATOM 5077 O O . VAL A 1 646 ? 11.554 17.556 -10.157 1.00 93.31 646 VAL A O 1
ATOM 5080 N N . LEU A 1 647 ? 10.263 18.999 -11.297 1.00 91.56 647 LEU A N 1
ATOM 5081 C CA . LEU A 1 647 ? 9.922 19.803 -10.121 1.00 91.56 647 LEU A CA 1
ATOM 5082 C C . LEU A 1 647 ? 9.094 18.992 -9.117 1.00 91.56 647 LEU A C 1
ATOM 5084 O O . LEU A 1 647 ? 8.324 18.110 -9.482 1.00 91.56 647 LEU A O 1
ATOM 5088 N N . ASP A 1 648 ? 9.260 19.308 -7.838 1.00 85.75 648 ASP A N 1
ATOM 5089 C CA . ASP A 1 648 ? 8.481 18.687 -6.771 1.00 85.75 648 ASP A CA 1
ATOM 5090 C C . ASP A 1 648 ? 7.048 19.251 -6.796 1.00 85.75 648 ASP A C 1
ATOM 5092 O O . ASP A 1 648 ? 6.862 20.449 -7.043 1.00 85.75 648 ASP A O 1
ATOM 5096 N N . GLU A 1 649 ? 6.036 18.410 -6.547 1.00 80.69 649 GLU A N 1
ATOM 5097 C CA . GLU A 1 649 ? 4.603 18.734 -6.705 1.00 80.69 649 GLU A CA 1
ATOM 5098 C C . GLU A 1 649 ? 4.047 19.663 -5.604 1.00 80.69 649 GLU A C 1
ATOM 5100 O O . GLU A 1 649 ? 3.058 19.386 -4.929 1.00 80.69 649 GLU A O 1
ATOM 5105 N N . SER A 1 650 ? 4.701 20.804 -5.411 1.00 89.69 650 SER A N 1
ATOM 5106 C CA . SER A 1 650 ? 4.250 21.873 -4.529 1.00 89.69 650 SER A CA 1
ATOM 5107 C C . SER A 1 650 ? 2.984 22.553 -5.060 1.00 89.69 650 SER A C 1
ATOM 5109 O O . SER A 1 650 ? 2.799 22.723 -6.268 1.00 89.69 650 SER A O 1
ATOM 5111 N N . VAL A 1 651 ? 2.146 23.036 -4.138 1.00 88.88 651 VAL A N 1
ATOM 5112 C CA . VAL A 1 651 ? 0.936 23.812 -4.464 1.00 88.88 651 VAL A CA 1
ATOM 5113 C C . VAL A 1 651 ? 1.277 25.064 -5.286 1.00 88.88 651 VAL A C 1
ATOM 5115 O O . VAL A 1 651 ? 0.537 25.410 -6.202 1.00 88.88 651 VAL A O 1
ATOM 5118 N N . GLU A 1 652 ? 2.427 25.704 -5.031 1.00 92.69 652 GLU A N 1
ATOM 5119 C CA . GLU A 1 652 ? 2.911 26.820 -5.857 1.00 92.69 652 GLU A CA 1
ATOM 5120 C C . GLU A 1 652 ? 3.131 26.382 -7.313 1.00 92.69 652 GLU A C 1
ATOM 5122 O O . GLU A 1 652 ? 2.584 27.003 -8.224 1.00 92.69 652 GLU A O 1
ATOM 5127 N N . ALA A 1 653 ? 3.882 25.299 -7.547 1.00 89.94 653 ALA A N 1
ATOM 5128 C CA . ALA A 1 653 ? 4.122 24.793 -8.896 1.00 89.94 653 ALA A CA 1
ATOM 5129 C C . ALA A 1 653 ? 2.803 24.433 -9.602 1.00 89.94 653 ALA A C 1
ATOM 5131 O O . ALA A 1 653 ? 2.578 24.868 -10.730 1.00 89.94 653 ALA A O 1
ATOM 5132 N N . GLN A 1 654 ? 1.895 23.725 -8.921 1.00 91.75 654 GLN A N 1
ATOM 5133 C CA . GLN A 1 654 ? 0.576 23.360 -9.454 1.00 91.75 654 GLN A CA 1
ATOM 5134 C C . GLN A 1 654 ? -0.255 24.592 -9.862 1.00 91.75 654 GLN A C 1
ATOM 5136 O O . GLN A 1 654 ? -0.789 24.629 -10.972 1.00 91.75 654 GLN A O 1
ATOM 5141 N N . MET A 1 655 ? -0.313 25.638 -9.026 1.00 91.56 655 MET A N 1
ATOM 5142 C CA . MET A 1 655 ? -1.014 26.888 -9.358 1.00 91.56 655 MET A CA 1
ATOM 5143 C C . MET A 1 655 ? -0.392 27.612 -10.562 1.00 91.56 655 MET A C 1
ATOM 5145 O O . MET A 1 655 ? -1.115 28.155 -11.400 1.00 91.56 655 MET A O 1
ATOM 5149 N N . LEU A 1 656 ? 0.937 27.595 -10.691 1.00 95.94 656 LEU A N 1
ATOM 5150 C CA . LEU A 1 656 ? 1.628 28.174 -11.845 1.00 95.94 656 LEU A CA 1
ATOM 5151 C C . LEU A 1 656 ? 1.394 27.362 -13.131 1.00 95.94 656 LEU A C 1
ATOM 5153 O O . LEU A 1 656 ? 1.272 27.957 -14.205 1.00 95.94 656 LEU A O 1
ATOM 5157 N N . PHE A 1 657 ? 1.268 26.030 -13.038 1.00 96.31 657 PHE A N 1
ATOM 5158 C CA . PHE A 1 657 ? 0.875 25.186 -14.173 1.00 96.31 657 PHE A CA 1
ATOM 5159 C C . PHE A 1 657 ? -0.538 25.495 -14.663 1.00 96.31 657 PHE A C 1
ATOM 5161 O O . PHE A 1 657 ? -0.745 25.551 -15.873 1.00 96.31 657 PHE A O 1
ATOM 5168 N N . CYS A 1 658 ? -1.490 25.772 -13.765 1.00 92.94 658 CYS A N 1
ATOM 5169 C CA . CYS A 1 658 ? -2.803 26.286 -14.162 1.00 92.94 658 CYS A CA 1
ATOM 5170 C C . CYS A 1 658 ? -2.671 27.606 -14.942 1.00 92.94 658 CYS A C 1
ATOM 5172 O O . CYS A 1 658 ? -3.266 27.744 -16.007 1.00 92.94 658 CYS A O 1
ATOM 5174 N N . GLY A 1 659 ? -1.829 28.534 -14.471 1.00 92.75 659 GLY A N 1
ATOM 5175 C CA . GLY A 1 659 ? -1.600 29.827 -15.124 1.00 92.75 659 GLY A CA 1
ATOM 5176 C C . GLY A 1 659 ? -1.071 29.735 -16.561 1.00 92.75 659 GLY A C 1
ATOM 5177 O O . GLY A 1 659 ? -1.536 30.470 -17.424 1.00 92.75 659 GLY A O 1
ATOM 5178 N N . ILE A 1 660 ? -0.151 28.814 -16.870 1.00 95.69 660 ILE A N 1
ATOM 5179 C CA . ILE A 1 660 ? 0.334 28.637 -18.257 1.00 95.69 660 ILE A CA 1
ATOM 5180 C C . ILE A 1 660 ? -0.618 27.813 -19.148 1.00 95.69 660 ILE A C 1
ATOM 5182 O O . ILE A 1 660 ? -0.462 27.815 -20.374 1.00 95.69 660 ILE A O 1
ATOM 5186 N N . ARG A 1 661 ? -1.583 27.099 -18.549 1.00 95.38 661 ARG A N 1
ATOM 5187 C CA . ARG A 1 661 ? -2.538 26.198 -19.224 1.00 95.38 661 ARG A CA 1
ATOM 5188 C C . ARG A 1 661 ? -3.890 26.830 -19.525 1.00 95.38 661 ARG A C 1
ATOM 5190 O O . ARG A 1 661 ? -4.514 26.440 -20.506 1.00 95.38 661 ARG A O 1
ATOM 5197 N N . ASP A 1 662 ? -4.342 27.776 -18.708 1.00 92.44 662 ASP A N 1
ATOM 5198 C CA . ASP A 1 662 ? -5.615 28.465 -18.914 1.00 92.44 662 ASP A CA 1
ATOM 5199 C C . ASP A 1 662 ? -5.618 29.204 -20.263 1.00 92.44 662 ASP A C 1
ATOM 5201 O O . ASP A 1 662 ? -4.732 30.005 -20.556 1.00 92.44 662 ASP A O 1
ATOM 5205 N N . THR A 1 663 ? -6.618 28.946 -21.104 1.00 90.06 663 THR A N 1
ATOM 5206 C CA . THR A 1 663 ? -6.786 29.613 -22.404 1.00 90.06 663 THR A CA 1
ATOM 5207 C C . THR A 1 663 ? -7.202 31.080 -22.276 1.00 90.06 663 THR A C 1
ATOM 5209 O O . THR A 1 663 ? -7.142 31.816 -23.260 1.00 90.06 663 THR A O 1
ATOM 5212 N N . ASN A 1 664 ? -7.608 31.515 -21.079 1.00 91.44 664 ASN A N 1
ATOM 5213 C CA . ASN A 1 664 ? -8.023 32.883 -20.768 1.00 91.44 664 ASN A CA 1
ATOM 5214 C C . ASN A 1 664 ? -6.879 33.743 -20.194 1.00 91.44 664 ASN A C 1
ATOM 5216 O O . ASN A 1 664 ? -7.089 34.923 -19.903 1.00 91.44 664 ASN A O 1
ATOM 5220 N N . VAL A 1 665 ? -5.677 33.180 -20.014 1.00 94.00 665 VAL A N 1
ATOM 5221 C CA . VAL A 1 665 ? -4.540 33.895 -19.421 1.00 94.00 665 VAL A CA 1
ATOM 5222 C C . VAL A 1 665 ? -4.067 35.049 -20.313 1.00 94.00 665 VAL A C 1
ATOM 5224 O O . VAL A 1 665 ? -3.866 34.894 -21.520 1.00 94.00 665 VAL A O 1
ATOM 5227 N N . THR A 1 666 ? -3.836 36.228 -19.727 1.00 93.69 666 THR A N 1
ATOM 5228 C CA . THR A 1 666 ? -3.202 37.331 -20.468 1.00 93.69 666 THR A CA 1
ATOM 5229 C C . THR A 1 666 ? -1.702 37.069 -20.667 1.00 93.69 666 THR A C 1
ATOM 5231 O O . THR A 1 666 ? -1.073 36.462 -19.796 1.00 93.69 666 THR A O 1
ATOM 5234 N N . PRO A 1 667 ? -1.067 37.578 -21.742 1.00 93.62 667 PRO A N 1
ATOM 5235 C CA . PRO A 1 667 ? 0.378 37.430 -21.951 1.00 93.62 667 PRO A CA 1
ATOM 5236 C C . PRO A 1 667 ? 1.234 37.895 -20.760 1.00 93.62 667 PRO A C 1
ATOM 5238 O O . PRO A 1 667 ? 2.233 37.262 -20.426 1.00 93.62 667 PRO A O 1
ATOM 5241 N N . VAL A 1 668 ? 0.811 38.941 -20.040 1.00 92.56 668 VAL A N 1
ATOM 5242 C CA . VAL A 1 668 ? 1.499 39.415 -18.824 1.00 92.56 668 VAL A CA 1
ATOM 5243 C C . VAL A 1 668 ? 1.447 38.364 -17.709 1.00 92.56 668 VAL A C 1
ATOM 5245 O O . VAL A 1 668 ? 2.487 38.006 -17.161 1.00 92.56 668 VAL A O 1
ATOM 5248 N N . GLN A 1 669 ? 0.263 37.814 -17.413 1.00 93.38 669 GLN A N 1
ATOM 5249 C CA . GLN A 1 669 ? 0.101 36.753 -16.408 1.00 93.38 669 GLN A CA 1
ATOM 5250 C C . GLN A 1 669 ? 0.859 35.478 -16.802 1.00 93.38 669 GLN A C 1
ATOM 5252 O O . GLN A 1 669 ? 1.567 34.912 -15.971 1.00 93.38 669 GLN A O 1
ATOM 5257 N N . TYR A 1 670 ? 0.783 35.067 -18.074 1.00 96.31 670 TYR A N 1
ATOM 5258 C CA . TYR A 1 670 ? 1.542 33.930 -18.600 1.00 96.31 670 TYR A CA 1
ATOM 5259 C C . TYR A 1 670 ? 3.047 34.139 -18.411 1.00 96.31 670 TYR A C 1
ATOM 5261 O O . TYR A 1 670 ? 3.740 33.245 -17.929 1.00 96.31 670 TYR A O 1
ATOM 5269 N N . THR A 1 671 ? 3.549 35.335 -18.730 1.00 95.25 671 THR A N 1
ATOM 5270 C CA . THR A 1 671 ? 4.959 35.707 -18.558 1.00 95.25 671 THR A CA 1
ATOM 5271 C C . THR A 1 671 ? 5.382 35.599 -17.094 1.00 95.25 671 THR A C 1
ATOM 5273 O O . THR A 1 671 ? 6.407 34.981 -16.812 1.00 95.25 671 THR A O 1
ATOM 5276 N N . SER A 1 672 ? 4.581 36.104 -16.147 1.00 94.31 672 SER A N 1
ATOM 5277 C CA . SER A 1 672 ? 4.856 35.955 -14.709 1.00 94.31 672 SER A CA 1
ATOM 5278 C C . SER A 1 672 ? 4.870 34.488 -14.258 1.00 94.31 672 SER A C 1
ATOM 5280 O O . SER A 1 672 ? 5.793 34.076 -13.552 1.00 94.31 672 SER A O 1
ATOM 5282 N N . CYS A 1 673 ? 3.900 33.675 -14.692 1.00 95.94 673 CYS A N 1
ATOM 5283 C CA . CYS A 1 673 ? 3.849 32.250 -14.351 1.00 95.94 673 CYS A CA 1
ATOM 5284 C C . CYS A 1 673 ? 5.046 31.478 -14.928 1.00 95.94 673 CYS A C 1
ATOM 5286 O O . CYS A 1 673 ? 5.704 30.724 -14.210 1.00 95.94 673 CYS A O 1
ATOM 5288 N N . ALA A 1 674 ? 5.374 31.715 -16.200 1.00 95.69 674 ALA A N 1
ATOM 5289 C CA . ALA A 1 674 ? 6.489 31.082 -16.892 1.00 95.69 674 ALA A CA 1
ATOM 5290 C C . ALA A 1 674 ? 7.853 31.494 -16.309 1.00 95.69 674 ALA A C 1
ATOM 5292 O O . ALA A 1 674 ? 8.708 30.634 -16.113 1.00 95.69 674 ALA A O 1
ATOM 5293 N N . GLN A 1 675 ? 8.053 32.774 -15.968 1.00 95.00 675 GLN A N 1
ATOM 5294 C CA . GLN A 1 675 ? 9.264 33.242 -15.279 1.00 95.00 675 GLN A CA 1
ATOM 5295 C C . GLN A 1 675 ? 9.416 32.605 -13.891 1.00 95.00 675 GLN A C 1
ATOM 5297 O O . GLN A 1 675 ? 10.521 32.209 -13.521 1.00 95.00 675 GLN A O 1
ATOM 5302 N N . ARG A 1 676 ? 8.330 32.467 -13.115 1.00 95.81 676 ARG A N 1
ATOM 5303 C CA . ARG A 1 676 ? 8.400 31.843 -11.785 1.00 95.81 676 ARG A CA 1
ATOM 5304 C C . ARG A 1 676 ? 8.689 30.342 -11.873 1.00 95.81 676 ARG A C 1
ATOM 5306 O O . ARG A 1 676 ? 9.581 29.879 -11.164 1.00 95.81 676 ARG A O 1
ATOM 5313 N N . LEU A 1 677 ? 8.024 29.612 -12.775 1.00 96.38 677 LEU A N 1
ATOM 5314 C CA . LEU A 1 677 ? 8.326 28.199 -13.056 1.00 96.38 677 LEU A CA 1
ATOM 5315 C C . LEU A 1 677 ? 9.772 28.009 -13.521 1.00 96.38 677 LEU A C 1
ATOM 5317 O O . LEU A 1 677 ? 10.462 27.125 -13.017 1.00 96.38 677 LEU A O 1
ATOM 5321 N N . LEU A 1 678 ? 10.262 28.859 -14.428 1.00 95.56 678 LEU A N 1
ATOM 5322 C CA . LEU A 1 678 ? 11.639 28.769 -14.906 1.00 95.56 678 LEU A CA 1
ATOM 5323 C C . LEU A 1 678 ? 12.659 29.074 -13.802 1.00 95.56 678 LEU A C 1
ATOM 5325 O O . LEU A 1 678 ? 13.686 28.410 -13.739 1.00 95.56 678 LEU A O 1
ATOM 5329 N N . SER A 1 679 ? 12.365 29.977 -12.867 1.00 95.56 679 SER A N 1
ATOM 5330 C CA . SER A 1 679 ? 13.227 30.201 -11.698 1.00 95.56 679 SER A CA 1
ATOM 5331 C C . SER A 1 679 ? 13.268 29.001 -10.739 1.00 95.56 679 SER A C 1
ATOM 5333 O O . SER A 1 679 ? 14.330 28.713 -10.189 1.00 95.56 679 SER A O 1
ATOM 5335 N N . LEU A 1 680 ? 12.164 28.258 -10.573 1.00 95.69 680 LEU A N 1
ATOM 5336 C CA . LEU A 1 680 ? 12.162 26.986 -9.831 1.00 95.69 680 LEU A CA 1
ATOM 5337 C C . LEU A 1 680 ? 12.986 25.911 -10.565 1.00 95.69 680 LEU A C 1
ATOM 5339 O O . LEU A 1 680 ? 13.805 25.226 -9.953 1.00 95.69 680 LEU A O 1
ATOM 5343 N N . LEU A 1 681 ? 12.823 25.802 -11.888 1.00 96.06 681 LEU A N 1
ATOM 5344 C CA . LEU A 1 681 ? 13.577 24.870 -12.733 1.00 96.06 681 LEU A CA 1
ATOM 5345 C C . LEU A 1 681 ? 15.082 25.157 -12.733 1.00 96.06 681 LEU A C 1
ATOM 5347 O O . LEU A 1 681 ? 15.886 24.240 -12.591 1.00 96.06 681 LEU A O 1
ATOM 5351 N N . VAL A 1 682 ? 15.468 26.429 -12.856 1.00 95.19 682 VAL A N 1
ATOM 5352 C CA . VAL A 1 682 ? 16.865 26.872 -12.786 1.00 95.19 682 VAL A CA 1
ATOM 5353 C C . VAL A 1 682 ? 17.449 26.563 -11.409 1.00 95.19 682 VAL A C 1
ATOM 5355 O O . VAL A 1 682 ? 18.558 26.044 -11.345 1.00 95.19 682 VAL A O 1
ATOM 5358 N N . ALA A 1 683 ? 16.712 26.778 -10.313 1.00 93.19 683 ALA A N 1
ATOM 5359 C CA . ALA A 1 683 ? 17.178 26.393 -8.980 1.00 93.19 683 ALA A CA 1
ATOM 5360 C C . ALA A 1 683 ? 17.458 24.878 -8.871 1.00 93.19 683 ALA A C 1
ATOM 5362 O O . ALA A 1 683 ? 18.501 24.496 -8.338 1.00 93.19 683 ALA A O 1
ATOM 5363 N N . LYS A 1 684 ? 16.592 24.025 -9.444 1.00 93.94 684 LYS A N 1
ATOM 5364 C CA . LYS A 1 684 ? 16.780 22.560 -9.485 1.00 93.94 684 LYS A CA 1
ATOM 5365 C C . LYS A 1 684 ? 17.843 22.088 -10.491 1.00 93.94 684 LYS A C 1
ATOM 5367 O O . LYS A 1 684 ? 18.341 20.977 -10.375 1.00 93.94 684 LYS A O 1
ATOM 5372 N N . ALA A 1 685 ? 18.224 22.918 -11.463 1.00 92.69 685 ALA A N 1
ATOM 5373 C CA . ALA A 1 685 ? 19.378 22.663 -12.330 1.00 92.69 685 ALA A CA 1
ATOM 5374 C C . ALA A 1 685 ? 20.707 23.036 -11.664 1.00 92.69 685 ALA A C 1
ATOM 5376 O O . ALA A 1 685 ? 21.716 22.354 -11.831 1.00 92.69 685 ALA A O 1
ATOM 5377 N N . VAL A 1 686 ? 20.695 24.136 -10.914 1.00 91.44 686 VAL A N 1
ATOM 5378 C CA . VAL A 1 686 ? 21.875 24.759 -10.314 1.00 91.44 686 VAL A CA 1
ATOM 5379 C C . VAL A 1 686 ? 22.284 24.089 -8.992 1.00 91.44 686 VAL A C 1
ATOM 5381 O O . VAL A 1 686 ? 23.453 24.184 -8.620 1.00 91.44 686 VAL A O 1
ATOM 5384 N N . SER A 1 687 ? 21.387 23.350 -8.322 1.00 89.25 687 SER A N 1
ATOM 5385 C CA . SER A 1 687 ? 21.718 22.504 -7.156 1.00 89.25 687 SER A CA 1
ATOM 5386 C C . SER A 1 687 ? 22.835 21.498 -7.437 1.00 89.25 687 SER A C 1
ATOM 5388 O O . SER A 1 687 ? 23.657 21.218 -6.567 1.00 89.25 687 SER A O 1
ATOM 5390 N N . ASP A 1 688 ? 22.873 20.990 -8.667 1.00 85.25 688 ASP A N 1
ATOM 5391 C CA . ASP A 1 688 ? 23.749 19.907 -9.102 1.00 85.25 688 ASP A CA 1
ATOM 5392 C C . ASP A 1 688 ? 25.026 20.416 -9.800 1.00 85.25 688 ASP A C 1
ATOM 5394 O O . ASP A 1 688 ? 25.767 19.639 -10.414 1.00 85.25 688 ASP A O 1
ATOM 5398 N N . PHE A 1 689 ? 25.268 21.729 -9.782 1.00 89.88 689 PHE A N 1
ATOM 5399 C CA . PHE A 1 689 ? 26.447 22.342 -10.389 1.00 89.88 689 PHE A CA 1
ATOM 5400 C C . PHE A 1 689 ? 27.617 22.396 -9.392 1.00 89.88 689 PHE A C 1
ATOM 5402 O O . PHE A 1 689 ? 27.410 22.714 -8.220 1.00 89.88 689 PHE A O 1
ATOM 5409 N N . PRO A 1 690 ? 28.869 22.148 -9.833 1.00 88.12 690 PRO A N 1
ATOM 5410 C CA . PRO A 1 690 ? 30.027 22.184 -8.947 1.00 88.12 690 PRO A CA 1
ATOM 5411 C C . PRO A 1 690 ? 30.219 23.575 -8.328 1.00 88.12 690 PRO A C 1
ATOM 5413 O O . PRO A 1 690 ? 30.402 24.583 -9.026 1.00 88.12 690 PRO A O 1
ATOM 5416 N N . ILE A 1 691 ? 30.185 23.607 -6.996 1.00 90.31 691 ILE A N 1
ATOM 5417 C CA . ILE A 1 691 ? 30.423 24.790 -6.173 1.00 90.31 691 ILE A CA 1
ATOM 5418 C C . ILE A 1 691 ? 31.770 24.701 -5.461 1.00 90.31 691 ILE A C 1
ATOM 5420 O O . ILE A 1 691 ? 32.217 23.639 -5.038 1.00 90.31 691 ILE A O 1
ATOM 5424 N N . ARG A 1 692 ? 32.382 25.865 -5.273 1.00 90.31 692 ARG A N 1
ATOM 5425 C CA . ARG A 1 692 ? 33.588 26.077 -4.478 1.00 90.31 692 ARG A CA 1
ATOM 5426 C C . ARG A 1 692 ? 33.299 27.064 -3.359 1.00 90.31 692 ARG A C 1
ATOM 5428 O O . ARG A 1 692 ? 32.523 28.012 -3.519 1.00 90.31 692 ARG A O 1
ATOM 5435 N N . GLU A 1 693 ? 33.954 26.852 -2.231 1.00 89.75 693 GLU A N 1
ATOM 5436 C CA . GLU A 1 693 ? 33.903 27.770 -1.100 1.00 89.75 693 GLU A CA 1
ATOM 5437 C C . GLU A 1 693 ? 34.950 28.883 -1.262 1.00 89.75 693 GLU A C 1
ATOM 5439 O O . GLU A 1 693 ? 36.020 28.684 -1.841 1.00 89.75 693 GLU A O 1
ATOM 5444 N N . SER A 1 694 ? 34.625 30.087 -0.794 1.00 84.62 694 SER A N 1
ATOM 5445 C CA . SER A 1 694 ? 35.502 31.256 -0.861 1.00 84.62 694 SER A CA 1
ATOM 5446 C C . SER A 1 694 ? 35.324 32.118 0.383 1.00 84.62 694 SER A C 1
ATOM 5448 O O . SER A 1 694 ? 34.214 32.550 0.685 1.00 84.62 694 SER A O 1
ATOM 5450 N N . ALA A 1 695 ? 36.407 32.389 1.112 1.00 86.81 695 ALA A N 1
ATOM 5451 C CA . ALA A 1 695 ? 36.351 33.304 2.248 1.00 86.81 695 ALA A CA 1
ATOM 5452 C C . ALA A 1 695 ? 35.918 34.702 1.773 1.00 86.81 695 ALA A C 1
ATOM 5454 O O . ALA A 1 695 ? 36.398 35.210 0.758 1.00 86.81 695 ALA A O 1
ATOM 5455 N N . THR A 1 696 ? 34.973 35.318 2.474 1.00 86.31 696 THR A N 1
ATOM 5456 C CA . THR A 1 696 ? 34.486 36.680 2.217 1.00 86.31 696 THR A CA 1
ATOM 5457 C C . THR A 1 696 ? 34.120 37.320 3.556 1.00 86.31 696 THR A C 1
ATOM 5459 O O . THR A 1 696 ? 33.766 36.618 4.499 1.00 86.31 696 THR A O 1
ATOM 5462 N N . THR A 1 697 ? 34.228 38.641 3.668 1.00 90.81 697 THR A N 1
ATOM 5463 C CA . THR A 1 697 ? 33.898 39.376 4.898 1.00 90.81 697 THR A CA 1
ATOM 5464 C C . THR A 1 697 ? 32.541 40.058 4.746 1.00 90.81 697 THR A C 1
ATOM 5466 O O . THR A 1 697 ? 32.266 40.661 3.708 1.00 90.81 697 THR A O 1
ATOM 5469 N N . SER A 1 698 ? 31.680 39.964 5.757 1.00 88.50 698 SER A N 1
ATOM 5470 C CA . SER A 1 698 ? 30.404 40.683 5.811 1.00 88.50 698 SER A CA 1
ATOM 5471 C C . SER A 1 698 ? 30.607 42.173 6.126 1.00 88.50 698 SER A C 1
ATOM 5473 O O . SER A 1 698 ? 31.662 42.588 6.604 1.00 88.50 698 SER A O 1
ATOM 5475 N N . ALA A 1 699 ? 29.582 43.003 5.897 1.00 88.44 699 ALA A N 1
ATOM 5476 C CA . ALA A 1 699 ? 29.666 44.458 6.095 1.00 88.44 699 ALA A CA 1
ATOM 5477 C C . ALA A 1 699 ? 29.992 44.888 7.544 1.00 88.44 699 ALA A C 1
ATOM 5479 O O . ALA A 1 699 ? 30.509 45.979 7.762 1.00 88.44 699 ALA A O 1
ATOM 5480 N N . ASN A 1 700 ? 29.727 44.023 8.528 1.00 90.31 700 ASN A N 1
ATOM 5481 C CA . ASN A 1 700 ? 30.085 44.197 9.939 1.00 90.31 700 ASN A CA 1
ATOM 5482 C C . ASN A 1 700 ? 31.445 43.565 10.323 1.00 90.31 700 ASN A C 1
ATOM 5484 O O . ASN A 1 700 ? 31.728 43.413 11.507 1.00 90.31 700 ASN A O 1
ATOM 5488 N N . GLY A 1 701 ? 32.289 43.204 9.349 1.00 84.56 701 GLY A N 1
ATOM 5489 C CA . GLY A 1 701 ? 33.689 42.816 9.566 1.00 84.56 701 GLY A CA 1
ATOM 5490 C C . GLY A 1 701 ? 33.951 41.338 9.879 1.00 84.56 701 GLY A C 1
ATOM 5491 O O . GLY A 1 701 ? 35.111 40.960 10.032 1.00 84.56 701 GLY A O 1
ATOM 5492 N N . PHE A 1 702 ? 32.922 40.488 9.941 1.00 88.50 702 PHE A N 1
ATOM 5493 C CA . PHE A 1 702 ? 33.086 39.064 10.255 1.00 88.50 702 PHE A CA 1
ATOM 5494 C C . PHE A 1 702 ? 33.361 38.224 8.992 1.00 88.50 702 PHE A C 1
ATOM 5496 O O . PHE A 1 702 ? 32.731 38.446 7.954 1.00 88.50 702 PHE A O 1
ATOM 5503 N N . PRO A 1 703 ? 34.283 37.245 9.037 1.00 89.75 703 PRO A N 1
ATOM 5504 C CA . PRO A 1 703 ? 34.511 36.330 7.925 1.00 89.75 703 PRO A CA 1
ATOM 5505 C C . PRO A 1 703 ? 33.403 35.268 7.841 1.00 89.75 703 PRO A C 1
ATOM 5507 O O . PRO A 1 703 ? 32.975 34.719 8.855 1.00 89.75 703 PRO A O 1
ATOM 5510 N N . PHE A 1 704 ? 32.988 34.927 6.623 1.00 91.06 704 PHE A N 1
ATOM 5511 C CA . PHE A 1 704 ? 32.087 33.814 6.325 1.00 91.06 704 PHE A CA 1
ATOM 5512 C C . PHE A 1 704 ? 32.537 33.063 5.062 1.00 91.06 704 PHE A C 1
ATOM 5514 O O . PHE A 1 704 ? 33.293 33.588 4.238 1.00 91.06 704 PHE A O 1
ATOM 5521 N N . SER A 1 705 ? 32.072 31.821 4.902 1.00 90.38 705 SER A N 1
ATOM 5522 C CA . SER A 1 705 ? 32.312 31.046 3.681 1.00 90.38 705 SER A CA 1
ATOM 5523 C C . SER A 1 705 ? 31.231 31.349 2.641 1.00 90.38 705 SER A C 1
ATOM 5525 O O . SER A 1 705 ? 30.073 30.959 2.793 1.00 90.38 705 SER A O 1
ATOM 5527 N N . ALA A 1 706 ? 31.595 32.077 1.587 1.00 86.88 706 ALA A N 1
ATOM 5528 C CA . ALA A 1 706 ? 30.723 32.373 0.459 1.00 86.88 706 ALA A CA 1
ATOM 5529 C C . ALA A 1 706 ? 30.854 31.284 -0.614 1.00 86.88 706 ALA A C 1
ATOM 5531 O O . ALA A 1 706 ? 31.943 31.046 -1.147 1.00 86.88 706 ALA A O 1
ATOM 5532 N N . ARG A 1 707 ? 29.735 30.650 -0.973 1.00 89.19 707 ARG A N 1
ATOM 5533 C CA . ARG A 1 707 ? 29.676 29.637 -2.037 1.00 89.19 707 ARG A CA 1
ATOM 5534 C C . ARG A 1 707 ? 29.534 30.294 -3.408 1.00 89.19 707 ARG A C 1
ATOM 5536 O O . ARG A 1 707 ? 28.725 31.201 -3.599 1.00 89.19 707 ARG A O 1
ATOM 5543 N N . ARG A 1 708 ? 30.347 29.837 -4.359 1.00 89.50 708 ARG A N 1
ATOM 5544 C CA . ARG A 1 708 ? 30.398 30.318 -5.747 1.00 89.50 708 ARG A CA 1
ATOM 5545 C C . ARG A 1 708 ? 30.489 29.129 -6.691 1.00 89.50 708 ARG A C 1
ATOM 5547 O O . ARG A 1 708 ? 31.008 28.087 -6.303 1.00 89.50 708 ARG A O 1
ATOM 5554 N N . PHE A 1 709 ? 30.066 29.281 -7.939 1.00 90.56 709 PHE A N 1
ATOM 5555 C CA . PHE A 1 709 ? 30.283 28.233 -8.933 1.00 90.56 709 PHE A CA 1
ATOM 5556 C C . PHE A 1 709 ? 31.775 28.083 -9.247 1.00 90.56 709 PHE A C 1
ATOM 5558 O O . PHE A 1 709 ? 32.547 29.055 -9.282 1.00 90.56 709 PHE A O 1
ATOM 5565 N N . GLU A 1 710 ? 32.194 26.838 -9.448 1.00 89.25 710 GLU A N 1
ATOM 5566 C CA . GLU A 1 710 ? 33.527 26.511 -9.945 1.00 89.25 710 GLU A CA 1
ATOM 5567 C C . GLU A 1 710 ? 33.642 26.852 -11.439 1.00 89.25 710 GLU A C 1
ATOM 5569 O O . GLU A 1 710 ? 34.640 27.423 -11.881 1.00 89.25 710 GLU A O 1
ATOM 5574 N N . ARG A 1 711 ? 32.568 26.575 -12.188 1.00 88.88 711 ARG A N 1
ATOM 5575 C CA . ARG A 1 711 ? 32.429 26.767 -13.638 1.00 88.88 711 ARG A CA 1
ATOM 5576 C C . ARG A 1 711 ? 31.538 27.968 -13.968 1.00 88.88 711 ARG A C 1
ATOM 5578 O O . ARG A 1 711 ? 30.736 28.400 -13.144 1.00 88.88 711 ARG A O 1
ATOM 5585 N N . ALA A 1 712 ? 31.682 28.522 -15.171 1.00 88.88 712 ALA A N 1
ATOM 5586 C CA . ALA A 1 712 ? 30.754 29.538 -15.684 1.00 88.88 712 ALA A CA 1
ATOM 5587 C C . ALA A 1 712 ? 29.438 28.892 -16.158 1.00 88.88 712 ALA A C 1
ATOM 5589 O O . ALA A 1 712 ? 29.433 27.712 -16.501 1.00 88.88 712 ALA A O 1
ATOM 5590 N N . ILE A 1 713 ? 28.341 29.651 -16.216 1.00 92.50 713 ILE A N 1
ATOM 5591 C CA . ILE A 1 713 ? 27.054 29.179 -16.753 1.00 92.50 713 ILE A CA 1
ATOM 5592 C C . ILE A 1 713 ? 26.793 29.849 -18.107 1.00 92.50 713 ILE A C 1
ATOM 5594 O O . ILE A 1 713 ? 26.765 31.076 -18.200 1.00 92.50 713 ILE A O 1
ATOM 5598 N N . VAL A 1 714 ? 26.572 29.052 -19.153 1.00 92.38 714 VAL A N 1
ATOM 5599 C CA . VAL A 1 714 ? 26.126 29.543 -20.465 1.00 92.38 714 VAL A CA 1
ATOM 5600 C C . VAL A 1 714 ? 24.647 29.215 -20.624 1.00 92.38 714 VAL A C 1
ATOM 5602 O O . VAL A 1 714 ? 24.275 28.050 -20.739 1.00 92.38 714 VAL A O 1
ATOM 5605 N N . ALA A 1 715 ? 23.805 30.241 -20.613 1.00 94.12 715 ALA A N 1
ATOM 5606 C CA . ALA A 1 715 ? 22.378 30.143 -20.872 1.00 94.12 715 ALA A CA 1
ATOM 5607 C C . ALA A 1 715 ? 22.124 30.138 -22.387 1.00 94.12 715 ALA A C 1
ATOM 5609 O O . ALA A 1 715 ? 22.635 30.996 -23.107 1.00 94.12 715 ALA A O 1
ATOM 5610 N N . VAL A 1 716 ? 21.334 29.187 -22.877 1.00 95.56 716 VAL A N 1
ATOM 5611 C CA . VAL A 1 716 ? 21.047 29.009 -24.304 1.00 95.56 716 VAL A CA 1
ATOM 5612 C C . VAL A 1 716 ? 19.539 28.903 -24.507 1.00 95.56 716 VAL A C 1
ATOM 5614 O O . VAL A 1 716 ? 18.916 27.938 -24.072 1.00 95.56 716 VAL A O 1
ATOM 5617 N N . GLY A 1 717 ? 18.945 29.886 -25.179 1.00 94.56 717 GLY A N 1
ATOM 5618 C CA . GLY A 1 717 ? 17.563 29.801 -25.657 1.00 94.56 717 GLY A CA 1
ATOM 5619 C C . GLY A 1 717 ? 17.487 29.293 -27.098 1.00 94.56 717 GLY A C 1
ATOM 5620 O O . GLY A 1 717 ? 18.400 29.534 -27.888 1.00 94.56 717 GLY A O 1
ATOM 5621 N N . THR A 1 718 ? 16.375 28.657 -27.471 1.00 91.69 718 THR A N 1
ATOM 5622 C CA . THR A 1 718 ? 16.039 28.387 -28.887 1.00 91.69 718 THR A CA 1
ATOM 5623 C C . THR A 1 718 ? 15.317 29.548 -29.580 1.00 91.69 718 THR A C 1
ATOM 5625 O O . THR A 1 718 ? 15.075 29.512 -30.784 1.00 91.69 718 THR A O 1
ATOM 5628 N N . SER A 1 719 ? 14.967 30.590 -28.825 1.00 91.38 719 SER A N 1
ATOM 5629 C CA . SER A 1 719 ? 14.346 31.827 -29.302 1.00 91.38 719 SER A CA 1
ATOM 5630 C C . SER A 1 719 ? 14.840 33.025 -28.483 1.00 91.38 719 SER A C 1
ATOM 5632 O O . SER A 1 719 ? 15.459 32.863 -27.427 1.00 91.38 719 SER A O 1
ATOM 5634 N N . SER A 1 720 ? 14.544 34.246 -28.939 1.00 89.62 720 SER A N 1
ATOM 5635 C CA . SER A 1 720 ? 14.822 35.477 -28.185 1.00 89.62 720 SER A CA 1
ATOM 5636 C C . SER A 1 720 ? 14.069 35.523 -26.849 1.00 89.62 720 SER A C 1
ATOM 5638 O O . SER A 1 720 ? 14.660 35.890 -25.832 1.00 89.62 720 SER A O 1
ATOM 5640 N N . ALA A 1 721 ? 12.805 35.085 -26.832 1.00 92.38 721 ALA A N 1
ATOM 5641 C CA . ALA A 1 721 ? 11.996 34.956 -25.622 1.00 92.38 721 ALA A CA 1
ATOM 5642 C C . ALA A 1 721 ? 12.564 33.894 -24.668 1.00 92.38 721 ALA A C 1
ATOM 5644 O O . ALA A 1 721 ? 12.701 34.151 -23.473 1.00 92.38 721 ALA A O 1
ATOM 5645 N N . GLY A 1 722 ? 12.976 32.734 -25.192 1.00 93.88 722 GLY A N 1
ATOM 5646 C CA . GLY A 1 722 ? 13.612 31.677 -24.409 1.00 93.88 722 GLY A CA 1
ATOM 5647 C C . GLY A 1 722 ? 14.947 32.106 -23.793 1.00 93.88 722 GLY A C 1
ATOM 5648 O O . GLY A 1 722 ? 15.195 31.820 -22.621 1.00 93.88 722 GLY A O 1
ATOM 5649 N N . ARG A 1 723 ? 15.777 32.857 -24.537 1.00 93.56 723 ARG A N 1
ATOM 5650 C CA . ARG A 1 723 ? 17.016 33.453 -24.005 1.00 93.56 723 ARG A CA 1
ATOM 5651 C C . ARG A 1 723 ? 16.703 34.436 -22.880 1.00 93.56 723 ARG A C 1
ATOM 5653 O O . ARG A 1 723 ? 17.275 34.296 -21.805 1.00 93.56 723 ARG A O 1
ATOM 5660 N N . HIS A 1 724 ? 15.788 35.385 -23.106 1.00 94.31 724 HIS A N 1
ATOM 5661 C CA . HIS A 1 724 ? 15.405 36.375 -22.095 1.00 94.31 724 HIS A CA 1
ATOM 5662 C C . HIS A 1 724 ? 14.873 35.710 -20.818 1.00 94.31 724 HIS A C 1
ATOM 5664 O O . HIS A 1 724 ? 15.286 36.066 -19.718 1.00 94.31 724 HIS A O 1
ATOM 5670 N N . ALA A 1 725 ? 13.990 34.717 -20.948 1.00 94.50 725 ALA A N 1
ATOM 5671 C CA . ALA A 1 725 ? 13.425 34.010 -19.806 1.00 94.50 725 ALA A CA 1
ATOM 5672 C C . ALA A 1 725 ? 14.506 33.320 -18.961 1.00 94.50 725 ALA A C 1
ATOM 5674 O O . ALA A 1 725 ? 14.518 33.466 -17.737 1.00 94.50 725 ALA A O 1
ATOM 5675 N N . LEU A 1 726 ? 15.435 32.612 -19.610 1.00 94.25 726 LEU A N 1
ATOM 5676 C CA . LEU A 1 726 ? 16.507 31.898 -18.923 1.00 94.25 726 LEU A CA 1
ATOM 5677 C C . LEU A 1 726 ? 17.547 32.854 -18.312 1.00 94.25 726 LEU A C 1
ATOM 5679 O O . LEU A 1 726 ? 17.991 32.635 -17.187 1.00 94.25 726 LEU A O 1
ATOM 5683 N N . GLU A 1 727 ? 17.893 33.934 -19.017 1.00 92.81 727 GLU A N 1
ATOM 5684 C CA . GLU A 1 727 ? 18.759 35.019 -18.534 1.00 92.81 727 GLU A CA 1
ATOM 5685 C C . GLU A 1 727 ? 18.164 35.704 -17.293 1.00 92.81 727 GLU A C 1
ATOM 5687 O O . GLU A 1 727 ? 18.848 35.863 -16.281 1.00 92.81 727 GLU A O 1
ATOM 5692 N N . HIS A 1 728 ? 16.867 36.022 -17.327 1.00 93.25 728 HIS A N 1
ATOM 5693 C CA . HIS A 1 728 ? 16.135 36.611 -16.207 1.00 93.25 728 HIS A CA 1
ATOM 5694 C C . HIS A 1 728 ? 16.130 35.689 -14.976 1.00 93.25 728 HIS A C 1
ATOM 5696 O O . HIS A 1 728 ? 16.493 36.126 -13.884 1.00 93.25 728 HIS A O 1
ATOM 5702 N N . SER A 1 729 ? 15.798 34.402 -15.134 1.00 94.12 729 SER A N 1
ATOM 5703 C CA . SER A 1 729 ? 15.817 33.429 -14.028 1.00 94.12 729 SER A CA 1
ATOM 5704 C C . SER A 1 729 ? 17.224 33.125 -13.490 1.00 94.12 729 SER A C 1
ATOM 5706 O O . SER A 1 729 ? 17.365 32.787 -12.316 1.00 94.12 729 SER A O 1
ATOM 5708 N N . LEU A 1 730 ? 18.277 33.280 -14.301 1.00 93.25 730 LEU A N 1
ATOM 5709 C CA . LEU A 1 730 ? 19.671 33.151 -13.859 1.00 93.25 730 LEU A CA 1
ATOM 5710 C C . LEU A 1 730 ? 20.257 34.431 -13.241 1.00 93.25 730 LEU A C 1
ATOM 5712 O O . LEU A 1 730 ? 21.281 34.351 -12.562 1.00 93.25 730 LEU A O 1
ATOM 5716 N N . SER A 1 731 ? 19.633 35.598 -13.429 1.00 90.75 731 SER A N 1
ATOM 5717 C CA . SER A 1 731 ? 20.167 36.898 -12.986 1.00 90.75 731 SER A CA 1
ATOM 5718 C C . SER A 1 731 ? 20.535 36.942 -11.494 1.00 90.75 731 SER A C 1
ATOM 5720 O O . SER A 1 731 ? 21.587 37.475 -11.133 1.00 90.75 731 SER A O 1
ATOM 5722 N N . ILE A 1 732 ? 19.740 36.293 -10.635 1.00 88.94 732 ILE A N 1
ATOM 5723 C CA . ILE A 1 732 ? 19.971 36.187 -9.182 1.00 88.94 732 ILE A CA 1
ATOM 5724 C C . ILE A 1 732 ? 21.282 35.465 -8.825 1.00 88.94 732 ILE A C 1
ATOM 5726 O O . ILE A 1 732 ? 21.863 35.711 -7.770 1.00 88.94 732 ILE A O 1
ATOM 5730 N N . PHE A 1 733 ? 21.784 34.607 -9.717 1.00 90.19 733 PHE A N 1
ATOM 5731 C CA . PHE A 1 733 ? 23.003 33.821 -9.535 1.00 90.19 733 PHE A CA 1
ATOM 5732 C C . PHE A 1 733 ? 24.273 34.528 -10.047 1.00 90.19 733 PHE A C 1
ATOM 5734 O O . PHE A 1 733 ? 25.378 34.015 -9.857 1.00 90.19 733 PHE A O 1
ATOM 5741 N N . SER A 1 734 ? 24.152 35.722 -10.641 1.00 86.75 734 SER A N 1
ATOM 5742 C CA . SER A 1 734 ? 25.282 36.516 -11.166 1.00 86.75 734 SER A CA 1
ATOM 5743 C C . SER A 1 734 ? 26.326 36.906 -10.106 1.00 86.75 734 SER A C 1
ATOM 5745 O O . SER A 1 734 ? 27.505 37.069 -10.419 1.00 86.75 734 SER A O 1
ATOM 5747 N N . LEU A 1 735 ? 25.933 36.990 -8.830 1.00 83.31 735 LEU A N 1
ATOM 5748 C CA . LEU A 1 735 ? 26.850 37.209 -7.702 1.00 83.31 735 LEU A CA 1
ATOM 5749 C C . LEU A 1 735 ? 27.692 35.958 -7.368 1.00 83.31 735 LEU A C 1
ATOM 5751 O O . LEU A 1 735 ? 28.798 36.063 -6.824 1.00 83.31 735 LEU A O 1
ATOM 5755 N N . CYS A 1 736 ? 27.182 34.771 -7.708 1.00 85.94 736 CYS A N 1
ATOM 5756 C CA . CYS A 1 736 ? 27.785 33.472 -7.411 1.00 85.94 736 CYS A CA 1
ATOM 5757 C C . CYS A 1 736 ? 28.710 32.960 -8.528 1.00 85.94 736 CYS A C 1
ATOM 5759 O O . CYS A 1 736 ? 29.542 32.092 -8.265 1.00 85.94 736 CYS A O 1
ATOM 5761 N N . GLY A 1 737 ? 28.628 33.479 -9.755 1.00 84.62 737 GLY A N 1
ATOM 5762 C CA . GLY A 1 737 ? 29.517 33.078 -10.848 1.00 84.62 737 GLY A CA 1
ATOM 5763 C C . GLY A 1 737 ? 29.335 33.892 -12.125 1.00 84.62 737 GLY A C 1
ATOM 5764 O O . GLY A 1 737 ? 28.475 34.759 -12.215 1.00 84.62 737 GLY A O 1
ATOM 5765 N N . ARG A 1 738 ? 30.169 33.613 -13.134 1.00 87.94 738 ARG A N 1
ATOM 5766 C CA . ARG A 1 738 ? 30.033 34.235 -14.460 1.00 87.94 738 ARG A CA 1
ATOM 5767 C C . ARG A 1 738 ? 28.884 33.574 -15.213 1.00 87.94 738 ARG A C 1
ATOM 5769 O O . ARG A 1 738 ? 28.870 32.349 -15.320 1.00 87.94 738 ARG A O 1
ATOM 5776 N N . ILE A 1 739 ? 27.981 34.386 -15.751 1.00 90.38 739 ILE A N 1
ATOM 5777 C CA . ILE A 1 739 ? 26.830 33.948 -16.542 1.00 90.38 739 ILE A CA 1
ATOM 5778 C C . ILE A 1 739 ? 26.840 34.709 -17.873 1.00 90.38 739 ILE A C 1
ATOM 5780 O O . ILE A 1 739 ? 27.168 35.894 -17.900 1.00 90.38 739 ILE A O 1
ATOM 5784 N N . SER A 1 740 ? 26.511 34.027 -18.968 1.00 89.62 740 SER A N 1
ATOM 5785 C CA . SER A 1 740 ? 26.380 34.595 -20.320 1.00 89.62 740 SER A CA 1
ATOM 5786 C C . SER A 1 740 ? 25.190 33.958 -21.033 1.00 89.62 740 SER A C 1
ATOM 5788 O O . SER A 1 740 ? 25.051 32.739 -20.941 1.00 89.62 740 SER A O 1
ATOM 5790 N N . ALA A 1 741 ? 24.368 34.730 -21.748 1.00 91.12 741 ALA A N 1
ATOM 5791 C CA . ALA A 1 741 ? 23.156 34.229 -22.400 1.00 91.12 741 ALA A CA 1
ATOM 5792 C C . ALA A 1 741 ? 23.158 34.444 -23.919 1.00 91.12 741 ALA A C 1
ATOM 5794 O O . ALA A 1 741 ? 23.323 35.570 -24.380 1.00 91.12 741 ALA A O 1
ATOM 5795 N N . GLY A 1 742 ? 22.891 33.380 -24.680 1.00 92.12 742 GLY A N 1
ATOM 5796 C CA . GLY A 1 742 ? 22.855 33.380 -26.145 1.00 92.12 742 GLY A CA 1
ATOM 5797 C C . GLY A 1 742 ? 21.680 32.594 -26.740 1.00 92.12 742 GLY A C 1
ATOM 5798 O O . GLY A 1 742 ? 20.831 32.060 -26.022 1.00 92.12 742 GLY A O 1
ATOM 5799 N N . VAL A 1 743 ? 21.625 32.533 -28.071 1.00 93.56 743 VAL A N 1
ATOM 5800 C CA . VAL A 1 743 ? 20.584 31.839 -28.851 1.00 93.56 743 VAL A CA 1
ATOM 5801 C C . VAL A 1 743 ? 21.221 30.802 -29.776 1.00 93.56 743 VAL A C 1
ATOM 5803 O O . VAL A 1 743 ? 22.162 31.129 -30.499 1.00 93.56 743 VAL A O 1
ATOM 5806 N N . VAL A 1 744 ? 20.671 29.584 -29.821 1.00 93.00 744 VAL A N 1
ATOM 5807 C CA . VAL A 1 744 ? 20.803 28.708 -30.999 1.00 93.00 744 VAL A CA 1
ATOM 5808 C C . VAL A 1 744 ? 19.494 28.781 -31.772 1.00 93.00 744 VAL A C 1
ATOM 5810 O O . VAL A 1 744 ? 18.434 28.479 -31.237 1.00 93.00 744 VAL A O 1
ATOM 5813 N N . SER A 1 745 ? 19.569 29.174 -33.035 1.00 89.12 745 SER A N 1
ATOM 5814 C CA . SER A 1 745 ? 18.446 29.168 -33.975 1.00 89.12 745 SER A CA 1
ATOM 5815 C C . SER A 1 745 ? 18.835 28.381 -35.224 1.00 89.12 745 SER A C 1
ATOM 5817 O O . SER A 1 745 ? 20.019 28.130 -35.445 1.00 89.12 745 SER A O 1
ATOM 5819 N N . PHE A 1 746 ? 17.864 27.982 -36.043 1.00 88.75 746 PHE A N 1
ATOM 5820 C CA . PHE A 1 746 ? 18.117 27.179 -37.240 1.00 88.75 746 PHE A CA 1
ATOM 5821 C C . PHE A 1 746 ? 17.529 27.842 -38.474 1.00 88.75 746 PHE A C 1
ATOM 5823 O O . PHE A 1 746 ? 16.446 28.426 -38.429 1.00 88.75 746 PHE A O 1
ATOM 5830 N N . LYS A 1 747 ? 18.260 27.731 -39.579 1.00 85.62 747 LYS A N 1
ATOM 5831 C CA . LYS A 1 747 ? 17.849 28.189 -40.900 1.00 85.62 747 LYS A CA 1
ATOM 5832 C C . LYS A 1 747 ? 17.938 27.010 -41.864 1.00 85.62 747 LYS A C 1
ATOM 5834 O O . LYS A 1 747 ? 18.986 26.375 -41.947 1.00 85.62 747 LYS A O 1
ATOM 5839 N N . GLU A 1 748 ? 16.868 26.739 -42.604 1.00 83.44 748 GLU A N 1
ATOM 5840 C CA . GLU A 1 748 ? 16.922 25.775 -43.704 1.00 83.44 748 GLU A CA 1
ATOM 5841 C C . GLU A 1 748 ? 17.801 26.314 -44.840 1.00 83.44 748 GLU A C 1
ATOM 5843 O O . GLU A 1 748 ? 17.552 27.397 -45.379 1.00 83.44 748 GLU A O 1
ATOM 5848 N N . GLU A 1 749 ? 18.805 25.538 -45.243 1.00 86.50 749 GLU A N 1
ATOM 5849 C CA . GLU A 1 749 ? 19.566 25.760 -46.471 1.00 86.50 749 GLU A CA 1
ATOM 5850 C C . GLU A 1 749 ? 19.575 24.490 -47.334 1.00 86.50 749 GLU A C 1
ATOM 5852 O O . GLU A 1 749 ? 19.577 23.366 -46.831 1.00 86.50 749 GLU A O 1
ATOM 5857 N N . TYR A 1 750 ? 19.545 24.662 -48.657 1.00 84.25 750 TYR A N 1
ATOM 5858 C CA . TYR A 1 750 ? 19.366 23.564 -49.609 1.00 84.25 750 TYR A CA 1
ATOM 5859 C C . TYR A 1 750 ? 20.719 23.098 -50.149 1.00 84.25 750 TYR A C 1
ATOM 5861 O O . TYR A 1 750 ? 21.277 23.687 -51.076 1.00 84.25 750 TYR A O 1
ATOM 5869 N N . VAL A 1 751 ? 21.249 22.022 -49.568 1.00 78.75 751 VAL A N 1
ATOM 5870 C CA . VAL A 1 751 ? 22.542 21.440 -49.941 1.00 78.75 751 VAL A CA 1
ATOM 5871 C C . VAL A 1 751 ? 22.343 20.423 -51.063 1.00 78.75 751 VAL A C 1
ATOM 5873 O O . VAL A 1 751 ? 21.544 19.493 -50.947 1.00 78.75 751 VAL A O 1
ATOM 5876 N N . LYS A 1 752 ? 23.091 20.576 -52.160 1.00 79.94 752 LYS A N 1
ATOM 5877 C CA . LYS A 1 752 ? 23.069 19.628 -53.280 1.00 79.94 752 LYS A CA 1
ATOM 5878 C C . LYS A 1 752 ? 23.895 18.385 -52.940 1.00 79.94 752 LYS A C 1
ATOM 5880 O O . LYS A 1 752 ? 25.098 18.488 -52.712 1.00 79.94 752 LYS A O 1
ATOM 5885 N N . GLN A 1 753 ? 23.250 17.224 -52.905 1.00 76.88 753 GLN A N 1
ATOM 5886 C CA . GLN A 1 753 ? 23.892 15.933 -52.665 1.00 76.88 753 GLN A CA 1
ATOM 5887 C C . GLN A 1 753 ? 24.588 15.405 -53.937 1.00 76.88 753 GLN A C 1
ATOM 5889 O O . GLN A 1 753 ? 24.447 15.965 -55.027 1.00 76.88 753 GLN A O 1
ATOM 5894 N N . ALA A 1 754 ? 25.393 14.346 -53.792 1.00 74.69 754 ALA A N 1
ATOM 5895 C CA . ALA A 1 754 ? 26.255 13.820 -54.859 1.00 74.69 754 ALA A CA 1
ATOM 5896 C C . ALA A 1 754 ? 25.493 13.175 -56.038 1.00 74.69 754 ALA A C 1
ATOM 5898 O O . ALA A 1 754 ? 26.037 13.064 -57.132 1.00 74.69 754 ALA A O 1
ATOM 5899 N N . ASP A 1 755 ? 24.234 12.793 -55.825 1.00 79.81 755 ASP A N 1
ATOM 5900 C CA . ASP A 1 755 ? 23.269 12.356 -56.845 1.00 79.81 755 ASP A CA 1
ATOM 5901 C C . ASP A 1 755 ? 22.613 13.530 -57.606 1.00 79.81 755 ASP A C 1
ATOM 5903 O O . ASP A 1 755 ? 21.917 13.334 -58.601 1.00 79.81 755 ASP A O 1
ATOM 5907 N N . GLY A 1 756 ? 22.850 14.764 -57.154 1.00 75.75 756 GLY A N 1
ATOM 5908 C CA . GLY A 1 756 ? 22.287 15.992 -57.695 1.00 75.75 756 GLY A CA 1
ATOM 5909 C C . GLY A 1 756 ? 21.011 16.486 -57.008 1.00 75.75 756 GLY A C 1
ATOM 5910 O O . GLY A 1 756 ? 20.549 17.574 -57.363 1.00 75.75 756 GLY A O 1
ATOM 5911 N N . VAL A 1 757 ? 20.464 15.757 -56.030 1.00 76.81 757 VAL A N 1
ATOM 5912 C CA . VAL A 1 757 ? 19.239 16.126 -55.304 1.00 76.81 757 VAL A CA 1
ATOM 5913 C C . VAL A 1 757 ? 19.522 17.261 -54.314 1.00 76.81 757 VAL A C 1
ATOM 5915 O O . VAL A 1 757 ? 20.534 17.262 -53.617 1.00 76.81 757 VAL A O 1
ATOM 5918 N N . LEU A 1 758 ? 18.626 18.249 -54.234 1.00 78.56 758 LEU A N 1
ATOM 5919 C CA . LEU A 1 758 ? 18.683 19.297 -53.211 1.00 78.56 758 LEU A CA 1
ATOM 5920 C C . LEU A 1 758 ? 18.006 18.799 -51.932 1.00 78.56 758 LEU A C 1
ATOM 5922 O O . LEU A 1 758 ? 16.797 18.578 -51.918 1.00 78.56 758 LEU A O 1
ATOM 5926 N N . LYS A 1 759 ? 18.779 18.654 -50.854 1.00 79.06 759 LYS A N 1
ATOM 5927 C CA . LYS A 1 759 ? 18.277 18.298 -49.525 1.00 79.06 759 LYS A CA 1
ATOM 5928 C C . LYS A 1 759 ? 18.268 19.535 -48.626 1.00 79.06 759 LYS A C 1
ATOM 5930 O O . LYS A 1 759 ? 19.291 20.206 -48.503 1.00 79.06 759 LYS A O 1
ATOM 5935 N N . ALA A 1 760 ? 17.138 19.813 -47.979 1.00 78.56 760 ALA A N 1
ATOM 5936 C CA . ALA A 1 760 ? 17.070 20.813 -46.916 1.00 78.56 760 ALA A CA 1
ATOM 5937 C C . ALA A 1 760 ? 17.884 20.349 -45.694 1.00 78.56 760 ALA A C 1
ATOM 5939 O O . ALA A 1 760 ? 17.797 19.189 -45.277 1.00 78.56 760 ALA A O 1
ATOM 5940 N N . VAL A 1 761 ? 18.694 21.249 -45.143 1.00 79.06 761 VAL A N 1
ATOM 5941 C CA . VAL A 1 761 ? 19.545 21.027 -43.971 1.00 79.06 761 VAL A CA 1
ATOM 5942 C C . VAL A 1 761 ? 19.368 22.202 -43.014 1.00 79.06 761 VAL A C 1
ATOM 5944 O O . VAL A 1 761 ? 19.482 23.355 -43.427 1.00 79.06 761 VAL A O 1
ATOM 5947 N N . ASN A 1 762 ? 19.129 21.911 -41.735 1.00 81.69 762 ASN A N 1
ATOM 5948 C CA . ASN A 1 762 ? 19.107 22.919 -40.679 1.00 81.69 762 ASN A CA 1
ATOM 5949 C C . ASN A 1 762 ? 20.539 23.375 -40.376 1.00 81.69 762 ASN A C 1
ATOM 5951 O O . ASN A 1 762 ? 21.316 22.654 -39.749 1.00 81.69 762 ASN A O 1
ATOM 5955 N N . VAL A 1 763 ? 20.895 24.578 -40.823 1.00 84.88 763 VAL A N 1
ATOM 5956 C CA . VAL A 1 763 ? 22.172 25.219 -40.498 1.00 84.88 763 VAL A CA 1
ATOM 5957 C C . VAL A 1 763 ? 22.005 26.009 -39.193 1.00 84.88 763 VAL A C 1
ATOM 5959 O O . VAL A 1 763 ? 21.119 26.869 -39.121 1.00 84.88 763 VAL A O 1
ATOM 5962 N N . PRO A 1 764 ? 22.815 25.743 -38.150 1.00 87.56 764 PRO A N 1
ATOM 5963 C CA . PRO A 1 764 ? 22.724 26.466 -36.888 1.00 87.56 764 PRO A CA 1
ATOM 5964 C C . PRO A 1 764 ? 23.265 27.894 -37.010 1.00 87.56 764 PRO A C 1
ATOM 5966 O O . PRO A 1 764 ? 24.406 28.127 -37.412 1.00 87.56 764 PRO A O 1
ATOM 5969 N N . VAL A 1 765 ? 22.445 28.854 -36.593 1.00 87.50 765 VAL A N 1
ATOM 5970 C CA . VAL A 1 765 ? 22.774 30.273 -36.461 1.00 87.50 765 VAL A CA 1
ATOM 5971 C C . VAL A 1 765 ? 22.845 30.608 -34.973 1.00 87.50 765 VAL A C 1
ATOM 5973 O O . VAL A 1 765 ? 21.860 30.503 -34.237 1.00 87.50 765 VAL A O 1
ATOM 5976 N N . TYR A 1 766 ? 24.039 31.001 -34.537 1.00 87.88 766 TYR A N 1
ATOM 5977 C CA . TYR A 1 766 ? 24.384 31.251 -33.139 1.00 87.88 766 TYR A CA 1
ATOM 5978 C C . TYR A 1 766 ? 24.398 32.758 -32.851 1.00 87.88 766 TYR A C 1
ATOM 5980 O O . TYR A 1 766 ? 25.125 33.494 -33.519 1.00 87.88 766 TYR A O 1
ATOM 5988 N N . GLY A 1 767 ? 23.671 33.203 -31.827 1.00 85.44 767 GLY A N 1
ATOM 5989 C CA . GLY A 1 767 ? 23.805 34.540 -31.241 1.00 85.44 767 GLY A CA 1
ATOM 5990 C C . GLY A 1 767 ? 24.480 34.455 -29.874 1.00 85.44 767 GLY A C 1
ATOM 5991 O O . GLY A 1 767 ? 24.017 33.696 -29.029 1.00 85.44 767 GLY A O 1
ATOM 5992 N N . ASP A 1 768 ? 25.567 35.197 -29.662 1.00 84.44 768 ASP A N 1
ATOM 5993 C CA . ASP A 1 768 ? 26.225 35.417 -28.356 1.00 84.44 768 ASP A CA 1
ATOM 5994 C C . ASP A 1 768 ? 26.656 34.161 -27.561 1.00 84.44 768 ASP A C 1
ATOM 5996 O O . ASP A 1 768 ? 26.906 34.215 -26.356 1.00 84.44 768 ASP A O 1
ATOM 6000 N N . ILE A 1 769 ? 26.807 33.018 -28.240 1.00 85.62 769 ILE A N 1
ATOM 6001 C CA . ILE A 1 769 ? 27.338 31.776 -27.660 1.00 85.62 769 ILE A CA 1
ATOM 6002 C C . ILE A 1 769 ? 28.872 31.743 -27.812 1.00 85.62 769 ILE A C 1
ATOM 6004 O O . ILE A 1 769 ? 29.366 31.852 -28.939 1.00 85.62 769 ILE A O 1
ATOM 6008 N N . PRO A 1 770 ? 29.639 31.570 -26.715 1.00 82.44 770 PRO A N 1
ATOM 6009 C CA . PRO A 1 770 ? 31.098 31.481 -26.759 1.00 82.44 770 PRO A CA 1
ATOM 6010 C C . PRO A 1 770 ? 31.582 30.137 -27.324 1.00 82.44 770 PRO A C 1
ATOM 6012 O O . PRO A 1 770 ? 30.876 29.133 -27.263 1.00 82.44 770 PRO A O 1
ATOM 6015 N N . ASP A 1 771 ? 32.822 30.087 -27.815 1.00 75.94 771 ASP A N 1
ATOM 6016 C CA . ASP A 1 771 ? 33.405 28.849 -28.344 1.00 75.94 771 ASP A CA 1
ATOM 6017 C C . ASP A 1 771 ? 33.802 27.863 -27.236 1.00 75.94 771 ASP A C 1
ATOM 6019 O O . ASP A 1 771 ? 34.659 28.137 -26.387 1.00 75.94 771 ASP A O 1
ATOM 6023 N N . GLY A 1 772 ? 33.242 26.657 -27.309 1.00 65.62 772 GLY A N 1
ATOM 6024 C CA . GLY A 1 772 ? 33.424 25.527 -26.394 1.00 65.62 772 GLY A CA 1
ATOM 6025 C C . GLY A 1 772 ? 34.808 24.874 -26.407 1.00 65.62 772 GLY A C 1
ATOM 6026 O O . GLY A 1 772 ? 34.988 23.823 -25.802 1.00 65.62 772 GLY A O 1
ATOM 6027 N N . SER A 1 773 ? 35.825 25.524 -26.980 1.00 60.41 773 SER A N 1
ATOM 6028 C CA . SER A 1 773 ? 37.252 25.151 -26.867 1.00 60.41 773 SER A CA 1
ATOM 6029 C C . SER A 1 773 ? 37.759 24.971 -25.420 1.00 60.41 773 SER A C 1
ATOM 6031 O O . SER A 1 773 ? 38.852 24.452 -25.197 1.00 60.41 773 SER A O 1
ATOM 6033 N N . ARG A 1 774 ? 36.971 25.405 -24.426 1.00 60.88 774 ARG A N 1
ATOM 6034 C CA . ARG A 1 774 ? 37.200 25.236 -22.983 1.00 60.88 774 ARG A CA 1
ATOM 6035 C C . ARG A 1 774 ? 35.999 24.600 -22.266 1.00 60.88 774 ARG A C 1
ATOM 6037 O O . ARG A 1 774 ? 35.725 24.942 -21.119 1.00 60.88 774 ARG A O 1
ATOM 6044 N N . SER A 1 775 ? 35.258 23.713 -22.929 1.00 58.22 775 SER A N 1
ATOM 6045 C CA . SER A 1 775 ? 33.964 23.185 -22.462 1.00 58.22 775 SER A CA 1
ATOM 6046 C C . SER A 1 775 ? 33.969 22.548 -21.066 1.00 58.22 775 SER A C 1
ATOM 6048 O O . SER A 1 775 ? 32.970 22.655 -20.362 1.00 58.22 775 SER A O 1
ATOM 6050 N N . GLY A 1 776 ? 35.100 22.009 -20.597 1.00 59.88 776 GLY A N 1
ATOM 6051 C CA . GLY A 1 776 ? 35.270 21.544 -19.210 1.00 59.88 776 GLY A CA 1
ATOM 6052 C C . GLY A 1 776 ? 35.226 22.635 -18.120 1.00 59.88 776 GLY A C 1
ATOM 6053 O O . GLY A 1 776 ? 35.243 22.301 -16.937 1.00 59.88 776 GLY A O 1
ATOM 6054 N N . LEU A 1 777 ? 35.173 23.924 -18.485 1.00 66.31 777 LEU A N 1
ATOM 6055 C CA . LEU A 1 777 ? 35.108 25.074 -17.566 1.00 66.31 777 LEU A CA 1
ATOM 6056 C C . LEU A 1 777 ? 33.725 25.753 -17.509 1.00 66.31 777 LEU A C 1
ATOM 6058 O O . LEU A 1 777 ? 33.560 26.740 -16.784 1.00 66.31 777 LEU A O 1
ATOM 6062 N N . CYS A 1 778 ? 32.738 25.239 -18.248 1.00 83.06 778 CYS A N 1
ATOM 6063 C CA . CYS A 1 778 ? 31.384 25.788 -18.318 1.00 83.06 778 CYS A CA 1
ATOM 6064 C C . CYS A 1 778 ? 30.330 24.704 -18.061 1.00 83.06 778 CYS A C 1
ATOM 6066 O O . CYS A 1 778 ? 30.526 23.550 -18.427 1.00 83.06 778 CYS A O 1
ATOM 6068 N N . ASN A 1 779 ? 29.195 25.104 -17.493 1.00 90.94 779 ASN A N 1
ATOM 6069 C CA . ASN A 1 779 ? 27.947 24.348 -17.501 1.00 90.94 779 ASN A CA 1
ATOM 6070 C C . ASN A 1 779 ? 27.002 25.046 -18.490 1.00 90.94 779 ASN A C 1
ATOM 6072 O O . ASN A 1 779 ? 26.850 26.269 -18.434 1.00 90.94 779 ASN A O 1
ATOM 6076 N N . ILE A 1 780 ? 26.385 24.303 -19.401 1.00 92.88 780 ILE A N 1
ATOM 6077 C CA . ILE A 1 780 ? 25.493 24.834 -20.435 1.00 92.88 780 ILE A CA 1
ATOM 6078 C C . ILE A 1 780 ? 24.057 24.522 -20.031 1.00 92.88 780 ILE A C 1
ATOM 6080 O O . ILE A 1 780 ? 23.701 23.359 -19.855 1.00 92.88 780 ILE A O 1
ATOM 6084 N N . LEU A 1 781 ? 23.232 25.552 -19.882 1.00 95.75 781 LEU A N 1
ATOM 6085 C CA . LEU A 1 781 ? 21.824 25.421 -19.533 1.00 95.75 781 LEU A CA 1
ATOM 6086 C C . LEU A 1 781 ? 20.990 25.802 -20.757 1.00 95.75 781 LEU A C 1
ATOM 6088 O O . LEU A 1 781 ? 21.020 26.951 -21.190 1.00 95.75 781 LEU A O 1
ATOM 6092 N N . VAL A 1 782 ? 20.289 24.835 -21.341 1.00 96.69 782 VAL A N 1
ATOM 6093 C CA . VAL A 1 782 ? 19.496 25.009 -22.565 1.00 96.69 782 VAL A CA 1
ATOM 6094 C C . VAL A 1 782 ? 18.023 25.069 -22.189 1.00 96.69 782 VAL A C 1
ATOM 6096 O O . VAL A 1 782 ? 17.524 24.126 -21.585 1.00 96.69 782 VAL A O 1
ATOM 6099 N N . PHE A 1 783 ? 17.310 26.131 -22.557 1.00 97.31 783 PHE A N 1
ATOM 6100 C CA . PHE A 1 783 ? 15.871 26.239 -22.314 1.00 97.31 783 PHE A CA 1
ATOM 6101 C C . PHE A 1 783 ? 15.053 25.977 -23.580 1.00 97.31 783 PHE A C 1
ATOM 6103 O O . PHE A 1 783 ? 15.178 26.693 -24.575 1.00 97.31 783 PHE A O 1
ATOM 6110 N N . ILE A 1 784 ? 14.178 24.971 -23.499 1.00 95.81 784 ILE A N 1
ATOM 6111 C CA . ILE A 1 784 ? 13.194 24.600 -24.521 1.00 95.81 784 ILE A CA 1
ATOM 6112 C C . ILE A 1 784 ? 11.854 24.438 -23.809 1.00 95.81 784 ILE A C 1
ATOM 6114 O O . ILE A 1 784 ? 11.670 23.515 -23.020 1.00 95.81 784 ILE A O 1
ATOM 6118 N N . ALA A 1 785 ? 10.919 25.357 -24.054 1.00 94.94 785 ALA A N 1
ATOM 6119 C CA . ALA A 1 785 ? 9.743 25.512 -23.200 1.00 94.94 785 ALA A CA 1
ATOM 6120 C C . ALA A 1 785 ? 8.849 24.255 -23.129 1.00 94.94 785 ALA A C 1
ATOM 6122 O O . ALA A 1 785 ? 8.345 23.938 -22.051 1.00 94.94 785 ALA A O 1
ATOM 6123 N N . MET A 1 786 ? 8.707 23.513 -24.236 1.00 95.00 786 MET A N 1
ATOM 6124 C CA . MET A 1 786 ? 7.997 22.231 -24.284 1.00 95.00 786 MET A CA 1
ATOM 6125 C C . MET A 1 786 ? 8.765 21.191 -25.111 1.00 95.00 786 MET A C 1
ATOM 6127 O O . MET A 1 786 ? 9.189 21.476 -26.229 1.00 95.00 786 MET A O 1
ATOM 6131 N N . VAL A 1 787 ? 8.919 19.978 -24.574 1.00 94.75 787 VAL A N 1
ATOM 6132 C CA . VAL A 1 787 ? 9.647 18.865 -25.207 1.00 94.75 787 VAL A CA 1
ATOM 6133 C C . VAL A 1 787 ? 8.660 17.817 -25.725 1.00 94.75 787 VAL A C 1
ATOM 6135 O O . VAL A 1 787 ? 8.307 16.862 -25.030 1.00 94.75 787 VAL A O 1
ATOM 6138 N N . GLU A 1 788 ? 8.197 18.029 -26.960 1.00 91.44 788 GLU A N 1
ATOM 6139 C CA . GLU A 1 788 ? 7.221 17.171 -27.658 1.00 91.44 788 GLU A CA 1
ATOM 6140 C C . GLU A 1 788 ? 7.835 16.237 -28.720 1.00 91.44 788 GLU A C 1
ATOM 6142 O O . GLU A 1 788 ? 7.206 15.262 -29.128 1.00 91.44 788 GLU A O 1
ATOM 6147 N N . SER A 1 789 ? 9.076 16.489 -29.151 1.00 90.19 789 SER A N 1
ATOM 6148 C CA . SER A 1 789 ? 9.819 15.633 -30.086 1.00 90.19 789 SER A CA 1
ATOM 6149 C C . SER A 1 789 ? 11.334 15.750 -29.881 1.00 90.19 789 SER A C 1
ATOM 6151 O O . SER A 1 789 ? 11.807 16.678 -29.226 1.00 90.19 789 SER A O 1
ATOM 6153 N N . GLU A 1 790 ? 12.104 14.811 -30.439 1.00 90.00 790 GLU A N 1
ATOM 6154 C CA . GLU A 1 790 ? 13.571 14.832 -30.347 1.00 90.00 790 GLU A CA 1
ATOM 6155 C C . GLU A 1 790 ? 14.223 15.942 -31.187 1.00 90.00 790 GLU A C 1
ATOM 6157 O O . GLU A 1 790 ? 15.276 16.447 -30.806 1.00 90.00 790 GLU A O 1
ATOM 6162 N N . ALA A 1 791 ? 13.609 16.328 -32.313 1.00 87.81 791 ALA A N 1
ATOM 6163 C CA . ALA A 1 791 ? 14.269 17.053 -33.404 1.00 87.81 791 ALA A CA 1
ATOM 6164 C C . ALA A 1 791 ? 14.995 18.333 -32.953 1.00 87.81 791 ALA A C 1
ATOM 6166 O O . ALA A 1 791 ? 16.186 18.487 -33.210 1.00 87.81 791 ALA A O 1
ATOM 6167 N N . VAL A 1 792 ? 14.308 19.208 -32.210 1.00 88.75 792 VAL A N 1
ATOM 6168 C CA . VAL A 1 792 ? 14.881 20.477 -31.723 1.00 88.75 792 VAL A CA 1
ATOM 6169 C C . VAL A 1 792 ? 16.057 20.239 -30.771 1.00 88.75 792 VAL A C 1
ATOM 6171 O O . VAL A 1 792 ? 17.033 20.983 -30.800 1.00 88.75 792 VAL A O 1
ATOM 6174 N N . ILE A 1 793 ? 16.005 19.195 -29.940 1.00 93.88 793 ILE A N 1
ATOM 6175 C CA . ILE A 1 793 ? 17.076 18.892 -28.981 1.00 93.88 793 ILE A CA 1
ATOM 6176 C C . ILE A 1 793 ? 18.264 18.244 -29.688 1.00 93.88 793 ILE A C 1
ATOM 6178 O O . ILE A 1 793 ? 19.396 18.633 -29.417 1.00 93.88 793 ILE A O 1
ATOM 6182 N N . CYS A 1 794 ? 18.029 17.338 -30.640 1.00 92.12 794 CYS A N 1
ATOM 6183 C CA . CYS A 1 794 ? 19.086 16.807 -31.495 1.00 92.12 794 CYS A CA 1
ATOM 6184 C C . CYS A 1 794 ? 19.821 17.930 -32.238 1.00 92.12 794 CYS A C 1
ATOM 6186 O O . CYS A 1 794 ? 21.048 17.993 -32.181 1.00 92.12 794 CYS A O 1
ATOM 6188 N N . ASP A 1 795 ? 19.093 18.848 -32.873 1.00 90.56 795 ASP A N 1
ATOM 6189 C CA . ASP A 1 795 ? 19.684 19.964 -33.613 1.00 90.56 795 ASP A CA 1
ATOM 6190 C C . ASP A 1 795 ? 20.470 20.918 -32.689 1.00 90.56 795 ASP A C 1
ATOM 6192 O O . ASP A 1 795 ? 21.598 21.297 -33.014 1.00 90.56 795 ASP A O 1
ATOM 6196 N N . VAL A 1 796 ? 19.948 21.254 -31.498 1.00 93.19 796 VAL A N 1
ATOM 6197 C CA . VAL A 1 796 ? 20.649 22.115 -30.519 1.00 93.19 796 VAL A CA 1
ATOM 6198 C C . VAL A 1 796 ? 21.889 21.444 -29.927 1.00 93.19 796 VAL A C 1
ATOM 6200 O O . VAL A 1 796 ? 22.936 22.086 -29.845 1.00 93.19 796 VAL A O 1
ATOM 6203 N N . VAL A 1 797 ? 21.820 20.167 -29.545 1.00 93.44 797 VAL A N 1
ATOM 6204 C CA . VAL A 1 797 ? 22.982 19.438 -29.007 1.00 93.44 797 VAL A CA 1
ATOM 6205 C C . VAL A 1 797 ? 24.057 19.282 -30.086 1.00 93.44 797 VAL A C 1
ATOM 6207 O O . VAL A 1 797 ? 25.229 19.534 -29.810 1.00 93.44 797 VAL A O 1
ATOM 6210 N N . ASN A 1 798 ? 23.677 18.992 -31.335 1.00 91.06 798 ASN A N 1
ATOM 6211 C CA . ASN A 1 798 ? 24.608 18.949 -32.466 1.00 91.06 798 ASN A CA 1
ATOM 6212 C C . ASN A 1 798 ? 25.265 20.316 -32.739 1.00 91.06 798 ASN A C 1
ATOM 6214 O O . ASN A 1 798 ? 26.467 20.375 -33.003 1.00 91.06 798 ASN A O 1
ATOM 6218 N N . ALA A 1 799 ? 24.523 21.423 -32.640 1.00 90.94 799 ALA A N 1
ATOM 6219 C CA . ALA A 1 799 ? 25.076 22.773 -32.776 1.00 90.94 799 ALA A CA 1
ATOM 6220 C C . ALA A 1 799 ? 26.063 23.117 -31.640 1.00 90.94 799 ALA A C 1
ATOM 6222 O O . ALA A 1 799 ? 27.147 23.655 -31.871 1.00 90.94 799 ALA A O 1
ATOM 6223 N N . LEU A 1 800 ? 25.737 22.759 -30.396 1.00 91.12 800 LEU A N 1
ATOM 6224 C CA . LEU A 1 800 ? 26.639 22.955 -29.257 1.00 91.12 800 LEU A CA 1
ATOM 6225 C C . LEU A 1 800 ? 27.897 22.071 -29.367 1.00 91.12 800 LEU A C 1
ATOM 6227 O O . LEU A 1 800 ? 29.000 22.544 -29.079 1.00 91.12 800 LEU A O 1
ATOM 6231 N N . ALA A 1 801 ? 27.770 20.848 -29.887 1.00 89.94 801 ALA A N 1
ATOM 6232 C CA . ALA A 1 801 ? 28.900 19.971 -30.193 1.00 89.94 801 ALA A CA 1
ATOM 6233 C C . ALA A 1 801 ? 29.804 20.537 -31.307 1.00 89.94 801 ALA A C 1
ATOM 6235 O O . ALA A 1 801 ? 31.026 20.493 -31.172 1.00 89.94 801 ALA A O 1
ATOM 6236 N N . GLN A 1 802 ? 29.244 21.158 -32.356 1.00 87.62 802 GLN A N 1
ATOM 6237 C CA . GLN A 1 802 ? 30.023 21.885 -33.378 1.00 87.62 802 GLN A CA 1
ATOM 6238 C C . GLN A 1 802 ? 30.827 23.056 -32.790 1.00 87.62 802 GLN A C 1
ATOM 6240 O O . GLN A 1 802 ? 31.915 23.360 -33.277 1.00 87.62 802 GLN A O 1
ATOM 6245 N N . ARG A 1 803 ? 30.332 23.691 -31.719 1.00 85.75 803 ARG A N 1
ATOM 6246 C CA . ARG A 1 803 ? 31.079 24.698 -30.944 1.00 85.75 803 ARG A CA 1
ATOM 6247 C C . ARG A 1 803 ? 32.093 24.098 -29.962 1.00 85.75 803 ARG A C 1
ATOM 6249 O O . ARG A 1 803 ? 32.850 24.857 -29.367 1.00 85.75 803 ARG A O 1
ATOM 6256 N N . GLY A 1 804 ? 32.146 22.777 -29.793 1.00 86.00 804 GLY A N 1
ATOM 6257 C CA . GLY A 1 804 ? 33.078 22.076 -28.899 1.00 86.00 804 GLY A CA 1
ATOM 6258 C C . GLY A 1 804 ? 32.548 21.798 -27.486 1.00 86.00 804 GLY A C 1
ATOM 6259 O O . GLY A 1 804 ? 33.321 21.385 -26.617 1.00 86.00 804 GLY A O 1
ATOM 6260 N N . PHE A 1 805 ? 31.255 22.013 -27.223 1.00 88.25 805 PHE A N 1
ATOM 6261 C CA . PHE A 1 805 ? 30.645 21.634 -25.947 1.00 88.25 805 PHE A CA 1
ATOM 6262 C C . PHE A 1 805 ? 30.376 20.129 -25.890 1.00 88.25 805 PHE A C 1
ATOM 6264 O O . PHE A 1 805 ? 29.717 19.570 -26.763 1.00 88.25 805 PHE A O 1
ATOM 6271 N N . GLY A 1 806 ? 30.905 19.476 -24.854 1.00 86.50 806 GLY A N 1
ATOM 6272 C CA . GLY A 1 806 ? 30.651 18.065 -24.582 1.00 86.50 806 GLY A CA 1
ATOM 6273 C C . GLY A 1 806 ? 29.299 17.864 -23.904 1.00 86.50 806 GLY A C 1
ATOM 6274 O O . GLY A 1 806 ? 28.898 18.656 -23.055 1.00 86.50 806 GLY A O 1
ATOM 6275 N N . GLU A 1 807 ? 28.621 16.776 -24.250 1.00 87.94 807 GLU A N 1
ATOM 6276 C CA . GLU A 1 807 ? 27.273 16.445 -23.777 1.00 87.94 807 GLU A CA 1
ATOM 6277 C C . GLU A 1 807 ? 27.130 16.474 -22.241 1.00 87.94 807 GLU A C 1
ATOM 6279 O O . GLU A 1 807 ? 26.164 17.021 -21.713 1.00 87.94 807 GLU A O 1
ATOM 6284 N N . SER A 1 808 ? 28.142 15.982 -21.517 1.00 88.25 808 SER A N 1
ATOM 6285 C CA . SER A 1 808 ? 28.170 15.898 -20.050 1.00 88.25 808 SER A CA 1
ATOM 6286 C C . SER A 1 808 ? 28.271 17.240 -19.312 1.00 88.25 808 SER A C 1
ATOM 6288 O O . SER A 1 808 ? 28.183 17.259 -18.083 1.00 88.25 808 SER A O 1
ATOM 6290 N N . CYS A 1 809 ? 28.435 18.370 -20.015 1.00 89.00 809 CYS A N 1
ATOM 6291 C CA . CYS A 1 809 ? 28.271 19.700 -19.421 1.00 89.00 809 CYS A CA 1
ATOM 6292 C C . CYS A 1 809 ? 26.971 20.411 -19.824 1.00 89.00 809 CYS A C 1
ATOM 6294 O O . CYS A 1 809 ? 26.763 21.548 -19.404 1.00 89.00 809 CYS A O 1
ATOM 6296 N N . ILE A 1 810 ? 26.080 19.757 -20.578 1.00 93.31 810 ILE A N 1
ATOM 6297 C CA . ILE A 1 810 ? 24.791 20.308 -21.011 1.00 93.31 810 ILE A CA 1
ATOM 6298 C C . ILE A 1 810 ? 23.661 19.826 -20.080 1.00 93.31 810 ILE A C 1
ATOM 6300 O O . ILE A 1 810 ? 23.613 18.677 -19.641 1.00 93.31 810 ILE A O 1
ATOM 6304 N N . THR A 1 811 ? 22.728 20.719 -19.759 1.00 96.19 811 THR A N 1
ATOM 6305 C CA . THR A 1 811 ? 21.471 20.418 -19.063 1.00 96.19 811 THR A CA 1
ATOM 6306 C C . THR A 1 811 ? 20.312 21.073 -19.813 1.00 96.19 811 THR A C 1
ATOM 6308 O O . THR A 1 811 ? 20.296 22.291 -19.990 1.00 96.19 811 THR A O 1
ATOM 6311 N N . ILE A 1 812 ? 19.344 20.271 -20.255 1.00 97.25 812 ILE A N 1
ATOM 6312 C CA . ILE A 1 812 ? 18.104 20.736 -20.882 1.00 97.25 812 ILE A CA 1
ATOM 6313 C C . ILE A 1 812 ? 17.079 21.054 -19.790 1.00 97.25 812 ILE A C 1
ATOM 6315 O O . ILE A 1 812 ? 16.803 20.221 -18.928 1.00 97.25 812 ILE A O 1
ATOM 6319 N N . VAL A 1 813 ? 16.482 22.239 -19.852 1.00 97.50 813 VAL A N 1
ATOM 6320 C CA . VAL A 1 813 ? 15.404 22.704 -18.976 1.00 97.50 813 VAL A CA 1
ATOM 6321 C C . VAL A 1 813 ? 14.146 22.942 -19.801 1.00 97.50 813 VAL A C 1
ATOM 6323 O O . VAL A 1 813 ? 14.188 23.596 -20.843 1.00 97.50 813 VAL A O 1
ATOM 6326 N N . SER A 1 814 ? 13.017 22.436 -19.310 1.00 97.25 814 SER A N 1
ATOM 6327 C CA . SER A 1 814 ? 11.717 22.530 -19.974 1.00 97.25 814 SER A CA 1
ATOM 6328 C C . SER A 1 814 ? 10.585 22.757 -18.981 1.00 97.25 814 SER A C 1
ATOM 6330 O O . SER A 1 814 ? 10.644 22.284 -17.848 1.00 97.25 814 SER A O 1
ATOM 6332 N N . ILE A 1 815 ? 9.541 23.478 -19.394 1.00 96.69 815 ILE A N 1
ATOM 6333 C CA . ILE A 1 815 ? 8.352 23.675 -18.554 1.00 96.69 815 ILE A CA 1
ATOM 6334 C C . ILE A 1 815 ? 7.479 22.417 -18.603 1.00 96.69 815 ILE A C 1
ATOM 6336 O O . ILE A 1 815 ? 7.002 21.959 -17.568 1.00 96.69 815 ILE A O 1
ATOM 6340 N N . ILE A 1 816 ? 7.336 21.811 -19.784 1.00 96.19 816 ILE A N 1
ATOM 6341 C CA . ILE A 1 816 ? 6.613 20.549 -19.988 1.00 96.19 816 ILE A CA 1
ATOM 6342 C C . ILE A 1 816 ? 7.452 19.609 -20.854 1.00 96.19 816 ILE A C 1
ATOM 6344 O O . ILE A 1 816 ? 8.033 20.035 -21.852 1.00 96.19 816 ILE A O 1
ATOM 6348 N N . ALA A 1 817 ? 7.476 18.320 -20.522 1.00 95.62 817 ALA A N 1
ATOM 6349 C CA . ALA A 1 817 ? 8.087 17.291 -21.358 1.00 95.62 817 ALA A CA 1
ATOM 6350 C C . ALA A 1 817 ? 7.188 16.058 -21.495 1.00 95.62 817 ALA A C 1
ATOM 6352 O O . ALA A 1 817 ? 6.488 15.675 -20.560 1.00 95.62 817 ALA A O 1
ATOM 6353 N N . VAL A 1 818 ? 7.232 15.395 -22.651 1.00 92.25 818 VAL A N 1
ATOM 6354 C CA . VAL A 1 818 ? 6.541 14.116 -22.862 1.00 92.25 818 VAL A CA 1
ATOM 6355 C C . VAL A 1 818 ? 7.444 12.960 -22.421 1.00 92.25 818 VAL A C 1
ATOM 6357 O O . VAL A 1 818 ? 8.567 12.820 -22.912 1.00 92.25 818 VAL A O 1
ATOM 6360 N N . ARG A 1 819 ? 6.940 12.073 -21.547 1.00 86.56 819 ARG A N 1
ATOM 6361 C CA . ARG A 1 819 ? 7.704 10.935 -20.978 1.00 86.56 819 ARG A CA 1
ATOM 6362 C C . ARG A 1 819 ? 8.415 10.098 -22.057 1.00 86.56 819 ARG A C 1
ATOM 6364 O O . ARG A 1 819 ? 9.607 9.825 -21.952 1.00 86.56 819 ARG A O 1
ATOM 6371 N N . ALA A 1 820 ? 7.703 9.752 -23.132 1.00 82.88 820 ALA A N 1
ATOM 6372 C CA . ALA A 1 820 ? 8.221 8.953 -24.249 1.00 82.88 820 ALA A CA 1
ATOM 6373 C C . ALA A 1 820 ? 9.218 9.696 -25.169 1.00 82.88 820 ALA A C 1
ATOM 6375 O O . ALA A 1 820 ? 9.817 9.078 -26.049 1.00 82.88 820 ALA A O 1
ATOM 6376 N N . VAL A 1 821 ? 9.388 11.012 -25.014 1.00 88.44 821 VAL A N 1
ATOM 6377 C CA . VAL A 1 821 ? 10.412 11.805 -25.717 1.00 88.44 821 VAL A CA 1
ATOM 6378 C C . VAL A 1 821 ? 11.687 11.857 -24.877 1.00 88.44 821 VAL A C 1
ATOM 6380 O O . VAL A 1 821 ? 12.756 11.568 -25.404 1.00 88.44 821 VAL A O 1
ATOM 6383 N N . LEU A 1 822 ? 11.575 12.092 -23.562 1.00 90.69 822 LEU A N 1
ATOM 6384 C CA . LEU A 1 822 ? 12.717 12.051 -22.634 1.00 90.69 822 LEU A CA 1
ATOM 6385 C C . LEU A 1 822 ? 13.480 10.719 -22.697 1.00 90.69 822 LEU A C 1
ATOM 6387 O O . LEU A 1 822 ? 14.705 10.720 -22.733 1.00 90.69 822 LEU A O 1
ATOM 6391 N N . TRP A 1 823 ? 12.776 9.585 -22.780 1.00 84.69 823 TRP A N 1
ATOM 6392 C CA . TRP A 1 823 ? 13.419 8.271 -22.916 1.00 84.69 823 TRP A CA 1
ATOM 6393 C C . TRP A 1 823 ? 14.171 8.076 -24.242 1.00 84.69 823 TRP A C 1
ATOM 6395 O O . TRP A 1 823 ? 15.238 7.469 -24.241 1.00 84.69 823 TRP A O 1
ATOM 6405 N N . ARG A 1 824 ? 13.669 8.613 -25.362 1.00 87.94 824 ARG A N 1
ATOM 6406 C CA . ARG A 1 824 ? 14.387 8.575 -26.651 1.00 87.94 824 ARG A CA 1
ATOM 6407 C C . ARG A 1 824 ? 15.593 9.508 -26.661 1.00 87.94 824 ARG A C 1
ATOM 6409 O O . ARG A 1 824 ? 16.648 9.149 -27.170 1.00 87.94 824 ARG A O 1
ATOM 6416 N N . LEU A 1 825 ? 15.462 10.668 -26.027 1.00 88.69 825 LEU A N 1
ATOM 6417 C CA . LEU A 1 825 ? 16.551 11.624 -25.881 1.00 88.69 825 LEU A CA 1
ATOM 6418 C C . LEU A 1 825 ? 17.664 11.116 -24.961 1.00 88.69 825 LEU A C 1
ATOM 6420 O O . LEU A 1 825 ? 18.823 11.264 -25.318 1.00 88.69 825 LEU A O 1
ATOM 6424 N N . ALA A 1 826 ? 17.342 10.454 -23.848 1.00 87.00 826 ALA A N 1
ATOM 6425 C CA . ALA A 1 826 ? 18.338 9.811 -22.986 1.00 87.00 826 ALA A CA 1
ATOM 6426 C C . ALA A 1 826 ? 19.013 8.585 -23.642 1.00 87.00 826 ALA A C 1
ATOM 6428 O O . ALA A 1 826 ? 20.129 8.228 -23.277 1.00 87.00 826 ALA A O 1
ATOM 6429 N N . ALA A 1 827 ? 18.359 7.948 -24.622 1.00 81.06 827 ALA A N 1
ATOM 6430 C CA . ALA A 1 827 ? 18.960 6.906 -25.459 1.00 81.06 827 ALA A CA 1
ATOM 6431 C C . ALA A 1 827 ? 19.915 7.479 -26.526 1.00 81.06 827 ALA A C 1
ATOM 6433 O O . ALA A 1 827 ? 20.952 6.881 -26.812 1.00 81.06 827 ALA A O 1
ATOM 6434 N N . ALA A 1 828 ? 19.579 8.638 -27.103 1.00 87.00 828 ALA A N 1
ATOM 6435 C CA . ALA A 1 828 ? 20.433 9.357 -28.052 1.00 87.00 828 ALA A CA 1
ATOM 6436 C C . ALA A 1 828 ? 21.611 10.084 -27.371 1.00 87.00 828 ALA A C 1
ATOM 6438 O O . ALA A 1 828 ? 22.679 10.203 -27.968 1.00 87.00 828 ALA A O 1
ATOM 6439 N N . PHE A 1 829 ? 21.406 10.546 -26.134 1.00 91.56 829 PHE A N 1
ATOM 6440 C CA . PHE A 1 829 ? 22.318 11.375 -25.346 1.00 91.56 829 PHE A CA 1
ATOM 6441 C C . PHE A 1 829 ? 22.360 10.875 -23.877 1.00 91.56 829 PHE A C 1
ATOM 6443 O O . PHE A 1 829 ? 21.574 11.342 -23.044 1.00 91.56 829 PHE A O 1
ATOM 6450 N N . PRO A 1 830 ? 23.227 9.893 -23.543 1.00 87.81 830 PRO A N 1
ATOM 6451 C CA . PRO A 1 830 ? 23.260 9.242 -22.223 1.00 87.81 830 PRO A CA 1
ATOM 6452 C C . PRO A 1 830 ? 23.887 10.065 -21.083 1.00 87.81 830 PRO A C 1
ATOM 6454 O O . PRO A 1 830 ? 23.645 9.788 -19.905 1.00 87.81 830 PRO A O 1
ATOM 6457 N N . GLU A 1 831 ? 24.727 11.049 -21.407 1.00 90.06 831 GLU A N 1
ATOM 6458 C CA . GLU A 1 831 ? 25.366 11.961 -20.455 1.00 90.06 831 GLU A CA 1
ATOM 6459 C C . GLU A 1 831 ? 24.534 13.233 -20.205 1.00 90.06 831 GLU A C 1
ATOM 6461 O O . GLU A 1 831 ? 24.664 13.862 -19.149 1.00 90.06 831 GLU A O 1
ATOM 6466 N N . LEU A 1 832 ? 23.663 13.596 -21.145 1.00 92.25 832 LEU A N 1
ATOM 6467 C CA . LEU A 1 832 ? 22.806 14.777 -21.094 1.00 92.25 832 LEU A CA 1
ATOM 6468 C C . LEU A 1 832 ? 21.824 14.735 -19.909 1.00 92.25 832 LEU A C 1
ATOM 6470 O O . LEU A 1 832 ? 21.108 13.754 -19.694 1.00 92.25 832 LEU A O 1
ATOM 6474 N N . ARG A 1 833 ? 21.758 15.827 -19.136 1.00 95.00 833 ARG A N 1
ATOM 6475 C CA . ARG A 1 833 ? 20.781 15.992 -18.045 1.00 95.00 833 ARG A CA 1
ATOM 6476 C C . ARG A 1 833 ? 19.514 16.683 -18.550 1.00 95.00 833 ARG A C 1
ATOM 6478 O O . ARG A 1 833 ? 19.595 17.637 -19.320 1.00 95.00 833 ARG A O 1
ATOM 6485 N N . PHE A 1 834 ? 18.354 16.258 -18.054 1.00 96.06 834 PHE A N 1
ATOM 6486 C CA . PHE A 1 834 ? 17.050 16.858 -18.346 1.00 96.06 834 PHE A CA 1
ATOM 6487 C C . PHE A 1 834 ? 16.326 17.248 -17.062 1.00 96.06 834 PHE A C 1
ATOM 6489 O O . PHE A 1 834 ? 16.307 16.488 -16.095 1.00 96.06 834 PHE A O 1
ATOM 6496 N N . ILE A 1 835 ? 15.684 18.412 -17.068 1.00 96.69 835 ILE A N 1
ATOM 6497 C CA . ILE A 1 835 ? 14.835 18.879 -15.973 1.00 96.69 835 ILE A CA 1
ATOM 6498 C C . ILE A 1 835 ? 13.532 19.418 -16.565 1.00 96.69 835 ILE A C 1
ATOM 6500 O O . ILE A 1 835 ? 13.540 20.311 -17.417 1.00 96.69 835 ILE A O 1
ATOM 6504 N N . ALA A 1 836 ? 12.413 18.841 -16.136 1.00 96.44 836 ALA A N 1
ATOM 6505 C CA . ALA A 1 836 ? 11.073 19.190 -16.596 1.00 96.44 836 ALA A CA 1
ATOM 6506 C C . ALA A 1 836 ? 10.235 19.801 -15.466 1.00 96.44 836 ALA A C 1
ATOM 6508 O O . ALA A 1 836 ? 10.396 19.460 -14.296 1.00 96.44 836 ALA A O 1
ATOM 6509 N N . GLY A 1 837 ? 9.318 20.701 -15.809 1.00 95.25 837 GLY A N 1
ATOM 6510 C CA . GLY A 1 837 ? 8.353 21.235 -14.853 1.00 95.25 837 GLY A CA 1
ATOM 6511 C C . GLY A 1 837 ? 7.236 20.235 -14.565 1.00 95.25 837 GLY A C 1
ATOM 6512 O O . GLY A 1 837 ? 6.986 19.915 -13.409 1.00 95.25 837 GLY A O 1
ATOM 6513 N N . ALA A 1 838 ? 6.613 19.720 -15.625 1.00 94.50 838 ALA A N 1
ATOM 6514 C CA . ALA A 1 838 ? 5.599 18.671 -15.583 1.00 94.50 838 ALA A CA 1
ATOM 6515 C C . ALA A 1 838 ? 5.835 17.624 -16.686 1.00 94.50 838 ALA A C 1
ATOM 6517 O O . ALA A 1 838 ? 6.458 17.914 -17.715 1.00 94.50 838 ALA A O 1
ATOM 6518 N N . ILE A 1 839 ? 5.318 16.409 -16.473 1.00 93.69 839 ILE A N 1
ATOM 6519 C CA . ILE A 1 839 ? 5.386 15.297 -17.430 1.00 93.69 839 ILE A CA 1
ATOM 6520 C C . ILE A 1 839 ? 3.996 15.030 -18.007 1.00 93.69 839 ILE A C 1
ATOM 6522 O O . ILE A 1 839 ? 3.144 14.433 -17.350 1.00 93.69 839 ILE A O 1
ATOM 6526 N N . ASP A 1 840 ? 3.790 15.445 -19.254 1.00 92.81 840 ASP A N 1
ATOM 6527 C CA . ASP A 1 840 ? 2.498 15.344 -19.934 1.00 92.81 840 ASP A CA 1
ATOM 6528 C C . ASP A 1 840 ? 2.401 14.112 -20.843 1.00 92.81 840 ASP A C 1
ATOM 6530 O O . ASP A 1 840 ? 3.390 13.449 -21.188 1.00 92.81 840 ASP A O 1
ATOM 6534 N N . ARG A 1 841 ? 1.162 13.798 -21.230 1.00 87.31 841 ARG A N 1
ATOM 6535 C CA . ARG A 1 841 ? 0.823 12.698 -22.137 1.00 87.31 841 ARG A CA 1
ATOM 6536 C C . ARG A 1 841 ? 0.742 13.217 -23.577 1.00 87.31 841 ARG A C 1
ATOM 6538 O O . ARG A 1 841 ? 0.950 14.399 -23.851 1.00 87.31 841 ARG A O 1
ATOM 6545 N N . THR A 1 842 ? 0.464 12.326 -24.527 1.00 84.56 842 THR A N 1
ATOM 6546 C CA . THR A 1 842 ? 0.239 12.703 -25.928 1.00 84.56 842 THR A CA 1
ATOM 6547 C C . THR A 1 842 ? -1.074 12.115 -26.420 1.00 84.56 842 THR A C 1
ATOM 6549 O O . THR A 1 842 ? -1.196 10.902 -26.580 1.00 84.56 842 THR A O 1
ATOM 6552 N N . THR A 1 843 ? -2.041 12.980 -26.709 1.00 79.44 843 THR A N 1
ATOM 6553 C CA . THR A 1 843 ? -3.380 12.605 -27.173 1.00 79.44 843 THR A CA 1
ATOM 6554 C C . THR A 1 843 ? -3.568 13.099 -28.600 1.00 79.44 843 THR A C 1
ATOM 6556 O O . THR A 1 843 ? -3.380 14.277 -28.897 1.00 79.44 843 THR A O 1
ATOM 6559 N N . LYS A 1 844 ? -3.920 12.189 -29.521 1.00 81.00 844 LYS A N 1
ATOM 6560 C CA . LYS A 1 844 ? -4.127 12.489 -30.958 1.00 81.00 844 LYS A CA 1
ATOM 6561 C C . LYS A 1 844 ? -2.954 13.256 -31.609 1.00 81.00 844 LYS A C 1
ATOM 6563 O O . LYS A 1 844 ? -3.167 14.092 -32.483 1.00 81.00 844 LYS A O 1
ATOM 6568 N N . GLY A 1 845 ? -1.720 12.973 -31.180 1.00 76.19 845 GLY A N 1
ATOM 6569 C CA . GLY A 1 845 ? -0.505 13.605 -31.710 1.00 76.19 845 GLY A CA 1
ATOM 6570 C C . GLY A 1 845 ? -0.206 15.013 -31.180 1.00 76.19 845 GLY A C 1
ATOM 6571 O O . GLY A 1 845 ? 0.604 15.708 -31.782 1.00 76.19 845 GLY A O 1
ATOM 6572 N N . LYS A 1 846 ? -0.838 15.444 -30.080 1.00 82.75 846 LYS A N 1
ATOM 6573 C CA . LYS A 1 846 ? -0.519 16.692 -29.365 1.00 82.75 846 LYS A CA 1
ATOM 6574 C C . LYS A 1 846 ? -0.216 16.416 -27.896 1.00 82.75 846 LYS A C 1
ATOM 6576 O O . LYS A 1 846 ? -0.752 15.458 -27.341 1.00 82.75 846 LYS A O 1
ATOM 6581 N N . VAL A 1 847 ? 0.614 17.253 -27.275 1.00 88.25 847 VAL A N 1
ATOM 6582 C CA . VAL A 1 847 ? 0.839 17.222 -25.821 1.00 88.25 847 VAL A CA 1
ATOM 6583 C C . VAL A 1 847 ? -0.469 17.546 -25.094 1.00 88.25 847 VAL A C 1
ATOM 6585 O O . VAL A 1 847 ? -1.186 18.460 -25.498 1.00 88.25 847 VAL A O 1
ATOM 6588 N N . ASP A 1 848 ? -0.787 16.766 -24.064 1.00 84.19 848 ASP A N 1
ATOM 6589 C CA . ASP A 1 848 ? -2.065 16.798 -23.349 1.00 84.19 848 ASP A CA 1
ATOM 6590 C C . ASP A 1 848 ? -1.816 16.703 -21.828 1.00 84.19 848 ASP A C 1
ATOM 6592 O O . ASP A 1 848 ? -1.209 15.715 -21.385 1.00 84.19 848 ASP A O 1
ATOM 6596 N N . PRO A 1 849 ? -2.228 17.706 -21.023 1.00 90.25 849 PRO A N 1
ATOM 6597 C CA . PRO A 1 849 ? -2.939 18.937 -21.414 1.00 90.25 849 PRO A CA 1
ATOM 6598 C C . PRO A 1 849 ? -2.076 20.004 -22.121 1.00 90.25 849 PRO A C 1
ATOM 6600 O O . PRO A 1 849 ? -2.630 20.925 -22.719 1.00 90.25 849 PRO A O 1
ATOM 6603 N N . GLY A 1 850 ? -0.743 19.913 -22.078 1.00 91.94 850 GLY A N 1
ATOM 6604 C CA . GLY A 1 850 ? 0.155 20.876 -22.722 1.00 91.94 850 GLY A CA 1
ATOM 6605 C C . GLY A 1 850 ? 0.171 22.244 -22.028 1.00 91.94 850 GLY A C 1
ATOM 6606 O O . GLY A 1 850 ? 0.044 22.332 -20.807 1.00 91.94 850 GLY A O 1
ATOM 6607 N N . MET A 1 851 ? 0.374 23.315 -22.801 1.00 94.69 851 MET A N 1
ATOM 6608 C CA . MET A 1 851 ? 0.351 24.721 -22.357 1.00 94.69 851 MET A CA 1
ATOM 6609 C C . MET A 1 851 ? 0.095 25.664 -23.545 1.00 94.69 851 MET A C 1
ATOM 6611 O O . MET A 1 851 ? 0.190 25.252 -24.704 1.00 94.69 851 MET A O 1
ATOM 6615 N N . ASN A 1 852 ? -0.169 26.946 -23.274 1.00 93.19 852 ASN A N 1
ATOM 6616 C CA . ASN A 1 852 ? -0.234 27.963 -24.328 1.00 93.19 852 ASN A CA 1
ATOM 6617 C C . ASN A 1 852 ? 1.136 28.143 -25.038 1.00 93.19 852 ASN A C 1
ATOM 6619 O O . ASN A 1 852 ? 2.179 27.988 -24.402 1.00 93.19 852 ASN A O 1
ATOM 6623 N N . PRO A 1 853 ? 1.186 28.480 -26.347 1.00 92.81 853 PRO A N 1
ATOM 6624 C CA . PRO A 1 853 ? 2.449 28.562 -27.089 1.00 92.81 853 PRO A CA 1
ATOM 6625 C C . PRO A 1 853 ? 3.403 29.643 -26.555 1.00 92.81 853 PRO A C 1
ATOM 6627 O O . PRO A 1 853 ? 3.111 30.837 -26.650 1.00 92.81 853 PRO A O 1
ATOM 6630 N N . PHE A 1 854 ? 4.569 29.219 -26.056 1.00 94.69 854 PHE A N 1
ATOM 6631 C CA . PHE A 1 854 ? 5.507 30.071 -25.317 1.00 94.69 854 PHE A CA 1
ATOM 6632 C C . PHE A 1 854 ? 5.864 31.372 -26.044 1.00 94.69 854 PHE A C 1
ATOM 6634 O O . PHE A 1 854 ? 5.560 32.443 -25.532 1.00 94.69 854 PHE A O 1
ATOM 6641 N N . ASP A 1 855 ? 6.406 31.306 -27.263 1.00 90.19 855 ASP A N 1
ATOM 6642 C CA . ASP A 1 855 ? 6.858 32.493 -28.013 1.00 90.19 855 ASP A CA 1
ATOM 6643 C C . ASP A 1 855 ? 5.720 33.417 -28.501 1.00 90.19 855 ASP A C 1
ATOM 6645 O O . ASP A 1 855 ? 5.985 34.439 -29.130 1.00 90.19 855 ASP A O 1
ATOM 6649 N N . LYS A 1 856 ? 4.450 33.072 -28.235 1.00 91.38 856 LYS A N 1
ATOM 6650 C CA . LYS A 1 856 ? 3.280 33.928 -28.510 1.00 91.38 856 LYS A CA 1
ATOM 6651 C C . LYS A 1 856 ? 2.712 34.600 -27.259 1.00 91.38 856 LYS A C 1
ATOM 6653 O O . LYS A 1 856 ? 2.091 35.651 -27.381 1.00 91.38 856 LYS A O 1
ATOM 6658 N N . PHE A 1 857 ? 2.881 33.984 -26.089 1.00 92.81 857 PHE A N 1
ATOM 6659 C CA . PHE A 1 857 ? 2.336 34.468 -24.815 1.00 92.81 857 PHE A CA 1
ATOM 6660 C C . PHE A 1 857 ? 3.409 35.035 -23.875 1.00 92.81 857 PHE A C 1
ATOM 6662 O O . PHE A 1 857 ? 3.076 35.803 -22.977 1.00 92.81 857 PHE A O 1
ATOM 6669 N N . TYR A 1 858 ? 4.684 34.687 -24.066 1.00 94.44 858 TYR A N 1
ATOM 6670 C CA . TYR A 1 858 ? 5.793 35.261 -23.312 1.00 94.44 858 TYR A CA 1
ATOM 6671 C C . TYR A 1 858 ? 6.164 36.641 -23.871 1.00 94.44 858 TYR A C 1
ATOM 6673 O O . TYR A 1 858 ? 6.687 36.760 -24.980 1.00 94.44 858 TYR A O 1
ATOM 6681 N N . CYS A 1 859 ? 5.938 37.688 -23.084 1.00 89.38 859 CYS A N 1
ATOM 6682 C CA . CYS A 1 859 ? 6.384 39.040 -23.388 1.00 89.38 859 CYS A CA 1
ATOM 6683 C C . CYS A 1 859 ? 7.861 39.207 -23.007 1.00 89.38 859 CYS A C 1
ATOM 6685 O O . CYS A 1 859 ? 8.224 39.108 -21.834 1.00 89.38 859 CYS A O 1
ATOM 6687 N N . VAL A 1 860 ? 8.707 39.515 -23.992 1.00 82.75 860 VAL A N 1
ATOM 6688 C CA . VAL A 1 860 ? 10.011 40.140 -23.729 1.00 82.75 860 VAL A CA 1
ATOM 6689 C C . VAL A 1 860 ? 9.754 41.626 -23.415 1.00 82.75 860 VAL A C 1
ATOM 6691 O O . VAL A 1 860 ? 9.038 42.250 -24.203 1.00 82.75 860 VAL A O 1
ATOM 6694 N N . PRO A 1 861 ? 10.252 42.167 -22.285 1.00 61.62 861 PRO A N 1
ATOM 6695 C CA . PRO A 1 861 ? 10.139 43.588 -21.932 1.00 61.62 861 PRO A CA 1
ATOM 6696 C C . PRO A 1 861 ? 10.879 44.538 -22.886 1.00 61.62 861 PRO A C 1
ATOM 6698 O O . PRO A 1 861 ? 11.914 44.118 -23.453 1.00 61.62 861 PRO A O 1
#

Foldseek 3Di:
DPPDDFDQDPNFGKDFDAPVRLVVVCVVVVVQPCLNVLQVVQFDDADPRGTMGGCPPPSNVVSVVSVVVVVVVVVVVVVVVVVVVVVPPDDDDDDDDDDDDDDDDDDDDDDDDDDPDDDPDDDPDDPVVLLPDPQRALVVCLVRHALVVDDLVCLLSNLCNLLVLDDPPDDPQDDQPDDDCDAPVSVVQLVLLLVAPPVDPVSPPDVLLSVLSSSLQVVVCVVLVFHRDRQLSLLLVLLCSSQPSSVSVSSSSSSNSVCLQQQALCGVDPVSLLVVLVQLLLVQLQLCVVCVVLVNGCVLACVNCRSNVCSVQEDVVLVSSLVSRCSSDPHSCLSSLLLSLLCVVCVVVLVPDDSVCNSVVSNNRYDHDNVCSVVSSVSSVVSVLLAAPQSSVVSVVSSNDNDDCPDPVSVVSVVDPHREHELVLVLCQLCVVVVDPDPDPDDDDDPDSPNAHEAAEEQDDPLQVLQFARPNHHYDDLCCLVVLVVVCVVCVVVLVVQSHAYEYAFDLPDPCSVVSLSSVVVSCSVSNNRHYYYYDSGVLSNQCCQVVDPDPDGTPNHDLVRNPSSVVVPDDDDDDDDDDDDDDDDDDDDDDDDDDDDDDDDDDDDDDDDDDDDDDDDDDDDPDDDDVLDDQDDPDDPDAAPQEAAQDPDPLLVVLQCQQLDPPHALVSNQVSLLVLLLSLVVVVCVPAAKDWDWDADPVGHIDTDIAGQAEEEEEEQDPLRQLSNCSSCVVRVVRHHYWTKYWYWDWDFDQDPVRHTDTDTDIDIGRDAQCPVQVRYAYEYEDAEALACVVVVVVVVVNVVSVHDQLRYEYEYAEYERSRSSVNCSVRVNYHYYYHYHFYADPSHTVVDGDDSVVSNDDD